Protein AF-A0A978VGV8-F1 (afdb_monomer_lite)

Sequence (1175 aa):
MSSSKTLRKLEVVSPVPADIDIANSVEPFHISEIAKELNLSPNHYGLYGKYKAKVLLSVLDELEGSRDGYYVVVGGITPTPLGEGKSTTTVGLCQALGAFLDKKVVTCLRQPSQGPTFGIKGGAAGGGYSQVIPMDEFNLHLTGDIHAITAANNLLAAAIDTRIFHESTQSDKALLNRLCPPNKEGKRSFSDIMFRRLKKLGISKTRPEDLTPQEVKKFARLDINPVSITWRRVMDVNDRFLRKITIGQGPEEKGMVRETGFDISVASEIMAVLALTTSLADMRERLGKMVVGNSKAGDPVTADDLGVGGALTVLMKDAINPTLMQTLEGTPVLVHAGPFANIAHGNSSIVADKIALKLVGQGGFVVTEAGFGADIGAEKFMNIKCRYSGLTPQCAVIVATIRALKMHGGGPEVVAGKPLDHAYLTENVSLVEAGCVNLARHITNTKAYGVNVVVAVNKFATDSEAELNAVRNAALAAGAYDAVICTHHAHGGKGAVDLGIAVQRACENVTQPLKFLYPLDISIKEKIEAIARSYGASGVEYSEQAEKQIEMYSQQGFSGLPICMAKTQYSFSHNASEKGAPTGFVLPIRDVRGSIGAGFIYPLVGTMSTMPGLPTRPCFYDIDVDTATGKTAMVDSPTTPTQPSSSSSFTKAELKTTSFSFFFFFFTSSKKKTTAFAYGFMFAFLAFTIFLVFYPPWYSSPPFKKIFHSSPSSSYRSHFSSIFSHLLPNSSHQGILRTHDAFNTTFQLSRKNPFPGKIEGIDGSSESLSGADRNGSSNGSLSSFPDVPRFSQGNGNLKGNNTLSASSPSVHVPILSLSQESNQTENWNRSSKSSLKDTHSGKNILGLENNEQDGFRKNSVSLGEKQGKQREPELMNACDIFDGMWVRDDANYPLYPPGSCPHIDQSFNCFLNNRPDNGYEKYRWQPKGCNIPRLNGLDMLELLRGKRLVFVGDSLNRNMWESLVCVLRNSVEDSSRVFEASGRREFRTEDSYSFIFKDYNCSVEFFRSPFLVQEWEIPNMGGSKKETLRLDVTERSLDKYISADILVFNTGHWWTHEKTAKGAGRWNSGGQCDGEIEPIMNKAYLGKYPAKMRILESIIKGMKTPVFYLNITRMTEFRKDAHPSFYRKKNLTEEEKKLQMRHQDCSHWCLPGVPDTWNELLYAQLLVLQQKQQR

pLDDT: mean 76.55, std 26.96, range [20.11, 98.88]

Radius of gyration: 42.41 Å; chains: 1; bounding box: 136×123×109 Å

Organism: NCBI:txid714518

Structure (mmCIF, N/CA/C/O backbone):
data_AF-A0A978VGV8-F1
#
_entry.id   AF-A0A978VGV8-F1
#
loop_
_atom_site.group_PDB
_atom_site.id
_atom_site.type_symbol
_atom_site.label_atom_id
_atom_site.label_alt_id
_atom_site.label_comp_id
_atom_site.label_asym_id
_atom_site.label_entity_id
_atom_site.label_seq_id
_atom_site.pdbx_PDB_ins_code
_atom_site.Cartn_x
_atom_site.Cartn_y
_atom_site.Cartn_z
_atom_site.occupancy
_atom_site.B_iso_or_equiv
_atom_site.auth_seq_id
_atom_site.auth_comp_id
_atom_site.auth_asym_id
_atom_site.auth_atom_id
_atom_site.pdbx_PDB_model_num
ATOM 1 N N . MET A 1 1 ? -3.036 -18.374 -34.331 1.00 31.05 1 MET A N 1
ATOM 2 C CA . MET A 1 1 ? -2.983 -17.466 -33.166 1.00 31.05 1 MET A CA 1
ATOM 3 C C . MET A 1 1 ? -3.440 -16.076 -33.595 1.00 31.05 1 MET A C 1
ATOM 5 O O . MET A 1 1 ? -3.155 -15.707 -34.726 1.00 31.05 1 MET A O 1
ATOM 9 N N . SER A 1 2 ? -4.131 -15.326 -32.733 1.00 32.66 2 SER A N 1
ATOM 10 C CA . SER A 1 2 ? -4.186 -13.856 -32.840 1.00 32.66 2 SER A CA 1
ATOM 11 C C . SER A 1 2 ? -2.987 -13.303 -32.079 1.00 32.66 2 SER A C 1
ATOM 13 O O . SER A 1 2 ? -2.630 -13.891 -31.060 1.00 32.66 2 SER A O 1
ATOM 15 N N . SER A 1 3 ? -2.405 -12.181 -32.504 1.00 46.25 3 SER A N 1
ATOM 16 C CA . SER A 1 3 ? -1.563 -11.421 -31.579 1.00 46.25 3 SER A CA 1
ATOM 17 C C . SER A 1 3 ? -2.418 -10.932 -30.405 1.00 46.25 3 SER A C 1
ATOM 19 O O . SER A 1 3 ? -3.622 -10.680 -30.570 1.00 46.25 3 SER A O 1
ATOM 21 N N . SER A 1 4 ? -1.787 -10.760 -29.243 1.00 62.12 4 SER A N 1
ATOM 22 C CA . SER A 1 4 ? -2.273 -9.837 -28.213 1.00 62.12 4 SER A CA 1
ATOM 23 C C . SER A 1 4 ? -2.554 -8.461 -28.834 1.00 62.12 4 SER A C 1
ATOM 25 O O . SER A 1 4 ? -1.950 -8.086 -29.850 1.00 62.12 4 SER A O 1
ATOM 27 N N . LYS A 1 5 ? -3.502 -7.728 -28.250 1.00 70.88 5 LYS A N 1
ATOM 28 C CA . LYS A 1 5 ? -3.842 -6.355 -28.638 1.00 70.88 5 LYS A CA 1
ATOM 29 C C . LYS A 1 5 ? -3.230 -5.310 -27.711 1.00 70.88 5 LYS A C 1
ATOM 31 O O . LYS A 1 5 ? -3.093 -4.172 -28.150 1.00 70.88 5 LYS A O 1
ATOM 36 N N . THR A 1 6 ? -2.845 -5.677 -26.487 1.00 79.19 6 THR A N 1
ATOM 37 C CA . THR A 1 6 ? -2.194 -4.750 -25.545 1.00 79.19 6 THR A CA 1
ATOM 38 C C . THR A 1 6 ? -0.672 -4.868 -25.494 1.00 79.19 6 THR A C 1
ATOM 40 O O . THR A 1 6 ? -0.039 -4.038 -24.854 1.00 79.19 6 THR A O 1
ATOM 43 N N . LEU A 1 7 ? -0.044 -5.842 -26.162 1.00 86.94 7 LEU A N 1
ATOM 44 C CA . LEU A 1 7 ? 1.421 -5.902 -26.255 1.00 86.94 7 LEU A CA 1
ATOM 45 C C . LEU A 1 7 ? 1.964 -4.936 -27.324 1.00 86.94 7 LEU A C 1
ATOM 47 O O . LEU A 1 7 ? 1.662 -5.052 -28.513 1.00 86.94 7 LEU A O 1
ATOM 51 N N . ARG A 1 8 ? 2.810 -3.994 -26.895 1.00 89.44 8 ARG A N 1
ATOM 52 C CA . ARG A 1 8 ? 3.457 -2.966 -27.731 1.00 89.44 8 ARG A CA 1
ATOM 53 C C . ARG A 1 8 ? 4.918 -3.327 -28.035 1.00 89.44 8 ARG A C 1
ATOM 55 O O . ARG A 1 8 ? 5.599 -3.964 -27.237 1.00 89.44 8 ARG A O 1
ATOM 62 N N . LYS A 1 9 ? 5.428 -2.858 -29.179 1.00 87.69 9 LYS A N 1
ATOM 63 C CA . LYS A 1 9 ? 6.871 -2.727 -29.447 1.00 87.69 9 LYS A CA 1
ATOM 64 C C . LYS A 1 9 ? 7.281 -1.266 -29.315 1.00 87.69 9 LYS A C 1
ATOM 66 O O . LYS A 1 9 ? 6.576 -0.396 -29.813 1.00 87.69 9 LYS A O 1
ATOM 71 N N . LEU A 1 10 ? 8.382 -1.015 -28.611 1.00 90.12 10 LEU A N 1
ATOM 72 C CA . LEU A 1 10 ? 8.903 0.331 -28.380 1.00 90.12 10 LEU A CA 1
ATOM 73 C C . LEU A 1 10 ? 9.858 0.740 -29.500 1.00 90.12 10 LEU A C 1
ATOM 75 O O . LEU A 1 10 ? 10.722 -0.040 -29.905 1.00 90.12 10 LEU A O 1
ATOM 79 N N . GLU A 1 11 ? 9.732 1.986 -29.946 1.00 88.44 11 GLU A N 1
ATOM 80 C CA . GLU A 1 11 ? 10.789 2.672 -30.683 1.00 88.44 11 GLU A CA 1
ATOM 81 C C . GLU A 1 11 ? 11.769 3.248 -29.656 1.00 88.44 11 GLU A C 1
ATOM 83 O O . GLU A 1 11 ? 11.388 4.026 -28.781 1.00 88.44 11 GLU A O 1
ATOM 88 N N . VAL A 1 12 ? 13.025 2.801 -29.716 1.00 92.62 12 VAL A N 1
ATOM 89 C CA . VAL A 1 12 ? 14.064 3.150 -28.739 1.00 92.62 12 VAL A CA 1
ATOM 90 C C . VAL A 1 12 ? 15.097 4.075 -29.371 1.00 92.62 12 VAL A C 1
ATOM 92 O O . VAL A 1 12 ? 15.556 3.820 -30.486 1.00 92.62 12 VAL A O 1
ATOM 95 N N . VAL A 1 13 ? 15.463 5.146 -28.665 1.00 92.62 13 VAL A N 1
ATOM 96 C CA . VAL A 1 13 ? 16.451 6.132 -29.131 1.00 92.62 13 VAL A CA 1
ATOM 97 C C . VAL A 1 13 ? 17.725 6.089 -28.287 1.00 92.62 13 VAL A C 1
ATOM 99 O O . VAL A 1 13 ? 17.728 5.611 -27.153 1.00 92.62 13 VAL A O 1
ATOM 102 N N . SER A 1 14 ? 18.824 6.576 -28.866 1.00 88.62 14 SER A N 1
ATOM 103 C CA . SER A 1 14 ? 20.137 6.649 -28.224 1.00 88.62 14 SER A CA 1
ATOM 104 C C . SER A 1 14 ? 20.734 8.054 -28.415 1.00 88.62 14 SER A C 1
ATOM 106 O O . SER A 1 14 ? 20.769 8.514 -29.558 1.00 88.62 14 SER A O 1
ATOM 108 N N . PRO A 1 15 ? 21.238 8.729 -27.361 1.00 89.06 15 PRO A N 1
ATOM 109 C CA . PRO A 1 15 ? 21.253 8.291 -25.961 1.00 89.06 15 PRO A CA 1
ATOM 110 C C . PRO A 1 15 ? 19.840 8.094 -25.390 1.00 89.06 15 PRO A C 1
ATOM 112 O O . PRO A 1 15 ? 18.875 8.662 -25.894 1.00 89.06 15 PRO A O 1
ATOM 115 N N . VAL A 1 16 ? 19.731 7.254 -24.357 1.00 90.06 16 VAL A N 1
ATOM 116 C CA . VAL A 1 16 ? 18.455 6.975 -23.681 1.00 90.06 16 VAL A CA 1
ATOM 117 C C . VAL A 1 16 ? 17.928 8.282 -23.058 1.00 90.06 16 VAL A C 1
ATOM 119 O O . VAL A 1 16 ? 18.711 8.939 -22.366 1.00 90.06 16 VAL A O 1
ATOM 122 N N . PRO A 1 17 ? 16.662 8.682 -23.298 1.00 90.50 17 PRO A N 1
ATOM 123 C CA . PRO A 1 17 ? 16.093 9.900 -22.716 1.00 90.50 17 PRO A CA 1
ATOM 124 C C . PRO A 1 17 ? 15.904 9.826 -21.193 1.00 90.50 17 PRO A C 1
ATOM 126 O O . PRO A 1 17 ? 16.169 8.799 -20.565 1.00 90.50 17 PRO A O 1
ATOM 129 N N . ALA A 1 18 ? 15.405 10.922 -20.618 1.00 85.69 18 ALA A N 1
ATOM 130 C CA . ALA A 1 18 ? 14.936 10.980 -19.238 1.00 85.69 18 ALA A CA 1
ATOM 131 C C . ALA A 1 18 ? 13.834 9.930 -18.974 1.00 85.69 18 ALA A C 1
ATOM 133 O O . ALA A 1 18 ? 13.043 9.605 -19.866 1.00 85.69 18 ALA A O 1
ATOM 134 N N . ASP A 1 19 ? 13.759 9.414 -17.747 1.00 86.56 19 ASP A N 1
ATOM 135 C CA . ASP A 1 19 ? 12.785 8.392 -17.353 1.00 86.56 19 ASP A CA 1
ATOM 136 C C . ASP A 1 19 ? 11.352 8.913 -17.545 1.00 86.56 19 ASP A C 1
ATOM 138 O O . ASP A 1 19 ? 10.525 8.245 -18.175 1.00 86.56 19 ASP A O 1
ATOM 142 N N . ILE A 1 20 ? 11.080 10.134 -17.075 1.00 82.94 20 ILE A N 1
ATOM 143 C CA . ILE A 1 20 ? 9.782 10.798 -17.235 1.00 82.94 20 ILE A CA 1
ATOM 144 C C . ILE A 1 20 ? 9.438 11.137 -18.700 1.00 82.94 20 ILE A C 1
ATOM 146 O O . ILE A 1 20 ? 8.256 11.131 -19.057 1.00 82.94 20 ILE A O 1
ATOM 150 N N . ASP A 1 21 ? 10.429 11.367 -19.569 1.00 86.50 21 ASP A N 1
ATOM 151 C CA . ASP A 1 21 ? 10.208 11.594 -21.007 1.00 86.50 21 ASP A CA 1
ATOM 152 C C . ASP A 1 21 ? 9.804 10.293 -21.711 1.00 86.50 21 ASP A C 1
ATOM 154 O O . ASP A 1 21 ? 8.857 10.282 -22.503 1.00 86.50 21 ASP A O 1
ATOM 158 N N . ILE A 1 22 ? 10.459 9.173 -21.379 1.00 90.75 22 ILE A N 1
ATOM 159 C CA . ILE A 1 22 ? 10.084 7.845 -21.888 1.00 90.75 22 ILE A CA 1
ATOM 160 C C . ILE A 1 22 ? 8.659 7.499 -21.436 1.00 90.75 22 ILE A C 1
ATOM 162 O O . ILE A 1 22 ? 7.836 7.127 -22.278 1.00 90.75 22 ILE A O 1
ATOM 166 N N . ALA A 1 23 ? 8.331 7.704 -20.156 1.00 88.94 23 ALA A N 1
ATOM 167 C CA . ALA A 1 23 ? 6.979 7.510 -19.628 1.00 88.94 23 ALA A CA 1
ATOM 168 C C . ALA A 1 23 ? 5.925 8.357 -20.369 1.00 88.94 23 ALA A C 1
ATOM 170 O O . ALA A 1 23 ? 4.832 7.872 -20.653 1.00 88.94 23 ALA A O 1
ATOM 171 N N . ASN A 1 24 ? 6.254 9.608 -20.716 1.00 86.56 24 ASN A N 1
ATOM 172 C CA . ASN A 1 24 ? 5.361 10.521 -21.436 1.00 86.56 24 ASN A CA 1
ATOM 173 C C . ASN A 1 24 ? 5.283 10.282 -22.953 1.00 86.56 24 ASN A C 1
ATOM 175 O O . ASN A 1 24 ? 4.344 10.773 -23.584 1.00 86.56 24 ASN A O 1
ATOM 179 N N . SER A 1 25 ? 6.237 9.554 -23.540 1.00 88.81 25 SER A N 1
ATOM 180 C CA . SER A 1 25 ? 6.248 9.219 -24.972 1.00 88.81 25 SER A CA 1
ATOM 181 C C . SER A 1 25 ? 5.222 8.143 -25.363 1.00 88.81 25 SER A C 1
ATOM 183 O O . SER A 1 25 ? 4.964 7.934 -26.549 1.00 88.81 25 SER A O 1
ATOM 185 N N . VAL A 1 26 ? 4.614 7.471 -24.377 1.00 89.94 26 VAL A N 1
ATOM 186 C CA . VAL A 1 26 ? 3.745 6.304 -24.562 1.00 89.94 26 VAL A CA 1
ATOM 187 C C . VAL A 1 26 ? 2.381 6.521 -23.898 1.00 89.94 26 VAL A C 1
ATOM 189 O O . VAL A 1 26 ? 2.272 6.537 -22.676 1.00 89.94 26 VAL A O 1
ATOM 192 N N . GLU A 1 27 ? 1.309 6.596 -24.695 1.00 91.25 27 GLU A N 1
ATOM 193 C CA . GLU A 1 27 ? -0.067 6.553 -24.170 1.00 91.25 27 GLU A CA 1
ATOM 194 C C . GLU A 1 27 ? -0.360 5.151 -23.580 1.00 91.25 27 GLU A C 1
ATOM 196 O O . GLU A 1 27 ? -0.199 4.146 -24.290 1.00 91.25 27 GLU A O 1
ATOM 201 N N . PRO A 1 28 ? -0.797 5.025 -22.312 1.00 94.44 28 PRO A N 1
ATOM 202 C CA . PRO A 1 28 ? -1.152 3.730 -21.737 1.00 94.44 28 PRO A CA 1
ATOM 203 C C . PRO A 1 28 ? -2.467 3.192 -22.331 1.00 94.44 28 PRO A C 1
ATOM 205 O O . PRO A 1 28 ? -3.399 3.948 -22.602 1.00 94.44 28 PRO A O 1
ATOM 208 N N . PHE A 1 29 ? -2.585 1.871 -22.487 1.00 96.31 29 PHE A N 1
ATOM 209 C CA . PHE A 1 29 ? -3.850 1.222 -22.856 1.00 96.31 29 PHE A CA 1
ATOM 210 C C . PHE A 1 29 ? -4.902 1.414 -21.757 1.00 96.31 29 PHE A C 1
ATOM 212 O O . PHE A 1 29 ? -4.553 1.516 -20.574 1.00 96.31 29 PHE A O 1
ATOM 219 N N . HIS A 1 30 ? -6.195 1.410 -22.104 1.00 96.94 30 HIS A N 1
ATOM 220 C CA . HIS A 1 30 ? -7.233 1.459 -21.076 1.00 96.94 30 HIS A CA 1
ATOM 221 C C . HIS A 1 30 ? -7.178 0.177 -20.234 1.00 96.94 30 HIS A C 1
ATOM 223 O O . HIS A 1 30 ? -7.084 -0.930 -20.765 1.00 96.94 30 HIS A O 1
ATOM 229 N N . ILE A 1 31 ? -7.242 0.295 -18.907 1.00 97.75 31 ILE A N 1
ATOM 230 C CA . ILE A 1 31 ? -6.893 -0.814 -18.004 1.00 97.75 31 ILE A CA 1
ATOM 231 C C . ILE A 1 31 ? -7.833 -2.024 -18.125 1.00 97.75 31 ILE A C 1
ATOM 233 O O . ILE A 1 31 ? -7.442 -3.147 -17.820 1.00 97.75 31 ILE A O 1
ATOM 237 N N . SER A 1 32 ? -9.049 -1.824 -18.644 1.00 96.62 32 SER A N 1
ATOM 238 C CA . SER A 1 32 ? -9.979 -2.908 -18.988 1.00 96.62 32 SER A CA 1
ATOM 239 C C . SER A 1 32 ? -9.487 -3.805 -20.128 1.00 96.62 32 SER A C 1
ATOM 241 O O . SER A 1 32 ? -9.922 -4.946 -20.229 1.00 96.62 32 SER A O 1
ATOM 243 N N . GLU A 1 33 ? -8.618 -3.308 -21.009 1.00 96.69 33 GLU A N 1
ATOM 244 C CA . GLU A 1 33 ? -8.015 -4.096 -22.089 1.00 96.69 33 GLU A CA 1
ATOM 245 C C . GLU A 1 33 ? -6.954 -5.040 -21.509 1.00 96.69 33 GLU A C 1
ATOM 247 O O . GLU A 1 33 ? -7.027 -6.248 -21.720 1.00 96.69 33 GLU A O 1
ATOM 252 N N . ILE A 1 34 ? -6.068 -4.502 -20.663 1.00 97.12 34 ILE A N 1
ATOM 253 C CA . ILE A 1 34 ? -5.072 -5.256 -19.882 1.00 97.12 34 ILE A CA 1
ATOM 254 C C . ILE A 1 34 ? -5.761 -6.320 -19.006 1.00 97.12 34 ILE A C 1
ATOM 256 O O . ILE A 1 34 ? -5.376 -7.490 -19.001 1.00 97.12 34 ILE A O 1
ATOM 260 N N . ALA A 1 35 ? -6.828 -5.933 -18.299 1.00 97.00 35 ALA A N 1
ATOM 261 C CA . ALA A 1 35 ? -7.627 -6.839 -17.478 1.00 97.00 35 ALA A CA 1
ATOM 262 C C . ALA A 1 35 ? -8.279 -7.954 -18.318 1.00 97.00 35 ALA A C 1
ATOM 264 O O . ALA A 1 35 ? -8.277 -9.117 -17.914 1.00 97.00 35 ALA A O 1
ATOM 265 N N . LYS A 1 36 ? -8.771 -7.629 -19.520 1.00 95.38 36 LYS A N 1
ATOM 266 C CA . LYS A 1 36 ? -9.362 -8.603 -20.442 1.00 95.38 36 LYS A CA 1
ATOM 267 C C . LYS A 1 36 ? -8.344 -9.617 -20.971 1.00 95.38 36 LYS A C 1
ATOM 269 O O . LYS A 1 36 ? -8.709 -10.781 -21.114 1.00 95.38 36 LYS A O 1
ATOM 274 N N . GLU A 1 37 ? -7.090 -9.235 -21.221 1.00 91.19 37 GLU A N 1
ATOM 275 C CA . GLU A 1 37 ? -6.044 -10.207 -21.600 1.00 91.19 37 GLU A CA 1
ATOM 276 C C . GLU A 1 37 ? -5.680 -11.152 -20.436 1.00 91.19 37 GLU A C 1
ATOM 278 O O . GLU A 1 37 ? -5.417 -12.339 -20.650 1.00 91.19 37 GLU A O 1
ATOM 283 N N . LEU A 1 38 ? -5.804 -10.679 -19.189 1.00 94.00 38 LEU A N 1
ATOM 284 C CA . LEU A 1 38 ? -5.779 -11.523 -17.987 1.00 94.00 38 LEU A CA 1
ATOM 285 C C . LEU A 1 38 ? -7.057 -12.353 -17.768 1.00 94.00 38 LEU A C 1
ATOM 287 O O . LEU A 1 38 ? -7.084 -13.178 -16.860 1.00 94.00 38 LEU A O 1
ATOM 291 N N . ASN A 1 39 ? -8.073 -12.239 -18.630 1.00 93.81 39 ASN A N 1
ATOM 292 C CA . ASN A 1 39 ? -9.383 -12.903 -18.519 1.00 93.81 39 ASN A CA 1
ATOM 293 C C . ASN A 1 39 ? -10.233 -12.412 -17.327 1.00 93.81 39 ASN A C 1
ATOM 295 O O . ASN A 1 39 ? -11.175 -13.084 -16.911 1.00 93.81 39 ASN A O 1
ATOM 299 N N . LEU A 1 40 ? -9.941 -11.220 -16.798 1.00 96.12 40 LEU A N 1
ATOM 300 C CA . LEU A 1 40 ? -10.764 -10.559 -15.786 1.00 96.12 40 LEU A CA 1
ATOM 301 C C . LEU A 1 40 ? -11.995 -9.918 -16.443 1.00 96.12 40 LEU A C 1
ATOM 303 O O . LEU A 1 40 ? -11.871 -9.149 -17.400 1.00 96.12 40 LEU A O 1
ATOM 307 N N . SER A 1 41 ? -13.186 -10.198 -15.910 1.00 94.62 41 SER A N 1
ATOM 308 C CA . SER A 1 41 ? -14.411 -9.500 -16.314 1.00 94.62 41 SER A CA 1
ATOM 309 C C . SER A 1 41 ? -14.557 -8.162 -15.565 1.00 94.62 41 SER A C 1
ATOM 311 O O . SER A 1 41 ? -13.903 -7.968 -14.538 1.00 94.62 41 SER A O 1
ATOM 313 N N . PRO A 1 42 ? -15.444 -7.245 -16.002 1.00 94.25 42 PRO A N 1
ATOM 314 C CA . PRO A 1 42 ? -15.743 -6.015 -15.261 1.00 94.25 42 PRO A CA 1
ATOM 315 C C . PRO A 1 42 ? -16.264 -6.233 -13.832 1.00 94.25 42 PRO A C 1
ATOM 317 O O . PRO A 1 42 ? -16.219 -5.306 -13.033 1.00 94.25 42 PRO A O 1
ATOM 320 N N . ASN A 1 43 ? -16.724 -7.442 -13.486 1.00 93.94 43 ASN A N 1
ATOM 321 C CA . ASN A 1 43 ? -17.121 -7.779 -12.116 1.00 93.94 43 ASN A CA 1
ATOM 322 C C . ASN A 1 43 ? -15.908 -8.051 -11.205 1.00 93.94 43 ASN A C 1
ATOM 324 O O . ASN A 1 43 ? -16.067 -8.126 -9.992 1.00 93.94 43 ASN A O 1
ATOM 328 N N . HIS A 1 44 ? -14.709 -8.242 -11.772 1.00 96.88 44 HIS A N 1
ATOM 329 C CA . HIS A 1 44 ? -13.517 -8.708 -11.052 1.00 96.88 44 HIS A CA 1
ATOM 330 C C . HIS A 1 44 ? -12.587 -7.548 -10.656 1.00 96.88 44 HIS A C 1
ATOM 332 O O . HIS A 1 44 ? -11.565 -7.773 -10.004 1.00 96.88 44 HIS A O 1
ATOM 338 N N . TYR A 1 45 ? -12.893 -6.310 -11.066 1.00 97.75 45 TYR A N 1
ATOM 339 C CA . TYR A 1 45 ? -12.087 -5.136 -10.737 1.00 97.75 45 TYR A CA 1
ATOM 340 C C . TYR A 1 45 ? -12.901 -3.833 -10.654 1.00 97.75 45 TYR A C 1
ATOM 342 O O . TYR A 1 45 ? -13.830 -3.609 -11.424 1.00 97.75 45 TYR A O 1
ATOM 350 N N . GLY A 1 46 ? -12.503 -2.925 -9.760 1.00 94.44 46 GLY A N 1
ATOM 351 C CA . GLY A 1 46 ? -13.012 -1.548 -9.699 1.00 94.44 46 GLY A CA 1
ATOM 352 C C . GLY A 1 46 ? -12.062 -0.563 -10.388 1.00 94.44 46 GLY A C 1
ATOM 353 O O . GLY A 1 46 ? -10.869 -0.560 -10.093 1.00 94.44 46 GLY A O 1
ATOM 354 N N . LEU A 1 47 ? -12.557 0.286 -11.294 1.00 96.69 47 LEU A N 1
ATOM 355 C CA . LEU A 1 47 ? -11.736 1.277 -12.010 1.00 96.69 47 LEU A CA 1
ATOM 356 C C . LEU A 1 47 ? -11.298 2.449 -11.112 1.00 96.69 47 LEU A C 1
ATOM 358 O O . LEU A 1 47 ? -12.109 3.024 -10.389 1.00 96.69 47 LEU A O 1
ATOM 362 N N . TYR A 1 48 ? -10.028 2.852 -11.226 1.00 95.19 48 TYR A N 1
ATOM 363 C CA . TYR A 1 48 ? -9.432 4.024 -10.568 1.00 95.19 48 TYR A CA 1
ATOM 364 C C . TYR A 1 48 ? -8.852 4.966 -11.635 1.00 95.19 48 TYR A C 1
ATOM 366 O O . TYR A 1 48 ? -7.638 5.081 -11.836 1.00 95.19 48 TYR A O 1
ATOM 374 N N . GLY A 1 49 ? -9.757 5.618 -12.366 1.00 93.06 49 GLY A N 1
ATOM 375 C CA . GLY A 1 49 ? -9.440 6.313 -13.613 1.00 93.06 49 GLY A CA 1
ATOM 376 C C . GLY A 1 49 ? -9.309 5.340 -14.791 1.00 93.06 49 GLY A C 1
ATOM 377 O O . GLY A 1 49 ? -9.816 4.221 -14.744 1.00 93.06 49 GLY A O 1
ATOM 378 N N . LYS A 1 50 ? -8.636 5.776 -15.861 1.00 94.88 50 LYS A N 1
ATOM 379 C CA . LYS A 1 50 ? -8.502 5.010 -17.115 1.00 94.88 50 LYS A CA 1
ATOM 380 C C . LYS A 1 50 ? -7.458 3.891 -17.064 1.00 94.88 50 LYS A C 1
ATOM 382 O O . LYS A 1 50 ? -7.615 2.874 -17.732 1.00 94.88 50 LYS A O 1
ATOM 387 N N . TYR A 1 51 ? -6.369 4.108 -16.325 1.00 96.44 51 TYR A N 1
ATOM 388 C CA . TYR A 1 51 ? -5.123 3.340 -16.463 1.00 96.44 51 TYR A CA 1
ATOM 389 C C . TYR A 1 51 ? -4.774 2.499 -15.219 1.00 96.44 51 TYR A C 1
ATOM 391 O O . TYR A 1 51 ? -3.719 1.871 -15.182 1.00 96.44 51 TYR A O 1
ATOM 399 N N . LYS A 1 52 ? -5.662 2.467 -14.209 1.00 97.31 52 LYS A N 1
ATOM 400 C CA . LYS A 1 52 ? -5.498 1.710 -12.955 1.00 97.31 52 LYS A CA 1
ATOM 401 C C . LYS A 1 52 ? -6.812 1.061 -12.523 1.00 97.31 52 LYS A C 1
ATOM 403 O O . LYS A 1 52 ? -7.874 1.661 -12.698 1.00 97.31 52 LYS A O 1
ATOM 408 N N . ALA A 1 53 ? -6.752 -0.117 -11.905 1.00 98.25 53 ALA A N 1
ATOM 409 C CA . ALA A 1 53 ? -7.927 -0.775 -11.325 1.00 98.25 53 ALA A CA 1
ATOM 410 C C . ALA A 1 53 ? -7.586 -1.588 -10.067 1.00 98.25 53 ALA A C 1
ATOM 412 O O . ALA A 1 53 ? -6.512 -2.173 -9.988 1.00 98.25 53 ALA A O 1
ATOM 413 N N . LYS A 1 54 ? -8.502 -1.674 -9.100 1.00 98.62 54 LYS A N 1
ATOM 414 C CA . LYS A 1 54 ? -8.411 -2.585 -7.947 1.00 98.62 54 LYS A CA 1
ATOM 415 C C . LYS A 1 54 ? -8.956 -3.961 -8.323 1.00 98.62 54 LYS A C 1
ATOM 417 O O . LYS A 1 54 ? -10.150 -4.059 -8.579 1.00 98.62 54 LYS A O 1
ATOM 422 N N . VAL A 1 55 ? -8.120 -5.000 -8.342 1.00 98.56 55 VAL A N 1
ATOM 423 C CA . VAL A 1 55 ? -8.529 -6.392 -8.623 1.00 98.56 55 VAL A CA 1
ATOM 424 C C . VAL A 1 55 ? -9.085 -7.030 -7.353 1.00 98.56 55 VAL A C 1
ATOM 426 O O . VAL A 1 55 ? -8.417 -7.030 -6.321 1.00 98.56 55 VAL A O 1
ATOM 429 N N . LEU A 1 56 ? -10.309 -7.549 -7.422 1.00 97.75 56 LEU A N 1
ATOM 430 C CA . LEU A 1 56 ? -11.052 -8.028 -6.258 1.00 97.75 56 LEU A CA 1
ATOM 431 C C . LEU A 1 56 ? -10.595 -9.419 -5.802 1.00 97.75 56 LEU A C 1
ATOM 433 O O . LEU A 1 56 ? -10.215 -10.262 -6.613 1.00 97.75 56 LEU A O 1
ATOM 437 N N . LEU A 1 57 ? -10.700 -9.682 -4.494 1.00 96.50 57 LEU A N 1
ATOM 438 C CA . LEU A 1 57 ? -10.334 -10.979 -3.909 1.00 96.50 57 LEU A CA 1
ATOM 439 C C . LEU A 1 57 ? -11.111 -12.174 -4.487 1.00 96.50 57 LEU A C 1
ATOM 441 O O . LEU A 1 57 ? -10.554 -13.267 -4.515 1.00 96.50 57 LEU A O 1
ATOM 445 N N . SER A 1 58 ? -12.339 -11.975 -4.985 1.00 94.19 58 SER A N 1
ATOM 446 C CA . SER A 1 58 ? -13.194 -13.045 -5.533 1.00 94.19 58 SER A CA 1
ATOM 447 C C . SER A 1 58 ? -12.580 -13.781 -6.728 1.00 94.19 58 SER A C 1
ATOM 449 O O . SER A 1 58 ? -12.945 -14.918 -7.008 1.00 94.19 58 SER A O 1
ATOM 451 N N . VAL A 1 59 ? -11.583 -13.180 -7.387 1.00 95.44 59 VAL A N 1
ATOM 452 C CA . VAL A 1 59 ? -10.760 -13.830 -8.418 1.00 95.44 59 VAL A CA 1
ATOM 453 C C . VAL A 1 59 ? -10.035 -15.072 -7.881 1.00 95.44 59 VAL A C 1
ATOM 455 O O . VAL A 1 59 ? -9.763 -15.993 -8.645 1.00 95.44 59 VAL A O 1
ATOM 458 N N . LEU A 1 60 ? -9.718 -15.128 -6.582 1.00 94.00 60 LEU A N 1
ATOM 459 C CA . LEU A 1 60 ? -9.140 -16.322 -5.954 1.00 94.00 60 LEU A CA 1
ATOM 460 C C . LEU A 1 60 ? -10.173 -17.436 -5.771 1.00 94.00 60 LEU A C 1
ATOM 462 O O . LEU A 1 60 ? -9.825 -18.599 -5.959 1.00 94.00 60 LEU A O 1
ATOM 466 N N . ASP A 1 61 ? -11.412 -17.073 -5.439 1.00 91.69 61 ASP A N 1
ATOM 467 C CA . ASP A 1 61 ? -12.511 -18.013 -5.209 1.00 91.69 61 ASP A CA 1
ATOM 468 C C . ASP A 1 61 ? -12.964 -18.639 -6.545 1.00 91.69 61 ASP A C 1
ATOM 470 O O . ASP A 1 61 ? -13.112 -19.853 -6.658 1.00 91.69 61 ASP A O 1
ATOM 474 N N . GLU A 1 62 ? -13.089 -17.825 -7.601 1.00 92.88 62 GLU A N 1
ATOM 475 C CA . GLU A 1 62 ? -13.418 -18.280 -8.964 1.00 92.88 62 GLU A CA 1
ATOM 476 C C . GLU A 1 62 ? -12.319 -19.142 -9.612 1.00 92.88 62 GLU A C 1
ATOM 478 O O . GLU A 1 62 ? -12.608 -19.960 -10.486 1.00 92.88 62 GLU A O 1
ATOM 483 N N . LEU A 1 63 ? -11.059 -18.963 -9.201 1.00 92.75 63 LEU A N 1
ATOM 484 C CA . LEU A 1 63 ? -9.904 -19.712 -9.709 1.00 92.75 63 LEU A CA 1
ATOM 485 C C . LEU A 1 63 ? -9.411 -20.787 -8.724 1.00 92.75 63 LEU A C 1
ATOM 487 O O . LEU A 1 63 ? -8.299 -21.310 -8.887 1.00 92.75 63 LEU A O 1
ATOM 491 N N . GLU A 1 64 ? -10.216 -21.163 -7.726 1.00 91.56 64 GLU A N 1
ATOM 492 C CA . GLU A 1 64 ? -9.895 -22.277 -6.833 1.00 91.56 64 GLU A CA 1
ATOM 493 C C . GLU A 1 64 ? -9.678 -23.581 -7.634 1.00 91.56 64 GLU A C 1
ATOM 495 O O . GLU A 1 64 ? -10.254 -23.810 -8.697 1.00 91.56 64 GLU A O 1
ATOM 500 N N . GLY A 1 65 ? -8.739 -24.419 -7.184 1.00 87.56 65 GLY A N 1
ATOM 501 C CA . GLY A 1 65 ? -8.323 -25.633 -7.898 1.00 87.56 65 GLY A CA 1
ATOM 502 C C . GLY A 1 65 ? -7.489 -25.407 -9.172 1.00 87.56 65 GLY A C 1
ATOM 503 O O . GLY A 1 65 ? -6.839 -26.348 -9.636 1.00 87.56 65 GLY A O 1
ATOM 504 N N . SER A 1 66 ? -7.421 -24.186 -9.719 1.00 92.25 66 SER A N 1
ATOM 505 C CA . SER A 1 66 ? -6.562 -23.886 -10.875 1.00 92.25 66 SER A CA 1
ATOM 506 C C . SER A 1 66 ? -5.077 -24.010 -10.519 1.00 92.25 66 SER A C 1
ATOM 508 O O . SER A 1 66 ? -4.642 -23.618 -9.431 1.00 92.25 66 SER A O 1
ATOM 510 N N . ARG A 1 67 ? -4.276 -24.543 -11.449 1.00 94.94 67 ARG A N 1
ATOM 511 C CA . ARG A 1 67 ? -2.821 -24.688 -11.283 1.00 94.94 67 ARG A CA 1
ATOM 512 C C . ARG A 1 67 ? -2.118 -23.340 -11.398 1.00 94.94 67 ARG A C 1
ATOM 514 O O . ARG A 1 67 ? -2.342 -22.616 -12.363 1.00 94.94 67 ARG A O 1
ATOM 521 N N . ASP A 1 68 ? -1.234 -23.066 -10.446 1.00 97.06 68 ASP A N 1
ATOM 522 C CA . ASP A 1 68 ? -0.390 -21.872 -10.436 1.00 97.06 68 ASP A CA 1
ATOM 523 C C . ASP A 1 68 ? 0.655 -21.889 -11.564 1.00 97.06 68 ASP A C 1
ATOM 525 O O . ASP A 1 68 ? 1.068 -22.950 -12.046 1.00 97.06 68 ASP A O 1
ATOM 529 N N . GLY A 1 69 ? 1.086 -20.697 -11.978 1.00 97.75 69 GLY A N 1
ATOM 530 C CA . GLY A 1 69 ? 2.266 -20.516 -12.823 1.00 97.75 69 GLY A CA 1
ATOM 531 C C . GLY A 1 69 ? 3.591 -20.627 -12.064 1.00 97.75 69 GLY A C 1
ATOM 532 O O . GLY A 1 69 ? 3.639 -20.922 -10.870 1.00 97.75 69 GLY A O 1
ATOM 533 N N . TYR A 1 70 ? 4.686 -20.353 -12.767 1.00 98.44 70 TYR A N 1
ATOM 534 C CA . TYR A 1 70 ? 6.012 -20.238 -12.169 1.00 98.44 70 TYR A CA 1
ATOM 535 C C . TYR A 1 70 ? 6.147 -18.936 -11.378 1.00 98.44 70 TYR A C 1
ATOM 537 O O . TYR A 1 70 ? 5.781 -17.864 -11.859 1.00 98.44 70 TYR A O 1
ATOM 545 N N . TYR A 1 71 ? 6.726 -19.014 -10.185 1.00 98.44 71 TYR A N 1
ATOM 546 C CA . TYR A 1 71 ? 6.968 -17.887 -9.294 1.00 98.44 71 TYR A CA 1
ATOM 547 C C . TYR A 1 71 ? 8.465 -17.553 -9.267 1.00 98.44 71 TYR A C 1
ATOM 549 O O . TYR A 1 71 ? 9.306 -18.403 -8.950 1.00 98.44 71 TYR A O 1
ATOM 557 N N . VAL A 1 72 ? 8.799 -16.313 -9.631 1.00 98.69 72 VAL A N 1
ATOM 558 C CA . VAL A 1 72 ? 10.172 -15.823 -9.806 1.00 98.69 72 VAL A CA 1
ATOM 559 C C . VAL A 1 72 ? 10.393 -14.598 -8.929 1.00 98.69 72 VAL A C 1
ATOM 561 O O . VAL A 1 72 ? 9.638 -13.629 -9.021 1.00 98.69 72 VAL A O 1
ATOM 564 N N . VAL A 1 73 ? 11.444 -14.616 -8.105 1.00 98.56 73 VAL A N 1
ATOM 565 C CA . VAL A 1 73 ? 11.811 -13.485 -7.236 1.00 98.56 73 VAL A CA 1
ATOM 566 C C . VAL A 1 73 ? 13.084 -12.789 -7.714 1.00 98.56 73 VAL A C 1
ATOM 568 O O . VAL A 1 73 ? 14.134 -13.410 -7.853 1.00 98.56 73 VAL A O 1
ATOM 571 N N . VAL A 1 74 ? 13.006 -11.480 -7.941 1.00 98.69 74 VAL A N 1
ATOM 572 C CA . VAL A 1 74 ? 14.137 -10.622 -8.307 1.00 98.69 74 VAL A CA 1
ATOM 573 C C . VAL A 1 74 ? 14.722 -9.984 -7.047 1.00 98.69 74 VAL A C 1
ATOM 575 O O . VAL A 1 74 ? 14.125 -9.101 -6.428 1.00 98.69 74 VAL A O 1
ATOM 578 N N . GLY A 1 75 ? 15.906 -10.452 -6.665 1.00 97.12 75 GLY A N 1
ATOM 579 C CA . GLY A 1 75 ? 16.789 -9.818 -5.694 1.00 97.12 75 GLY A CA 1
ATOM 580 C C . GLY A 1 75 ? 17.979 -9.150 -6.387 1.00 97.12 75 GLY A C 1
ATOM 581 O O . GLY A 1 75 ? 17.979 -8.884 -7.588 1.00 97.12 75 GLY A O 1
ATOM 582 N N . GLY A 1 76 ? 19.038 -8.883 -5.633 1.00 96.81 76 GLY A N 1
ATOM 583 C CA . GLY A 1 76 ? 20.276 -8.345 -6.188 1.00 96.81 76 GLY A CA 1
ATOM 584 C C . GLY A 1 76 ? 21.425 -8.403 -5.203 1.00 96.81 76 GLY A C 1
ATOM 585 O O . GLY A 1 76 ? 21.252 -8.852 -4.068 1.00 96.81 76 GLY A O 1
ATOM 586 N N . ILE A 1 77 ? 22.585 -7.934 -5.645 1.00 98.31 77 ILE A N 1
ATOM 587 C CA . ILE A 1 77 ? 23.750 -7.752 -4.777 1.00 98.31 77 ILE A CA 1
ATOM 588 C C . ILE A 1 77 ? 23.481 -6.717 -3.673 1.00 98.31 77 ILE A C 1
ATOM 590 O O . ILE A 1 77 ? 22.446 -6.037 -3.660 1.00 98.31 77 ILE A O 1
ATOM 594 N N . THR A 1 78 ? 24.417 -6.604 -2.730 1.00 97.38 78 THR A N 1
ATOM 595 C CA . THR A 1 78 ? 24.356 -5.601 -1.662 1.00 97.38 78 THR A CA 1
ATOM 596 C C . THR A 1 78 ? 24.279 -4.204 -2.301 1.00 97.38 78 THR A C 1
ATOM 598 O O . THR A 1 78 ? 25.125 -3.887 -3.135 1.00 97.38 78 THR A O 1
ATOM 601 N N . PRO A 1 79 ? 23.262 -3.378 -1.988 1.00 93.94 79 PRO A N 1
ATOM 602 C CA . PRO A 1 79 ? 23.051 -2.125 -2.698 1.00 93.94 79 PRO A CA 1
ATOM 603 C C . PRO A 1 79 ? 24.182 -1.107 -2.525 1.00 93.94 79 PRO A C 1
ATOM 605 O O . PRO A 1 79 ? 24.775 -0.978 -1.451 1.00 93.94 79 PRO A O 1
ATOM 608 N N . THR A 1 80 ? 24.411 -0.319 -3.575 1.00 91.44 80 THR A N 1
ATOM 609 C CA . THR A 1 80 ? 25.420 0.754 -3.620 1.00 91.44 80 THR A CA 1
ATOM 610 C C . THR A 1 80 ? 24.787 2.095 -4.024 1.00 91.44 80 THR A C 1
ATOM 612 O O . THR A 1 80 ? 23.714 2.102 -4.629 1.00 91.44 80 THR A O 1
ATOM 615 N N . PRO A 1 81 ? 25.435 3.251 -3.770 1.00 84.81 81 PRO A N 1
ATOM 616 C CA . PRO A 1 81 ? 24.974 4.547 -4.287 1.00 84.81 81 PRO A CA 1
ATOM 617 C C . PRO A 1 81 ? 24.931 4.639 -5.824 1.00 84.81 81 PRO A C 1
ATOM 619 O O . PRO A 1 81 ? 24.314 5.555 -6.355 1.00 84.81 81 PRO A O 1
ATOM 622 N N . LEU A 1 82 ? 25.584 3.709 -6.532 1.00 82.25 82 LEU A N 1
ATOM 623 C CA . LEU A 1 82 ? 25.637 3.635 -7.997 1.00 82.25 82 LEU A CA 1
ATOM 624 C C . LEU A 1 82 ? 24.419 2.923 -8.610 1.00 82.25 82 LEU A C 1
ATOM 626 O O . LEU A 1 82 ? 24.150 3.097 -9.798 1.00 82.25 82 LEU A O 1
ATOM 630 N N . GLY A 1 83 ? 23.688 2.149 -7.801 1.00 80.00 83 GLY A N 1
ATOM 631 C CA . GLY A 1 83 ? 22.482 1.427 -8.192 1.00 80.00 83 GLY A CA 1
ATOM 632 C C . GLY A 1 83 ? 22.722 0.118 -8.956 1.00 80.00 83 GLY A C 1
ATOM 633 O O . GLY A 1 83 ? 23.674 -0.052 -9.720 1.00 80.00 83 GLY A O 1
ATOM 634 N N . GLU A 1 84 ? 21.796 -0.824 -8.760 1.00 87.25 84 GLU A N 1
ATOM 635 C CA . GLU A 1 84 ? 21.819 -2.143 -9.412 1.00 87.25 84 GLU A CA 1
ATOM 636 C C . GLU A 1 84 ? 20.762 -2.275 -10.524 1.00 87.25 84 GLU A C 1
ATOM 638 O O . GLU A 1 84 ? 20.887 -3.130 -11.392 1.00 87.25 84 GLU A O 1
ATOM 643 N N . GLY A 1 85 ? 19.700 -1.459 -10.510 1.00 89.69 85 GLY A N 1
ATOM 644 C CA . GLY A 1 85 ? 18.586 -1.579 -11.463 1.00 89.69 85 GLY A CA 1
ATOM 645 C C . GLY A 1 85 ? 17.668 -2.787 -11.213 1.00 89.69 85 GLY A C 1
ATOM 646 O O . GLY A 1 85 ? 17.177 -3.396 -12.161 1.00 89.69 85 GLY A O 1
ATOM 647 N N . LYS A 1 86 ? 17.435 -3.172 -9.946 1.00 94.19 86 LYS A N 1
ATOM 648 C CA . LYS A 1 86 ? 16.555 -4.308 -9.587 1.00 94.19 86 LYS A CA 1
ATOM 649 C C . LYS A 1 86 ? 15.171 -4.204 -10.228 1.00 94.19 86 LYS A C 1
ATOM 651 O O . LYS A 1 86 ? 14.860 -5.018 -11.085 1.00 94.19 86 LYS A O 1
ATOM 656 N N . SER A 1 87 ? 14.393 -3.178 -9.879 1.00 93.94 87 SER A N 1
ATOM 657 C CA . SER A 1 87 ? 13.022 -2.980 -10.375 1.00 93.94 87 SER A CA 1
ATOM 658 C C . SER A 1 87 ? 12.968 -2.825 -11.896 1.00 93.94 87 SER A C 1
ATOM 660 O O . SER A 1 87 ? 12.096 -3.395 -12.544 1.00 93.94 87 SER A O 1
ATOM 662 N N . THR A 1 88 ? 13.971 -2.162 -12.480 1.00 95.44 88 THR A N 1
ATOM 663 C CA . THR A 1 88 ? 14.222 -2.100 -13.928 1.00 95.44 88 THR A CA 1
ATOM 664 C C . THR A 1 88 ? 14.311 -3.498 -14.553 1.00 95.44 88 THR A C 1
ATOM 666 O O . THR A 1 88 ? 13.762 -3.739 -15.619 1.00 95.44 88 THR A O 1
ATOM 669 N N . THR A 1 89 ? 14.955 -4.448 -13.869 1.00 98.12 89 THR A N 1
ATOM 670 C CA . THR A 1 89 ? 15.077 -5.853 -14.300 1.00 98.12 89 THR A CA 1
ATOM 671 C C . THR A 1 89 ? 13.800 -6.647 -14.056 1.00 98.12 89 THR A C 1
ATOM 673 O O . THR A 1 89 ? 13.415 -7.433 -14.914 1.00 98.12 89 THR A O 1
ATOM 676 N N . THR A 1 90 ? 13.100 -6.415 -12.943 1.00 97.88 90 THR A N 1
ATOM 677 C CA . THR A 1 90 ? 11.778 -7.004 -12.663 1.00 97.88 90 THR A CA 1
ATOM 678 C C . THR A 1 90 ? 10.770 -6.660 -13.765 1.00 97.88 90 THR A C 1
ATOM 680 O O . THR A 1 90 ? 10.020 -7.523 -14.222 1.00 97.88 90 THR A O 1
ATOM 683 N N . VAL A 1 91 ? 10.791 -5.409 -14.234 1.00 97.56 91 VAL A N 1
ATOM 684 C CA . VAL A 1 91 ? 9.950 -4.922 -15.334 1.00 97.56 91 VAL A CA 1
ATOM 685 C C . VAL A 1 91 ? 10.454 -5.426 -16.694 1.00 97.56 91 VAL A C 1
ATOM 687 O O . VAL A 1 91 ? 9.672 -6.027 -17.430 1.00 97.56 91 VAL A O 1
ATOM 690 N N . GLY A 1 92 ? 11.751 -5.289 -16.991 1.00 97.88 92 GLY A N 1
ATOM 691 C CA . GLY A 1 92 ? 12.353 -5.731 -18.257 1.00 97.88 92 GLY A CA 1
ATOM 692 C C . GLY A 1 92 ? 12.221 -7.237 -18.520 1.00 97.88 92 GLY A C 1
ATOM 693 O O . GLY A 1 92 ? 11.945 -7.646 -19.646 1.00 97.88 92 GLY A O 1
ATOM 694 N N . LEU A 1 93 ? 12.326 -8.073 -17.481 1.00 98.56 93 LEU A N 1
ATOM 695 C CA . LEU A 1 93 ? 12.084 -9.519 -17.558 1.00 98.56 93 LEU A CA 1
ATOM 696 C C . LEU A 1 93 ? 10.614 -9.841 -17.869 1.00 98.56 93 LEU A C 1
ATOM 698 O O . LEU A 1 93 ? 10.337 -10.725 -18.677 1.00 98.56 93 LEU A O 1
ATOM 702 N N . CYS A 1 94 ? 9.666 -9.116 -17.271 1.00 97.31 94 CYS A N 1
ATOM 703 C CA . CYS A 1 94 ? 8.247 -9.265 -17.596 1.00 97.31 94 CYS A CA 1
ATOM 704 C C . CYS A 1 94 ? 7.956 -8.846 -19.046 1.00 97.31 94 CYS A C 1
ATOM 706 O O . CYS A 1 94 ? 7.302 -9.582 -19.782 1.00 97.31 94 CYS A O 1
ATOM 708 N N . GLN A 1 95 ? 8.501 -7.711 -19.488 1.00 97.69 95 GLN A N 1
ATOM 709 C CA . GLN A 1 95 ? 8.425 -7.259 -20.879 1.00 97.69 95 GLN A CA 1
ATOM 710 C C . GLN A 1 95 ? 9.011 -8.296 -21.856 1.00 97.69 95 GLN A C 1
ATOM 712 O O . GLN A 1 95 ? 8.369 -8.639 -22.846 1.00 97.69 95 GLN A O 1
ATOM 717 N N . ALA A 1 96 ? 10.174 -8.879 -21.548 1.00 98.25 96 ALA A N 1
ATOM 718 C CA . ALA A 1 96 ? 10.764 -9.960 -22.337 1.00 98.25 96 ALA A CA 1
ATOM 719 C C . ALA A 1 96 ? 9.853 -11.199 -22.422 1.00 98.25 96 ALA A C 1
ATOM 721 O O . ALA A 1 96 ? 9.567 -11.683 -23.519 1.00 98.25 96 ALA A O 1
ATOM 722 N N . LEU A 1 97 ? 9.363 -11.692 -21.279 1.00 97.81 97 LEU A N 1
ATOM 723 C CA . LEU A 1 97 ? 8.492 -12.870 -21.205 1.00 97.81 97 LEU A CA 1
ATOM 724 C C . LEU A 1 97 ? 7.175 -12.662 -21.970 1.00 97.81 97 LEU A C 1
ATOM 726 O O . LEU A 1 97 ? 6.796 -13.511 -22.775 1.00 97.81 97 LEU A O 1
ATOM 730 N N . GLY A 1 98 ? 6.507 -11.528 -21.756 1.00 95.69 98 GLY A N 1
ATOM 731 C CA . GLY A 1 98 ? 5.226 -11.216 -22.386 1.00 95.69 98 GLY A CA 1
ATOM 732 C C . GLY A 1 98 ? 5.373 -10.786 -23.841 1.00 95.69 98 GLY A C 1
ATOM 733 O O . GLY A 1 98 ? 4.931 -11.483 -24.750 1.00 95.69 98 GLY A O 1
ATOM 734 N N . ALA A 1 99 ? 6.020 -9.645 -24.081 1.00 94.56 99 ALA A N 1
ATOM 735 C CA . ALA A 1 99 ? 6.058 -9.035 -25.405 1.00 94.56 99 ALA A CA 1
ATOM 736 C C . ALA A 1 99 ? 6.946 -9.791 -26.406 1.00 94.56 99 ALA A C 1
ATOM 738 O O . ALA A 1 99 ? 6.710 -9.670 -27.610 1.00 94.56 99 ALA A O 1
ATOM 739 N N . PHE A 1 100 ? 7.977 -10.527 -25.972 1.00 95.94 100 PHE A N 1
ATOM 740 C CA . PHE A 1 100 ? 8.957 -11.156 -26.878 1.00 95.94 100 PHE A CA 1
ATOM 741 C C . PHE A 1 100 ? 8.982 -12.692 -26.858 1.00 95.94 100 PHE A C 1
ATOM 743 O O . PHE A 1 100 ? 9.439 -13.271 -27.841 1.00 95.94 100 PHE A O 1
ATOM 750 N N . LEU A 1 101 ? 8.485 -13.349 -25.804 1.00 95.88 101 LEU A N 1
ATOM 751 C CA . LEU A 1 101 ? 8.498 -14.816 -25.663 1.00 95.88 101 LEU A CA 1
ATOM 752 C C . LEU A 1 101 ? 7.095 -15.459 -25.610 1.00 95.88 101 LEU A C 1
ATOM 754 O O . LEU A 1 101 ? 6.995 -16.661 -25.356 1.00 95.88 101 LEU A O 1
ATOM 758 N N . ASP A 1 102 ? 6.036 -14.676 -25.857 1.00 93.56 102 ASP A N 1
ATOM 759 C CA . ASP A 1 102 ? 4.621 -15.100 -25.903 1.00 93.56 102 ASP A CA 1
ATOM 760 C C . ASP A 1 102 ? 4.169 -15.871 -24.642 1.00 93.56 102 ASP A C 1
ATOM 762 O O . ASP A 1 102 ? 3.420 -16.849 -24.696 1.00 93.56 102 ASP A O 1
ATOM 766 N N . LYS A 1 103 ? 4.670 -15.458 -23.468 1.00 95.94 103 LYS A N 1
ATOM 767 C CA . LYS A 1 103 ? 4.301 -16.042 -22.172 1.00 95.94 103 LYS A CA 1
ATOM 768 C C . LYS A 1 103 ? 3.235 -15.198 -21.486 1.00 95.94 103 LYS A C 1
ATOM 770 O O . LYS A 1 103 ? 3.381 -13.985 -21.354 1.00 95.94 103 LYS A O 1
ATOM 775 N N . LYS A 1 104 ? 2.223 -15.854 -20.909 1.00 96.81 104 LYS A N 1
ATOM 776 C CA . LYS A 1 104 ? 1.398 -15.225 -19.869 1.00 96.81 104 LYS A CA 1
ATOM 777 C C . LYS A 1 104 ? 2.302 -14.812 -18.708 1.00 96.81 104 LYS A C 1
ATOM 779 O O . LYS A 1 104 ? 2.958 -15.666 -18.113 1.00 96.81 104 LYS A O 1
ATOM 784 N N . VAL A 1 105 ? 2.329 -13.525 -18.379 1.00 97.88 105 VAL A N 1
ATOM 785 C CA . VAL A 1 105 ? 3.175 -12.986 -17.312 1.00 97.88 105 VAL A CA 1
ATOM 786 C C . VAL A 1 105 ? 2.475 -11.850 -16.572 1.00 97.88 105 VAL A C 1
ATOM 788 O O . VAL A 1 105 ? 1.744 -11.080 -17.189 1.00 97.88 105 VAL A O 1
ATOM 791 N N . VAL A 1 106 ? 2.700 -11.752 -15.261 1.00 98.44 106 VAL A N 1
ATOM 792 C CA . VAL A 1 106 ? 2.285 -10.627 -14.405 1.00 98.44 106 VAL A CA 1
ATOM 793 C C . VAL A 1 106 ? 3.462 -10.226 -13.515 1.00 98.44 106 VAL A C 1
ATOM 795 O O . VAL A 1 106 ? 4.096 -11.084 -12.897 1.00 98.44 106 VAL A O 1
ATOM 798 N N . THR A 1 107 ? 3.745 -8.927 -13.407 1.00 97.75 107 THR A N 1
ATOM 799 C CA . THR A 1 107 ? 4.709 -8.416 -12.416 1.00 97.75 107 THR A CA 1
ATOM 800 C C . THR A 1 107 ? 4.007 -8.114 -11.092 1.00 97.75 107 THR A C 1
ATOM 802 O O . THR A 1 107 ? 2.971 -7.457 -11.105 1.00 97.75 107 THR A O 1
ATOM 805 N N . CYS A 1 108 ? 4.586 -8.492 -9.951 1.00 98.38 108 CYS A N 1
ATOM 806 C CA . CYS A 1 108 ? 4.121 -8.065 -8.624 1.00 98.38 108 CYS A CA 1
ATOM 807 C C . CYS A 1 108 ? 5.120 -7.078 -8.000 1.00 98.38 108 CYS A C 1
ATOM 809 O O . CYS A 1 108 ? 6.211 -7.467 -7.579 1.00 98.38 108 CYS A O 1
ATOM 811 N N . LEU A 1 109 ? 4.748 -5.798 -7.920 1.00 97.12 109 LEU A N 1
ATOM 812 C CA . LEU A 1 109 ? 5.582 -4.727 -7.367 1.00 97.12 109 LEU A CA 1
ATOM 813 C C . LEU A 1 109 ? 5.027 -4.169 -6.054 1.00 97.12 109 LEU A C 1
ATOM 815 O O . LEU A 1 109 ? 3.855 -4.329 -5.708 1.00 97.12 109 LEU A O 1
ATOM 819 N N . ARG A 1 110 ? 5.902 -3.472 -5.331 1.00 95.81 110 ARG A N 1
ATOM 820 C CA . ARG A 1 110 ? 5.548 -2.689 -4.147 1.00 95.81 110 ARG A CA 1
ATOM 821 C C . ARG A 1 110 ? 5.084 -1.292 -4.554 1.00 95.81 110 ARG A C 1
ATOM 823 O O . ARG A 1 110 ? 5.699 -0.682 -5.425 1.00 95.81 110 ARG A O 1
ATOM 830 N N . GLN A 1 111 ? 4.070 -0.762 -3.877 1.00 94.56 111 GLN A N 1
ATOM 831 C CA . GLN A 1 111 ? 3.763 0.665 -3.926 1.00 94.56 111 GLN A CA 1
ATOM 832 C C . GLN A 1 111 ? 4.891 1.456 -3.225 1.00 94.56 111 GLN A C 1
ATOM 834 O O . GLN A 1 111 ? 5.282 1.093 -2.109 1.00 94.56 111 GLN A O 1
ATOM 839 N N . PRO A 1 112 ? 5.420 2.533 -3.830 1.00 91.62 112 PRO A N 1
ATOM 840 C CA . PRO A 1 112 ? 6.342 3.443 -3.161 1.00 91.62 112 PRO A CA 1
ATOM 841 C C . PRO A 1 112 ? 5.615 4.334 -2.140 1.00 91.62 112 PRO A C 1
ATOM 843 O O . PRO A 1 112 ? 4.450 4.682 -2.300 1.00 91.62 112 PRO A O 1
ATOM 846 N N . SER A 1 113 ? 6.333 4.749 -1.097 1.00 91.44 113 SER A N 1
ATOM 847 C CA . SER A 1 113 ? 5.918 5.874 -0.247 1.00 91.44 113 SER A CA 1
ATOM 848 C C . SER A 1 113 ? 6.080 7.185 -1.020 1.00 91.44 113 SER A C 1
ATOM 850 O O . SER A 1 113 ? 7.102 7.366 -1.688 1.00 91.44 113 SER A O 1
ATOM 852 N N . GLN A 1 114 ? 5.127 8.110 -0.889 1.00 89.31 114 GLN A N 1
ATOM 853 C CA . GLN A 1 114 ? 5.192 9.431 -1.530 1.00 89.31 114 GLN A CA 1
ATOM 854 C C . GLN A 1 114 ? 6.225 10.349 -0.838 1.00 89.31 114 GLN A C 1
ATOM 856 O O . GLN A 1 114 ? 6.768 11.265 -1.452 1.00 89.31 114 GLN A O 1
ATOM 861 N N . GLY A 1 115 ? 6.532 10.111 0.445 1.00 87.69 115 GLY A N 1
ATOM 862 C CA . GLY A 1 115 ? 7.462 10.940 1.224 1.00 87.69 115 GLY A CA 1
ATOM 863 C C . GLY A 1 115 ? 8.869 11.028 0.604 1.00 87.69 115 GLY A C 1
ATOM 864 O O . GLY A 1 115 ? 9.386 12.134 0.415 1.00 87.69 115 GLY A O 1
ATOM 865 N N . PRO A 1 116 ? 9.511 9.898 0.245 1.00 87.00 116 PRO A N 1
ATOM 866 C CA . PRO A 1 116 ? 10.765 9.863 -0.506 1.00 87.00 116 PRO A CA 1
ATOM 867 C C . PRO A 1 116 ? 10.740 10.575 -1.865 1.00 87.00 116 PRO A C 1
ATOM 869 O O . PRO A 1 116 ? 11.786 11.127 -2.222 1.00 87.00 116 PRO A O 1
ATOM 872 N N . THR A 1 117 ? 9.592 10.599 -2.558 1.00 85.94 117 THR A N 1
ATOM 873 C CA . THR A 1 117 ? 9.384 11.247 -3.871 1.00 85.94 117 THR A CA 1
ATOM 874 C C . THR A 1 117 ? 9.628 12.755 -3.800 1.00 85.94 117 THR A C 1
ATOM 876 O O . THR A 1 117 ? 10.364 13.319 -4.601 1.00 85.94 117 THR A O 1
ATOM 879 N N . PHE A 1 118 ? 9.118 13.413 -2.756 1.00 87.12 118 PHE A N 1
ATOM 880 C CA . PHE A 1 118 ? 9.399 14.831 -2.486 1.00 87.12 118 PHE A CA 1
ATOM 881 C C . PHE A 1 118 ? 10.792 15.071 -1.867 1.00 87.12 118 PHE A C 1
ATOM 883 O O . PHE A 1 118 ? 11.195 16.216 -1.662 1.00 87.12 118 PHE A O 1
ATOM 890 N N . GLY A 1 119 ? 11.528 14.005 -1.534 1.00 84.19 119 GLY A N 1
ATOM 891 C CA . GLY A 1 119 ? 12.748 14.043 -0.730 1.00 84.19 119 GLY A CA 1
ATOM 892 C C . GLY A 1 119 ? 14.050 13.944 -1.523 1.00 84.19 119 GLY A C 1
ATOM 893 O O . GLY A 1 119 ? 14.766 14.933 -1.633 1.00 84.19 119 GLY A O 1
ATOM 894 N N . ILE A 1 120 ? 14.405 12.728 -1.951 1.00 67.75 120 ILE A N 1
ATOM 895 C CA . ILE A 1 120 ? 15.713 12.384 -2.569 1.00 67.75 120 ILE A CA 1
ATOM 896 C C . ILE A 1 120 ? 15.546 11.447 -3.778 1.00 67.75 120 ILE A C 1
ATOM 898 O O . ILE A 1 120 ? 16.446 11.347 -4.609 1.00 67.75 120 ILE A O 1
ATOM 902 N N . LYS A 1 121 ? 14.430 10.713 -3.865 1.00 63.59 121 LYS A N 1
ATOM 903 C CA . LYS A 1 121 ? 14.217 9.707 -4.906 1.00 63.59 121 LYS A CA 1
ATOM 904 C C . LYS A 1 121 ? 13.294 10.263 -5.977 1.00 63.59 121 LYS A C 1
ATOM 906 O O . LYS A 1 121 ? 12.165 10.612 -5.657 1.00 63.59 121 LYS A O 1
ATOM 911 N N . GLY A 1 122 ? 13.740 10.230 -7.229 1.00 54.72 122 GLY A N 1
ATOM 912 C CA . GLY A 1 122 ? 12.809 10.214 -8.353 1.00 54.72 122 GLY A CA 1
ATOM 913 C C . GLY A 1 122 ? 11.996 8.916 -8.375 1.00 54.72 122 GLY A C 1
ATOM 914 O O . GLY A 1 122 ? 12.252 7.989 -7.595 1.00 54.72 122 GLY A O 1
ATOM 915 N N . GLY A 1 123 ? 11.000 8.854 -9.255 1.00 54.66 123 GLY A N 1
ATOM 916 C CA . GLY A 1 123 ? 9.982 7.803 -9.230 1.00 54.66 123 GLY A CA 1
ATOM 917 C C . GLY A 1 123 ? 10.532 6.371 -9.329 1.00 54.66 123 GLY A C 1
ATOM 918 O O . GLY A 1 123 ? 11.288 6.036 -10.233 1.00 54.66 123 GLY A O 1
ATOM 919 N N . ALA A 1 124 ? 10.115 5.485 -8.423 1.00 58.94 124 ALA A N 1
ATOM 920 C CA . ALA A 1 124 ? 10.643 4.124 -8.287 1.00 58.94 124 ALA A CA 1
ATOM 921 C C . ALA A 1 124 ? 9.872 3.079 -9.127 1.00 58.94 124 ALA A C 1
ATOM 923 O O . ALA A 1 124 ? 9.581 1.984 -8.645 1.00 58.94 124 ALA A O 1
ATOM 924 N N . ALA A 1 125 ? 9.520 3.424 -10.370 1.00 70.50 125 ALA A N 1
ATOM 925 C CA . ALA A 1 125 ? 8.657 2.619 -11.248 1.00 70.50 125 ALA A CA 1
ATOM 926 C C . ALA A 1 125 ? 9.414 1.685 -12.221 1.00 70.50 125 ALA A C 1
ATOM 928 O O . ALA A 1 125 ? 8.782 0.987 -13.014 1.00 70.50 125 ALA A O 1
ATOM 929 N N . GLY A 1 126 ? 10.752 1.675 -12.195 1.00 86.50 126 GLY A N 1
ATOM 930 C CA . GLY A 1 126 ? 11.589 0.932 -13.141 1.00 86.50 126 GLY A CA 1
ATOM 931 C C . GLY A 1 126 ? 12.846 1.713 -13.526 1.00 86.50 126 GLY A C 1
ATOM 932 O O . GLY A 1 126 ? 13.556 2.176 -12.638 1.00 86.50 126 GLY A O 1
ATOM 933 N N . GLY A 1 127 ? 13.136 1.811 -14.825 1.00 89.94 127 GLY A N 1
ATOM 934 C CA . GLY A 1 127 ? 14.147 2.708 -15.405 1.00 89.94 127 GLY A CA 1
ATOM 935 C C . GLY A 1 127 ? 14.341 2.500 -16.916 1.00 89.94 127 GLY A C 1
ATOM 936 O O . GLY A 1 127 ? 14.159 1.394 -17.434 1.00 89.94 127 GLY A O 1
ATOM 937 N N . GLY A 1 128 ? 14.702 3.556 -17.635 1.00 92.12 128 GLY A N 1
ATOM 938 C CA . GLY A 1 128 ? 14.772 3.612 -19.091 1.00 92.12 128 GLY A CA 1
ATOM 939 C C . GLY A 1 128 ? 13.503 3.085 -19.767 1.00 92.12 128 GLY A C 1
ATOM 940 O O . GLY A 1 128 ? 12.385 3.337 -19.334 1.00 92.12 128 GLY A O 1
ATOM 941 N N . TYR A 1 129 ? 13.665 2.251 -20.791 1.00 95.56 129 TYR A N 1
ATOM 942 C CA . TYR A 1 129 ? 12.548 1.583 -21.473 1.00 95.56 129 TYR A CA 1
ATOM 943 C C . TYR A 1 129 ? 11.922 0.406 -20.689 1.00 95.56 129 TYR A C 1
ATOM 945 O O . TYR A 1 129 ? 11.092 -0.333 -21.229 1.00 95.56 129 TYR A O 1
ATOM 953 N N . SER A 1 130 ? 12.286 0.231 -19.412 1.00 95.88 130 SER A N 1
ATOM 954 C CA . SER A 1 130 ? 11.741 -0.786 -18.504 1.00 95.88 130 SER A CA 1
ATOM 955 C C . SER A 1 130 ? 11.059 -0.168 -17.281 1.00 95.88 130 SER A C 1
ATOM 957 O O . SER A 1 130 ? 11.586 -0.218 -16.168 1.00 95.88 130 SER A O 1
ATOM 959 N N . GLN A 1 131 ? 9.875 0.414 -17.489 1.00 93.50 131 GLN A N 1
ATOM 960 C CA . GLN A 1 131 ? 9.073 1.109 -16.471 1.00 93.50 131 GLN A CA 1
ATOM 961 C C . GLN A 1 131 ? 7.600 0.665 -16.443 1.00 93.50 131 GLN A C 1
ATOM 963 O O . GLN A 1 131 ? 7.065 0.149 -17.430 1.00 93.50 131 GLN A O 1
ATOM 968 N N . VAL A 1 132 ? 6.944 0.939 -15.312 1.00 95.44 132 VAL A N 1
ATOM 969 C CA . VAL A 1 132 ? 5.485 0.901 -15.108 1.00 95.44 132 VAL A CA 1
ATOM 970 C C . VAL A 1 132 ? 4.886 2.296 -15.313 1.00 95.44 132 VAL A C 1
ATOM 972 O O . VAL A 1 132 ? 5.438 3.278 -14.820 1.00 95.44 132 VAL A O 1
ATOM 975 N N . ILE A 1 133 ? 3.750 2.380 -16.012 1.00 93.88 133 ILE A N 1
ATOM 976 C CA . ILE A 1 133 ? 3.084 3.640 -16.383 1.00 93.88 133 ILE A CA 1
ATOM 977 C C . ILE A 1 133 ? 1.591 3.656 -15.981 1.00 93.88 133 ILE A C 1
ATOM 979 O O . ILE A 1 133 ? 0.953 2.597 -15.988 1.00 93.88 133 ILE A O 1
ATOM 983 N N . PRO A 1 134 ? 0.999 4.831 -15.668 1.00 91.75 134 PRO A N 1
ATOM 984 C CA . PRO A 1 134 ? 1.633 6.154 -15.548 1.00 91.75 134 PRO A CA 1
ATOM 985 C C . PRO A 1 134 ? 2.572 6.281 -14.337 1.00 91.75 134 PRO A C 1
ATOM 987 O O . PRO A 1 134 ? 2.277 5.789 -13.246 1.00 91.75 134 PRO A O 1
ATOM 990 N N . MET A 1 135 ? 3.718 6.936 -14.537 1.00 85.44 135 MET A N 1
ATOM 991 C CA . MET A 1 135 ? 4.793 7.022 -13.539 1.00 85.44 135 MET A CA 1
ATOM 992 C C . MET A 1 135 ? 4.487 8.026 -12.415 1.00 85.44 135 MET A C 1
ATOM 994 O O . MET A 1 135 ? 4.887 7.809 -11.271 1.00 85.44 135 MET A O 1
ATOM 998 N N . ASP A 1 136 ? 3.759 9.101 -12.703 1.00 81.81 136 ASP A N 1
ATOM 999 C CA . ASP A 1 136 ? 3.309 10.085 -11.716 1.00 81.81 136 ASP A CA 1
ATOM 1000 C C . ASP A 1 136 ? 2.256 9.485 -10.768 1.00 81.81 136 ASP A C 1
ATOM 1002 O O . ASP A 1 136 ? 2.428 9.521 -9.546 1.00 81.81 136 ASP A O 1
ATOM 1006 N N . GLU A 1 137 ? 1.230 8.821 -11.314 1.00 88.38 137 GLU A N 1
ATOM 1007 C CA . GLU A 1 137 ? 0.208 8.124 -10.522 1.00 88.38 137 GLU A CA 1
ATOM 1008 C C . GLU A 1 137 ? 0.804 7.017 -9.632 1.00 88.38 137 GLU A C 1
ATOM 1010 O O . GLU A 1 137 ? 0.344 6.822 -8.503 1.00 88.38 137 GLU A O 1
ATOM 1015 N N . PHE A 1 138 ? 1.842 6.317 -10.113 1.00 88.88 138 PHE A N 1
ATOM 1016 C CA . PHE A 1 138 ? 2.549 5.264 -9.372 1.00 88.88 138 PHE A CA 1
ATOM 1017 C C . PHE A 1 138 ? 3.289 5.792 -8.130 1.00 88.88 138 PHE A C 1
ATOM 1019 O O . PHE A 1 138 ? 3.354 5.095 -7.118 1.00 88.88 138 PHE A O 1
ATOM 1026 N N . ASN A 1 139 ? 3.853 7.006 -8.192 1.00 87.56 139 ASN A N 1
ATOM 1027 C CA . ASN A 1 139 ? 4.762 7.549 -7.167 1.00 87.56 139 ASN A CA 1
ATOM 1028 C C . ASN A 1 139 ? 4.115 8.519 -6.164 1.00 87.56 139 ASN A C 1
ATOM 1030 O O . ASN A 1 139 ? 4.800 9.032 -5.271 1.00 87.56 139 ASN A O 1
ATOM 1034 N N . LEU A 1 140 ? 2.812 8.762 -6.316 1.00 89.06 140 LEU A N 1
ATOM 1035 C CA . LEU A 1 140 ? 2.002 9.619 -5.456 1.00 89.06 140 LEU A CA 1
ATOM 1036 C C . LEU A 1 140 ? 0.924 8.779 -4.745 1.00 89.06 140 LEU A C 1
ATOM 1038 O O . LEU A 1 140 ? 1.235 7.815 -4.047 1.00 89.06 140 LEU A O 1
ATOM 1042 N N . HIS A 1 141 ? -0.354 9.138 -4.875 1.00 91.88 141 HIS A N 1
ATOM 1043 C CA . HIS A 1 141 ? -1.428 8.539 -4.075 1.00 91.88 141 HIS A CA 1
ATOM 1044 C C . HIS A 1 141 ? -1.890 7.150 -4.561 1.00 91.88 141 HIS A C 1
ATOM 1046 O O . HIS A 1 141 ? -2.541 6.438 -3.792 1.00 91.88 141 HIS A O 1
ATOM 1052 N N . LEU A 1 142 ? -1.570 6.767 -5.807 1.00 93.88 142 LEU A N 1
ATOM 1053 C CA . LEU A 1 142 ? -1.989 5.536 -6.494 1.00 93.88 142 LEU A CA 1
ATOM 1054 C C . LEU A 1 142 ? -3.508 5.263 -6.416 1.00 93.88 142 LEU A C 1
ATOM 1056 O O . LEU A 1 142 ? -4.272 5.714 -7.268 1.00 93.88 142 LEU A O 1
ATOM 1060 N N . THR A 1 143 ? -3.936 4.513 -5.400 1.00 95.94 143 THR A N 1
ATOM 1061 C CA . THR A 1 143 ? -5.326 4.101 -5.128 1.00 95.94 143 THR A CA 1
ATOM 1062 C C . THR A 1 143 ? -5.779 4.397 -3.692 1.00 95.94 143 THR A C 1
ATOM 1064 O O . THR A 1 143 ? -6.906 4.072 -3.327 1.00 95.94 143 THR A O 1
ATOM 1067 N N . GLY A 1 144 ? -4.935 5.053 -2.884 1.00 96.62 144 GLY A N 1
ATOM 1068 C CA . GLY A 1 144 ? -5.240 5.457 -1.506 1.00 96.62 144 GLY A CA 1
ATOM 1069 C C . GLY A 1 144 ? -4.815 4.474 -0.407 1.00 96.62 144 GLY A C 1
ATOM 1070 O O . GLY A 1 144 ? -5.028 4.765 0.766 1.00 96.62 144 GLY A O 1
ATOM 1071 N N . ASP A 1 145 ? -4.180 3.350 -0.742 1.00 98.19 145 ASP A N 1
ATOM 1072 C CA . ASP A 1 145 ? -3.835 2.264 0.192 1.00 98.19 145 ASP A CA 1
ATOM 1073 C C . ASP A 1 145 ? -3.010 2.755 1.398 1.00 98.19 145 ASP A C 1
ATOM 1075 O O . ASP A 1 145 ? -3.328 2.468 2.551 1.00 98.19 145 ASP A O 1
ATOM 1079 N N . ILE A 1 146 ? -1.979 3.571 1.147 1.00 97.94 146 ILE A N 1
ATOM 1080 C CA . ILE A 1 146 ? -1.136 4.157 2.201 1.00 97.94 146 ILE A CA 1
ATOM 1081 C C . ILE A 1 146 ? -1.924 5.170 3.053 1.00 97.94 146 ILE A C 1
ATOM 1083 O O . ILE A 1 146 ? -1.674 5.288 4.256 1.00 97.94 146 ILE A O 1
ATOM 1087 N N . HIS A 1 147 ? -2.932 5.847 2.490 1.00 97.81 147 HIS A N 1
ATOM 1088 C CA . HIS A 1 147 ? -3.822 6.736 3.250 1.00 97.81 147 HIS A CA 1
ATOM 1089 C C . HIS A 1 147 ? -4.749 5.933 4.174 1.00 97.81 147 HIS A C 1
ATOM 1091 O O . HIS A 1 147 ? -4.914 6.307 5.336 1.00 97.81 147 HIS A O 1
ATOM 1097 N N . ALA A 1 148 ? -5.266 4.788 3.715 1.00 98.44 148 ALA A N 1
ATOM 1098 C CA . ALA A 1 148 ? -6.036 3.853 4.542 1.00 98.44 148 ALA A CA 1
ATOM 1099 C C . ALA A 1 148 ? -5.197 3.293 5.708 1.00 98.44 148 ALA A C 1
ATOM 1101 O O . ALA A 1 148 ? -5.638 3.333 6.859 1.00 98.44 148 ALA A O 1
ATOM 1102 N N . ILE A 1 149 ? -3.949 2.883 5.441 1.00 98.62 149 ILE A N 1
ATOM 1103 C CA . ILE A 1 149 ? -2.974 2.470 6.469 1.00 98.62 149 ILE A CA 1
ATOM 1104 C C . ILE A 1 149 ? -2.728 3.603 7.474 1.00 98.62 149 ILE A C 1
ATOM 1106 O O . ILE A 1 149 ? -2.727 3.369 8.683 1.00 98.62 149 ILE A O 1
ATOM 1110 N N . THR A 1 150 ? -2.556 4.836 6.989 1.00 98.69 150 THR A N 1
ATOM 1111 C CA . THR A 1 150 ? -2.329 6.022 7.831 1.00 98.69 150 THR A CA 1
ATOM 1112 C C . THR A 1 150 ? -3.513 6.276 8.767 1.00 98.69 150 THR A C 1
ATOM 1114 O O . THR A 1 150 ? -3.324 6.460 9.972 1.00 98.69 150 THR A O 1
ATOM 1117 N N . ALA A 1 151 ? -4.738 6.225 8.237 1.00 98.56 151 ALA A N 1
ATOM 1118 C CA . ALA A 1 151 ? -5.965 6.376 9.013 1.00 98.56 151 ALA A CA 1
ATOM 1119 C C . ALA A 1 151 ? -6.130 5.252 10.052 1.00 98.56 151 ALA A C 1
ATOM 1121 O O . ALA A 1 151 ? -6.362 5.537 11.227 1.00 98.56 151 ALA A O 1
ATOM 1122 N N . ALA A 1 152 ? -5.944 3.989 9.658 1.00 98.69 152 ALA A N 1
ATOM 1123 C CA . ALA A 1 152 ? -6.068 2.838 10.551 1.00 98.69 152 ALA A CA 1
ATOM 1124 C C . ALA A 1 152 ? -5.025 2.867 11.686 1.00 98.69 152 ALA A C 1
ATOM 1126 O O . ALA A 1 152 ? -5.369 2.710 12.859 1.00 98.69 152 ALA A O 1
ATOM 1127 N N . ASN A 1 153 ? -3.758 3.152 11.371 1.00 98.75 153 ASN A N 1
ATOM 1128 C CA . ASN A 1 153 ? -2.687 3.234 12.367 1.00 98.75 153 ASN A CA 1
ATOM 1129 C C . ASN A 1 153 ? -2.961 4.339 13.398 1.00 98.75 153 ASN A C 1
ATOM 1131 O O . ASN A 1 153 ? -2.747 4.148 14.598 1.00 98.75 153 ASN A O 1
ATOM 1135 N N . ASN A 1 154 ? -3.436 5.496 12.932 1.00 98.75 154 ASN A N 1
ATOM 1136 C CA . ASN A 1 154 ? -3.702 6.647 13.789 1.00 98.75 154 ASN A CA 1
ATOM 1137 C C . ASN A 1 154 ? -5.018 6.508 14.574 1.00 98.75 154 ASN A C 1
ATOM 1139 O O . ASN A 1 154 ? -5.085 7.004 15.699 1.00 98.75 154 ASN A O 1
ATOM 1143 N N . LEU A 1 155 ? -6.006 5.758 14.067 1.00 98.75 155 LEU A N 1
ATOM 1144 C CA . LEU A 1 155 ? -7.177 5.330 14.842 1.00 98.75 155 LEU A CA 1
ATOM 1145 C C . LEU A 1 155 ? -6.771 4.408 16.003 1.00 98.75 155 LEU A C 1
ATOM 1147 O O . LEU A 1 155 ? -7.217 4.625 17.129 1.00 98.75 155 LEU A O 1
ATOM 1151 N N . LEU A 1 156 ? -5.888 3.428 15.769 1.00 98.69 156 LEU A N 1
ATOM 1152 C CA . LEU A 1 156 ? -5.363 2.583 16.851 1.00 98.69 156 LEU A CA 1
ATOM 1153 C C . LEU A 1 156 ? -4.558 3.411 17.868 1.00 98.69 156 LEU A C 1
ATOM 1155 O O . LEU A 1 156 ? -4.750 3.253 19.072 1.00 98.69 156 LEU A O 1
ATOM 1159 N N . ALA A 1 157 ? -3.730 4.354 17.403 1.00 98.50 157 ALA A N 1
ATOM 1160 C CA . ALA A 1 157 ? -2.998 5.268 18.280 1.00 98.50 157 ALA A CA 1
ATOM 1161 C C . ALA A 1 157 ? -3.930 6.133 19.154 1.00 98.50 157 ALA A C 1
ATOM 1163 O O . ALA A 1 157 ? -3.667 6.297 20.344 1.00 98.50 157 ALA A O 1
ATOM 1164 N N . ALA A 1 158 ? -5.029 6.646 18.591 1.00 97.94 158 ALA A N 1
ATOM 1165 C CA . ALA A 1 158 ? -6.047 7.377 19.343 1.00 97.94 158 ALA A CA 1
ATOM 1166 C C . ALA A 1 158 ? -6.769 6.476 20.360 1.00 97.94 158 ALA A C 1
ATOM 1168 O O . ALA A 1 158 ? -6.907 6.859 21.518 1.00 97.94 158 ALA A O 1
ATOM 1169 N N . ALA A 1 159 ? -7.155 5.256 19.970 1.00 98.00 159 ALA A N 1
ATOM 1170 C CA . ALA A 1 159 ? -7.847 4.312 20.847 1.00 98.00 159 ALA A CA 1
ATOM 1171 C C . ALA A 1 159 ? -7.027 3.929 22.095 1.00 98.00 159 ALA A C 1
ATOM 1173 O O . ALA A 1 159 ? -7.599 3.801 23.178 1.00 98.00 159 ALA A O 1
ATOM 1174 N N . ILE A 1 160 ? -5.700 3.798 21.967 1.00 97.44 160 ILE A N 1
ATOM 1175 C CA . ILE A 1 160 ? -4.786 3.596 23.107 1.00 97.44 160 ILE A CA 1
ATOM 1176 C C . ILE A 1 160 ? -4.882 4.775 24.085 1.00 97.44 160 ILE A C 1
ATOM 1178 O O . ILE A 1 160 ? -5.118 4.572 25.277 1.00 97.44 160 ILE A O 1
ATOM 1182 N N . ASP A 1 161 ? -4.731 6.002 23.581 1.00 95.38 161 ASP A N 1
ATOM 1183 C CA . ASP A 1 161 ? -4.704 7.215 24.405 1.00 95.38 161 ASP A CA 1
ATOM 1184 C C . ASP A 1 161 ? -6.063 7.459 25.091 1.00 95.38 161 ASP A C 1
ATOM 1186 O O . ASP A 1 161 ? -6.120 7.663 26.306 1.00 95.38 161 ASP A O 1
ATOM 1190 N N . THR A 1 162 ? -7.171 7.321 24.353 1.00 94.25 162 THR A N 1
ATOM 1191 C CA . THR A 1 162 ? -8.540 7.401 24.892 1.00 94.25 162 THR A CA 1
ATOM 1192 C C . THR A 1 162 ? -8.807 6.333 25.955 1.00 94.25 162 THR A C 1
ATOM 1194 O O . THR A 1 162 ? -9.439 6.626 26.974 1.00 94.25 162 THR A O 1
ATOM 1197 N N . ARG A 1 163 ? -8.314 5.097 25.774 1.00 94.88 163 ARG A N 1
ATOM 1198 C CA . ARG A 1 163 ? -8.503 4.028 26.768 1.00 94.88 163 ARG A CA 1
ATOM 1199 C C . ARG A 1 163 ? -7.767 4.331 28.071 1.00 94.88 163 ARG A C 1
ATOM 1201 O O . ARG A 1 163 ? -8.353 4.158 29.138 1.00 94.88 163 ARG A O 1
ATOM 1208 N N . ILE A 1 164 ? -6.533 4.829 27.992 1.00 94.12 164 ILE A N 1
ATOM 1209 C CA . ILE A 1 164 ? -5.738 5.228 29.164 1.00 94.12 164 ILE A CA 1
ATOM 1210 C C . ILE A 1 164 ? -6.417 6.387 29.908 1.00 94.12 164 ILE A C 1
ATOM 1212 O O . ILE A 1 164 ? -6.584 6.309 31.125 1.00 94.12 164 ILE A O 1
ATOM 1216 N N . PHE A 1 165 ? -6.878 7.413 29.183 1.00 92.56 165 PHE A N 1
ATOM 1217 C CA . PHE A 1 165 ? -7.590 8.565 29.750 1.00 92.56 165 PHE A CA 1
ATOM 1218 C C . PHE A 1 165 ? -8.907 8.176 30.447 1.00 92.56 165 PHE A C 1
ATOM 1220 O O . PHE A 1 165 ? -9.238 8.694 31.515 1.00 92.56 165 PHE A O 1
ATOM 1227 N N . HIS A 1 166 ? -9.679 7.243 29.885 1.00 92.56 166 HIS A N 1
ATOM 1228 C CA . HIS A 1 166 ? -10.899 6.767 30.541 1.00 92.56 166 HIS A CA 1
ATOM 1229 C C . HIS A 1 166 ? -10.613 5.845 31.732 1.00 92.56 166 HIS A C 1
ATOM 1231 O O . HIS A 1 166 ? -11.318 5.930 32.737 1.00 92.56 166 HIS A O 1
ATOM 1237 N N . GLU A 1 167 ? -9.576 5.005 31.676 1.00 94.00 167 GLU A N 1
ATOM 1238 C CA . GLU A 1 167 ? -9.213 4.148 32.810 1.00 94.00 167 GLU A CA 1
ATOM 1239 C C . GLU A 1 167 ? -8.654 4.934 34.004 1.00 94.00 167 GLU A C 1
ATOM 1241 O O . GLU A 1 167 ? -8.941 4.562 35.144 1.00 94.00 167 GLU A O 1
ATOM 1246 N N . SER A 1 168 ? -7.920 6.029 33.791 1.00 89.81 168 SER A N 1
ATOM 1247 C CA . SER A 1 168 ? -7.415 6.877 34.884 1.00 89.81 168 SER A CA 1
ATOM 1248 C C . SER A 1 168 ? -8.509 7.697 35.587 1.00 89.81 168 SER A C 1
ATOM 1250 O O . SER A 1 168 ? -8.353 8.040 36.757 1.00 89.81 168 SER A O 1
ATOM 1252 N N . THR A 1 169 ? -9.621 7.995 34.903 1.00 89.06 169 THR A N 1
ATOM 1253 C CA . THR A 1 169 ? -10.673 8.919 35.379 1.00 89.06 169 THR A CA 1
ATOM 1254 C C . THR A 1 169 ? -11.924 8.239 35.940 1.00 89.06 169 THR A C 1
ATOM 1256 O O . THR A 1 169 ? -12.814 8.922 36.449 1.00 89.06 169 THR A O 1
ATOM 1259 N N . GLN A 1 170 ? -12.051 6.912 35.833 1.00 93.25 170 GLN A N 1
ATOM 1260 C CA . GLN A 1 170 ? -13.319 6.210 36.076 1.00 93.25 170 GLN A CA 1
ATOM 1261 C C . GLN A 1 170 ? -13.159 4.959 36.944 1.00 93.25 170 GLN A C 1
ATOM 1263 O O . GLN A 1 170 ? -12.148 4.259 36.893 1.00 93.25 170 GLN A O 1
ATOM 1268 N N . SER A 1 171 ? -14.205 4.642 37.713 1.00 95.75 171 SER A N 1
ATOM 1269 C CA . SER A 1 171 ? -14.306 3.390 38.467 1.00 95.75 171 SER A CA 1
ATOM 1270 C C . SER A 1 171 ? -14.699 2.212 37.571 1.00 95.75 171 SER A C 1
ATOM 1272 O O . SER A 1 171 ? -15.350 2.374 36.541 1.00 95.75 171 SER A O 1
ATOM 1274 N N . ASP A 1 172 ? -14.343 1.001 37.989 1.00 95.88 172 ASP A N 1
ATOM 1275 C CA . ASP A 1 172 ? -14.437 -0.227 37.186 1.00 95.88 172 ASP A CA 1
ATOM 1276 C C . ASP A 1 172 ? -15.884 -0.521 36.738 1.00 95.88 172 ASP A C 1
ATOM 1278 O O . ASP A 1 172 ? -16.140 -0.866 35.583 1.00 95.88 172 ASP A O 1
ATOM 1282 N N . LYS A 1 173 ? -16.858 -0.270 37.625 1.00 92.94 173 LYS A N 1
ATOM 1283 C CA . LYS A 1 173 ? -18.297 -0.354 37.323 1.00 92.94 173 LYS A CA 1
ATOM 1284 C C . LYS A 1 173 ? -18.754 0.730 36.337 1.00 92.94 173 LYS A C 1
ATOM 1286 O O . LYS A 1 173 ? -19.624 0.473 35.510 1.00 92.94 173 LYS A O 1
ATOM 1291 N N . ALA A 1 174 ? -18.181 1.934 36.401 1.00 95.00 174 ALA A N 1
ATOM 1292 C CA . ALA A 1 174 ? -18.494 3.017 35.469 1.00 95.00 174 ALA A CA 1
ATOM 1293 C C . ALA A 1 174 ? -17.889 2.772 34.073 1.00 95.00 174 ALA A C 1
ATOM 1295 O O . ALA A 1 174 ? -18.545 3.073 33.077 1.00 95.00 174 ALA A O 1
ATOM 1296 N N . LEU A 1 175 ? -16.699 2.162 34.001 1.00 95.50 175 LEU A N 1
ATOM 1297 C CA . LEU A 1 175 ? -16.085 1.688 32.757 1.00 95.50 175 LEU A CA 1
ATOM 1298 C C . LEU A 1 175 ? -16.945 0.606 32.095 1.00 95.50 175 LEU A C 1
ATOM 1300 O O . LEU A 1 175 ? -17.349 0.778 30.947 1.00 95.50 175 LEU A O 1
ATOM 1304 N N . LEU A 1 176 ? -17.311 -0.458 32.823 1.00 95.06 176 LEU A N 1
ATOM 1305 C CA . LEU A 1 176 ? -18.211 -1.501 32.306 1.00 95.06 176 LEU A CA 1
ATOM 1306 C C . LEU A 1 176 ? -19.539 -0.909 31.809 1.00 95.06 176 LEU A C 1
ATOM 1308 O O . LEU A 1 176 ? -19.998 -1.242 30.719 1.00 95.06 176 LEU A O 1
ATOM 1312 N N . ASN A 1 177 ? -20.124 0.023 32.569 1.00 93.56 177 ASN A N 1
ATOM 1313 C CA . ASN A 1 177 ? -21.379 0.679 32.204 1.00 93.56 177 ASN A CA 1
ATOM 1314 C C . ASN A 1 177 ? -21.302 1.529 30.920 1.00 93.56 177 ASN A C 1
ATOM 1316 O O . ASN A 1 177 ? -22.358 1.797 30.339 1.00 93.56 177 ASN A O 1
ATOM 1320 N N . ARG A 1 178 ? -20.104 1.965 30.501 1.00 94.50 178 ARG A N 1
ATOM 1321 C CA . ARG A 1 178 ? -19.863 2.699 29.244 1.00 94.50 178 ARG A CA 1
ATOM 1322 C C . ARG A 1 178 ? -19.406 1.792 28.100 1.00 94.50 178 ARG A C 1
ATOM 1324 O O . ARG A 1 178 ? -19.758 2.064 26.960 1.00 94.50 178 ARG A O 1
ATOM 1331 N N . LEU A 1 179 ? -18.677 0.713 28.396 1.00 93.81 179 LEU A N 1
ATOM 1332 C CA . LEU A 1 179 ? -18.313 -0.325 27.423 1.00 93.81 179 LEU A CA 1
ATOM 1333 C C . LEU A 1 179 ? -19.544 -1.118 26.957 1.00 93.81 179 LEU A C 1
ATOM 1335 O O . LEU A 1 179 ? -19.668 -1.431 25.780 1.00 93.81 179 LEU A O 1
ATOM 1339 N N . CYS A 1 180 ? -20.457 -1.433 27.876 1.00 94.50 180 CYS A N 1
ATOM 1340 C CA . CYS A 1 180 ? -21.678 -2.197 27.619 1.00 94.50 180 CYS A CA 1
ATOM 1341 C C . CYS A 1 180 ? -22.913 -1.332 27.944 1.00 94.50 180 CYS A C 1
ATOM 1343 O O . CYS A 1 180 ? -23.562 -1.579 28.968 1.00 94.50 180 CYS A O 1
ATOM 1345 N N . PRO A 1 181 ? -23.213 -0.270 27.166 1.00 93.25 181 PRO A N 1
ATOM 1346 C CA . PRO A 1 181 ? -24.342 0.625 27.431 1.00 93.25 181 PRO A CA 1
ATOM 1347 C C . PRO A 1 181 ? -25.686 -0.129 27.388 1.00 93.25 181 PRO A C 1
ATOM 1349 O O . PRO A 1 181 ? -25.785 -1.173 26.740 1.00 93.25 181 PRO A O 1
ATOM 1352 N N . PRO A 1 182 ? -26.727 0.361 28.086 1.00 91.50 182 PRO A N 1
ATOM 1353 C CA . PRO A 1 182 ? -28.042 -0.261 28.035 1.00 91.50 182 PRO A CA 1
ATOM 1354 C C . PRO A 1 182 ? -28.710 -0.010 26.675 1.00 91.50 182 PRO A C 1
ATOM 1356 O O . PRO A 1 182 ? -28.600 1.079 26.111 1.00 91.50 182 PRO A O 1
ATOM 1359 N N . ASN A 1 183 ? -29.439 -1.003 26.169 1.00 90.19 183 ASN A N 1
ATOM 1360 C CA . ASN A 1 183 ? -30.332 -0.841 25.025 1.00 90.19 183 ASN A CA 1
ATOM 1361 C C . ASN A 1 183 ? -31.627 -0.093 25.430 1.00 90.19 183 ASN A C 1
ATOM 1363 O O . ASN A 1 183 ? -31.804 0.302 26.585 1.00 90.19 183 ASN A O 1
ATOM 1367 N N . LYS A 1 184 ? -32.572 0.067 24.491 1.00 88.31 184 LYS A N 1
ATOM 1368 C CA . LYS A 1 184 ? -33.878 0.716 24.742 1.00 88.31 184 LYS A CA 1
ATOM 1369 C C . LYS A 1 184 ? -34.737 0.027 25.821 1.00 88.31 184 LYS A C 1
ATOM 1371 O O . LYS A 1 184 ? -35.657 0.647 26.336 1.00 88.31 184 LYS A O 1
ATOM 1376 N N . GLU A 1 185 ? -34.432 -1.222 26.173 1.00 87.94 185 GLU A N 1
ATOM 1377 C CA . GLU A 1 185 ? -35.107 -2.018 27.210 1.00 87.94 185 GLU A CA 1
ATOM 1378 C C . GLU A 1 185 ? -34.340 -2.009 28.550 1.00 87.94 185 GLU A C 1
ATOM 1380 O O . GLU A 1 185 ? -34.677 -2.756 29.466 1.00 87.94 185 GLU A O 1
ATOM 1385 N N . GLY A 1 186 ? -33.259 -1.226 28.666 1.00 88.50 186 GLY A N 1
ATOM 1386 C CA . GLY A 1 186 ? -32.386 -1.189 29.846 1.00 88.50 186 GLY A CA 1
ATOM 1387 C C . GLY A 1 186 ? -31.375 -2.342 29.946 1.00 88.50 186 GLY A C 1
ATOM 1388 O O . GLY A 1 186 ? -30.491 -2.301 30.805 1.00 88.50 186 GLY A O 1
ATOM 1389 N N . LYS A 1 187 ? -31.459 -3.351 29.069 1.00 88.81 187 LYS A N 1
ATOM 1390 C CA . LYS A 1 187 ? -30.590 -4.540 29.068 1.00 88.81 187 LYS A CA 1
ATOM 1391 C C . LYS A 1 187 ? -29.201 -4.198 28.532 1.00 88.81 187 LYS A C 1
ATOM 1393 O O . LYS A 1 187 ? -29.073 -3.438 27.573 1.00 88.81 187 LYS A O 1
ATOM 1398 N N . ARG A 1 188 ? -28.158 -4.787 29.117 1.00 92.62 188 ARG A N 1
ATOM 1399 C CA . ARG A 1 188 ? -26.765 -4.643 28.662 1.00 92.62 188 ARG A CA 1
ATOM 1400 C C . ARG A 1 188 ? -26.327 -5.910 27.935 1.00 92.62 188 ARG A C 1
ATOM 1402 O O . ARG A 1 188 ? -26.801 -6.999 28.231 1.00 92.62 188 ARG A O 1
ATOM 1409 N N . SER A 1 189 ? -25.416 -5.765 26.982 1.00 93.62 189 SER A N 1
ATOM 1410 C CA . SER A 1 189 ? -24.821 -6.887 26.253 1.00 93.62 189 SER A CA 1
ATOM 1411 C C . SER A 1 189 ? -23.364 -6.584 25.922 1.00 93.62 189 SER A C 1
ATOM 1413 O O . SER A 1 189 ? -22.974 -5.420 25.807 1.00 93.62 189 SER A O 1
ATOM 1415 N N . PHE A 1 190 ? -22.559 -7.635 25.801 1.00 94.94 190 PHE A N 1
ATOM 1416 C CA . PHE A 1 190 ? -21.245 -7.550 25.176 1.00 94.94 190 PHE A CA 1
ATOM 1417 C C . PHE A 1 190 ? -21.411 -7.503 23.653 1.00 94.94 190 PHE A C 1
ATOM 1419 O O . PHE A 1 190 ? -22.294 -8.164 23.111 1.00 94.94 190 PHE A O 1
ATOM 1426 N N . SER A 1 191 ? -20.543 -6.769 22.958 1.00 93.00 191 SER A N 1
ATOM 1427 C CA . SER A 1 191 ? -20.407 -6.882 21.502 1.00 93.00 191 SER A CA 1
ATOM 1428 C C . SER A 1 191 ? -19.510 -8.068 21.125 1.00 93.00 191 SER A C 1
ATOM 1430 O O . SER A 1 191 ? -18.681 -8.499 21.927 1.00 93.00 191 SER A O 1
ATOM 1432 N N . ASP A 1 192 ? -19.623 -8.577 19.895 1.00 91.69 192 ASP A N 1
ATOM 1433 C CA . ASP A 1 192 ? -18.914 -9.780 19.408 1.00 91.69 192 ASP A CA 1
ATOM 1434 C C . ASP A 1 192 ? -17.403 -9.774 19.702 1.00 91.69 192 ASP A C 1
ATOM 1436 O O . ASP A 1 192 ? -16.802 -10.782 20.081 1.00 91.69 192 ASP A O 1
ATOM 1440 N N . ILE A 1 193 ? -16.783 -8.597 19.589 1.00 94.06 193 ILE A N 1
ATOM 1441 C CA . ILE A 1 193 ? -15.367 -8.371 19.884 1.00 94.06 193 ILE A CA 1
ATOM 1442 C C . ILE A 1 193 ? -15.022 -8.571 21.370 1.00 94.06 193 ILE A C 1
ATOM 1444 O O . ILE A 1 193 ? -13.967 -9.112 21.699 1.00 94.06 193 ILE A O 1
ATOM 1448 N N . MET A 1 194 ? -15.920 -8.221 22.289 1.00 95.31 194 MET A N 1
ATOM 1449 C CA . MET A 1 194 ? -15.696 -8.369 23.729 1.00 95.31 194 MET A CA 1
ATOM 1450 C C . MET A 1 194 ? -15.657 -9.838 24.166 1.00 95.31 194 MET A C 1
ATOM 1452 O O . MET A 1 194 ? -14.914 -10.168 25.092 1.00 95.31 194 MET A O 1
ATOM 1456 N N . PHE A 1 195 ? -16.342 -10.743 23.458 1.00 95.00 195 PHE A N 1
ATOM 1457 C CA . PHE A 1 195 ? -16.235 -12.186 23.708 1.00 95.00 195 PHE A CA 1
ATOM 1458 C C . PHE A 1 195 ? -14.831 -12.740 23.420 1.00 95.00 195 PHE A C 1
ATOM 1460 O O . PHE A 1 195 ? -14.390 -13.658 24.115 1.00 95.00 195 PHE A O 1
ATOM 1467 N N . ARG A 1 196 ? -14.069 -12.144 22.483 1.00 94.31 196 ARG A N 1
ATOM 1468 C CA . ARG A 1 196 ? -12.644 -12.486 22.288 1.00 94.31 196 ARG A CA 1
ATOM 1469 C C . ARG A 1 196 ? -11.826 -12.175 23.547 1.00 94.31 196 ARG A C 1
ATOM 1471 O O . ARG A 1 196 ? -11.031 -13.012 23.978 1.00 94.31 196 ARG A O 1
ATOM 1478 N N . ARG A 1 197 ? -12.074 -11.023 24.188 1.00 94.19 197 ARG A N 1
ATOM 1479 C CA . ARG A 1 197 ? -11.438 -10.655 25.464 1.00 94.19 197 ARG A CA 1
ATOM 1480 C C . ARG A 1 197 ? -11.910 -11.539 26.622 1.00 94.19 197 ARG A C 1
ATOM 1482 O O . ARG A 1 197 ? -11.067 -12.018 27.371 1.00 94.19 197 ARG A O 1
ATOM 1489 N N . LEU A 1 198 ? -13.207 -11.829 26.753 1.00 95.56 198 LEU A N 1
ATOM 1490 C CA . LEU A 1 198 ? -13.717 -12.745 27.791 1.00 95.56 198 LEU A CA 1
ATOM 1491 C C . LEU A 1 198 ? -13.046 -14.127 27.700 1.00 95.56 198 LEU A C 1
ATOM 1493 O O . LEU A 1 198 ? -12.514 -14.611 28.702 1.00 95.56 198 LEU A O 1
ATOM 1497 N N . LYS A 1 199 ? -12.938 -14.689 26.485 1.00 95.31 199 LYS A N 1
ATOM 1498 C CA . LYS A 1 199 ? -12.199 -15.935 26.218 1.00 95.31 199 LYS A CA 1
ATOM 1499 C C . LYS A 1 199 ? -10.721 -15.834 26.619 1.00 95.31 199 LYS A C 1
ATOM 1501 O O . LYS A 1 199 ? -10.237 -16.718 27.321 1.00 95.31 199 LYS A O 1
ATOM 1506 N N . LYS A 1 200 ? -10.017 -14.756 26.240 1.00 93.56 200 LYS A N 1
ATOM 1507 C CA . LYS A 1 200 ? -8.613 -14.498 26.637 1.00 93.56 200 LYS A CA 1
ATOM 1508 C C . LYS A 1 200 ? -8.430 -14.426 28.160 1.00 93.56 200 LYS A C 1
ATOM 1510 O O . LYS A 1 200 ? -7.395 -14.839 28.669 1.00 93.56 200 LYS A O 1
ATOM 1515 N N . LEU A 1 201 ? -9.420 -13.916 28.892 1.00 94.56 201 LEU A N 1
ATOM 1516 C CA . LEU A 1 201 ? -9.359 -13.764 30.350 1.00 94.56 201 LEU A CA 1
ATOM 1517 C C . LEU A 1 201 ? -9.832 -15.002 31.133 1.00 94.56 201 LEU A C 1
ATOM 1519 O O . LEU A 1 201 ? -9.733 -14.982 32.365 1.00 94.56 201 LEU A O 1
ATOM 1523 N N . GLY A 1 202 ? -10.325 -16.046 30.456 1.00 95.94 202 GLY A N 1
ATOM 1524 C CA . GLY A 1 202 ? -10.873 -17.260 31.075 1.00 95.94 202 GLY A CA 1
ATOM 1525 C C . GLY A 1 202 ? -12.299 -17.110 31.623 1.00 95.94 202 GLY A C 1
ATOM 1526 O O . GLY A 1 202 ? -12.688 -17.863 32.510 1.00 95.94 202 GLY A O 1
ATOM 1527 N N . ILE A 1 203 ? -13.069 -16.130 31.139 1.00 96.19 203 ILE A N 1
ATOM 1528 C CA . ILE A 1 203 ? -14.420 -15.818 31.629 1.00 96.19 203 ILE A CA 1
ATOM 1529 C C . ILE A 1 203 ? -15.458 -16.408 30.663 1.00 96.19 203 ILE A C 1
ATOM 1531 O O . ILE A 1 203 ? -15.496 -16.044 29.490 1.00 96.19 203 ILE A O 1
ATOM 1535 N N . SER A 1 204 ? -16.315 -17.303 31.161 1.00 95.31 204 SER A N 1
ATOM 1536 C CA . SER A 1 204 ? -17.365 -17.993 30.385 1.00 95.31 204 SER A CA 1
ATOM 1537 C C . SER A 1 204 ? -18.730 -17.289 30.382 1.00 95.31 204 SER A C 1
ATOM 1539 O O . SER A 1 204 ? -19.628 -17.685 29.641 1.00 95.31 204 SER A O 1
ATOM 1541 N N . LYS A 1 205 ? -18.906 -16.257 31.214 1.00 95.31 205 LYS A N 1
ATOM 1542 C CA . LYS A 1 205 ? -20.163 -15.512 31.377 1.00 95.31 205 LYS A CA 1
ATOM 1543 C C . LYS A 1 205 ? -20.485 -14.664 30.149 1.00 95.31 205 LYS A C 1
ATOM 1545 O O . LYS A 1 205 ? -19.612 -13.993 29.606 1.00 95.31 205 LYS A O 1
ATOM 1550 N N . THR A 1 206 ? -21.755 -14.661 29.754 1.00 93.50 206 THR A N 1
ATOM 1551 C CA . THR A 1 206 ? -22.229 -14.045 28.504 1.00 93.50 206 THR A CA 1
ATOM 1552 C C . THR A 1 206 ? -22.962 -12.716 28.686 1.00 93.50 206 THR A C 1
ATOM 1554 O O . THR A 1 206 ? -23.255 -12.061 27.687 1.00 93.50 206 THR A O 1
ATOM 1557 N N . ARG A 1 207 ? -23.231 -12.283 29.926 1.00 92.75 207 ARG A N 1
ATOM 1558 C CA . ARG A 1 207 ? -23.902 -11.007 30.227 1.00 92.75 207 ARG A CA 1
ATOM 1559 C C . ARG A 1 207 ? -23.052 -10.115 31.144 1.00 92.75 207 ARG A C 1
ATOM 1561 O O . ARG A 1 207 ? -22.436 -10.642 32.073 1.00 92.75 207 ARG A O 1
ATOM 1568 N N . PRO A 1 208 ? -23.024 -8.782 30.942 1.00 94.19 208 PRO A N 1
ATOM 1569 C CA . PRO A 1 208 ? -22.263 -7.863 31.795 1.00 94.19 208 PRO A CA 1
ATOM 1570 C C . PRO A 1 208 ? -22.673 -7.887 33.273 1.00 94.19 208 PRO A C 1
ATOM 1572 O O . PRO A 1 208 ? -21.826 -7.683 34.140 1.00 94.19 208 PRO A O 1
ATOM 1575 N N . GLU A 1 209 ? -23.950 -8.141 33.572 1.00 92.62 209 GLU A N 1
ATOM 1576 C CA . GLU A 1 209 ? -24.481 -8.200 34.940 1.00 92.62 209 GLU A CA 1
ATOM 1577 C C . GLU A 1 209 ? -24.070 -9.448 35.744 1.00 92.62 209 GLU A C 1
ATOM 1579 O O . GLU A 1 209 ? -24.122 -9.403 36.971 1.00 92.62 209 GLU A O 1
ATOM 1584 N N . ASP A 1 210 ? -23.623 -10.528 35.091 1.00 94.56 210 ASP A N 1
ATOM 1585 C CA . ASP A 1 210 ? -23.195 -11.769 35.765 1.00 94.56 210 ASP A CA 1
ATOM 1586 C C . ASP A 1 210 ? -21.739 -11.705 36.280 1.00 94.56 210 ASP A C 1
ATOM 1588 O O . ASP A 1 210 ? -21.263 -12.621 36.966 1.00 94.56 210 ASP A O 1
ATOM 1592 N N . LEU A 1 211 ? -21.000 -10.646 35.925 1.00 95.75 211 LEU A N 1
ATOM 1593 C CA . LEU A 1 211 ? -19.595 -10.488 36.292 1.00 95.75 211 LEU A CA 1
ATOM 1594 C C . LEU A 1 211 ? -19.423 -10.129 37.780 1.00 95.75 211 LEU A C 1
ATOM 1596 O O . LEU A 1 211 ? -20.005 -9.166 38.282 1.00 95.75 211 LEU A O 1
ATOM 1600 N N . THR A 1 212 ? -18.543 -10.849 38.479 1.00 96.19 212 THR A N 1
ATOM 1601 C CA . THR A 1 212 ? -18.105 -10.488 39.838 1.00 96.19 212 THR A CA 1
ATOM 1602 C C . THR A 1 212 ? -17.282 -9.195 39.815 1.00 96.19 212 THR A C 1
ATOM 1604 O O . THR A 1 212 ? -16.675 -8.883 38.790 1.00 96.19 212 THR A O 1
ATOM 1607 N N . PRO A 1 213 ? -17.160 -8.441 40.924 1.00 95.94 213 PRO A N 1
ATOM 1608 C CA . PRO A 1 213 ? -16.328 -7.231 40.963 1.00 95.94 213 PRO A CA 1
ATOM 1609 C C . PRO A 1 213 ? -14.881 -7.446 40.475 1.00 95.94 213 PRO A C 1
ATOM 1611 O O . PRO A 1 213 ? -14.301 -6.568 39.837 1.00 95.94 213 PRO A O 1
ATOM 1614 N N . GLN A 1 214 ? -14.316 -8.631 40.723 1.00 95.19 214 GLN A N 1
ATOM 1615 C CA . GLN A 1 214 ? -12.992 -9.047 40.262 1.00 95.19 214 GLN A CA 1
ATOM 1616 C C . GLN A 1 214 ? -12.954 -9.279 38.741 1.00 95.19 214 GLN A C 1
ATOM 1618 O O . GLN A 1 214 ? -12.029 -8.814 38.072 1.00 95.19 214 GLN A O 1
ATOM 1623 N N . GLU A 1 215 ? -13.961 -9.953 38.177 1.00 96.44 215 GLU A N 1
ATOM 1624 C CA . GLU A 1 215 ? -14.101 -10.141 36.726 1.00 96.44 215 GLU A CA 1
ATOM 1625 C C . GLU A 1 215 ? -14.371 -8.811 36.009 1.00 96.44 215 GLU A C 1
ATOM 1627 O O . GLU A 1 215 ? -13.758 -8.550 34.976 1.00 96.44 215 GLU A O 1
ATOM 1632 N N . VAL A 1 216 ? -15.213 -7.938 36.580 1.00 96.19 216 VAL A N 1
ATOM 1633 C CA . VAL A 1 216 ? -15.463 -6.575 36.082 1.00 96.19 216 VAL A CA 1
ATOM 1634 C C . VAL A 1 216 ? -14.157 -5.793 35.998 1.00 96.19 216 VAL A C 1
ATOM 1636 O O . VAL A 1 216 ? -13.868 -5.228 34.945 1.00 96.19 216 VAL A O 1
ATOM 1639 N N . LYS A 1 217 ? -13.334 -5.808 37.055 1.00 95.12 217 LYS A N 1
ATOM 1640 C CA . LYS A 1 217 ? -12.006 -5.177 37.045 1.00 95.12 217 LYS A CA 1
ATOM 1641 C C . LYS A 1 217 ? -11.111 -5.754 35.944 1.00 95.12 217 LYS A C 1
ATOM 1643 O O . LYS A 1 217 ? -10.570 -4.992 35.145 1.00 95.12 217 LYS A O 1
ATOM 1648 N N . LYS A 1 218 ? -10.990 -7.087 35.875 1.00 93.88 218 LYS A N 1
ATOM 1649 C CA . LYS A 1 218 ? -10.138 -7.800 34.902 1.00 93.88 218 LYS A CA 1
ATOM 1650 C C . LYS A 1 218 ? -10.577 -7.557 33.449 1.00 93.88 218 LYS A C 1
ATOM 1652 O O . LYS A 1 218 ? -9.738 -7.461 32.559 1.00 93.88 218 LYS A O 1
ATOM 1657 N N . PHE A 1 219 ? -11.880 -7.449 33.195 1.00 95.38 219 PHE A N 1
ATOM 1658 C CA . PHE A 1 219 ? -12.435 -7.202 31.865 1.00 95.38 219 PHE A CA 1
ATOM 1659 C C . PHE A 1 219 ? -12.359 -5.722 31.463 1.00 95.38 219 PHE A C 1
ATOM 1661 O O . PHE A 1 219 ? -11.830 -5.408 30.392 1.00 95.38 219 PHE A O 1
ATOM 1668 N N . ALA A 1 220 ? -12.874 -4.823 32.309 1.00 94.75 220 ALA A N 1
ATOM 1669 C CA . ALA A 1 220 ? -13.066 -3.413 31.977 1.00 94.75 220 ALA A CA 1
ATOM 1670 C C . ALA A 1 220 ? -11.758 -2.606 31.966 1.00 94.75 220 ALA A C 1
ATOM 1672 O O . ALA A 1 220 ? -11.672 -1.623 31.227 1.00 94.75 220 ALA A O 1
ATOM 1673 N N . ARG A 1 221 ? -10.732 -3.030 32.716 1.00 95.12 221 ARG A N 1
ATOM 1674 C CA . ARG A 1 221 ? -9.382 -2.453 32.634 1.00 95.12 221 ARG A CA 1
ATOM 1675 C C . ARG A 1 221 ? -8.470 -3.278 31.737 1.00 95.12 221 ARG A C 1
ATOM 1677 O O . ARG A 1 221 ? -8.449 -4.503 31.837 1.00 95.12 221 ARG A O 1
ATOM 1684 N N . LEU A 1 222 ? -7.703 -2.600 30.891 1.00 96.50 222 LEU A N 1
ATOM 1685 C CA . LEU A 1 222 ? -6.503 -3.148 30.254 1.00 96.50 222 LEU A CA 1
ATOM 1686 C C . LEU A 1 222 ? -5.262 -2.886 31.117 1.00 96.50 222 LEU A C 1
ATOM 1688 O O . LEU A 1 222 ? -4.287 -3.623 31.005 1.00 96.50 222 LEU A O 1
ATOM 1692 N N . ASP A 1 223 ? -5.312 -1.844 31.958 1.00 95.25 223 ASP A N 1
ATOM 1693 C CA . ASP A 1 223 ? -4.229 -1.394 32.839 1.00 95.25 223 ASP A CA 1
ATOM 1694 C C . ASP A 1 223 ? -2.876 -1.278 32.112 1.00 95.25 223 ASP A C 1
ATOM 1696 O O . ASP A 1 223 ? -1.844 -1.764 32.578 1.00 95.25 223 ASP A O 1
ATOM 1700 N N . ILE A 1 224 ? -2.909 -0.659 30.923 1.00 96.75 224 ILE A N 1
ATOM 1701 C CA . ILE A 1 224 ? -1.748 -0.473 30.041 1.00 96.75 224 ILE A CA 1
ATOM 1702 C C . ILE A 1 224 ? -0.635 0.241 30.810 1.00 96.75 224 ILE A C 1
ATOM 1704 O O . ILE A 1 224 ? -0.849 1.305 31.396 1.00 96.75 224 ILE A O 1
ATOM 1708 N N . ASN A 1 225 ? 0.572 -0.318 30.767 1.00 95.25 225 ASN A N 1
ATOM 1709 C CA . ASN A 1 225 ? 1.771 0.328 31.277 1.00 95.25 225 ASN A CA 1
ATOM 1710 C C . ASN A 1 225 ? 2.283 1.355 30.240 1.00 95.25 225 ASN A C 1
ATOM 1712 O O . ASN A 1 225 ? 2.764 0.930 29.183 1.00 95.25 225 ASN A O 1
ATOM 1716 N N . PRO A 1 226 ? 2.236 2.682 30.495 1.00 92.69 226 PRO A N 1
ATOM 1717 C CA . PRO A 1 226 ? 2.507 3.685 29.462 1.00 92.69 226 PRO A CA 1
ATOM 1718 C C . PRO A 1 226 ? 3.917 3.628 28.861 1.00 92.69 226 PRO A C 1
ATOM 1720 O O . PRO A 1 226 ? 4.077 3.937 27.683 1.00 92.69 226 PRO A O 1
ATOM 1723 N N . VAL A 1 227 ? 4.928 3.190 29.625 1.00 92.19 227 VAL A N 1
ATOM 1724 C CA . VAL A 1 227 ? 6.311 3.063 29.116 1.00 92.19 227 VAL A CA 1
ATOM 1725 C C . VAL A 1 227 ? 6.527 1.823 28.241 1.00 92.19 227 VAL A C 1
ATOM 1727 O O . VAL A 1 227 ? 7.563 1.706 27.599 1.00 92.19 227 VAL A O 1
ATOM 1730 N N . SER A 1 228 ? 5.553 0.908 28.192 1.00 93.94 228 SER A N 1
ATOM 1731 C CA . SER A 1 228 ? 5.587 -0.284 27.331 1.00 93.94 228 SER A CA 1
ATOM 1732 C C . SER A 1 228 ? 4.902 -0.085 25.974 1.00 93.94 228 SER A C 1
ATOM 1734 O O . SER A 1 228 ? 4.882 -1.010 25.167 1.00 93.94 228 SER A O 1
ATOM 1736 N N . ILE A 1 229 ? 4.319 1.094 25.716 1.00 95.69 229 ILE A N 1
ATOM 1737 C CA . ILE A 1 229 ? 3.588 1.371 24.474 1.00 95.69 229 ILE A CA 1
ATOM 1738 C C . ILE A 1 229 ? 4.579 1.467 23.310 1.00 95.69 229 ILE A C 1
ATOM 1740 O O . ILE A 1 229 ? 5.264 2.476 23.134 1.00 95.69 229 ILE A O 1
ATOM 1744 N N . THR A 1 230 ? 4.619 0.423 22.487 1.00 91.50 230 THR A N 1
ATOM 1745 C CA . THR A 1 230 ? 5.403 0.375 21.246 1.00 91.50 230 THR A CA 1
ATOM 1746 C C . THR A 1 230 ? 4.722 1.142 20.114 1.00 91.50 230 THR A C 1
ATOM 1748 O O . THR A 1 230 ? 5.402 1.632 19.211 1.00 91.50 230 THR A O 1
ATOM 1751 N N . TRP A 1 231 ? 3.389 1.274 20.159 1.00 97.00 231 TRP A N 1
ATOM 1752 C CA . TRP A 1 231 ? 2.613 1.868 19.072 1.00 97.00 231 TRP A CA 1
ATOM 1753 C C . TRP A 1 231 ? 2.848 3.379 18.922 1.00 97.00 231 TRP A C 1
ATOM 1755 O O . TRP A 1 231 ? 2.670 4.174 19.855 1.00 97.00 231 TRP A O 1
ATOM 1765 N N . ARG A 1 232 ? 3.206 3.775 17.699 1.00 96.81 232 ARG A N 1
ATOM 1766 C CA . ARG A 1 232 ? 3.500 5.151 17.275 1.00 96.81 232 ARG A CA 1
ATOM 1767 C C . ARG A 1 232 ? 2.485 5.611 16.227 1.00 96.81 232 ARG A C 1
ATOM 1769 O O . ARG A 1 232 ? 1.755 4.808 15.645 1.00 96.81 232 ARG A O 1
ATOM 1776 N N . ARG A 1 233 ? 2.392 6.925 16.019 1.00 98.44 233 ARG A N 1
ATOM 1777 C CA . ARG A 1 233 ? 1.561 7.506 14.948 1.00 98.44 233 ARG A CA 1
ATOM 1778 C C . ARG A 1 233 ? 2.308 7.415 13.612 1.00 98.44 233 ARG A C 1
ATOM 1780 O O . ARG A 1 233 ? 3.502 7.124 13.604 1.00 98.44 233 ARG A O 1
ATOM 1787 N N . VAL A 1 234 ? 1.635 7.647 12.487 1.00 98.38 234 VAL A N 1
ATOM 1788 C CA . VAL A 1 234 ? 2.297 7.670 11.169 1.00 98.38 234 VAL A CA 1
ATOM 1789 C C . VAL A 1 234 ? 1.791 8.763 10.234 1.00 98.38 234 VAL A C 1
ATOM 1791 O O . VAL A 1 234 ? 0.674 9.262 10.386 1.00 98.38 234 VAL A O 1
ATOM 1794 N N . MET A 1 235 ? 2.643 9.135 9.278 1.00 97.25 235 MET A N 1
ATOM 1795 C CA . MET A 1 235 ? 2.367 10.071 8.185 1.00 97.25 235 MET A CA 1
ATOM 1796 C C . MET A 1 235 ? 3.286 9.740 7.000 1.00 97.25 235 MET A C 1
ATOM 1798 O O . MET A 1 235 ? 4.474 9.510 7.206 1.00 97.25 235 MET A O 1
ATOM 1802 N N . ASP A 1 236 ? 2.790 9.750 5.761 1.00 95.88 236 ASP A N 1
ATOM 1803 C CA . ASP A 1 236 ? 3.609 9.433 4.577 1.00 95.88 236 ASP A CA 1
ATOM 1804 C C . ASP A 1 236 ? 4.324 10.680 4.013 1.00 95.88 236 ASP A C 1
ATOM 1806 O O . ASP A 1 236 ? 4.101 11.098 2.877 1.00 95.88 236 ASP A O 1
ATOM 1810 N N . VAL A 1 237 ? 5.137 11.322 4.862 1.00 93.69 237 VAL A N 1
ATOM 1811 C CA . VAL A 1 237 ? 5.940 12.531 4.584 1.00 93.69 237 VAL A CA 1
ATOM 1812 C C . VAL A 1 237 ? 7.255 12.447 5.375 1.00 93.69 237 VAL A C 1
ATOM 1814 O O . VAL A 1 237 ? 7.268 11.951 6.497 1.00 93.69 237 VAL A O 1
ATOM 1817 N N . ASN A 1 238 ? 8.368 12.946 4.824 1.00 94.25 238 ASN A N 1
ATOM 1818 C CA . ASN A 1 238 ? 9.707 12.863 5.435 1.00 94.25 238 ASN A CA 1
ATOM 1819 C C . ASN A 1 238 ? 9.956 13.914 6.549 1.00 94.25 238 ASN A C 1
ATOM 1821 O O . ASN A 1 238 ? 10.877 14.736 6.433 1.00 94.25 238 ASN A O 1
ATOM 1825 N N . ASP A 1 239 ? 9.156 13.912 7.620 1.00 95.56 239 ASP A N 1
ATOM 1826 C CA . ASP A 1 239 ? 9.289 14.876 8.724 1.00 95.56 239 ASP A CA 1
ATOM 1827 C C . ASP A 1 239 ? 10.159 14.367 9.891 1.00 95.56 239 ASP A C 1
ATOM 1829 O O . ASP A 1 239 ? 9.722 13.655 10.799 1.00 95.56 239 ASP A O 1
ATOM 1833 N N . ARG A 1 240 ? 11.413 14.832 9.924 1.00 95.75 240 ARG A N 1
ATOM 1834 C CA . ARG A 1 240 ? 12.371 14.517 10.995 1.00 95.75 240 ARG A CA 1
ATOM 1835 C C . ARG A 1 240 ? 11.991 15.061 12.381 1.00 95.75 240 ARG A C 1
ATOM 1837 O O . ARG A 1 240 ? 12.529 14.543 13.359 1.00 95.75 240 ARG A O 1
ATOM 1844 N N . PHE A 1 241 ? 11.142 16.083 12.496 1.00 96.31 241 PHE A N 1
ATOM 1845 C CA . PHE A 1 241 ? 10.795 16.689 13.788 1.00 96.31 241 PHE A CA 1
ATOM 1846 C C . PHE A 1 241 ? 9.730 15.883 14.536 1.00 96.31 241 PHE A C 1
ATOM 1848 O O . PHE A 1 241 ? 9.780 15.803 15.761 1.00 96.31 241 PHE A O 1
ATOM 1855 N N . LEU A 1 242 ? 8.852 15.170 13.825 1.00 97.19 242 LEU A N 1
ATOM 1856 C CA . LEU A 1 242 ? 7.845 14.302 14.448 1.00 97.19 242 LEU A CA 1
ATOM 1857 C C . LEU A 1 242 ? 8.414 12.986 15.022 1.00 97.19 242 LEU A C 1
ATOM 1859 O O . LEU A 1 242 ? 7.684 12.231 15.664 1.00 97.19 242 LEU A O 1
ATOM 1863 N N . ARG A 1 243 ? 9.718 12.707 14.854 1.00 95.94 243 ARG A N 1
ATOM 1864 C CA . ARG A 1 243 ? 10.397 11.492 15.363 1.00 95.94 243 ARG A CA 1
ATOM 1865 C C . ARG A 1 243 ? 10.160 11.229 16.855 1.00 95.94 243 ARG A C 1
ATOM 1867 O O . ARG A 1 243 ? 10.029 10.063 17.243 1.00 95.94 243 ARG A O 1
ATOM 1874 N N . LYS A 1 244 ? 10.125 12.292 17.664 1.00 96.44 244 LYS A N 1
ATOM 1875 C CA . LYS A 1 244 ? 9.900 12.277 19.115 1.00 96.44 244 LYS A CA 1
ATOM 1876 C C . LYS A 1 244 ? 9.126 13.537 19.512 1.00 96.44 244 LYS A C 1
ATOM 1878 O O . LYS A 1 244 ? 9.601 14.639 19.265 1.00 96.44 244 LYS A O 1
ATOM 1883 N N . ILE A 1 245 ? 7.956 13.359 20.120 1.00 96.50 245 ILE A N 1
ATOM 1884 C CA . ILE A 1 245 ? 7.035 14.426 20.542 1.00 96.50 245 ILE A CA 1
ATOM 1885 C C . ILE A 1 245 ? 6.421 14.095 21.908 1.00 96.50 245 ILE A C 1
ATOM 1887 O O . ILE A 1 245 ? 6.400 12.932 22.315 1.00 96.50 245 ILE A O 1
ATOM 1891 N N . THR A 1 246 ? 5.829 15.094 22.562 1.00 95.56 246 THR A N 1
ATOM 1892 C CA . THR A 1 246 ? 4.983 14.902 23.749 1.00 95.56 246 THR A CA 1
ATOM 1893 C C . THR A 1 246 ? 3.538 15.256 23.408 1.00 95.56 246 THR A C 1
ATOM 1895 O O . THR A 1 246 ? 3.281 16.321 22.849 1.00 95.56 246 THR A O 1
ATOM 1898 N N . ILE A 1 247 ? 2.593 14.377 23.744 1.00 95.44 247 ILE A N 1
ATOM 1899 C CA . ILE A 1 247 ? 1.146 14.592 23.551 1.00 95.44 247 ILE A CA 1
ATOM 1900 C C . ILE A 1 247 ? 0.440 14.873 24.891 1.00 95.44 247 ILE A C 1
ATOM 1902 O O . ILE A 1 247 ? 1.089 14.903 25.939 1.00 95.44 247 ILE A O 1
ATOM 1906 N N . GLY A 1 248 ? -0.876 15.121 24.862 1.00 92.44 248 GLY A N 1
ATOM 1907 C CA . GLY A 1 248 ? -1.680 15.391 26.066 1.00 92.44 248 GLY A CA 1
ATOM 1908 C C . GLY A 1 248 ? -1.423 16.762 26.708 1.00 92.44 248 GLY A C 1
ATOM 1909 O O . GLY A 1 248 ? -1.618 16.925 27.904 1.00 92.44 248 GLY A O 1
ATOM 1910 N N . GLN A 1 249 ? -0.933 17.738 25.934 1.00 93.19 249 GLN A N 1
ATOM 1911 C CA . GLN A 1 249 ? -0.609 19.092 26.417 1.00 93.19 249 GLN A CA 1
ATOM 1912 C C . GLN A 1 249 ? -1.836 20.021 26.538 1.00 93.19 249 GLN A C 1
ATOM 1914 O O . GLN A 1 249 ? -1.680 21.187 26.899 1.00 93.19 249 GLN A O 1
ATOM 1919 N N . GLY A 1 250 ? -3.039 19.544 26.199 1.00 91.19 250 GLY A N 1
ATOM 1920 C CA . GLY A 1 250 ? -4.268 20.322 26.322 1.00 91.19 250 GLY A CA 1
ATOM 1921 C C . GLY A 1 250 ? -4.689 20.530 27.784 1.00 91.19 250 GLY A C 1
ATOM 1922 O O . GLY A 1 250 ? -4.207 19.841 28.689 1.00 91.19 250 GLY A O 1
ATOM 1923 N N . PRO A 1 251 ? -5.579 21.504 28.053 1.00 90.88 251 PRO A N 1
ATOM 1924 C CA . PRO A 1 251 ? -6.056 21.775 29.407 1.00 90.88 251 PRO A CA 1
ATOM 1925 C C . PRO A 1 251 ? -6.939 20.646 29.962 1.00 90.88 251 PRO A C 1
ATOM 1927 O O . PRO A 1 251 ? -7.004 20.487 31.180 1.00 90.88 251 PRO A O 1
ATOM 1930 N N . GLU A 1 252 ? -7.585 19.862 29.094 1.00 85.25 252 GLU A N 1
ATOM 1931 C CA . GLU A 1 252 ? -8.482 18.756 29.459 1.00 85.25 252 GLU A CA 1
ATOM 1932 C C . GLU A 1 252 ? -7.706 17.451 29.719 1.00 85.25 252 GLU A C 1
ATOM 1934 O O . GLU A 1 252 ? -8.030 16.708 30.646 1.00 85.25 252 GLU A O 1
ATOM 1939 N N . GLU A 1 253 ? -6.606 17.215 28.997 1.00 87.38 253 GLU A N 1
ATOM 1940 C CA . GLU A 1 253 ? -5.677 16.095 29.219 1.00 87.38 253 GLU A CA 1
ATOM 1941 C C . GLU A 1 253 ? -4.608 16.391 30.289 1.00 87.38 253 GLU A C 1
ATOM 1943 O O . GLU A 1 253 ? -3.682 15.598 30.487 1.00 87.38 253 GLU A O 1
ATOM 1948 N N . LYS A 1 254 ? -4.698 17.533 30.983 1.00 74.44 254 LYS A N 1
ATOM 1949 C CA . LYS A 1 254 ? -3.659 18.042 31.888 1.00 74.44 254 LYS A CA 1
ATOM 1950 C C . LYS A 1 254 ? -3.244 17.008 32.943 1.00 74.44 254 LYS A C 1
ATOM 1952 O O . LYS A 1 254 ? -4.002 16.662 33.844 1.00 74.44 254 LYS A O 1
ATOM 1957 N N . GLY A 1 255 ? -1.984 16.577 32.864 1.00 79.25 255 GLY A N 1
ATOM 1958 C CA . GLY A 1 255 ? -1.393 15.556 33.740 1.00 79.25 255 GLY A CA 1
ATOM 1959 C C . GLY A 1 255 ? -1.340 14.150 33.131 1.00 79.25 255 GLY A C 1
ATOM 1960 O O . GLY A 1 255 ? -0.662 13.288 33.679 1.00 79.25 255 GLY A O 1
ATOM 1961 N N . MET A 1 256 ? -1.967 13.924 31.973 1.00 85.25 256 MET A N 1
ATOM 1962 C CA . MET A 1 256 ? -1.931 12.664 31.211 1.00 85.25 256 MET A CA 1
ATOM 1963 C C . MET A 1 256 ? -1.053 12.790 29.959 1.00 85.25 256 MET A C 1
ATOM 1965 O O . MET A 1 256 ? -1.369 12.301 28.875 1.00 85.25 256 MET A O 1
ATOM 1969 N N . VAL A 1 257 ? 0.076 13.476 30.125 1.00 91.50 257 VAL A N 1
ATOM 1970 C CA . VAL A 1 257 ? 1.085 13.672 29.083 1.00 91.50 257 VAL A CA 1
ATOM 1971 C C . VAL A 1 257 ? 1.875 12.383 28.855 1.00 91.50 257 VAL A C 1
ATOM 1973 O O . VAL A 1 257 ? 2.204 11.677 29.809 1.00 91.50 257 VAL A O 1
ATOM 1976 N N . ARG A 1 258 ? 2.245 12.088 27.604 1.00 92.75 258 ARG A N 1
ATOM 1977 C CA . ARG A 1 258 ? 3.235 11.038 27.309 1.00 92.75 258 ARG A CA 1
ATOM 1978 C C . ARG A 1 258 ? 4.133 11.382 26.134 1.00 92.75 258 ARG A C 1
ATOM 1980 O O . ARG A 1 258 ? 3.738 12.112 25.225 1.00 92.75 258 ARG A O 1
ATOM 1987 N N . GLU A 1 259 ? 5.324 10.798 26.147 1.00 95.00 259 GLU A N 1
ATOM 1988 C CA . GLU A 1 259 ? 6.222 10.771 24.998 1.00 95.00 259 GLU A CA 1
ATOM 1989 C C . GLU A 1 259 ? 5.725 9.765 23.945 1.00 95.00 259 GLU A C 1
ATOM 1991 O O . GLU A 1 259 ? 5.206 8.692 24.266 1.00 95.00 259 GLU A O 1
ATOM 1996 N N . THR A 1 260 ? 5.868 10.118 22.670 1.00 96.12 260 THR A N 1
ATOM 1997 C CA . THR A 1 260 ? 5.624 9.237 21.521 1.00 96.12 260 THR A CA 1
ATOM 1998 C C . THR A 1 260 ? 6.358 9.790 20.288 1.00 96.12 260 THR A C 1
ATOM 2000 O O . THR A 1 260 ? 7.282 10.592 20.414 1.00 96.12 260 THR A O 1
ATOM 2003 N N . GLY A 1 261 ? 5.983 9.376 19.083 1.00 97.19 261 GLY A N 1
ATOM 2004 C CA . GLY A 1 261 ? 6.462 9.964 17.836 1.00 97.19 261 GLY A CA 1
ATOM 2005 C C . GLY A 1 261 ? 5.690 9.453 16.631 1.00 97.19 261 GLY A C 1
ATOM 2006 O O . GLY A 1 261 ? 4.754 8.659 16.770 1.00 97.19 261 GLY A O 1
ATOM 2007 N N . PHE A 1 262 ? 6.108 9.919 15.460 1.00 98.19 262 PHE A N 1
ATOM 2008 C CA . PHE A 1 262 ? 5.642 9.451 14.166 1.00 98.19 262 PHE A CA 1
ATOM 2009 C C . PHE A 1 262 ? 6.717 8.637 13.450 1.00 98.19 262 PHE A C 1
ATOM 2011 O O . PHE A 1 262 ? 7.902 8.981 13.495 1.00 98.19 262 PHE A O 1
ATOM 2018 N N . ASP A 1 263 ? 6.271 7.607 12.742 1.00 97.19 263 ASP A N 1
ATOM 2019 C CA . ASP A 1 263 ? 7.033 6.879 11.728 1.00 97.19 263 ASP A CA 1
ATOM 2020 C C . ASP A 1 263 ? 6.427 7.136 10.338 1.00 97.19 263 ASP A C 1
ATOM 2022 O O . ASP A 1 263 ? 5.312 7.653 10.229 1.00 97.19 263 ASP A O 1
ATOM 2026 N N . ILE A 1 264 ? 7.146 6.830 9.257 1.00 96.56 264 ILE A N 1
ATOM 2027 C CA . ILE A 1 264 ? 6.557 6.954 7.916 1.00 96.56 264 ILE A CA 1
ATOM 2028 C C . ILE A 1 264 ? 5.488 5.868 7.713 1.00 96.56 264 ILE A C 1
ATOM 2030 O O . ILE A 1 264 ? 5.638 4.763 8.231 1.00 96.56 264 ILE A O 1
ATOM 2034 N N . SER A 1 265 ? 4.399 6.125 6.984 1.00 97.69 265 SER A N 1
ATOM 2035 C CA . SER A 1 265 ? 3.253 5.191 6.947 1.00 97.69 265 SER A CA 1
ATOM 2036 C C . SER A 1 265 ? 3.594 3.784 6.446 1.00 97.69 265 SER A C 1
ATOM 2038 O O . SER A 1 265 ? 3.051 2.802 6.952 1.00 97.69 265 SER A O 1
ATOM 2040 N N . VAL A 1 266 ? 4.567 3.655 5.540 1.00 95.88 266 VAL A N 1
ATOM 2041 C CA . VAL A 1 266 ? 5.092 2.356 5.072 1.00 95.88 266 VAL A CA 1
ATOM 2042 C C . VAL A 1 266 ? 5.957 1.587 6.096 1.00 95.88 266 VAL A C 1
ATOM 2044 O O . VAL A 1 266 ? 6.338 0.441 5.850 1.00 95.88 266 VAL A O 1
ATOM 2047 N N . ALA A 1 267 ? 6.255 2.194 7.249 1.00 96.56 267 ALA A N 1
ATOM 2048 C CA . ALA A 1 267 ? 6.904 1.571 8.405 1.00 96.56 267 ALA A CA 1
ATOM 2049 C C . ALA A 1 267 ? 5.901 1.052 9.463 1.00 96.56 267 ALA A C 1
ATOM 2051 O O . ALA A 1 267 ? 6.323 0.415 10.427 1.00 96.56 267 ALA A O 1
ATOM 2052 N N . SER A 1 268 ? 4.592 1.293 9.293 1.00 97.81 268 SER A N 1
ATOM 2053 C CA . SER A 1 268 ? 3.541 0.762 10.176 1.00 97.81 268 SER A CA 1
ATOM 2054 C C . SER A 1 268 ? 3.479 -0.771 10.144 1.00 97.81 268 SER A C 1
ATOM 2056 O O . SER A 1 268 ? 3.590 -1.382 9.078 1.00 97.81 268 SER A O 1
ATOM 2058 N N . GLU A 1 269 ? 3.169 -1.405 11.282 1.00 98.50 269 GLU A N 1
ATOM 2059 C CA . GLU A 1 269 ? 2.827 -2.834 11.304 1.00 98.50 269 GLU A CA 1
ATOM 2060 C C . GLU A 1 269 ? 1.615 -3.144 10.407 1.00 98.50 269 GLU A C 1
ATOM 2062 O O . GLU A 1 269 ? 1.585 -4.202 9.783 1.00 98.50 269 GLU A O 1
ATOM 2067 N N . ILE A 1 270 ? 0.666 -2.214 10.235 1.00 98.75 270 ILE A N 1
ATOM 2068 C CA . ILE A 1 270 ? -0.491 -2.408 9.342 1.00 98.75 270 ILE A CA 1
ATOM 2069 C C . ILE A 1 270 ? -0.042 -2.594 7.882 1.00 98.75 270 ILE A C 1
ATOM 2071 O O . ILE A 1 270 ? -0.631 -3.401 7.163 1.00 98.75 270 ILE A O 1
ATOM 2075 N N . MET A 1 271 ? 1.047 -1.944 7.452 1.00 98.69 271 MET A N 1
ATOM 2076 C CA . MET A 1 271 ? 1.637 -2.183 6.128 1.00 98.69 271 MET A CA 1
ATOM 2077 C C . MET A 1 271 ? 2.252 -3.591 6.023 1.00 98.69 271 MET A C 1
ATOM 2079 O O . MET A 1 271 ? 2.135 -4.254 4.991 1.00 98.69 271 MET A O 1
ATOM 2083 N N . ALA A 1 272 ? 2.878 -4.084 7.095 1.00 98.50 272 ALA A N 1
ATOM 2084 C CA . ALA A 1 272 ? 3.404 -5.448 7.142 1.00 98.50 272 ALA A CA 1
ATOM 2085 C C . ALA A 1 272 ? 2.284 -6.508 7.202 1.00 98.50 272 ALA A C 1
ATOM 2087 O O . ALA A 1 272 ? 2.421 -7.558 6.573 1.00 98.50 272 ALA A O 1
ATOM 2088 N N . VAL A 1 273 ? 1.169 -6.221 7.885 1.00 98.81 273 VAL A N 1
ATOM 2089 C CA . VAL A 1 273 ? -0.052 -7.046 7.900 1.00 98.81 273 VAL A CA 1
ATOM 2090 C C . VAL A 1 273 ? -0.693 -7.104 6.514 1.00 98.81 273 VAL A C 1
ATOM 2092 O O . VAL A 1 273 ? -0.975 -8.202 6.042 1.00 98.81 273 VAL A O 1
ATOM 2095 N N . LEU A 1 274 ? -0.859 -5.965 5.831 1.00 98.81 274 LEU A N 1
ATOM 2096 C CA . LEU A 1 274 ? -1.381 -5.925 4.460 1.00 98.81 274 LEU A CA 1
ATOM 2097 C C . LEU A 1 274 ? -0.515 -6.754 3.497 1.00 98.81 274 LEU A C 1
ATOM 2099 O O . LEU A 1 274 ? -1.031 -7.480 2.650 1.00 98.81 274 LEU A O 1
ATOM 2103 N N . ALA A 1 275 ? 0.808 -6.676 3.634 1.00 98.56 275 ALA A N 1
ATOM 2104 C CA . ALA A 1 275 ? 1.715 -7.434 2.784 1.00 98.56 275 ALA A CA 1
ATOM 2105 C C . ALA A 1 275 ? 1.756 -8.946 3.108 1.00 98.56 275 ALA A C 1
ATOM 2107 O O . ALA A 1 275 ? 1.914 -9.752 2.191 1.00 98.56 275 ALA A O 1
ATOM 2108 N N . LEU A 1 276 ? 1.577 -9.353 4.373 1.00 98.81 276 LEU A N 1
ATOM 2109 C CA . LEU A 1 276 ? 1.605 -10.767 4.791 1.00 98.81 276 LEU A CA 1
ATOM 2110 C C . LEU A 1 276 ? 0.231 -11.443 4.896 1.00 98.81 276 LEU A C 1
ATOM 2112 O O . LEU A 1 276 ? 0.168 -12.615 5.274 1.00 98.81 276 LEU A O 1
ATOM 2116 N N . THR A 1 277 ? -0.863 -10.748 4.580 1.00 98.56 277 THR A N 1
ATOM 2117 C CA . THR A 1 277 ? -2.187 -11.366 4.639 1.00 98.56 277 THR A CA 1
ATOM 2118 C C . THR A 1 277 ? -2.516 -12.216 3.411 1.00 98.56 277 THR A C 1
ATOM 2120 O O . THR A 1 277 ? -2.019 -11.993 2.308 1.00 98.56 277 THR A O 1
ATOM 2123 N N . THR A 1 278 ? -3.369 -13.214 3.622 1.00 97.56 278 THR A N 1
ATOM 2124 C CA . THR A 1 278 ? -3.828 -14.191 2.629 1.00 97.56 278 THR A CA 1
ATOM 2125 C C . THR A 1 278 ? -5.296 -14.018 2.231 1.00 97.56 278 THR A C 1
ATOM 2127 O O . THR A 1 278 ? -5.686 -14.527 1.185 1.00 97.56 278 THR A O 1
ATOM 2130 N N . SER A 1 279 ? -6.107 -13.324 3.039 1.00 97.38 279 SER A N 1
ATOM 2131 C CA . SER A 1 279 ? -7.543 -13.094 2.819 1.00 97.38 279 SER A CA 1
ATOM 2132 C C . SER A 1 279 ? -8.064 -11.977 3.734 1.00 97.38 279 SER A C 1
ATOM 2134 O O . SER A 1 279 ? -7.405 -11.606 4.704 1.00 97.38 279 SER A O 1
ATOM 2136 N N . LEU A 1 280 ? -9.280 -11.469 3.497 1.00 98.06 280 LEU A N 1
ATOM 2137 C CA . LEU A 1 280 ? -9.908 -10.473 4.382 1.00 98.06 280 LEU A CA 1
ATOM 2138 C C . LEU A 1 280 ? -10.104 -10.991 5.824 1.00 98.06 280 LEU A C 1
ATOM 2140 O O . LEU A 1 280 ? -9.955 -10.228 6.780 1.00 98.06 280 LEU A O 1
ATOM 2144 N N . ALA A 1 281 ? -10.389 -12.286 5.993 1.00 97.94 281 ALA A N 1
ATOM 2145 C CA . ALA A 1 281 ? -10.542 -12.916 7.305 1.00 97.94 281 ALA A CA 1
ATOM 2146 C C . ALA A 1 281 ? -9.203 -13.023 8.059 1.00 97.94 281 ALA A C 1
ATOM 2148 O O . ALA A 1 281 ? -9.132 -12.709 9.248 1.00 97.94 281 ALA A O 1
ATOM 2149 N N . ASP A 1 282 ? -8.130 -13.397 7.357 1.00 98.62 282 ASP A N 1
ATOM 2150 C CA . ASP A 1 282 ? -6.770 -13.395 7.902 1.00 98.62 282 ASP A CA 1
ATOM 2151 C C . ASP A 1 282 ? -6.307 -11.963 8.230 1.00 98.62 282 ASP A C 1
ATOM 2153 O O . ASP A 1 282 ? -5.770 -11.729 9.310 1.00 98.62 282 ASP A O 1
ATOM 2157 N N . MET A 1 283 ? -6.609 -10.969 7.384 1.00 98.62 283 MET A N 1
ATOM 2158 C CA . MET A 1 283 ? -6.280 -9.568 7.670 1.00 98.62 283 MET A CA 1
ATOM 2159 C C . MET A 1 283 ? -6.992 -9.081 8.935 1.00 98.62 283 MET A C 1
ATOM 2161 O O . MET A 1 283 ? -6.353 -8.478 9.798 1.00 98.62 283 MET A O 1
ATOM 2165 N N . ARG A 1 284 ? -8.286 -9.392 9.096 1.00 98.31 284 ARG A N 1
ATOM 2166 C CA . ARG A 1 284 ? -9.044 -9.086 10.319 1.00 98.31 284 ARG A CA 1
ATOM 2167 C C . ARG A 1 284 ? -8.386 -9.685 11.557 1.00 98.31 284 ARG A C 1
ATOM 2169 O O . ARG A 1 284 ? -8.278 -9.011 12.584 1.00 98.31 284 ARG A O 1
ATOM 2176 N N . GLU A 1 285 ? -7.973 -10.942 11.476 1.00 98.38 285 GLU A N 1
ATOM 2177 C CA . GLU A 1 285 ? -7.376 -11.670 12.593 1.00 98.38 285 GLU A CA 1
ATOM 2178 C C . GLU A 1 285 ? -5.981 -11.131 12.951 1.00 98.38 285 GLU A C 1
ATOM 2180 O O . GLU A 1 285 ? -5.683 -10.908 14.127 1.00 98.38 285 GLU A O 1
ATOM 2185 N N . ARG A 1 286 ? -5.157 -10.833 11.942 1.00 98.69 286 ARG A N 1
ATOM 2186 C CA . ARG A 1 286 ? -3.836 -10.203 12.086 1.00 98.69 286 ARG A CA 1
ATOM 2187 C C . ARG A 1 286 ? -3.924 -8.800 12.679 1.00 98.69 286 ARG A C 1
ATOM 2189 O O . ARG A 1 286 ? -3.224 -8.514 13.648 1.00 98.69 286 ARG A O 1
ATOM 2196 N N . LEU A 1 287 ? -4.827 -7.956 12.170 1.00 98.75 287 LEU A N 1
ATOM 2197 C CA . LEU A 1 287 ? -5.094 -6.622 12.723 1.00 98.75 287 LEU A CA 1
ATOM 2198 C C . LEU A 1 287 ? -5.557 -6.692 14.183 1.00 98.75 287 LEU A C 1
ATOM 2200 O O . LEU A 1 287 ? -5.167 -5.845 14.979 1.00 98.75 287 LEU A O 1
ATOM 2204 N N . GLY A 1 288 ? -6.348 -7.704 14.554 1.00 98.06 288 GLY A N 1
ATOM 2205 C CA . GLY A 1 288 ? -6.765 -7.925 15.941 1.00 98.06 288 GLY A CA 1
ATOM 2206 C C . GLY A 1 288 ? -5.624 -8.342 16.874 1.00 98.06 288 GLY A C 1
ATOM 2207 O O . GLY A 1 288 ? -5.603 -7.927 18.032 1.00 98.06 288 GLY A O 1
ATOM 2208 N N . LYS A 1 289 ? -4.664 -9.124 16.360 1.00 97.81 289 LYS A N 1
ATOM 2209 C CA . LYS A 1 289 ? -3.502 -9.666 17.089 1.00 97.81 289 LYS A CA 1
ATOM 2210 C C . LYS A 1 289 ? -2.344 -8.687 17.307 1.00 97.81 289 LYS A C 1
ATOM 2212 O O . LYS A 1 289 ? -1.464 -9.003 18.103 1.00 97.81 289 LYS A O 1
ATOM 2217 N N . MET A 1 290 ? -2.324 -7.528 16.642 1.00 98.56 290 MET A N 1
ATOM 2218 C CA . MET A 1 290 ? -1.275 -6.516 16.844 1.00 98.56 290 MET A CA 1
ATOM 2219 C C . MET A 1 290 ? -1.195 -6.107 18.323 1.00 98.56 290 MET A C 1
ATOM 2221 O O . MET A 1 290 ? -2.212 -5.747 18.924 1.00 98.56 290 MET A O 1
ATOM 2225 N N . VAL A 1 291 ? 0.008 -6.165 18.903 1.00 98.12 291 VAL A N 1
ATOM 2226 C CA . VAL A 1 291 ? 0.274 -5.827 20.311 1.00 98.12 291 VAL A CA 1
ATOM 2227 C C . VAL A 1 291 ? 0.731 -4.375 20.397 1.00 98.12 291 VAL A C 1
ATOM 2229 O O . VAL A 1 291 ? 1.726 -3.994 19.788 1.00 98.12 291 VAL A O 1
ATOM 2232 N N . VAL A 1 292 ? 0.004 -3.560 21.162 1.00 97.56 292 VAL A N 1
ATOM 2233 C CA . VAL A 1 292 ? 0.259 -2.109 21.278 1.00 97.56 292 VAL A CA 1
ATOM 2234 C C . VAL A 1 292 ? 1.200 -1.737 22.430 1.00 97.56 292 VAL A C 1
ATOM 2236 O O . VAL A 1 292 ? 1.690 -0.609 22.493 1.00 97.56 292 VAL A O 1
ATOM 2239 N N . GLY A 1 293 ? 1.403 -2.677 23.351 1.00 96.75 293 GLY A N 1
ATOM 2240 C CA . GLY A 1 293 ? 2.136 -2.560 24.609 1.00 96.75 293 GLY A CA 1
ATOM 2241 C C . GLY A 1 293 ? 1.664 -3.632 25.597 1.00 96.75 293 GLY A C 1
ATOM 2242 O O . GLY A 1 293 ? 0.864 -4.498 25.235 1.00 96.75 293 GLY A O 1
ATOM 2243 N N . ASN A 1 294 ? 2.122 -3.566 26.845 1.00 96.81 294 ASN A N 1
ATOM 2244 C CA . ASN A 1 294 ? 1.794 -4.535 27.894 1.00 96.81 294 ASN A CA 1
ATOM 2245 C C . ASN A 1 294 ? 0.904 -3.921 28.996 1.00 96.81 294 ASN A C 1
ATOM 2247 O O . ASN A 1 294 ? 0.862 -2.700 29.184 1.00 96.81 294 ASN A O 1
ATOM 2251 N N . SER A 1 295 ? 0.219 -4.768 29.766 1.00 96.19 295 SER A N 1
ATOM 2252 C CA . SER A 1 295 ? -0.382 -4.396 31.052 1.00 96.19 295 SER A CA 1
ATOM 2253 C C . SER A 1 295 ? 0.716 -4.123 32.095 1.00 96.19 295 SER A C 1
ATOM 2255 O O . SER A 1 295 ? 1.879 -4.500 31.912 1.00 96.19 295 SER A O 1
ATOM 2257 N N . LYS A 1 296 ? 0.370 -3.525 33.240 1.00 94.88 296 LYS A N 1
ATOM 2258 C CA . LYS A 1 296 ? 1.283 -3.444 34.402 1.00 94.88 296 LYS A CA 1
ATOM 2259 C C . LYS A 1 296 ? 1.652 -4.810 35.000 1.00 94.88 296 LYS A C 1
ATOM 2261 O O . LYS A 1 296 ? 2.617 -4.877 35.752 1.00 94.88 296 LYS A O 1
ATOM 2266 N N . ALA A 1 297 ? 0.928 -5.878 34.657 1.00 92.50 297 ALA A N 1
ATOM 2267 C CA . ALA A 1 297 ? 1.263 -7.257 35.021 1.00 92.50 297 ALA A CA 1
ATOM 2268 C C . ALA A 1 297 ? 2.148 -7.970 33.973 1.00 92.50 297 ALA A C 1
ATOM 2270 O O . ALA A 1 297 ? 2.577 -9.093 34.213 1.00 92.50 297 ALA A O 1
ATOM 2271 N N . GLY A 1 298 ? 2.445 -7.328 32.834 1.00 92.44 298 GLY A N 1
ATOM 2272 C CA . GLY A 1 298 ? 3.275 -7.885 31.759 1.00 92.44 298 GLY A CA 1
ATOM 2273 C C . GLY A 1 298 ? 2.505 -8.589 30.633 1.00 92.44 298 GLY A C 1
ATOM 2274 O O . GLY A 1 298 ? 3.122 -8.995 29.648 1.00 92.44 298 GLY A O 1
ATOM 2275 N N . ASP A 1 299 ? 1.174 -8.695 30.720 1.00 94.19 299 ASP A N 1
ATOM 2276 C CA . ASP A 1 299 ? 0.352 -9.303 29.664 1.00 94.19 299 ASP A CA 1
ATOM 2277 C C . ASP A 1 299 ? 0.384 -8.462 28.376 1.00 94.19 299 ASP A C 1
ATOM 2279 O O . ASP A 1 299 ? 0.193 -7.245 28.455 1.00 94.19 299 ASP A O 1
ATOM 2283 N N . PRO A 1 300 ? 0.502 -9.063 27.179 1.00 96.56 300 PRO A N 1
ATOM 2284 C CA . PRO A 1 300 ? 0.416 -8.316 25.929 1.00 96.56 300 PRO A CA 1
ATOM 2285 C C . PRO A 1 300 ? -1.015 -7.808 25.689 1.00 96.56 300 PRO A C 1
ATOM 2287 O O . PRO A 1 300 ? -1.980 -8.584 25.682 1.00 96.56 300 PRO A O 1
ATOM 2290 N N . VAL A 1 301 ? -1.164 -6.502 25.456 1.00 97.75 301 VAL A N 1
ATOM 2291 C CA . VAL A 1 301 ? -2.443 -5.837 25.156 1.00 97.75 301 VAL A CA 1
ATOM 2292 C C . VAL A 1 301 ? -2.589 -5.670 23.646 1.00 97.75 301 VAL A C 1
ATOM 2294 O O . VAL A 1 301 ? -1.697 -5.147 22.979 1.00 97.75 301 VAL A O 1
ATOM 2297 N N . THR A 1 302 ? -3.720 -6.118 23.100 1.00 98.06 302 THR A N 1
ATOM 2298 C CA . THR A 1 302 ? -3.949 -6.194 21.647 1.00 98.06 302 THR A CA 1
ATOM 2299 C C . THR A 1 302 ? -4.939 -5.150 21.124 1.00 98.06 302 THR A C 1
ATOM 2301 O O . THR A 1 302 ? -5.737 -4.586 21.877 1.00 98.06 302 THR A O 1
ATOM 2304 N N . ALA A 1 303 ? -4.950 -4.926 19.808 1.00 98.25 303 ALA A N 1
ATOM 2305 C CA . ALA A 1 303 ? -5.970 -4.107 19.147 1.00 98.25 303 ALA A CA 1
ATOM 2306 C C . ALA A 1 303 ? -7.404 -4.667 19.312 1.00 98.25 303 ALA A C 1
ATOM 2308 O O . ALA A 1 303 ? -8.369 -3.896 19.308 1.00 98.25 303 ALA A O 1
ATOM 2309 N N . ASP A 1 304 ? -7.561 -5.981 19.509 1.00 97.50 304 ASP A N 1
ATOM 2310 C CA . ASP A 1 304 ? -8.847 -6.594 19.867 1.00 97.50 304 ASP A CA 1
ATOM 2311 C C . ASP A 1 304 ? -9.226 -6.391 21.350 1.00 97.50 304 ASP A C 1
ATOM 2313 O O . ASP A 1 304 ? -10.409 -6.225 21.642 1.00 97.50 304 ASP A O 1
ATOM 2317 N N . ASP A 1 305 ? -8.267 -6.292 22.283 1.00 97.25 305 ASP A N 1
ATOM 2318 C CA . ASP A 1 305 ? -8.543 -5.892 23.681 1.00 97.25 305 ASP A CA 1
ATOM 2319 C C . ASP A 1 305 ? -9.046 -4.437 23.785 1.00 97.25 305 ASP A C 1
ATOM 2321 O O . ASP A 1 305 ? -9.857 -4.099 24.655 1.00 97.25 305 ASP A O 1
ATOM 2325 N N . LEU A 1 306 ? -8.584 -3.577 22.871 1.00 96.62 306 LEU A N 1
ATOM 2326 C CA . LEU A 1 306 ? -9.093 -2.217 22.666 1.00 96.62 306 LEU A CA 1
ATOM 2327 C C . LEU A 1 306 ? -10.440 -2.177 21.924 1.00 96.62 306 LEU A C 1
ATOM 2329 O O . LEU A 1 306 ? -11.081 -1.130 21.896 1.00 96.62 306 LEU A O 1
ATOM 2333 N N . GLY A 1 307 ? -10.883 -3.294 21.340 1.00 95.94 307 GLY A N 1
ATOM 2334 C CA . GLY A 1 307 ? -12.140 -3.403 20.599 1.00 95.94 307 GLY A CA 1
ATOM 2335 C C . GLY A 1 307 ? -12.091 -2.930 19.140 1.00 95.94 307 GLY A C 1
ATOM 2336 O O . GLY A 1 307 ? -13.114 -2.975 18.459 1.00 95.94 307 GLY A O 1
ATOM 2337 N N . VAL A 1 308 ? -10.935 -2.483 18.633 1.00 97.00 308 VAL A N 1
ATOM 2338 C CA . VAL A 1 308 ? -10.858 -1.712 17.376 1.00 97.00 308 VAL A CA 1
ATOM 2339 C C . VAL A 1 308 ? -10.468 -2.512 16.134 1.00 97.00 308 VAL A C 1
ATOM 2341 O O . VAL A 1 308 ? -10.667 -2.010 15.031 1.00 97.00 308 VAL A O 1
ATOM 2344 N N . GLY A 1 309 ? -9.984 -3.755 16.255 1.00 96.88 309 GLY A N 1
ATOM 2345 C CA . GLY A 1 309 ? -9.540 -4.560 15.101 1.00 96.88 309 GLY A CA 1
ATOM 2346 C C . GLY A 1 309 ? -10.585 -4.709 13.977 1.00 96.88 309 GLY A C 1
ATOM 2347 O O . GLY A 1 309 ? -10.229 -4.778 12.800 1.00 96.88 309 GLY A O 1
ATOM 2348 N N . GLY A 1 310 ? -11.881 -4.666 14.312 1.00 97.12 310 GLY A N 1
ATOM 2349 C CA . GLY A 1 310 ? -12.970 -4.588 13.330 1.00 97.12 310 GLY A CA 1
ATOM 2350 C C . GLY A 1 310 ? -12.982 -3.272 12.542 1.00 97.12 310 GLY A C 1
ATOM 2351 O O . GLY A 1 310 ? -13.002 -3.297 11.315 1.00 97.12 310 GLY A O 1
ATOM 2352 N N . ALA A 1 311 ? -12.883 -2.125 13.221 1.00 97.94 311 ALA A N 1
ATOM 2353 C CA . ALA A 1 311 ? -12.830 -0.807 12.583 1.00 97.94 311 ALA A CA 1
ATOM 2354 C C . ALA A 1 311 ? -11.565 -0.624 11.722 1.00 97.94 311 ALA A C 1
ATOM 2356 O O . ALA A 1 311 ? -11.645 -0.075 10.624 1.00 97.94 311 ALA A O 1
ATOM 2357 N N . LEU A 1 312 ? -10.419 -1.159 12.167 1.00 98.56 312 LEU A N 1
ATOM 2358 C CA . LEU A 1 312 ? -9.196 -1.207 11.354 1.00 98.56 312 LEU A CA 1
ATOM 2359 C C . LEU A 1 312 ? -9.416 -1.999 10.056 1.00 98.56 312 LEU A C 1
ATOM 2361 O O . LEU A 1 312 ? -8.963 -1.584 8.995 1.00 98.56 312 LEU A O 1
ATOM 2365 N N . THR A 1 313 ? -10.158 -3.107 10.126 1.00 98.62 313 THR A N 1
ATOM 2366 C CA . THR A 1 313 ? -10.487 -3.927 8.949 1.00 98.62 313 THR A CA 1
ATOM 2367 C C . THR A 1 313 ? -11.428 -3.197 7.992 1.00 98.62 313 THR A C 1
ATOM 2369 O O . THR A 1 313 ? -11.239 -3.293 6.786 1.00 98.62 313 THR A O 1
ATOM 2372 N N . VAL A 1 314 ? -12.398 -2.428 8.502 1.00 98.25 314 VAL A N 1
ATOM 2373 C CA . VAL A 1 314 ? -13.290 -1.599 7.668 1.00 98.25 314 VAL A CA 1
ATOM 2374 C C . VAL A 1 314 ? -12.498 -0.528 6.912 1.00 98.25 314 VAL A C 1
ATOM 2376 O O . VAL A 1 314 ? -12.686 -0.389 5.707 1.00 98.25 314 VAL A O 1
ATOM 2379 N N . LEU A 1 315 ? -11.565 0.167 7.574 1.00 98.25 315 LEU A N 1
ATOM 2380 C CA . LEU A 1 315 ? -10.682 1.144 6.915 1.00 98.25 315 LEU A CA 1
ATOM 2381 C C . LEU A 1 315 ? -9.772 0.502 5.855 1.00 98.25 315 LEU A C 1
ATOM 2383 O O . LEU A 1 315 ? -9.497 1.115 4.829 1.00 98.25 315 LEU A O 1
ATOM 2387 N N . MET A 1 316 ? -9.329 -0.736 6.085 1.00 98.50 316 MET A N 1
ATOM 2388 C CA . MET A 1 316 ? -8.460 -1.486 5.170 1.00 98.50 316 MET A CA 1
ATOM 2389 C C . MET A 1 316 ? -9.220 -2.300 4.104 1.00 98.50 316 MET A C 1
ATOM 2391 O O . MET A 1 316 ? -8.580 -2.911 3.250 1.00 98.50 316 MET A O 1
ATOM 2395 N N . LYS A 1 317 ? -10.563 -2.320 4.126 1.00 97.75 317 LYS A N 1
ATOM 2396 C CA . LYS A 1 317 ? -11.412 -3.224 3.325 1.00 97.75 317 LYS A CA 1
ATOM 2397 C C . LYS A 1 317 ? -11.113 -3.165 1.828 1.00 97.75 317 LYS A C 1
ATOM 2399 O O . LYS A 1 317 ? -10.985 -4.206 1.195 1.00 97.75 317 LYS A O 1
ATOM 2404 N N . ASP A 1 318 ? -11.010 -1.967 1.261 1.00 96.94 318 ASP A N 1
ATOM 2405 C CA . ASP A 1 318 ? -10.774 -1.806 -0.178 1.00 96.94 318 ASP A CA 1
ATOM 2406 C C . ASP A 1 318 ? -9.266 -1.817 -0.507 1.00 96.94 318 ASP A C 1
ATOM 2408 O O . ASP A 1 318 ? -8.866 -2.200 -1.608 1.00 96.94 318 ASP A O 1
ATOM 2412 N N . ALA A 1 319 ? -8.430 -1.496 0.488 1.00 98.31 319 ALA A N 1
ATOM 2413 C CA . ALA A 1 319 ? -6.970 -1.478 0.424 1.00 98.31 319 ALA A CA 1
ATOM 2414 C C . ALA A 1 319 ? -6.308 -2.868 0.534 1.00 98.31 319 ALA A C 1
ATOM 2416 O O . ALA A 1 319 ? -5.087 -2.928 0.542 1.00 98.31 319 ALA A O 1
ATOM 2417 N N . ILE A 1 320 ? -7.076 -3.966 0.617 1.00 98.44 320 ILE A N 1
ATOM 2418 C CA . ILE A 1 320 ? -6.575 -5.353 0.487 1.00 98.44 320 ILE A CA 1
ATOM 2419 C C . ILE A 1 320 ? -6.507 -5.838 -0.974 1.00 98.44 320 ILE A C 1
ATOM 2421 O O . ILE A 1 320 ? -5.892 -6.862 -1.272 1.00 98.44 320 ILE A O 1
ATOM 2425 N N . ASN A 1 321 ? -7.162 -5.126 -1.890 1.00 98.62 321 ASN A N 1
ATOM 2426 C CA . ASN A 1 321 ? -7.246 -5.488 -3.301 1.00 98.62 321 ASN A CA 1
ATOM 2427 C C . ASN A 1 321 ? -5.994 -4.979 -4.046 1.00 98.62 321 ASN A C 1
ATOM 2429 O O . ASN A 1 321 ? -5.682 -3.794 -3.924 1.00 98.62 321 ASN A O 1
ATOM 2433 N N . PRO A 1 322 ? -5.273 -5.790 -4.841 1.00 98.50 322 PRO A N 1
ATOM 2434 C CA . PRO A 1 322 ? -4.119 -5.313 -5.610 1.00 98.50 322 PRO A CA 1
ATOM 2435 C C . PRO A 1 322 ? -4.476 -4.287 -6.693 1.00 98.50 322 PRO A C 1
ATOM 2437 O O . PRO A 1 322 ? -5.542 -4.372 -7.303 1.00 98.50 322 PRO A O 1
ATOM 2440 N N . THR A 1 323 ? -3.575 -3.341 -6.981 1.00 98.62 323 THR A N 1
ATOM 2441 C CA . THR A 1 323 ? -3.780 -2.342 -8.044 1.00 98.62 323 THR A CA 1
ATOM 2442 C C . THR A 1 323 ? -3.149 -2.801 -9.358 1.00 98.62 323 THR A C 1
ATOM 2444 O O . THR A 1 323 ? -1.928 -2.825 -9.486 1.00 98.62 323 THR A O 1
ATOM 2447 N N . LEU A 1 324 ? -3.972 -3.136 -10.351 1.00 98.75 324 LEU A N 1
ATOM 2448 C CA . LEU A 1 324 ? -3.553 -3.425 -11.721 1.00 98.75 324 LEU A CA 1
ATOM 2449 C C . LEU A 1 324 ? -3.143 -2.138 -12.454 1.00 98.75 324 LEU A C 1
ATOM 2451 O O . LEU A 1 324 ? -3.898 -1.165 -12.482 1.00 98.75 324 LEU A O 1
ATOM 2455 N N . MET A 1 325 ? -1.958 -2.184 -13.060 1.00 97.81 325 MET A N 1
ATOM 2456 C CA . MET A 1 325 ? -1.318 -1.200 -13.942 1.00 97.81 325 MET A CA 1
ATOM 2457 C C . MET A 1 325 ? -0.635 -1.940 -15.113 1.00 97.81 325 MET A C 1
ATOM 2459 O O . MET A 1 325 ? -0.831 -3.147 -15.291 1.00 97.81 325 MET A O 1
ATOM 2463 N N . GLN A 1 326 ? 0.177 -1.242 -15.912 1.00 97.38 326 GLN A N 1
ATOM 2464 C CA . GLN A 1 326 ? 0.868 -1.802 -17.079 1.00 97.38 326 GLN A CA 1
ATOM 2465 C C . GLN A 1 326 ? 2.306 -1.282 -17.224 1.00 97.38 326 GLN A C 1
ATOM 2467 O O . GLN A 1 326 ? 2.649 -0.221 -16.701 1.00 97.38 326 GLN A O 1
ATOM 2472 N N . THR A 1 327 ? 3.142 -2.006 -17.966 1.00 97.00 327 THR A N 1
ATOM 2473 C CA . THR A 1 327 ? 4.463 -1.529 -18.411 1.00 97.00 327 THR A CA 1
ATOM 2474 C C . THR A 1 327 ? 4.365 -0.680 -19.683 1.00 97.00 327 THR A C 1
ATOM 2476 O O . THR A 1 327 ? 3.324 -0.650 -20.340 1.00 97.00 327 THR A O 1
ATOM 2479 N N . LEU A 1 328 ? 5.468 -0.039 -20.088 1.00 95.69 328 LEU A N 1
ATOM 2480 C CA . LEU A 1 328 ? 5.591 0.641 -21.392 1.00 95.69 328 LEU A CA 1
ATOM 2481 C C . LEU A 1 328 ? 5.190 -0.254 -22.588 1.00 95.69 328 LEU A C 1
ATOM 2483 O O . LEU A 1 328 ? 4.589 0.222 -23.554 1.00 95.69 328 LEU A O 1
ATOM 2487 N N . GLU A 1 329 ? 5.472 -1.560 -22.515 1.00 95.94 329 GLU A N 1
ATOM 2488 C CA . GLU A 1 329 ? 5.095 -2.548 -23.543 1.00 95.94 329 GLU A CA 1
ATOM 2489 C C . GLU A 1 329 ? 3.706 -3.174 -23.317 1.00 95.94 329 GLU A C 1
ATOM 2491 O O . GLU A 1 329 ? 3.313 -4.068 -24.061 1.00 95.94 329 GLU A O 1
ATOM 2496 N N . GLY A 1 330 ? 2.951 -2.706 -22.319 1.00 95.81 330 GLY A N 1
ATOM 2497 C CA . GLY A 1 330 ? 1.591 -3.163 -22.029 1.00 95.81 330 GLY A CA 1
ATOM 2498 C C . GLY A 1 330 ? 1.494 -4.539 -21.360 1.00 95.81 330 GLY A C 1
ATOM 2499 O O . GLY A 1 330 ? 0.413 -5.124 -21.324 1.00 95.81 330 GLY A O 1
ATOM 2500 N N . THR A 1 331 ? 2.590 -5.061 -20.793 1.00 96.50 331 THR A N 1
ATOM 2501 C CA . THR A 1 331 ? 2.507 -6.228 -19.897 1.00 96.50 331 THR A CA 1
ATOM 2502 C C . THR A 1 331 ? 1.896 -5.827 -18.543 1.00 96.50 331 THR A C 1
ATOM 2504 O O . THR A 1 331 ? 2.150 -4.716 -18.065 1.00 96.50 331 THR A O 1
ATOM 2507 N N . PRO A 1 332 ? 1.074 -6.684 -17.909 1.00 97.75 332 PRO A N 1
ATOM 2508 C CA . PRO A 1 332 ? 0.327 -6.327 -16.704 1.00 97.75 332 PRO A CA 1
ATOM 2509 C C . PRO A 1 332 ? 1.182 -6.331 -15.430 1.00 97.75 332 PRO A C 1
ATOM 2511 O O . PRO A 1 332 ? 2.064 -7.172 -15.233 1.00 97.75 332 PRO A O 1
ATOM 2514 N N . VAL A 1 333 ? 0.856 -5.415 -14.517 1.00 98.25 333 VAL A N 1
ATOM 2515 C CA . VAL A 1 333 ? 1.547 -5.227 -13.234 1.00 98.25 333 VAL A CA 1
ATOM 2516 C C . VAL A 1 333 ? 0.526 -5.121 -12.106 1.00 98.25 333 VAL A C 1
ATOM 2518 O O . VAL A 1 333 ? -0.352 -4.269 -12.166 1.00 98.25 333 VAL A O 1
ATOM 2521 N N . LEU A 1 334 ? 0.661 -5.921 -11.049 1.00 98.56 334 LEU A N 1
ATOM 2522 C CA . LEU A 1 334 ? -0.024 -5.706 -9.775 1.00 98.56 334 LEU A CA 1
ATOM 2523 C C . LEU A 1 334 ? 0.904 -4.950 -8.817 1.00 98.56 334 LEU A C 1
ATOM 2525 O O . LEU A 1 334 ? 1.942 -5.460 -8.398 1.00 98.56 334 LEU A O 1
ATOM 2529 N N . VAL A 1 335 ? 0.517 -3.730 -8.459 1.00 98.19 335 VAL A N 1
ATOM 2530 C CA . VAL A 1 335 ? 1.191 -2.878 -7.474 1.00 98.19 335 VAL A CA 1
ATOM 2531 C C . VAL A 1 335 ? 0.421 -2.991 -6.163 1.00 98.19 335 VAL A C 1
ATOM 2533 O O . VAL A 1 335 ? -0.752 -2.614 -6.111 1.00 98.19 335 VAL A O 1
ATOM 2536 N N . HIS A 1 336 ? 1.026 -3.554 -5.111 1.00 98.38 336 HIS A N 1
ATOM 2537 C CA . HIS A 1 336 ? 0.307 -3.726 -3.845 1.00 98.38 336 HIS A CA 1
ATOM 2538 C C . HIS A 1 336 ? 1.197 -3.909 -2.609 1.00 98.38 336 HIS A C 1
ATOM 2540 O O . HIS A 1 336 ? 2.094 -4.759 -2.584 1.00 98.38 336 HIS A O 1
ATOM 2546 N N . ALA A 1 337 ? 0.870 -3.141 -1.560 1.00 97.12 337 ALA A N 1
ATOM 2547 C CA . ALA A 1 337 ? 1.652 -2.950 -0.336 1.00 97.12 337 ALA A CA 1
ATOM 2548 C C . ALA A 1 337 ? 3.091 -2.445 -0.585 1.00 97.12 337 ALA A C 1
ATOM 2550 O O . ALA A 1 337 ? 3.594 -2.445 -1.703 1.00 97.12 337 ALA A O 1
ATOM 2551 N N . GLY A 1 338 ? 3.778 -1.984 0.457 1.00 93.88 338 GLY A N 1
ATOM 2552 C CA . GLY A 1 338 ? 5.124 -1.414 0.340 1.00 93.88 338 GLY A CA 1
ATOM 2553 C C . GLY A 1 338 ? 5.930 -1.372 1.640 1.00 93.88 338 GLY A C 1
ATOM 2554 O O . GLY A 1 338 ? 6.538 -0.340 1.913 1.00 93.88 338 GLY A O 1
ATOM 2555 N N . PRO A 1 339 ? 5.947 -2.438 2.467 1.00 95.75 339 PRO A N 1
ATOM 2556 C CA . PRO A 1 339 ? 6.657 -2.438 3.742 1.00 95.75 339 PRO A CA 1
ATOM 2557 C C . PRO A 1 339 ? 8.152 -2.137 3.587 1.00 95.75 339 PRO A C 1
ATOM 2559 O O . PRO A 1 339 ? 8.809 -2.542 2.620 1.00 95.75 339 PRO A O 1
ATOM 2562 N N . PHE A 1 340 ? 8.713 -1.487 4.608 1.00 91.50 340 PHE A N 1
ATOM 2563 C CA . PHE A 1 340 ? 10.161 -1.379 4.794 1.00 91.50 340 PHE A CA 1
ATOM 2564 C C . PHE A 1 340 ? 10.849 -2.758 4.756 1.00 91.50 340 PHE A C 1
ATOM 2566 O O . PHE A 1 340 ? 10.297 -3.762 5.200 1.00 91.50 340 PHE A O 1
ATOM 2573 N N . ALA A 1 341 ? 12.084 -2.800 4.246 1.00 90.19 341 ALA A N 1
ATOM 2574 C CA . ALA A 1 341 ? 12.871 -4.031 4.116 1.00 90.19 341 ALA A CA 1
ATOM 2575 C C . ALA A 1 341 ? 13.857 -4.276 5.276 1.00 90.19 341 ALA A C 1
ATOM 2577 O O . ALA A 1 341 ? 14.419 -5.361 5.383 1.00 90.19 341 ALA A O 1
ATOM 2578 N N . ASN A 1 342 ? 14.066 -3.304 6.171 1.00 88.12 342 ASN A N 1
ATOM 2579 C CA . ASN A 1 342 ? 14.871 -3.471 7.389 1.00 88.12 342 ASN A CA 1
ATOM 2580 C C . ASN A 1 342 ? 14.011 -3.963 8.568 1.00 88.12 342 ASN A C 1
ATOM 2582 O O . ASN A 1 342 ? 14.174 -5.100 8.999 1.00 88.12 342 ASN A O 1
ATOM 2586 N N . ILE A 1 343 ? 13.078 -3.142 9.057 1.00 91.44 343 ILE A N 1
ATOM 2587 C CA . ILE A 1 343 ? 12.208 -3.455 10.210 1.00 91.44 343 ILE A CA 1
ATOM 2588 C C . ILE A 1 343 ? 11.060 -4.419 9.872 1.00 91.44 343 ILE A C 1
ATOM 2590 O O . ILE A 1 343 ? 10.449 -4.983 10.768 1.00 91.44 343 ILE A O 1
ATOM 2594 N N . ALA A 1 344 ? 10.772 -4.600 8.583 1.00 95.94 344 ALA A N 1
ATOM 2595 C CA . ALA A 1 344 ? 9.793 -5.544 8.070 1.00 95.94 344 ALA A CA 1
ATOM 2596 C C . ALA A 1 344 ? 10.384 -6.306 6.867 1.00 95.94 344 ALA A C 1
ATOM 2598 O O . ALA A 1 344 ? 11.568 -6.179 6.534 1.00 95.94 344 ALA A O 1
ATOM 2599 N N . HIS A 1 345 ? 9.566 -7.151 6.243 1.00 96.94 345 HIS A N 1
ATOM 2600 C CA . HIS A 1 345 ? 10.016 -8.146 5.273 1.00 96.94 345 HIS A CA 1
ATOM 2601 C C . HIS A 1 345 ? 10.221 -7.624 3.839 1.00 96.94 345 HIS A C 1
ATOM 2603 O O . HIS A 1 345 ? 10.696 -8.384 3.005 1.00 96.94 345 HIS A O 1
ATOM 2609 N N . GLY A 1 346 ? 9.904 -6.361 3.525 1.00 95.88 346 GLY A N 1
ATOM 2610 C CA . GLY A 1 346 ? 10.390 -5.703 2.302 1.00 95.88 346 GLY A CA 1
ATOM 2611 C C . GLY A 1 346 ? 9.868 -6.186 0.944 1.00 95.88 346 GLY A C 1
ATOM 2612 O O . GLY A 1 346 ? 10.544 -5.936 -0.055 1.00 95.88 346 GLY A O 1
ATOM 2613 N N . ASN A 1 347 ? 8.719 -6.864 0.879 1.00 97.56 347 ASN A N 1
ATOM 2614 C CA . ASN A 1 347 ? 8.157 -7.435 -0.354 1.00 97.56 347 ASN A CA 1
ATOM 2615 C C . ASN A 1 347 ? 6.744 -6.891 -0.668 1.00 97.56 347 ASN A C 1
ATOM 2617 O O . ASN A 1 347 ? 6.116 -6.251 0.173 1.00 97.56 347 ASN A O 1
ATOM 2621 N N . SER A 1 348 ? 6.267 -7.135 -1.892 1.00 97.69 348 SER A N 1
ATOM 2622 C CA . SER A 1 348 ? 4.867 -6.957 -2.329 1.00 97.69 348 SER A CA 1
ATOM 2623 C C . SER A 1 348 ? 3.910 -7.886 -1.563 1.00 97.69 348 SER A C 1
ATOM 2625 O O . SER A 1 348 ? 4.360 -8.846 -0.929 1.00 97.69 348 SER A O 1
ATOM 2627 N N . SER A 1 349 ? 2.596 -7.649 -1.627 1.00 98.56 349 SER A N 1
ATOM 2628 C CA . SER A 1 349 ? 1.628 -8.453 -0.865 1.00 98.56 349 SER A CA 1
ATOM 2629 C C . SER A 1 349 ? 1.450 -9.896 -1.361 1.00 98.56 349 SER A C 1
ATOM 2631 O O . SER A 1 349 ? 1.348 -10.132 -2.563 1.00 98.56 349 SER A O 1
ATOM 2633 N N . ILE A 1 350 ? 1.236 -10.830 -0.426 1.00 98.81 350 ILE A N 1
ATOM 2634 C CA . ILE A 1 350 ? 0.885 -12.237 -0.711 1.00 98.81 350 ILE A CA 1
ATOM 2635 C C . ILE A 1 350 ? -0.395 -12.362 -1.557 1.00 98.81 350 ILE A C 1
ATOM 2637 O O . ILE A 1 350 ? -0.454 -13.184 -2.470 1.00 98.81 350 ILE A O 1
ATOM 2641 N N . VAL A 1 351 ? -1.415 -11.533 -1.292 1.00 98.50 351 VAL A N 1
ATOM 2642 C CA . VAL A 1 351 ? -2.652 -11.488 -2.101 1.00 98.50 351 VAL A CA 1
ATOM 2643 C C . VAL A 1 351 ? -2.362 -11.248 -3.590 1.00 98.50 351 VAL A C 1
ATOM 2645 O O . VAL A 1 351 ? -2.944 -11.923 -4.437 1.00 98.50 351 VAL A O 1
ATOM 2648 N N . ALA A 1 352 ? -1.445 -10.329 -3.920 1.00 98.62 352 ALA A N 1
ATOM 2649 C CA . ALA A 1 352 ? -1.113 -10.004 -5.302 1.00 98.62 352 ALA A CA 1
ATOM 2650 C C . ALA A 1 352 ? -0.429 -11.178 -6.006 1.00 98.62 352 ALA A C 1
ATOM 2652 O O . ALA A 1 352 ? -0.820 -11.507 -7.123 1.00 98.62 352 ALA A O 1
ATOM 2653 N N . ASP A 1 353 ? 0.520 -11.864 -5.356 1.00 98.62 353 ASP A N 1
ATOM 2654 C CA . ASP A 1 353 ? 1.157 -13.037 -5.969 1.00 98.62 353 ASP A CA 1
ATOM 2655 C C . ASP A 1 353 ? 0.161 -14.181 -6.173 1.00 98.62 353 ASP A C 1
ATOM 2657 O O . ASP A 1 353 ? 0.179 -14.808 -7.227 1.00 98.62 353 ASP A O 1
ATOM 2661 N N . LYS A 1 354 ? -0.729 -14.443 -5.202 1.00 98.44 354 LYS A N 1
ATOM 2662 C CA . LYS A 1 354 ? -1.748 -15.499 -5.336 1.00 98.44 354 LYS A CA 1
ATOM 2663 C C . LYS A 1 354 ? -2.697 -15.219 -6.503 1.00 98.44 354 LYS A C 1
ATOM 2665 O O . LYS A 1 354 ? -2.940 -16.117 -7.304 1.00 98.44 354 LYS A O 1
ATOM 2670 N N . ILE A 1 355 ? -3.180 -13.981 -6.641 1.00 98.25 355 ILE A N 1
ATOM 2671 C CA . ILE A 1 355 ? -4.030 -13.578 -7.772 1.00 98.25 355 ILE A CA 1
ATOM 2672 C C . ILE A 1 355 ? -3.252 -13.699 -9.091 1.00 98.25 355 ILE A C 1
ATOM 2674 O O . ILE A 1 355 ? -3.738 -14.309 -10.041 1.00 98.25 355 ILE A O 1
ATOM 2678 N N . ALA A 1 356 ? -2.020 -13.187 -9.144 1.00 98.50 356 ALA A N 1
ATOM 2679 C CA . ALA A 1 356 ? -1.175 -13.263 -10.331 1.00 98.50 356 ALA A CA 1
ATOM 2680 C C . ALA A 1 356 ? -0.907 -14.715 -10.772 1.00 98.50 356 ALA A C 1
ATOM 2682 O O . ALA A 1 356 ? -1.045 -15.025 -11.955 1.00 98.50 356 ALA A O 1
ATOM 2683 N N . LEU A 1 357 ? -0.579 -15.612 -9.833 1.00 98.56 357 LEU A N 1
ATOM 2684 C CA . LEU A 1 357 ? -0.233 -17.011 -10.112 1.00 98.56 357 LEU A CA 1
ATOM 2685 C C . LEU A 1 357 ? -1.414 -17.793 -10.694 1.00 98.56 357 LEU A C 1
ATOM 2687 O O . LEU A 1 357 ? -1.213 -18.578 -11.625 1.00 98.56 357 LEU A O 1
ATOM 2691 N N . LYS A 1 358 ? -2.634 -17.521 -10.213 1.00 97.56 358 LYS A N 1
ATOM 2692 C CA . LYS A 1 358 ? -3.873 -18.077 -10.772 1.00 97.56 358 LYS A CA 1
ATOM 2693 C C . LYS A 1 358 ? -4.197 -17.518 -12.161 1.00 97.56 358 LYS A C 1
ATOM 2695 O O . LYS A 1 358 ? -4.571 -18.287 -13.042 1.00 97.56 358 LYS A O 1
ATOM 2700 N N . LEU A 1 359 ? -4.020 -16.212 -12.387 1.00 97.25 359 LEU A N 1
ATOM 2701 C CA . LEU A 1 359 ? -4.343 -15.563 -13.669 1.00 97.25 359 LEU A CA 1
ATOM 2702 C C . LEU A 1 359 ? -3.396 -15.960 -14.814 1.00 97.25 359 LEU A C 1
ATOM 2704 O O . LEU A 1 359 ? -3.839 -16.140 -15.957 1.00 97.25 359 LEU A O 1
ATOM 2708 N N . VAL A 1 360 ? -2.097 -16.116 -14.531 1.00 97.44 360 VAL A N 1
ATOM 2709 C CA . VAL A 1 360 ? -1.143 -16.603 -15.543 1.00 97.44 360 VAL A CA 1
ATOM 2710 C C . VAL A 1 360 ? -1.290 -18.108 -15.778 1.00 97.44 360 VAL A C 1
ATOM 2712 O O . VAL A 1 360 ? -1.207 -18.548 -16.925 1.00 97.44 360 VAL A O 1
ATOM 2715 N N . GLY A 1 361 ? -1.587 -18.875 -14.723 1.00 96.00 361 GLY A N 1
ATOM 2716 C CA . GLY A 1 361 ? -1.808 -20.319 -14.770 1.00 96.00 361 GLY A CA 1
ATOM 2717 C C . GLY A 1 361 ? -0.562 -21.137 -15.135 1.00 96.00 361 GLY A C 1
ATOM 2718 O O . GLY A 1 361 ? 0.528 -20.597 -15.339 1.00 96.00 361 GLY A O 1
ATOM 2719 N N . GLN A 1 362 ? -0.724 -22.461 -15.242 1.00 95.00 362 GLN A N 1
ATOM 2720 C CA . GLN A 1 362 ? 0.369 -23.384 -15.576 1.00 95.00 362 GLN A CA 1
ATOM 2721 C C . GLN A 1 362 ? 1.128 -22.954 -16.849 1.00 95.00 362 GLN A C 1
ATOM 2723 O O . GLN A 1 362 ? 0.542 -22.822 -17.921 1.00 95.00 362 GLN A O 1
ATOM 2728 N N . GLY A 1 363 ? 2.452 -22.799 -16.734 1.00 93.44 363 GLY A N 1
ATOM 2729 C CA . GLY A 1 363 ? 3.337 -22.376 -17.829 1.00 93.44 363 GLY A CA 1
ATOM 2730 C C . GLY A 1 363 ? 3.432 -20.857 -18.033 1.00 93.44 363 GLY A C 1
ATOM 2731 O O . GLY A 1 363 ? 4.284 -20.404 -18.798 1.00 93.44 363 GLY A O 1
ATOM 2732 N N . GLY A 1 364 ? 2.603 -20.074 -17.338 1.00 97.62 364 GLY A N 1
ATOM 2733 C CA . GLY A 1 364 ? 2.787 -18.637 -17.165 1.00 97.62 364 GLY A CA 1
ATOM 2734 C C . GLY A 1 364 ? 3.754 -18.298 -16.022 1.00 97.62 364 GLY A C 1
ATOM 2735 O O . GLY A 1 364 ? 4.210 -19.184 -15.299 1.00 97.62 364 GLY A O 1
ATOM 2736 N N . PHE A 1 365 ? 4.066 -17.011 -15.856 1.00 98.69 365 PHE A N 1
ATOM 2737 C CA . PHE A 1 365 ? 5.094 -16.513 -14.932 1.00 98.69 365 PHE A CA 1
ATOM 2738 C C . PHE A 1 365 ? 4.594 -15.361 -14.052 1.00 98.69 365 PHE A C 1
ATOM 2740 O O . PHE A 1 365 ? 3.962 -14.424 -14.533 1.00 98.69 365 PHE A O 1
ATOM 2747 N N . VAL A 1 366 ? 4.958 -15.367 -12.773 1.00 98.75 366 VAL A N 1
ATOM 2748 C CA . VAL A 1 366 ? 4.821 -14.215 -11.876 1.00 98.75 366 VAL A CA 1
ATOM 2749 C C . VAL A 1 366 ? 6.201 -13.743 -11.465 1.00 98.75 366 VAL A C 1
ATOM 2751 O O . VAL A 1 366 ? 6.953 -14.487 -10.835 1.00 98.75 366 VAL A O 1
ATOM 2754 N N . VAL A 1 367 ? 6.521 -12.499 -11.818 1.00 98.62 367 VAL A N 1
ATOM 2755 C CA . VAL A 1 367 ? 7.812 -11.871 -11.520 1.00 98.62 367 VAL A CA 1
ATOM 2756 C C . VAL A 1 367 ? 7.611 -10.864 -10.389 1.00 98.62 367 VAL A C 1
ATOM 2758 O O . VAL A 1 367 ? 7.061 -9.785 -10.595 1.00 98.62 367 VAL A O 1
ATOM 2761 N N . THR A 1 368 ? 8.034 -11.214 -9.178 1.00 98.31 368 THR A N 1
ATOM 2762 C CA . THR A 1 368 ? 8.037 -10.309 -8.016 1.00 98.31 368 THR A CA 1
ATOM 2763 C C . THR A 1 368 ? 9.455 -9.844 -7.706 1.00 98.31 368 THR A C 1
ATOM 2765 O O . THR A 1 368 ? 10.424 -10.476 -8.113 1.00 98.31 368 THR A O 1
ATOM 2768 N N . GLU A 1 369 ? 9.606 -8.767 -6.940 1.00 96.38 369 GLU A N 1
ATOM 2769 C CA . GLU A 1 369 ? 10.901 -8.329 -6.403 1.00 96.38 369 GLU A CA 1
ATOM 2770 C C . GLU A 1 369 ? 10.949 -8.333 -4.872 1.00 96.38 369 GLU A C 1
ATOM 2772 O O . GLU A 1 369 ? 9.909 -8.302 -4.209 1.00 96.38 369 GLU A O 1
ATOM 2777 N N . ALA A 1 370 ? 12.170 -8.301 -4.332 1.00 94.31 370 ALA A N 1
ATOM 2778 C CA . ALA A 1 370 ? 12.444 -8.146 -2.909 1.00 94.31 370 ALA A CA 1
ATOM 2779 C C . ALA A 1 370 ? 13.374 -6.947 -2.628 1.00 94.31 370 ALA A C 1
ATOM 2781 O O . ALA A 1 370 ? 14.336 -6.693 -3.356 1.00 94.31 370 ALA A O 1
ATOM 2782 N N . GLY A 1 371 ? 13.095 -6.187 -1.563 1.00 90.88 371 GLY A N 1
ATOM 2783 C CA . GLY A 1 371 ? 13.832 -4.961 -1.233 1.00 90.88 371 GLY A CA 1
ATOM 2784 C C . GLY A 1 371 ? 15.268 -5.179 -0.724 1.00 90.88 371 GLY A C 1
ATOM 2785 O O . GLY A 1 371 ? 15.536 -6.115 0.017 1.00 90.88 371 GLY A O 1
ATOM 2786 N N . PHE A 1 372 ? 16.171 -4.242 -1.046 1.00 93.00 372 PHE A N 1
ATOM 2787 C CA . PHE A 1 372 ? 17.620 -4.291 -0.753 1.00 93.00 372 PHE A CA 1
ATOM 2788 C C . PHE A 1 372 ? 18.367 -5.434 -1.478 1.00 93.00 372 PHE A C 1
ATOM 2790 O O . PHE A 1 372 ? 18.097 -5.669 -2.654 1.00 93.00 372 PHE A O 1
ATOM 2797 N N . GLY A 1 373 ? 19.396 -6.033 -0.871 1.00 93.00 373 GLY A N 1
ATOM 2798 C CA . GLY A 1 373 ? 20.120 -7.181 -1.428 1.00 93.00 373 GLY A CA 1
ATOM 2799 C C . GLY A 1 373 ? 19.422 -8.504 -1.103 1.00 93.00 373 GLY A C 1
ATOM 2800 O O . GLY A 1 373 ? 18.486 -8.540 -0.299 1.00 93.00 373 GLY A O 1
ATOM 2801 N N . ALA A 1 374 ? 19.862 -9.606 -1.714 1.00 97.06 374 ALA A N 1
ATOM 2802 C CA . ALA A 1 374 ? 19.307 -10.937 -1.445 1.00 97.06 374 ALA A CA 1
ATOM 2803 C C . ALA A 1 374 ? 19.500 -11.366 0.028 1.00 97.06 374 ALA A C 1
ATOM 2805 O O . ALA A 1 374 ? 18.647 -12.052 0.589 1.00 97.06 374 ALA A O 1
ATOM 2806 N N . ASP A 1 375 ? 20.549 -10.861 0.680 1.00 95.88 375 ASP A N 1
ATOM 2807 C CA . ASP A 1 375 ? 20.827 -10.994 2.114 1.00 95.88 375 ASP A CA 1
ATOM 2808 C C . ASP A 1 375 ? 19.743 -10.426 3.044 1.00 95.88 375 ASP A C 1
ATOM 2810 O O . ASP A 1 375 ? 19.700 -10.800 4.209 1.00 95.88 375 ASP A O 1
ATOM 2814 N N . ILE A 1 376 ? 18.867 -9.538 2.566 1.00 96.69 376 ILE A N 1
ATOM 2815 C CA . ILE A 1 376 ? 17.756 -8.998 3.366 1.00 96.69 376 ILE A CA 1
ATOM 2816 C C . ILE A 1 376 ? 16.413 -9.274 2.688 1.00 96.69 376 ILE A C 1
ATOM 2818 O O . ILE A 1 376 ? 15.496 -9.802 3.313 1.00 96.69 376 ILE A O 1
ATOM 2822 N N . GLY A 1 377 ? 16.275 -8.911 1.414 1.00 96.25 377 GLY A N 1
ATOM 2823 C CA . GLY A 1 377 ? 15.022 -9.042 0.679 1.00 96.25 377 GLY A CA 1
ATOM 2824 C C . GLY A 1 377 ? 14.661 -10.494 0.409 1.00 96.25 377 GLY A C 1
ATOM 2825 O O . GLY A 1 377 ? 13.561 -10.925 0.756 1.00 96.25 377 GLY A O 1
ATOM 2826 N N . ALA A 1 378 ? 15.582 -11.247 -0.202 1.00 96.88 378 ALA A N 1
ATOM 2827 C CA . ALA A 1 378 ? 15.334 -12.640 -0.563 1.00 96.88 378 ALA A CA 1
ATOM 2828 C C . ALA A 1 378 ? 15.315 -13.550 0.679 1.00 96.88 378 ALA A C 1
ATOM 2830 O O . ALA A 1 378 ? 14.434 -14.396 0.779 1.00 96.88 378 ALA A O 1
ATOM 2831 N N . GLU A 1 379 ? 16.188 -13.318 1.668 1.00 98.06 379 GLU A N 1
ATOM 2832 C CA . GLU A 1 379 ? 16.146 -13.976 2.989 1.00 98.06 379 GLU A CA 1
ATOM 2833 C C . GLU A 1 379 ? 14.731 -13.936 3.592 1.00 98.06 379 GLU A C 1
ATOM 2835 O O . GLU A 1 379 ? 14.118 -14.980 3.832 1.00 98.06 379 GLU A O 1
ATOM 2840 N N . LYS A 1 380 ? 14.157 -12.735 3.728 1.00 98.56 380 LYS A N 1
ATOM 2841 C CA . LYS A 1 380 ? 12.817 -12.541 4.302 1.00 98.56 380 LYS A CA 1
ATOM 2842 C C . LYS A 1 380 ? 11.694 -12.969 3.359 1.00 98.56 380 LYS A C 1
ATOM 2844 O O . LYS A 1 380 ? 10.645 -13.421 3.825 1.00 98.56 380 LYS A O 1
ATOM 2849 N N . PHE A 1 381 ? 11.897 -12.874 2.045 1.00 98.56 381 PHE A N 1
ATOM 2850 C CA . PHE A 1 381 ? 10.980 -13.446 1.062 1.00 98.56 381 PHE A CA 1
ATOM 2851 C C . PHE A 1 381 ? 10.829 -14.956 1.282 1.00 98.56 381 PHE A C 1
ATOM 2853 O O . PHE A 1 381 ? 9.704 -15.441 1.363 1.00 98.56 381 PHE A O 1
ATOM 2860 N N . MET A 1 382 ? 11.929 -15.687 1.476 1.00 98.00 382 MET A N 1
ATOM 2861 C CA . MET A 1 382 ? 11.888 -17.122 1.761 1.00 98.00 382 MET A CA 1
ATOM 2862 C C . MET A 1 382 ? 11.367 -17.397 3.183 1.00 98.00 382 MET A C 1
ATOM 2864 O O . MET A 1 382 ? 10.314 -18.012 3.353 1.00 98.00 382 MET A O 1
ATOM 2868 N N . ASN A 1 383 ? 12.057 -16.919 4.224 1.00 98.19 383 ASN A N 1
ATOM 2869 C CA . ASN A 1 383 ? 11.782 -17.323 5.609 1.00 98.19 383 ASN A CA 1
ATOM 2870 C C . ASN A 1 383 ? 10.475 -16.759 6.194 1.00 98.19 383 ASN A C 1
ATOM 2872 O O . ASN A 1 383 ? 9.984 -17.321 7.178 1.00 98.19 383 ASN A O 1
ATOM 2876 N N . ILE A 1 384 ? 9.909 -15.693 5.608 1.00 98.69 384 ILE A N 1
ATOM 2877 C CA . ILE A 1 384 ? 8.670 -15.042 6.070 1.00 98.69 384 ILE A CA 1
ATOM 2878 C C . ILE A 1 384 ? 7.566 -15.120 5.003 1.00 98.69 384 ILE A C 1
ATOM 2880 O O . ILE A 1 384 ? 6.518 -15.712 5.263 1.00 98.69 384 ILE A O 1
ATOM 2884 N N . LYS A 1 385 ? 7.767 -14.556 3.799 1.00 98.69 385 LYS A N 1
ATOM 2885 C CA . LYS A 1 385 ? 6.682 -14.426 2.798 1.00 98.69 385 LYS A CA 1
ATOM 2886 C C . LYS A 1 385 ? 6.263 -15.773 2.189 1.00 98.69 385 LYS A C 1
ATOM 2888 O O . LYS A 1 385 ? 5.070 -16.073 2.153 1.00 98.69 385 LYS A O 1
ATOM 2893 N N . CYS A 1 386 ? 7.206 -16.618 1.773 1.00 98.56 386 CYS A N 1
ATOM 2894 C CA . CYS A 1 386 ? 6.918 -17.974 1.286 1.00 98.56 386 CYS A CA 1
ATOM 2895 C C . CYS A 1 386 ? 6.301 -18.826 2.406 1.00 98.56 386 CYS A C 1
ATOM 2897 O O . CYS A 1 386 ? 5.270 -19.466 2.205 1.00 98.56 386 CYS A O 1
ATOM 2899 N N . ARG A 1 387 ? 6.854 -18.736 3.626 1.00 97.44 387 ARG A N 1
ATOM 2900 C CA . ARG A 1 387 ? 6.351 -19.461 4.805 1.00 97.44 387 ARG A CA 1
ATOM 2901 C C . ARG A 1 387 ? 4.891 -19.127 5.157 1.00 97.44 387 ARG A C 1
ATOM 2903 O O . ARG A 1 387 ? 4.145 -20.042 5.487 1.00 97.44 387 ARG A O 1
ATOM 2910 N N . TYR A 1 388 ? 4.469 -17.860 5.068 1.00 98.38 388 TYR A N 1
ATOM 2911 C CA . TYR A 1 388 ? 3.072 -17.468 5.333 1.00 98.38 388 TYR A CA 1
ATOM 2912 C C . TYR A 1 388 ? 2.124 -17.633 4.143 1.00 98.38 388 TYR A C 1
ATOM 2914 O O . TYR A 1 388 ? 0.923 -17.805 4.341 1.00 98.38 388 TYR A O 1
ATOM 2922 N N . SER A 1 389 ? 2.625 -17.567 2.910 1.00 97.81 389 SER A N 1
ATOM 2923 C CA . SER A 1 389 ? 1.782 -17.717 1.716 1.00 97.81 389 SER A CA 1
ATOM 2924 C C . SER A 1 389 ? 1.513 -19.176 1.348 1.00 97.81 389 SER A C 1
ATOM 2926 O O . SER A 1 389 ? 0.462 -19.457 0.766 1.00 97.81 389 SER A O 1
ATOM 2928 N N . GLY A 1 390 ? 2.448 -20.076 1.672 1.00 97.12 390 GLY A N 1
ATOM 2929 C CA . GLY A 1 390 ? 2.517 -21.440 1.142 1.00 97.12 390 GLY A CA 1
ATOM 2930 C C . GLY A 1 390 ? 3.128 -21.523 -0.265 1.00 97.12 390 GLY A C 1
ATOM 2931 O O . GLY A 1 390 ? 3.192 -22.611 -0.828 1.00 97.12 390 GLY A O 1
ATOM 2932 N N . LEU A 1 391 ? 3.559 -20.397 -0.846 1.00 97.44 391 LEU A N 1
ATOM 2933 C CA . LEU A 1 391 ? 4.102 -20.338 -2.203 1.00 97.44 391 LEU A CA 1
ATOM 2934 C C . LEU A 1 391 ? 5.585 -20.725 -2.229 1.00 97.44 391 LEU A C 1
ATOM 2936 O O . LEU A 1 391 ? 6.352 -20.352 -1.342 1.00 97.44 391 LEU A O 1
ATOM 2940 N N . THR A 1 392 ? 6.000 -21.416 -3.289 1.00 97.00 392 THR A N 1
ATOM 2941 C CA . THR A 1 392 ? 7.396 -21.804 -3.533 1.00 97.00 392 THR A CA 1
ATOM 2942 C C . THR A 1 392 ? 7.908 -21.158 -4.824 1.00 97.00 392 THR A C 1
ATOM 2944 O O . THR A 1 392 ? 7.305 -21.401 -5.871 1.00 97.00 392 THR A O 1
ATOM 2947 N N . PRO A 1 393 ? 8.999 -20.372 -4.802 1.00 97.25 393 PRO A N 1
ATOM 2948 C CA . PRO A 1 393 ? 9.630 -19.865 -6.016 1.00 97.25 393 PRO A CA 1
ATOM 2949 C C . PRO A 1 393 ? 10.443 -20.966 -6.706 1.00 97.25 393 PRO A C 1
ATOM 2951 O O . PRO A 1 393 ? 11.141 -21.734 -6.044 1.00 97.25 393 PRO A O 1
ATOM 2954 N N . GLN A 1 394 ? 10.391 -21.023 -8.035 1.00 97.06 394 GLN A N 1
ATOM 2955 C CA . GLN A 1 394 ? 11.196 -21.964 -8.827 1.00 97.06 394 GLN A CA 1
ATOM 2956 C C . GLN A 1 394 ? 12.534 -21.350 -9.268 1.00 97.06 394 GLN A C 1
ATOM 2958 O O . GLN A 1 394 ? 13.524 -22.067 -9.408 1.00 97.06 394 GLN A O 1
ATOM 2963 N N . CYS A 1 395 ? 12.587 -20.024 -9.431 1.00 97.88 395 CYS A N 1
ATOM 2964 C CA . CYS A 1 395 ? 13.802 -19.291 -9.779 1.00 97.88 395 CYS A CA 1
ATOM 2965 C C . CYS A 1 395 ? 13.949 -18.012 -8.938 1.00 97.88 395 CYS A C 1
ATOM 2967 O O . CYS A 1 395 ? 12.970 -17.325 -8.634 1.00 97.88 395 CYS A O 1
ATOM 2969 N N . ALA A 1 396 ? 15.191 -17.660 -8.616 1.00 98.44 396 ALA A N 1
ATOM 2970 C CA . ALA A 1 396 ? 15.574 -16.367 -8.071 1.00 98.44 396 ALA A CA 1
ATOM 2971 C C . ALA A 1 396 ? 16.548 -15.673 -9.034 1.00 98.44 396 ALA A C 1
ATOM 2973 O O . ALA A 1 396 ? 17.540 -16.265 -9.458 1.00 98.44 396 ALA A O 1
ATOM 2974 N N . VAL A 1 397 ? 16.274 -14.417 -9.383 1.00 98.81 397 VAL A N 1
ATOM 2975 C CA . VAL A 1 397 ? 17.173 -13.588 -10.195 1.00 98.81 397 VAL A CA 1
ATOM 2976 C C . VAL A 1 397 ? 18.001 -12.706 -9.269 1.00 98.81 397 VAL A C 1
ATOM 2978 O O . VAL A 1 397 ? 17.441 -12.026 -8.410 1.00 98.81 397 VAL A O 1
ATOM 2981 N N . ILE A 1 398 ? 19.323 -12.688 -9.437 1.00 98.69 398 ILE A N 1
ATOM 2982 C CA . ILE A 1 398 ? 20.224 -11.800 -8.689 1.00 98.69 398 ILE A CA 1
ATOM 2983 C C . ILE A 1 398 ? 20.797 -10.762 -9.650 1.00 98.69 398 ILE A C 1
ATOM 2985 O O . ILE A 1 398 ? 21.602 -11.074 -10.526 1.00 98.69 398 ILE A O 1
ATOM 2989 N N . VAL A 1 399 ? 20.366 -9.515 -9.474 1.00 98.56 399 VAL A N 1
ATOM 2990 C CA . VAL A 1 399 ? 20.808 -8.369 -10.272 1.00 98.56 399 VAL A CA 1
ATOM 2991 C C . VAL A 1 399 ? 22.140 -7.798 -9.766 1.00 98.56 399 VAL A C 1
ATOM 2993 O O . VAL A 1 399 ? 22.302 -7.566 -8.563 1.00 98.56 399 VAL A O 1
ATOM 2996 N N . ALA A 1 400 ? 23.066 -7.527 -10.688 1.00 98.19 400 ALA A N 1
ATOM 2997 C CA . ALA A 1 400 ? 24.364 -6.891 -10.449 1.00 98.19 400 ALA A CA 1
ATOM 2998 C C . ALA A 1 400 ? 24.710 -5.867 -11.550 1.00 98.19 400 ALA A C 1
ATOM 3000 O O . ALA A 1 400 ? 24.170 -5.923 -12.654 1.00 98.19 400 ALA A O 1
ATOM 3001 N N . THR A 1 401 ? 25.640 -4.948 -11.268 1.00 97.88 401 THR A N 1
ATOM 3002 C CA . THR A 1 401 ? 26.210 -3.996 -12.244 1.00 97.88 401 THR A CA 1
ATOM 3003 C C . THR A 1 401 ? 27.728 -3.933 -12.081 1.00 97.88 401 THR A C 1
ATOM 3005 O O . THR A 1 401 ? 28.236 -4.088 -10.966 1.00 97.88 401 THR A O 1
ATOM 3008 N N . ILE A 1 402 ? 28.463 -3.667 -13.167 1.00 97.88 402 ILE A N 1
ATOM 3009 C CA . ILE A 1 402 ? 29.932 -3.536 -13.134 1.00 97.88 402 ILE A CA 1
ATOM 3010 C C . ILE A 1 402 ? 30.365 -2.473 -12.122 1.00 97.88 402 ILE A C 1
ATOM 3012 O O . ILE A 1 402 ? 31.218 -2.719 -11.272 1.00 97.88 402 ILE A O 1
ATOM 3016 N N . ARG A 1 403 ? 29.729 -1.298 -12.164 1.00 95.44 403 ARG A N 1
ATOM 3017 C CA . ARG A 1 403 ? 30.082 -0.156 -11.310 1.00 95.44 403 ARG A CA 1
ATOM 3018 C C . ARG A 1 403 ? 29.827 -0.435 -9.820 1.00 95.44 403 ARG A C 1
ATOM 3020 O O . ARG A 1 403 ? 30.671 -0.088 -8.997 1.00 95.44 403 ARG A O 1
ATOM 3027 N N . ALA A 1 404 ? 28.742 -1.129 -9.463 1.00 96.00 404 ALA A N 1
ATOM 3028 C CA . ALA A 1 404 ? 28.514 -1.563 -8.082 1.00 96.00 404 ALA A CA 1
ATOM 3029 C C . ALA A 1 404 ? 29.534 -2.625 -7.629 1.00 96.00 404 ALA A C 1
ATOM 3031 O O . ALA A 1 404 ? 30.028 -2.557 -6.503 1.00 96.00 404 ALA A O 1
ATOM 3032 N N . LEU A 1 405 ? 29.906 -3.568 -8.503 1.00 98.06 405 LEU A N 1
ATOM 3033 C CA . LEU A 1 405 ? 30.931 -4.568 -8.188 1.00 98.06 405 LEU A CA 1
ATOM 3034 C C . LEU A 1 405 ? 32.314 -3.929 -8.001 1.00 98.06 405 LEU A C 1
ATOM 3036 O O . LEU A 1 405 ? 32.969 -4.241 -7.013 1.00 98.06 405 LEU A O 1
ATOM 3040 N N . LYS A 1 406 ? 32.706 -2.940 -8.817 1.00 97.56 406 LYS A N 1
ATOM 3041 C CA . LYS A 1 406 ? 33.929 -2.143 -8.585 1.00 97.56 406 LYS A CA 1
ATOM 3042 C C . LYS A 1 406 ? 33.961 -1.500 -7.196 1.00 97.56 406 LYS A C 1
ATOM 3044 O O . LYS A 1 406 ? 34.994 -1.529 -6.533 1.00 97.56 406 LYS A O 1
ATOM 3049 N N . MET A 1 407 ? 32.828 -0.974 -6.716 1.00 96.12 407 MET A N 1
ATOM 3050 C CA . MET A 1 407 ? 32.730 -0.441 -5.349 1.00 96.12 407 MET A CA 1
ATOM 3051 C C . MET A 1 407 ? 32.862 -1.558 -4.303 1.00 96.12 407 MET A C 1
ATOM 3053 O O . MET A 1 407 ? 33.502 -1.369 -3.269 1.00 96.12 407 MET A O 1
ATOM 3057 N N . HIS A 1 408 ? 32.309 -2.744 -4.575 1.00 97.56 408 HIS A N 1
ATOM 3058 C CA . HIS A 1 408 ? 32.505 -3.909 -3.714 1.00 97.56 408 HIS A CA 1
ATOM 3059 C C . HIS A 1 408 ? 33.950 -4.433 -3.700 1.00 97.56 408 HIS A C 1
ATOM 3061 O O . HIS A 1 408 ? 34.357 -4.971 -2.673 1.00 97.56 408 HIS A O 1
ATOM 3067 N N . GLY A 1 409 ? 34.724 -4.233 -4.768 1.00 97.00 409 GLY A N 1
ATOM 3068 C CA . GLY A 1 409 ? 36.144 -4.586 -4.861 1.00 97.00 409 GLY A CA 1
ATOM 3069 C C . GLY A 1 409 ? 37.124 -3.552 -4.298 1.00 97.00 409 GLY A C 1
ATOM 3070 O O . GLY A 1 409 ? 38.328 -3.747 -4.423 1.00 97.00 409 GLY A O 1
ATOM 3071 N N . GLY A 1 410 ? 36.638 -2.466 -3.682 1.00 95.44 410 GLY A N 1
ATOM 3072 C CA . GLY A 1 410 ? 37.483 -1.425 -3.078 1.00 95.44 410 GLY A CA 1
ATOM 3073 C C . GLY A 1 410 ? 37.619 -0.132 -3.889 1.00 95.44 410 GLY A C 1
ATOM 3074 O O . GLY A 1 410 ? 38.521 0.658 -3.617 1.00 95.44 410 GLY A O 1
ATOM 3075 N N . GLY A 1 411 ? 36.743 0.108 -4.871 1.00 93.69 411 GLY A N 1
ATOM 3076 C CA . GLY A 1 411 ? 36.684 1.382 -5.594 1.00 93.69 411 GLY A CA 1
ATOM 3077 C C . GLY A 1 411 ? 36.389 2.599 -4.686 1.00 93.69 411 GLY A C 1
ATOM 3078 O O . GLY A 1 411 ? 35.814 2.433 -3.606 1.00 93.69 411 GLY A O 1
ATOM 3079 N N . PRO A 1 412 ? 36.739 3.834 -5.110 1.00 92.25 412 PRO A N 1
ATOM 3080 C CA . PRO A 1 412 ? 36.622 5.047 -4.284 1.00 92.25 412 PRO A CA 1
ATOM 3081 C C . PRO A 1 412 ? 35.204 5.349 -3.770 1.00 92.25 412 PRO A C 1
ATOM 3083 O O . PRO A 1 412 ? 34.209 4.969 -4.390 1.00 92.25 412 PRO A O 1
ATOM 3086 N N . GLU A 1 413 ? 35.083 6.070 -2.649 1.00 88.31 413 GLU A N 1
ATOM 3087 C CA . GLU A 1 413 ? 33.773 6.389 -2.063 1.00 88.31 413 GLU A CA 1
ATOM 3088 C C . GLU A 1 413 ? 32.928 7.302 -2.971 1.00 88.31 413 GLU A C 1
ATOM 3090 O O . GLU A 1 413 ? 33.347 8.384 -3.384 1.00 88.31 413 GLU A O 1
ATOM 3095 N N . VAL A 1 414 ? 31.689 6.878 -3.239 1.00 85.94 414 VAL A N 1
ATOM 3096 C CA . VAL A 1 414 ? 30.731 7.609 -4.077 1.00 85.94 414 VAL A CA 1
ATOM 3097 C C . VAL A 1 414 ? 29.854 8.508 -3.209 1.00 85.94 414 VAL A C 1
ATOM 3099 O O . VAL A 1 414 ? 28.967 8.035 -2.498 1.00 85.94 414 VAL A O 1
ATOM 3102 N N . VAL A 1 415 ? 30.078 9.820 -3.302 1.00 79.44 415 VAL A N 1
ATOM 3103 C CA . VAL A 1 415 ? 29.317 10.847 -2.574 1.00 79.44 415 VAL A CA 1
ATOM 3104 C C . VAL A 1 415 ? 28.300 11.505 -3.506 1.00 79.44 415 VAL A C 1
ATOM 3106 O O . VAL A 1 415 ? 28.666 12.045 -4.548 1.00 79.44 415 VAL A O 1
ATOM 3109 N N . ALA A 1 416 ? 27.023 11.501 -3.116 1.00 69.75 416 ALA A N 1
ATOM 3110 C CA . ALA A 1 416 ? 25.947 12.113 -3.896 1.00 69.75 416 ALA A CA 1
ATOM 3111 C C . ALA A 1 416 ? 26.228 13.599 -4.200 1.00 69.75 416 ALA A C 1
ATOM 3113 O O . ALA A 1 416 ? 26.631 14.360 -3.319 1.00 69.75 416 ALA A O 1
ATOM 3114 N N . GLY A 1 417 ? 26.015 14.006 -5.454 1.00 67.94 417 GLY A N 1
ATOM 3115 C CA . GLY A 1 417 ? 26.285 15.367 -5.933 1.00 67.94 417 GLY A CA 1
ATOM 3116 C C . GLY A 1 417 ? 27.741 15.652 -6.328 1.00 67.94 417 GLY A C 1
ATOM 3117 O O . GLY A 1 417 ? 28.008 16.732 -6.850 1.00 67.94 417 GLY A O 1
ATOM 3118 N N . LYS A 1 418 ? 28.680 14.712 -6.137 1.00 79.75 418 LYS A N 1
ATOM 3119 C CA . LYS A 1 418 ? 30.016 14.778 -6.757 1.00 79.75 418 LYS A CA 1
ATOM 3120 C C . LYS A 1 418 ? 30.039 14.007 -8.089 1.00 79.75 418 LYS A C 1
ATOM 3122 O O . LYS A 1 418 ? 29.285 13.044 -8.233 1.00 79.75 418 LYS A O 1
ATOM 3127 N N . PRO A 1 419 ? 30.912 14.378 -9.047 1.00 85.81 419 PRO A N 1
ATOM 3128 C CA . PRO A 1 419 ? 31.231 13.524 -10.190 1.00 85.81 419 PRO A CA 1
ATOM 3129 C C . PRO A 1 419 ? 31.724 12.143 -9.738 1.00 85.81 419 PRO A C 1
ATOM 3131 O O . PRO A 1 419 ? 32.340 12.020 -8.678 1.00 85.81 419 PRO A O 1
ATOM 3134 N N . LEU A 1 420 ? 31.470 11.113 -10.548 1.00 87.62 420 LEU A N 1
ATOM 3135 C CA . LEU A 1 420 ? 32.011 9.777 -10.298 1.00 87.62 420 LEU A CA 1
ATOM 3136 C C . LEU A 1 420 ? 33.519 9.746 -10.564 1.00 87.62 420 LEU A C 1
ATOM 3138 O O . LEU A 1 420 ? 34.003 10.379 -11.500 1.00 87.62 420 LEU A O 1
ATOM 3142 N N . ASP A 1 421 ? 34.240 8.969 -9.758 1.00 92.44 421 ASP A N 1
ATOM 3143 C CA . ASP A 1 421 ? 35.659 8.709 -9.978 1.00 92.44 421 ASP A CA 1
ATOM 3144 C C . ASP A 1 421 ? 35.890 7.954 -11.302 1.00 92.44 421 ASP A C 1
ATOM 3146 O O . ASP A 1 421 ? 35.089 7.103 -11.703 1.00 92.44 421 ASP A O 1
ATOM 3150 N N . HIS A 1 422 ? 37.008 8.247 -11.969 1.00 91.56 422 HIS A N 1
ATOM 3151 C CA . HIS A 1 422 ? 37.412 7.646 -13.241 1.00 91.56 422 HIS A CA 1
ATOM 3152 C C . HIS A 1 422 ? 37.497 6.108 -13.181 1.00 91.56 422 HIS A C 1
ATOM 3154 O O . HIS A 1 422 ? 37.211 5.439 -14.180 1.00 91.56 422 HIS A O 1
ATOM 3160 N N . ALA A 1 423 ? 37.800 5.534 -12.010 1.00 91.75 423 ALA A N 1
ATOM 3161 C CA . ALA A 1 423 ? 37.783 4.089 -11.770 1.00 91.75 423 ALA A CA 1
ATOM 3162 C C . ALA A 1 423 ? 36.412 3.437 -12.047 1.00 91.75 423 ALA A C 1
ATOM 3164 O O . ALA A 1 423 ? 36.353 2.257 -12.386 1.00 91.75 423 ALA A O 1
ATOM 3165 N N . TYR A 1 424 ? 35.309 4.190 -11.952 1.00 92.56 424 TYR A N 1
ATOM 3166 C CA . TYR A 1 424 ? 33.957 3.717 -12.282 1.00 92.56 424 TYR A CA 1
ATOM 3167 C C . TYR A 1 424 ? 33.550 3.934 -13.743 1.00 92.56 424 TYR A C 1
ATOM 3169 O O . TYR A 1 424 ? 32.526 3.394 -14.160 1.00 92.56 424 TYR A O 1
ATOM 3177 N N . LEU A 1 425 ? 34.310 4.732 -14.498 1.00 91.44 425 LEU A N 1
ATOM 3178 C CA . LEU A 1 425 ? 33.976 5.163 -15.862 1.00 91.44 425 LEU A CA 1
ATOM 3179 C C . LEU A 1 425 ? 34.853 4.507 -16.939 1.00 91.44 425 LEU A C 1
ATOM 3181 O O . LEU A 1 425 ? 34.507 4.562 -18.115 1.00 91.44 425 LEU A O 1
ATOM 3185 N N . THR A 1 426 ? 35.965 3.887 -16.542 1.00 92.94 426 THR A N 1
ATOM 3186 C CA . THR A 1 426 ? 36.877 3.141 -17.423 1.00 92.94 426 THR A CA 1
ATOM 3187 C C . THR A 1 426 ? 37.055 1.702 -16.956 1.00 92.94 426 THR A C 1
ATOM 3189 O O . THR A 1 426 ? 36.684 1.358 -15.830 1.00 92.94 426 THR A O 1
ATOM 3192 N N . GLU A 1 427 ? 37.591 0.857 -17.838 1.00 97.31 427 GLU A N 1
ATOM 3193 C CA . GLU A 1 427 ? 37.838 -0.557 -17.562 1.00 97.31 427 GLU A CA 1
ATOM 3194 C C . GLU A 1 427 ? 38.758 -0.752 -16.345 1.00 97.31 427 GLU A C 1
ATOM 3196 O O . GLU A 1 427 ? 39.837 -0.167 -16.252 1.00 97.31 427 GLU A O 1
ATOM 3201 N N . ASN A 1 428 ? 38.328 -1.601 -15.414 1.00 97.12 428 ASN A N 1
ATOM 3202 C CA . ASN A 1 428 ? 39.132 -2.116 -14.315 1.00 97.12 428 ASN A CA 1
ATOM 3203 C C . ASN A 1 428 ? 38.589 -3.493 -13.898 1.00 97.12 428 ASN A C 1
ATOM 3205 O O . ASN A 1 428 ? 37.834 -3.621 -12.929 1.00 97.12 428 ASN A O 1
ATOM 3209 N N . VAL A 1 429 ? 38.973 -4.522 -14.660 1.00 97.94 429 VAL A N 1
ATOM 3210 C CA . VAL A 1 429 ? 38.550 -5.916 -14.442 1.00 97.94 429 VAL A CA 1
ATOM 3211 C C . VAL A 1 429 ? 38.911 -6.398 -13.032 1.00 97.94 429 VAL A C 1
ATOM 3213 O O . VAL A 1 429 ? 38.078 -7.008 -12.371 1.00 97.94 429 VAL A O 1
ATOM 3216 N N . SER A 1 430 ? 40.087 -6.044 -12.506 1.00 97.62 430 SER A N 1
ATOM 3217 C CA . SER A 1 430 ? 40.530 -6.498 -11.180 1.00 97.62 430 SER A CA 1
ATOM 3218 C C . SER A 1 430 ? 39.669 -5.968 -10.025 1.00 97.62 430 SER A C 1
ATOM 3220 O O . SER A 1 430 ? 39.422 -6.703 -9.069 1.00 97.62 430 SER A O 1
ATOM 3222 N N . LEU A 1 431 ? 39.144 -4.735 -10.107 1.00 97.25 431 LEU A N 1
ATOM 3223 C CA . LEU A 1 431 ? 38.144 -4.244 -9.143 1.00 97.25 431 LEU A CA 1
ATOM 3224 C C . LEU A 1 431 ? 36.801 -4.982 -9.273 1.00 97.25 431 LEU A C 1
ATOM 3226 O O . LEU A 1 431 ? 36.112 -5.180 -8.272 1.00 97.25 431 LEU A O 1
ATOM 3230 N N . VAL A 1 432 ? 36.417 -5.397 -10.482 1.00 98.12 432 VAL A N 1
ATOM 3231 C CA . VAL A 1 432 ? 35.197 -6.190 -10.709 1.00 98.12 432 VAL A CA 1
ATOM 3232 C C . VAL A 1 432 ? 35.350 -7.585 -10.101 1.00 98.12 432 VAL A C 1
ATOM 3234 O O . VAL A 1 432 ? 34.491 -8.006 -9.328 1.00 98.12 432 VAL A O 1
ATOM 3237 N N . GLU A 1 433 ? 36.465 -8.266 -10.371 1.00 98.38 433 GLU A N 1
ATOM 3238 C CA . GLU A 1 433 ? 36.794 -9.590 -9.825 1.00 98.38 433 GLU A CA 1
ATOM 3239 C C . GLU A 1 433 ? 36.877 -9.575 -8.293 1.00 98.38 433 GLU A C 1
ATOM 3241 O O . GLU A 1 433 ? 36.240 -10.402 -7.635 1.00 98.38 433 GLU A O 1
ATOM 3246 N N . ALA A 1 434 ? 37.569 -8.589 -7.709 1.00 98.19 434 ALA A N 1
ATOM 3247 C CA . ALA A 1 434 ? 37.612 -8.394 -6.259 1.00 98.19 434 ALA A CA 1
ATOM 3248 C C . ALA A 1 434 ? 36.213 -8.147 -5.660 1.00 98.19 434 ALA A C 1
ATOM 3250 O O . ALA A 1 434 ? 35.919 -8.593 -4.550 1.00 98.19 434 ALA A O 1
ATOM 3251 N N . GLY A 1 435 ? 35.322 -7.478 -6.398 1.00 98.00 435 GLY A N 1
ATOM 3252 C CA . GLY A 1 435 ? 33.935 -7.242 -5.998 1.00 98.00 435 GLY A CA 1
ATOM 3253 C C . GLY A 1 435 ? 33.010 -8.453 -6.121 1.00 98.00 435 GLY A C 1
ATOM 3254 O O . GLY A 1 435 ? 32.048 -8.571 -5.352 1.00 98.00 435 GLY A O 1
ATOM 3255 N N . CYS A 1 436 ? 33.303 -9.381 -7.035 1.00 98.62 436 CYS A N 1
ATOM 3256 C CA . CYS A 1 436 ? 32.479 -10.564 -7.302 1.00 98.62 436 CYS A CA 1
ATOM 3257 C C . CYS A 1 436 ? 32.307 -11.491 -6.087 1.00 98.62 436 CYS A C 1
ATOM 3259 O O . CYS A 1 436 ? 31.341 -12.253 -6.052 1.00 98.62 436 CYS A O 1
ATOM 3261 N N . VAL A 1 437 ? 33.141 -11.382 -5.045 1.00 98.50 437 VAL A N 1
ATOM 3262 C CA . VAL A 1 437 ? 32.929 -12.089 -3.765 1.00 98.50 437 VAL A CA 1
ATOM 3263 C C . VAL A 1 437 ? 31.583 -11.741 -3.108 1.00 98.50 437 VAL A C 1
ATOM 3265 O O . VAL A 1 437 ? 30.987 -12.592 -2.445 1.00 98.50 437 VAL A O 1
ATOM 3268 N N . ASN A 1 438 ? 31.059 -10.522 -3.322 1.00 98.69 438 ASN A N 1
ATOM 3269 C CA . ASN A 1 438 ? 29.726 -10.131 -2.853 1.00 98.69 438 ASN A CA 1
ATOM 3270 C C . ASN A 1 438 ? 28.641 -10.941 -3.579 1.00 98.69 438 ASN A C 1
ATOM 3272 O O . ASN A 1 438 ? 27.830 -11.614 -2.941 1.00 98.69 438 ASN A O 1
ATOM 3276 N N . LEU A 1 439 ? 28.685 -10.934 -4.915 1.00 98.69 439 LEU A N 1
ATOM 3277 C CA . LEU A 1 439 ? 27.778 -11.683 -5.786 1.00 98.69 439 LEU A CA 1
ATOM 3278 C C . LEU A 1 439 ? 27.828 -13.191 -5.499 1.00 98.69 439 LEU A C 1
ATOM 3280 O O . LEU A 1 439 ? 26.779 -13.814 -5.342 1.00 98.69 439 LEU A O 1
ATOM 3284 N N . ALA A 1 440 ? 29.025 -13.761 -5.344 1.00 98.69 440 ALA A N 1
ATOM 3285 C CA . ALA A 1 440 ? 29.217 -15.175 -5.035 1.00 98.69 440 ALA A CA 1
ATOM 3286 C C . ALA A 1 440 ? 28.529 -15.591 -3.720 1.00 98.69 440 ALA A C 1
ATOM 3288 O O . ALA A 1 440 ? 27.887 -16.647 -3.671 1.00 98.69 440 ALA A O 1
ATOM 3289 N N . ARG A 1 441 ? 28.576 -14.752 -2.670 1.00 98.62 441 ARG A N 1
ATOM 3290 C CA . ARG A 1 441 ? 27.838 -15.024 -1.423 1.00 98.62 441 ARG A CA 1
ATOM 3291 C C . ARG A 1 441 ? 26.325 -14.919 -1.612 1.00 98.62 441 ARG A C 1
ATOM 3293 O O . ARG A 1 441 ? 25.616 -15.790 -1.119 1.00 98.62 441 ARG A O 1
ATOM 3300 N N . HIS A 1 442 ? 25.817 -13.927 -2.347 1.00 98.62 442 HIS A N 1
ATOM 3301 C CA . HIS A 1 442 ? 24.373 -13.839 -2.632 1.00 98.62 442 HIS A CA 1
ATOM 3302 C C . HIS A 1 442 ? 23.861 -15.059 -3.410 1.00 98.62 442 HIS A C 1
ATOM 3304 O O . HIS A 1 442 ? 22.807 -15.593 -3.061 1.00 98.62 442 HIS A O 1
ATOM 3310 N N . ILE A 1 443 ? 24.619 -15.550 -4.398 1.00 98.69 443 ILE A N 1
ATOM 3311 C CA . ILE A 1 443 ? 24.309 -16.791 -5.130 1.00 98.69 443 ILE A CA 1
ATOM 3312 C C . ILE A 1 443 ? 24.289 -17.983 -4.166 1.00 98.69 443 ILE A C 1
ATOM 3314 O O . ILE A 1 443 ? 23.288 -18.694 -4.095 1.00 98.69 443 ILE A O 1
ATOM 3318 N N . THR A 1 444 ? 25.354 -18.165 -3.379 1.00 98.00 444 THR A N 1
ATOM 3319 C CA . THR A 1 444 ? 25.495 -19.279 -2.423 1.00 98.00 444 THR A CA 1
ATOM 3320 C C . THR A 1 444 ? 24.352 -19.300 -1.405 1.00 98.00 444 THR A C 1
ATOM 3322 O O . THR A 1 444 ? 23.685 -20.321 -1.234 1.00 98.00 444 THR A O 1
ATOM 3325 N N . ASN A 1 445 ? 24.067 -18.152 -0.787 1.00 97.94 445 ASN A N 1
ATOM 3326 C CA . ASN A 1 445 ? 22.999 -18.000 0.198 1.00 97.94 445 ASN A CA 1
ATOM 3327 C C . ASN A 1 445 ? 21.620 -18.267 -0.409 1.00 97.94 445 ASN A C 1
ATOM 3329 O O . ASN A 1 445 ? 20.795 -18.917 0.224 1.00 97.94 445 ASN A O 1
ATOM 3333 N N . THR A 1 446 ? 21.362 -17.799 -1.633 1.00 97.81 446 THR A N 1
ATOM 3334 C CA . THR A 1 446 ? 20.060 -17.999 -2.291 1.00 97.81 446 THR A CA 1
ATOM 3335 C C . THR A 1 44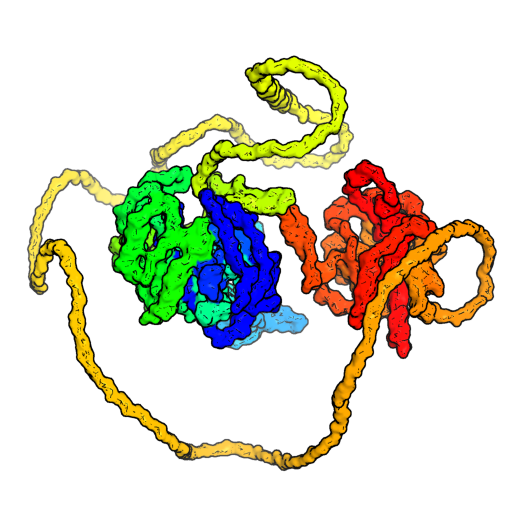6 ? 19.868 -19.460 -2.712 1.00 97.81 446 THR A C 1
ATOM 3337 O O . THR A 1 446 ? 18.787 -20.017 -2.520 1.00 97.81 446 THR A O 1
ATOM 3340 N N . LYS A 1 447 ? 20.931 -20.133 -3.178 1.00 96.50 447 LYS A N 1
ATOM 3341 C CA . LYS A 1 447 ? 20.914 -21.574 -3.486 1.00 96.50 447 LYS A CA 1
ATOM 3342 C C . LYS A 1 447 ? 20.696 -22.462 -2.258 1.00 96.50 447 LYS A C 1
ATOM 3344 O O . LYS A 1 447 ? 20.153 -23.555 -2.408 1.00 96.50 447 LYS A O 1
ATOM 3349 N N . ALA A 1 448 ? 21.067 -22.017 -1.054 1.00 96.38 448 ALA A N 1
ATOM 3350 C CA . ALA A 1 448 ? 20.833 -22.778 0.180 1.00 96.38 448 ALA A CA 1
ATOM 3351 C C . ALA A 1 448 ? 19.335 -23.055 0.441 1.00 96.38 448 ALA A C 1
ATOM 3353 O O . ALA A 1 448 ? 18.994 -24.071 1.046 1.00 96.38 448 ALA A O 1
ATOM 3354 N N . TYR A 1 449 ? 18.442 -22.214 -0.095 1.00 97.06 449 TYR A N 1
ATOM 3355 C CA . TYR A 1 449 ? 16.989 -22.410 -0.053 1.00 97.06 449 TYR A CA 1
ATOM 3356 C C . TYR A 1 449 ? 16.475 -23.475 -1.043 1.00 97.06 449 TYR A C 1
ATOM 3358 O O . TYR A 1 449 ? 15.281 -23.756 -1.056 1.00 97.06 449 TYR A O 1
ATOM 3366 N N . GLY A 1 450 ? 17.337 -24.078 -1.873 1.00 95.31 450 GLY A N 1
ATOM 3367 C CA . GLY A 1 450 ? 16.959 -25.073 -2.890 1.00 95.31 450 GLY A CA 1
ATOM 3368 C C . GLY A 1 450 ? 16.483 -24.488 -4.228 1.00 95.31 450 GLY A C 1
ATOM 3369 O O . GLY A 1 450 ? 16.081 -25.241 -5.109 1.00 95.31 450 GLY A O 1
ATOM 3370 N N . VAL A 1 451 ? 16.537 -23.163 -4.392 1.00 95.44 451 VAL A N 1
ATOM 3371 C CA . VAL A 1 451 ? 16.006 -22.432 -5.557 1.00 95.44 451 VAL A CA 1
ATOM 3372 C C . VAL A 1 451 ? 17.094 -22.229 -6.621 1.00 95.44 451 VAL A C 1
ATOM 3374 O O . VAL A 1 451 ? 18.239 -21.911 -6.288 1.00 95.44 451 VAL A O 1
ATOM 3377 N N . ASN A 1 452 ? 16.743 -22.369 -7.905 1.00 97.56 452 ASN A N 1
ATOM 3378 C CA . ASN A 1 452 ? 17.662 -22.089 -9.014 1.00 97.56 452 ASN A CA 1
ATOM 3379 C C . ASN A 1 452 ? 17.962 -20.583 -9.105 1.00 97.56 452 ASN A C 1
ATOM 3381 O O . ASN A 1 452 ? 17.050 -19.759 -9.057 1.00 97.56 452 ASN A O 1
ATOM 3385 N N . VAL A 1 453 ? 19.238 -20.216 -9.248 1.00 98.56 453 VAL A N 1
ATOM 3386 C CA . VAL A 1 453 ? 19.690 -18.814 -9.272 1.00 98.56 453 VAL A CA 1
ATOM 3387 C C . VAL A 1 453 ? 20.170 -18.423 -10.663 1.00 98.56 453 VAL A C 1
ATOM 3389 O O . VAL A 1 453 ? 21.128 -19.012 -11.153 1.00 98.56 453 VAL A O 1
ATOM 3392 N N . VAL A 1 454 ? 19.573 -17.396 -11.264 1.00 98.88 454 VAL A N 1
ATOM 3393 C CA . VAL A 1 454 ? 20.050 -16.777 -12.515 1.00 98.88 454 VAL A CA 1
ATOM 3394 C C . VAL A 1 454 ? 20.609 -15.388 -12.203 1.00 98.88 454 VAL A C 1
ATOM 3396 O O . VAL A 1 454 ? 19.998 -14.625 -11.456 1.00 98.88 454 VAL A O 1
ATOM 3399 N N . VAL A 1 455 ? 21.767 -15.036 -12.758 1.00 98.88 455 VAL A N 1
ATOM 3400 C CA . VAL A 1 455 ? 22.357 -13.698 -12.583 1.00 98.88 455 VAL A CA 1
ATOM 3401 C C . VAL A 1 455 ? 22.003 -12.799 -13.763 1.00 98.88 455 VAL A C 1
ATOM 3403 O O . VAL A 1 455 ? 22.161 -13.191 -14.918 1.00 98.88 455 VAL A O 1
ATOM 3406 N N . ALA A 1 456 ? 21.561 -11.578 -13.462 1.00 98.75 456 ALA A N 1
ATOM 3407 C CA . ALA A 1 456 ? 21.310 -10.524 -14.440 1.00 98.75 456 ALA A CA 1
ATOM 3408 C C . ALA A 1 456 ? 22.352 -9.409 -14.269 1.00 98.75 456 ALA A C 1
ATOM 3410 O O . ALA A 1 456 ? 22.370 -8.715 -13.249 1.00 98.75 456 ALA A O 1
ATOM 3411 N N . VAL A 1 457 ? 23.234 -9.248 -15.255 1.00 98.44 457 VAL A N 1
ATOM 3412 C CA . VAL A 1 457 ? 24.276 -8.213 -15.270 1.00 98.44 457 VAL A CA 1
ATOM 3413 C C . VAL A 1 457 ? 23.779 -7.033 -16.098 1.00 98.44 457 VAL A C 1
ATOM 3415 O O . VAL A 1 457 ? 23.776 -7.086 -17.327 1.00 98.44 457 VAL A O 1
ATOM 3418 N N . ASN A 1 458 ? 23.333 -5.974 -15.429 1.00 97.69 458 ASN A N 1
ATOM 3419 C CA . ASN A 1 458 ? 22.810 -4.776 -16.081 1.00 97.69 458 ASN A CA 1
ATOM 3420 C C . ASN A 1 458 ? 23.962 -3.930 -16.635 1.00 97.69 458 ASN A C 1
ATOM 3422 O O . ASN A 1 458 ? 24.753 -3.379 -15.866 1.00 97.69 458 ASN A O 1
ATOM 3426 N N . LYS A 1 459 ? 24.048 -3.844 -17.968 1.00 95.19 459 LYS A N 1
ATOM 3427 C CA . LYS A 1 459 ? 25.132 -3.163 -18.687 1.00 95.19 459 LYS A CA 1
ATOM 3428 C C . LYS A 1 459 ? 24.887 -1.655 -18.801 1.00 95.19 459 LYS A C 1
ATOM 3430 O O . LYS A 1 459 ? 23.855 -1.232 -19.323 1.00 95.19 459 LYS A O 1
ATOM 3435 N N . PHE A 1 460 ? 25.875 -0.854 -18.407 1.00 91.56 460 PHE A N 1
ATOM 3436 C CA . PHE A 1 460 ? 25.972 0.569 -18.749 1.00 91.56 460 PHE A CA 1
ATOM 3437 C C . PHE A 1 460 ? 26.876 0.810 -19.968 1.00 91.56 460 PHE A C 1
ATOM 3439 O O . PHE A 1 460 ? 27.653 -0.049 -20.374 1.00 91.56 460 PHE A O 1
ATOM 3446 N N . ALA A 1 461 ? 26.803 2.012 -20.548 1.00 88.12 461 ALA A N 1
ATOM 3447 C CA . ALA A 1 461 ? 27.595 2.400 -21.722 1.00 88.12 461 ALA A CA 1
ATOM 3448 C C . ALA A 1 461 ? 29.123 2.432 -21.481 1.00 88.12 461 ALA A C 1
ATOM 3450 O O . ALA A 1 461 ? 29.888 2.408 -22.438 1.00 88.12 461 ALA A O 1
ATOM 3451 N N . THR A 1 462 ? 29.557 2.485 -20.219 1.00 90.81 462 THR A N 1
ATOM 3452 C CA . THR A 1 462 ? 30.965 2.452 -19.779 1.00 90.81 462 THR A CA 1
ATOM 3453 C C . THR A 1 462 ? 31.520 1.045 -19.558 1.00 90.81 462 THR A C 1
ATOM 3455 O O . THR A 1 462 ? 32.715 0.900 -19.325 1.00 90.81 462 THR A O 1
ATOM 3458 N N . ASP A 1 463 ? 30.662 0.024 -19.552 1.00 95.50 463 ASP A N 1
ATOM 3459 C CA . ASP A 1 463 ? 31.006 -1.312 -19.066 1.00 95.50 463 ASP A CA 1
ATOM 3460 C C . ASP A 1 463 ? 31.613 -2.157 -20.197 1.00 95.50 463 ASP A C 1
ATOM 3462 O O . ASP A 1 463 ? 30.982 -2.353 -21.245 1.00 95.50 463 ASP A O 1
ATOM 3466 N N . SER A 1 464 ? 32.831 -2.667 -19.989 1.00 97.25 464 SER A N 1
ATOM 3467 C CA . SER A 1 464 ? 33.574 -3.392 -21.028 1.00 97.25 464 SER A CA 1
ATOM 3468 C C . SER A 1 464 ? 33.168 -4.867 -21.143 1.00 97.25 464 SER A C 1
ATOM 3470 O O . SER A 1 464 ? 32.698 -5.489 -20.189 1.00 97.25 464 SER A O 1
ATOM 3472 N N . GLU A 1 465 ? 33.400 -5.476 -22.311 1.00 97.19 465 GLU A N 1
ATOM 3473 C CA . GLU A 1 465 ? 33.174 -6.916 -22.499 1.00 97.19 465 GLU A CA 1
ATOM 3474 C C . GLU A 1 465 ? 34.100 -7.784 -21.630 1.00 97.19 465 GLU A C 1
ATOM 3476 O O . GLU A 1 465 ? 33.707 -8.885 -21.244 1.00 97.19 465 GLU A O 1
ATOM 3481 N N . ALA A 1 466 ? 35.297 -7.312 -21.263 1.00 98.00 466 ALA A N 1
ATOM 3482 C CA . ALA A 1 466 ? 36.170 -8.038 -20.339 1.00 98.00 466 ALA A CA 1
ATOM 3483 C C . ALA A 1 466 ? 35.561 -8.071 -18.926 1.00 98.00 466 ALA A C 1
ATOM 3485 O O . ALA A 1 466 ? 35.485 -9.126 -18.296 1.00 98.00 466 ALA A O 1
ATOM 3486 N N . GLU A 1 467 ? 35.033 -6.936 -18.464 1.00 98.50 467 GLU A N 1
ATOM 3487 C CA . GLU A 1 467 ? 34.376 -6.803 -17.160 1.00 98.50 467 GLU A CA 1
ATOM 3488 C C . GLU A 1 467 ? 33.088 -7.626 -17.079 1.00 98.50 467 GLU A C 1
ATOM 3490 O O . GLU A 1 467 ? 32.865 -8.357 -16.113 1.00 98.50 467 GLU A O 1
ATOM 3495 N N . LEU A 1 468 ? 32.253 -7.555 -18.118 1.00 98.19 468 LEU A N 1
ATOM 3496 C CA . LEU A 1 468 ? 31.000 -8.307 -18.205 1.00 98.19 468 LEU A CA 1
ATOM 3497 C C . LEU A 1 468 ? 31.243 -9.824 -18.211 1.00 98.19 468 LEU A C 1
ATOM 3499 O O . LEU A 1 468 ? 30.510 -10.569 -17.551 1.00 98.19 468 LEU A O 1
ATOM 3503 N N . ASN A 1 469 ? 32.296 -10.289 -18.890 1.00 97.62 469 ASN A N 1
ATOM 3504 C CA . ASN A 1 469 ? 32.675 -11.701 -18.868 1.00 97.62 469 ASN A CA 1
ATOM 3505 C C . ASN A 1 469 ? 33.308 -12.130 -17.534 1.00 97.62 469 ASN A C 1
ATOM 3507 O O . ASN A 1 469 ? 33.030 -13.241 -17.085 1.00 97.62 469 ASN A O 1
ATOM 3511 N N . ALA A 1 470 ? 34.057 -11.265 -16.841 1.00 98.38 470 ALA A N 1
ATOM 3512 C CA . ALA A 1 470 ? 34.543 -11.557 -15.488 1.00 98.38 470 ALA A CA 1
ATOM 3513 C C . ALA A 1 470 ? 33.383 -11.803 -14.499 1.00 98.38 470 ALA A C 1
ATOM 3515 O O . ALA A 1 470 ? 33.403 -12.786 -13.753 1.00 98.38 470 ALA A O 1
ATOM 3516 N N . VAL A 1 471 ? 32.320 -10.986 -14.547 1.00 98.62 471 VAL A N 1
ATOM 3517 C CA . VAL A 1 471 ? 31.112 -11.201 -13.721 1.00 98.62 471 VAL A CA 1
ATOM 3518 C C . VAL A 1 471 ? 30.387 -12.493 -14.094 1.00 98.62 471 VAL A C 1
ATOM 3520 O O . VAL A 1 471 ? 30.009 -13.254 -13.201 1.00 98.62 471 VAL A O 1
ATOM 3523 N N . ARG A 1 472 ? 30.217 -12.777 -15.393 1.00 98.44 472 ARG A N 1
ATOM 3524 C CA . ARG A 1 472 ? 29.618 -14.034 -15.879 1.00 98.44 472 ARG A CA 1
ATOM 3525 C C . ARG A 1 472 ? 30.384 -15.255 -15.363 1.00 98.44 472 ARG A C 1
ATOM 3527 O O . ARG A 1 472 ? 29.774 -16.167 -14.808 1.00 98.44 472 ARG A O 1
ATOM 3534 N N . ASN A 1 473 ? 31.708 -15.251 -15.499 1.00 98.12 473 ASN A N 1
ATOM 3535 C CA . ASN A 1 473 ? 32.566 -16.352 -15.069 1.00 98.12 473 ASN A CA 1
ATOM 3536 C C . ASN A 1 473 ? 32.497 -16.552 -13.548 1.00 98.12 473 ASN A C 1
ATOM 3538 O O . ASN A 1 473 ? 32.304 -17.676 -13.088 1.00 98.12 473 ASN A O 1
ATOM 3542 N N . ALA A 1 474 ? 32.565 -15.472 -12.763 1.00 98.56 474 ALA A N 1
ATOM 3543 C CA . ALA A 1 474 ? 32.451 -15.544 -11.306 1.00 98.56 474 ALA A CA 1
ATOM 3544 C C . ALA A 1 474 ? 31.061 -16.017 -10.833 1.00 98.56 474 ALA A C 1
ATOM 3546 O O . ALA A 1 474 ? 30.964 -16.776 -9.867 1.00 98.56 474 ALA A O 1
ATOM 3547 N N . ALA A 1 475 ? 29.986 -15.621 -11.522 1.00 98.69 475 ALA A N 1
ATOM 3548 C CA . ALA A 1 475 ? 28.629 -16.081 -11.231 1.00 98.69 475 ALA A CA 1
ATOM 3549 C C . ALA A 1 475 ? 28.459 -17.591 -11.469 1.00 98.69 475 ALA A C 1
ATOM 3551 O O . ALA A 1 475 ? 27.911 -18.295 -10.617 1.00 98.69 475 ALA A O 1
ATOM 3552 N N . LEU A 1 476 ? 28.961 -18.099 -12.598 1.00 98.56 476 LEU A N 1
ATOM 3553 C CA . LEU A 1 476 ? 28.921 -19.527 -12.927 1.00 98.56 476 LEU A CA 1
ATOM 3554 C C . LEU A 1 476 ? 29.849 -20.345 -12.010 1.00 98.56 476 LEU A C 1
ATOM 3556 O O . LEU A 1 476 ? 29.463 -21.425 -11.571 1.00 98.56 476 LEU A O 1
ATOM 3560 N N . ALA A 1 477 ? 31.012 -19.809 -11.622 1.00 98.38 477 ALA A N 1
ATOM 3561 C CA . ALA A 1 477 ? 31.910 -20.432 -10.641 1.00 98.38 477 ALA A CA 1
ATOM 3562 C C . ALA A 1 477 ? 31.300 -20.502 -9.224 1.00 98.38 477 ALA A C 1
ATOM 3564 O O . ALA A 1 477 ? 31.476 -21.497 -8.525 1.00 98.38 477 ALA A O 1
ATOM 3565 N N . ALA A 1 478 ? 30.506 -19.502 -8.821 1.00 98.25 478 ALA A N 1
ATOM 3566 C CA . ALA A 1 478 ? 29.654 -19.566 -7.624 1.00 98.25 478 ALA A CA 1
ATOM 3567 C C . ALA A 1 478 ? 28.431 -20.502 -7.793 1.00 98.25 478 ALA A C 1
ATOM 3569 O O . ALA A 1 478 ? 27.627 -20.683 -6.873 1.00 98.25 478 ALA A O 1
ATOM 3570 N N . GLY A 1 479 ? 28.277 -21.114 -8.969 1.00 97.62 479 GLY A N 1
ATOM 3571 C CA . GLY A 1 479 ? 27.254 -22.100 -9.280 1.00 97.62 479 GLY A CA 1
ATOM 3572 C C . GLY A 1 479 ? 25.881 -21.516 -9.601 1.00 97.62 479 GLY A C 1
ATOM 3573 O O . GLY A 1 479 ? 24.887 -22.196 -9.336 1.00 97.62 479 GLY A O 1
ATOM 3574 N N . ALA A 1 480 ? 25.787 -20.292 -10.129 1.00 98.31 480 ALA A N 1
ATOM 3575 C CA . ALA A 1 480 ? 24.552 -19.837 -10.768 1.00 98.31 480 ALA A CA 1
ATOM 3576 C C . ALA A 1 480 ? 24.141 -20.798 -11.904 1.00 98.31 480 ALA A C 1
ATOM 3578 O O . ALA A 1 480 ? 24.990 -21.403 -12.555 1.00 98.31 480 ALA A O 1
ATOM 3579 N N . TYR A 1 481 ? 22.836 -20.933 -12.132 1.00 98.19 481 TYR A N 1
ATOM 3580 C CA . TYR A 1 481 ? 22.252 -21.722 -13.219 1.00 98.19 481 TYR A CA 1
ATOM 3581 C C . TYR A 1 481 ? 22.556 -21.100 -14.592 1.00 98.19 481 TYR A C 1
ATOM 3583 O O . TYR A 1 481 ? 22.813 -21.814 -15.556 1.00 98.19 481 TYR A O 1
ATOM 3591 N N . ASP A 1 482 ? 22.542 -19.765 -14.673 1.00 98.44 482 ASP A N 1
ATOM 3592 C CA . ASP A 1 482 ? 22.949 -18.992 -15.850 1.00 98.44 482 ASP A CA 1
ATOM 3593 C C . ASP A 1 482 ? 23.369 -17.564 -15.432 1.00 98.44 482 ASP A C 1
ATOM 3595 O O . ASP A 1 482 ? 23.049 -17.118 -14.321 1.00 98.44 482 ASP A O 1
ATOM 3599 N N . ALA A 1 483 ? 24.069 -16.837 -16.307 1.00 98.50 483 ALA A N 1
ATOM 3600 C CA . ALA A 1 483 ? 24.545 -15.472 -16.068 1.00 98.50 483 ALA A CA 1
ATOM 3601 C C . ALA A 1 483 ? 24.491 -14.615 -17.351 1.00 98.50 483 ALA A C 1
ATOM 3603 O O . ALA A 1 483 ? 25.347 -14.697 -18.244 1.00 98.50 483 ALA A O 1
ATOM 3604 N N . VAL A 1 484 ? 23.465 -13.763 -17.423 1.00 98.56 484 VAL A N 1
ATOM 3605 C CA . VAL A 1 484 ? 23.036 -13.054 -18.636 1.00 98.56 484 VAL A CA 1
ATOM 3606 C C . VAL A 1 484 ? 23.371 -11.562 -18.559 1.00 98.56 484 VAL A C 1
ATOM 3608 O O . VAL A 1 484 ? 23.084 -10.898 -17.563 1.00 98.56 484 VAL A O 1
ATOM 3611 N N . ILE A 1 485 ? 23.942 -11.017 -19.636 1.00 98.38 485 ILE A N 1
ATOM 3612 C CA . ILE A 1 485 ? 24.156 -9.573 -19.805 1.00 98.38 485 ILE A CA 1
ATOM 3613 C C . ILE A 1 485 ? 22.851 -8.958 -20.312 1.00 98.38 485 ILE A C 1
ATOM 3615 O O . ILE A 1 485 ? 22.315 -9.396 -21.326 1.00 98.38 485 ILE A O 1
ATOM 3619 N N . CYS A 1 486 ? 22.344 -7.951 -19.609 1.00 98.19 486 CYS A N 1
ATOM 3620 C CA . CYS A 1 486 ? 21.009 -7.403 -19.817 1.00 98.19 486 CYS A CA 1
ATOM 3621 C C . CYS A 1 486 ? 21.083 -5.911 -20.190 1.00 98.19 486 CYS A C 1
ATOM 3623 O O . CYS A 1 486 ? 21.871 -5.152 -19.621 1.00 98.19 486 CYS A O 1
ATOM 3625 N N . THR A 1 487 ? 20.268 -5.488 -21.162 1.00 97.38 487 THR A N 1
ATOM 3626 C CA . THR A 1 487 ? 20.284 -4.129 -21.753 1.00 97.38 487 THR A CA 1
ATOM 3627 C C . THR A 1 487 ? 18.894 -3.479 -21.828 1.00 97.38 487 THR A C 1
ATOM 3629 O O . THR A 1 487 ? 18.698 -2.476 -22.512 1.00 97.38 487 THR A O 1
ATOM 3632 N N . HIS A 1 488 ? 17.907 -4.025 -21.117 1.00 96.75 488 HIS A N 1
ATOM 3633 C CA . HIS A 1 488 ? 16.493 -3.613 -21.145 1.00 96.75 488 HIS A CA 1
ATOM 3634 C C . HIS A 1 488 ? 16.226 -2.165 -20.702 1.00 96.75 488 HIS A C 1
ATOM 3636 O O . HIS A 1 488 ? 15.251 -1.563 -21.145 1.00 96.75 488 HIS A O 1
ATOM 3642 N N . HIS A 1 489 ? 17.132 -1.549 -19.937 1.00 95.06 489 HIS A N 1
ATOM 3643 C CA . HIS A 1 489 ? 17.112 -0.098 -19.704 1.00 95.06 489 HIS A CA 1
ATOM 3644 C C . HIS A 1 489 ? 17.187 0.697 -21.025 1.00 95.06 489 HIS A C 1
ATOM 3646 O O . HIS A 1 489 ? 16.499 1.700 -21.186 1.00 95.06 489 HIS A O 1
ATOM 3652 N N . ALA A 1 490 ? 18.003 0.261 -21.987 1.00 95.12 490 ALA A N 1
ATOM 3653 C CA . ALA A 1 490 ? 18.153 0.919 -23.288 1.00 95.12 490 ALA A CA 1
ATOM 3654 C C . ALA A 1 490 ? 17.229 0.341 -24.376 1.00 95.12 490 ALA A C 1
ATOM 3656 O O . ALA A 1 490 ? 16.953 1.019 -25.359 1.00 95.12 490 ALA A O 1
ATOM 3657 N N . HIS A 1 491 ? 16.754 -0.901 -24.219 1.00 96.00 491 HIS A N 1
ATOM 3658 C CA . HIS A 1 491 ? 16.095 -1.652 -25.298 1.00 96.00 491 HIS A CA 1
ATOM 3659 C C . HIS A 1 491 ? 14.723 -2.264 -24.941 1.00 96.00 491 HIS A C 1
ATOM 3661 O O . HIS A 1 491 ? 14.211 -3.078 -25.710 1.00 96.00 491 HIS A O 1
ATOM 3667 N N . GLY A 1 492 ? 14.133 -1.929 -23.789 1.00 95.69 492 GLY A N 1
ATOM 3668 C CA . GLY A 1 492 ? 12.857 -2.501 -23.334 1.00 95.69 492 GLY A CA 1
ATOM 3669 C C . GLY A 1 492 ? 12.922 -4.021 -23.162 1.00 95.69 492 GLY A C 1
ATOM 3670 O O . GLY A 1 492 ? 13.993 -4.575 -22.892 1.00 95.69 492 GLY A O 1
ATOM 3671 N N . GLY A 1 493 ? 11.810 -4.724 -23.392 1.00 96.81 493 GLY A N 1
ATOM 3672 C CA . GLY A 1 493 ? 11.755 -6.188 -23.280 1.00 96.81 493 GLY A CA 1
ATOM 3673 C C . GLY A 1 493 ? 12.753 -6.908 -24.192 1.00 96.81 493 GLY A C 1
ATOM 3674 O O . GLY A 1 493 ? 13.282 -7.960 -23.830 1.00 96.81 493 GLY A O 1
ATOM 3675 N N . LYS A 1 494 ? 13.109 -6.300 -25.335 1.00 97.50 494 LYS A N 1
ATOM 3676 C CA . LYS A 1 494 ? 14.124 -6.829 -26.262 1.00 97.50 494 LYS A CA 1
ATOM 3677 C C . LYS A 1 494 ? 15.487 -7.004 -25.585 1.00 97.50 494 LYS A C 1
ATOM 3679 O O . LYS A 1 494 ? 16.218 -7.932 -25.916 1.00 97.50 494 LYS A O 1
ATOM 3684 N N . GLY A 1 495 ? 15.824 -6.135 -24.630 1.00 97.56 495 GLY A N 1
ATOM 3685 C CA . GLY A 1 495 ? 17.101 -6.157 -23.916 1.00 97.56 495 GLY A CA 1
ATOM 3686 C C . GLY A 1 495 ? 17.214 -7.204 -22.801 1.00 97.56 495 GLY A C 1
ATOM 3687 O O . GLY A 1 495 ? 18.272 -7.272 -22.176 1.00 97.56 495 GLY A O 1
ATOM 3688 N N . ALA A 1 496 ? 16.161 -7.991 -22.545 1.00 98.31 496 ALA A N 1
ATOM 3689 C CA . ALA A 1 496 ? 16.121 -9.042 -21.520 1.00 98.31 496 ALA A CA 1
ATOM 3690 C C . ALA A 1 496 ? 15.588 -10.398 -22.040 1.00 98.31 496 ALA A C 1
ATOM 3692 O O . ALA A 1 496 ? 15.271 -11.279 -21.241 1.00 98.31 496 ALA A O 1
ATOM 3693 N N . VAL A 1 497 ? 15.506 -10.603 -23.363 1.00 98.62 497 VAL A N 1
ATOM 3694 C CA . VAL A 1 497 ? 15.013 -11.859 -23.973 1.00 98.62 497 VAL A CA 1
ATOM 3695 C C . VAL A 1 497 ? 15.805 -13.077 -23.491 1.00 98.62 497 VAL A C 1
ATOM 3697 O O . VAL A 1 497 ? 15.209 -14.047 -23.022 1.00 98.62 497 VAL A O 1
ATOM 3700 N N . ASP A 1 498 ? 17.136 -12.998 -23.501 1.00 98.62 498 ASP A N 1
ATOM 3701 C CA . ASP A 1 498 ? 18.009 -14.088 -23.044 1.00 98.62 498 ASP A CA 1
ATOM 3702 C C . ASP A 1 498 ? 17.834 -14.385 -21.545 1.00 98.62 498 ASP A C 1
ATOM 3704 O O . ASP A 1 498 ? 17.910 -15.540 -21.123 1.00 98.62 498 ASP A O 1
ATOM 3708 N N . LEU A 1 499 ? 17.517 -13.362 -20.737 1.00 98.81 499 LEU A N 1
ATOM 3709 C CA . LEU A 1 499 ? 17.199 -13.524 -19.317 1.00 98.81 499 LEU A CA 1
ATOM 3710 C C . LEU A 1 499 ? 15.854 -14.243 -19.147 1.00 98.81 499 LEU A C 1
ATOM 3712 O O . LEU A 1 499 ? 15.754 -15.142 -18.317 1.00 98.81 499 LEU A O 1
ATOM 3716 N N . GLY A 1 500 ? 14.852 -13.919 -19.970 1.00 98.69 500 GLY A N 1
ATOM 3717 C CA . GLY A 1 500 ? 13.587 -14.656 -20.034 1.00 98.69 500 GLY A CA 1
ATOM 3718 C C . GLY A 1 500 ? 13.777 -16.133 -20.397 1.00 98.69 500 GLY A C 1
ATOM 3719 O O . GLY A 1 500 ? 13.192 -17.002 -19.752 1.00 98.69 500 GLY A O 1
ATOM 3720 N N . ILE A 1 501 ? 14.656 -16.435 -21.358 1.00 98.75 501 ILE A N 1
ATOM 3721 C CA . ILE A 1 501 ? 14.996 -17.811 -21.767 1.00 98.75 501 ILE A CA 1
ATOM 3722 C C . ILE A 1 501 ? 15.774 -18.556 -20.665 1.00 98.75 501 ILE A C 1
ATOM 3724 O O . ILE A 1 501 ? 15.544 -19.747 -20.439 1.00 98.75 501 ILE A O 1
ATOM 3728 N N . ALA A 1 502 ? 16.690 -17.885 -19.961 1.00 98.75 502 ALA A N 1
ATOM 3729 C CA . ALA A 1 502 ? 17.401 -18.457 -18.816 1.00 98.75 502 ALA A CA 1
ATOM 3730 C C . ALA A 1 502 ? 16.466 -18.734 -17.628 1.00 98.75 502 ALA A C 1
ATOM 3732 O O . ALA A 1 502 ? 16.505 -19.826 -17.061 1.00 98.75 502 ALA A O 1
ATOM 3733 N N . VAL A 1 503 ? 15.580 -17.789 -17.297 1.00 98.75 503 VAL A N 1
ATOM 3734 C CA . VAL A 1 503 ? 14.575 -17.931 -16.233 1.00 98.75 503 VAL A CA 1
ATOM 3735 C C . VAL A 1 503 ? 13.556 -19.021 -16.570 1.00 98.75 503 VAL A C 1
ATOM 3737 O O . VAL A 1 503 ? 13.265 -19.837 -15.700 1.00 98.75 503 VAL A O 1
ATOM 3740 N N . GLN A 1 504 ? 13.074 -19.117 -17.817 1.00 98.38 504 GLN A N 1
ATOM 3741 C CA . GLN A 1 504 ? 12.203 -20.224 -18.239 1.00 98.38 504 GLN A CA 1
ATOM 3742 C C . GLN A 1 504 ? 12.886 -21.579 -17.992 1.00 98.38 504 GLN A C 1
ATOM 3744 O O . GLN A 1 504 ? 12.324 -22.420 -17.292 1.00 98.38 504 GLN A O 1
ATOM 3749 N N . ARG A 1 505 ? 14.120 -21.767 -18.486 1.00 98.38 505 ARG A N 1
ATOM 3750 C CA . ARG A 1 505 ? 14.876 -23.015 -18.276 1.00 98.38 505 ARG A CA 1
ATOM 3751 C C . ARG A 1 505 ? 15.102 -23.308 -16.788 1.00 98.38 505 ARG A C 1
ATOM 3753 O O . ARG A 1 505 ? 14.966 -24.458 -16.380 1.00 98.38 505 ARG A O 1
ATOM 3760 N N . ALA A 1 506 ? 15.412 -22.297 -15.976 1.00 98.12 506 ALA A N 1
ATOM 3761 C CA . ALA A 1 506 ? 15.594 -22.447 -14.531 1.00 98.12 506 ALA A CA 1
ATOM 3762 C C . ALA A 1 506 ? 14.292 -22.842 -13.804 1.00 98.12 506 ALA A C 1
ATOM 3764 O O . ALA A 1 506 ? 14.336 -23.639 -12.868 1.00 98.12 506 ALA A O 1
ATOM 3765 N N . CYS A 1 507 ? 13.141 -22.326 -14.243 1.00 97.75 507 CYS A N 1
ATOM 3766 C CA . CYS A 1 507 ? 11.822 -22.680 -13.715 1.00 97.75 507 CYS A CA 1
ATOM 3767 C C . CYS A 1 507 ? 11.349 -24.080 -14.138 1.00 97.75 507 CYS A C 1
ATOM 3769 O O . CYS A 1 507 ? 10.670 -24.750 -13.364 1.00 97.75 507 CYS A O 1
ATOM 3771 N N . GLU A 1 508 ? 11.718 -24.531 -15.338 1.00 96.69 508 GLU A N 1
ATOM 3772 C CA . GLU A 1 508 ? 11.392 -25.870 -15.850 1.00 96.69 508 GLU A CA 1
ATOM 3773 C C . GLU A 1 508 ? 12.257 -26.974 -15.208 1.00 96.69 508 GLU A C 1
ATOM 3775 O O . GLU A 1 508 ? 11.795 -28.103 -15.060 1.00 96.69 508 GLU A O 1
ATOM 3780 N N . ASN A 1 509 ? 13.486 -26.658 -14.776 1.00 95.56 509 ASN A N 1
ATOM 3781 C CA . ASN A 1 509 ? 14.470 -27.624 -14.261 1.00 95.56 509 ASN A CA 1
ATOM 3782 C C . ASN A 1 509 ? 14.701 -27.504 -12.739 1.00 95.56 509 ASN A C 1
ATOM 3784 O O . ASN A 1 509 ? 15.835 -27.387 -12.268 1.00 95.56 509 ASN A O 1
ATOM 3788 N N . VAL A 1 510 ? 13.628 -27.517 -11.943 1.00 92.81 510 VAL A N 1
ATOM 3789 C CA . VAL A 1 510 ? 13.719 -27.474 -10.469 1.00 92.81 510 VAL A CA 1
ATOM 3790 C C . VAL A 1 510 ? 14.179 -28.822 -9.912 1.00 92.81 510 VAL A C 1
ATOM 3792 O O . VAL A 1 510 ? 13.469 -29.820 -10.005 1.00 92.81 510 VAL A O 1
ATOM 3795 N N . THR A 1 511 ? 15.355 -28.846 -9.280 1.00 85.81 511 THR A N 1
ATOM 3796 C CA . THR A 1 511 ? 15.965 -30.079 -8.744 1.00 85.81 511 THR A CA 1
ATOM 3797 C C . THR A 1 511 ? 15.763 -30.301 -7.243 1.00 85.81 511 THR A C 1
ATOM 3799 O O . THR A 1 511 ? 16.086 -31.376 -6.742 1.00 85.81 511 THR A O 1
ATOM 3802 N N . GLN A 1 512 ? 15.301 -29.297 -6.489 1.00 90.69 512 GLN A N 1
ATOM 3803 C CA . GLN A 1 512 ? 15.129 -29.380 -5.031 1.00 90.69 512 GLN A CA 1
ATOM 3804 C C . GLN A 1 512 ? 13.866 -28.628 -4.572 1.00 90.69 512 GLN A C 1
ATOM 3806 O O . GLN A 1 512 ? 13.495 -27.634 -5.193 1.00 90.69 512 GLN A O 1
ATOM 3811 N N . PRO A 1 513 ? 13.204 -29.067 -3.483 1.00 93.69 513 PRO A N 1
ATOM 3812 C CA . PRO A 1 513 ? 12.128 -28.305 -2.855 1.00 93.69 513 PRO A CA 1
ATOM 3813 C C . PRO A 1 513 ? 12.679 -27.097 -2.083 1.00 93.69 513 PRO A C 1
ATOM 3815 O O . PRO A 1 513 ? 13.838 -27.102 -1.657 1.00 93.69 513 PRO A O 1
ATOM 3818 N N . LEU A 1 514 ? 11.817 -26.104 -1.835 1.00 96.31 514 LEU A N 1
ATOM 3819 C CA . LEU A 1 514 ? 12.125 -24.962 -0.970 1.00 96.31 514 LEU A CA 1
ATOM 3820 C C . LEU A 1 514 ? 12.488 -25.436 0.449 1.00 96.31 514 LEU A C 1
ATOM 3822 O O . LEU A 1 514 ? 11.721 -26.157 1.090 1.00 96.31 514 LEU A O 1
ATOM 3826 N N . LYS A 1 515 ? 13.633 -24.979 0.956 1.00 96.31 515 LYS A N 1
ATOM 3827 C CA . LYS A 1 515 ? 14.118 -25.210 2.325 1.00 96.31 515 LYS A CA 1
ATOM 3828 C C . LYS A 1 515 ? 14.235 -23.874 3.043 1.00 96.31 515 LYS A C 1
ATOM 3830 O O . LYS A 1 515 ? 14.771 -22.931 2.477 1.00 96.31 515 LYS A O 1
ATOM 3835 N N . PHE A 1 516 ? 13.773 -23.783 4.287 1.00 97.75 516 PHE A N 1
ATOM 3836 C CA . PHE A 1 516 ? 13.980 -22.590 5.113 1.00 97.75 516 PHE A CA 1
ATOM 3837 C C . PHE A 1 516 ? 15.332 -22.648 5.833 1.00 97.75 516 PHE A C 1
ATOM 3839 O O . PHE A 1 516 ? 15.816 -23.731 6.155 1.00 97.75 516 PHE A O 1
ATOM 3846 N N . LEU A 1 517 ? 15.908 -21.484 6.145 1.00 96.81 517 LEU A N 1
ATOM 3847 C CA . LEU A 1 517 ? 17.199 -21.382 6.844 1.00 96.81 517 LEU A CA 1
ATOM 3848 C C . LEU A 1 517 ? 17.126 -21.861 8.308 1.00 96.81 517 LEU A C 1
ATOM 3850 O O . LEU A 1 517 ? 18.147 -22.166 8.919 1.00 96.81 517 LEU A O 1
ATOM 3854 N N . TYR A 1 518 ? 15.915 -21.915 8.870 1.00 97.81 518 TYR A N 1
ATOM 3855 C CA . TYR A 1 518 ? 15.631 -22.370 10.227 1.00 97.81 518 TYR A CA 1
ATOM 3856 C C . TYR A 1 518 ? 14.186 -22.904 10.370 1.00 97.81 518 TYR A C 1
ATOM 3858 O O . TYR A 1 518 ? 13.268 -22.391 9.704 1.00 97.81 518 TYR A O 1
ATOM 3866 N N . PRO A 1 519 ? 13.947 -23.901 11.247 1.00 97.75 519 PRO A N 1
ATOM 3867 C CA . PRO A 1 519 ? 12.609 -24.263 11.713 1.00 97.75 519 PRO A CA 1
ATOM 3868 C C . PRO A 1 519 ? 12.102 -23.232 12.746 1.00 97.75 519 PRO A C 1
ATOM 3870 O O . PRO A 1 519 ? 12.840 -22.332 13.141 1.00 97.75 519 PRO A O 1
ATOM 3873 N N . LEU A 1 520 ? 10.820 -23.279 13.124 1.00 97.81 520 LEU A N 1
ATOM 3874 C CA . LEU A 1 520 ? 10.196 -22.228 13.953 1.00 97.81 520 LEU A CA 1
ATOM 3875 C C . LEU A 1 520 ? 10.232 -22.486 15.465 1.00 97.81 520 LEU A C 1
ATOM 3877 O O . LEU A 1 520 ? 10.131 -21.529 16.231 1.00 97.81 520 LEU A O 1
ATOM 3881 N N . ASP A 1 521 ? 10.354 -23.747 15.856 1.00 96.94 521 ASP A N 1
ATOM 3882 C CA . ASP A 1 521 ? 10.296 -24.300 17.213 1.00 96.94 521 ASP A CA 1
ATOM 3883 C C . ASP A 1 521 ? 11.561 -24.056 18.050 1.00 96.94 521 ASP A C 1
ATOM 3885 O O . ASP A 1 521 ? 11.463 -23.902 19.267 1.00 96.94 521 ASP A O 1
ATOM 3889 N N . ILE A 1 522 ? 12.726 -23.953 17.406 1.00 97.94 522 ILE A N 1
ATOM 3890 C CA . ILE A 1 522 ? 13.975 -23.511 18.047 1.00 97.94 522 ILE A CA 1
ATOM 3891 C C . ILE A 1 522 ? 13.892 -22.056 18.551 1.00 97.94 522 ILE A C 1
ATOM 3893 O O . ILE A 1 522 ? 13.041 -21.262 18.123 1.00 97.94 522 ILE A O 1
ATOM 3897 N N . SER A 1 523 ? 14.797 -21.680 19.457 1.00 98.31 523 SER A N 1
ATOM 3898 C CA . SER A 1 523 ? 14.742 -20.395 20.158 1.00 98.31 523 SER A CA 1
ATOM 3899 C C . SER A 1 523 ? 14.932 -19.179 19.241 1.00 98.31 523 SER A C 1
ATOM 3901 O O . SER A 1 523 ? 15.442 -19.250 18.119 1.00 98.31 523 SER A O 1
ATOM 3903 N N . ILE A 1 524 ? 14.547 -18.006 19.754 1.00 98.56 524 ILE A N 1
ATOM 3904 C CA . ILE A 1 524 ? 14.737 -16.719 19.071 1.00 98.56 524 ILE A CA 1
ATOM 3905 C C . ILE A 1 524 ? 16.225 -16.497 18.730 1.00 98.56 524 ILE A C 1
ATOM 3907 O O . ILE A 1 524 ? 16.527 -16.045 17.626 1.00 98.56 524 ILE A O 1
ATOM 3911 N N . LYS A 1 525 ? 17.148 -16.873 19.630 1.00 98.56 525 LYS A N 1
ATOM 3912 C CA . LYS A 1 525 ? 18.600 -16.723 19.442 1.00 98.56 525 LYS A CA 1
ATOM 3913 C C . LYS A 1 525 ? 19.148 -17.612 18.328 1.00 98.56 525 LYS A C 1
ATOM 3915 O O . LYS A 1 525 ? 19.770 -17.111 17.396 1.00 98.56 525 LYS A O 1
ATOM 3920 N N . GLU A 1 526 ? 18.822 -18.902 18.339 1.00 98.44 526 GLU A N 1
ATOM 3921 C CA . GLU A 1 526 ? 19.316 -19.849 17.328 1.00 98.44 526 GLU A CA 1
ATOM 3922 C C . GLU A 1 526 ? 18.876 -19.463 15.902 1.00 98.44 526 GLU A C 1
ATOM 3924 O O . GLU A 1 526 ? 19.625 -19.661 14.941 1.00 98.44 526 GLU A O 1
ATOM 3929 N N . LYS A 1 527 ? 17.692 -18.844 15.756 1.00 98.62 527 LYS A N 1
ATOM 3930 C CA . LYS A 1 527 ? 17.194 -18.294 14.479 1.00 98.62 527 LYS A CA 1
ATOM 3931 C C . LYS A 1 527 ? 17.919 -17.014 14.056 1.00 98.62 527 LYS A C 1
ATOM 3933 O O . LYS A 1 527 ? 18.249 -16.861 12.879 1.00 98.62 527 LYS A O 1
ATOM 3938 N N . ILE A 1 528 ? 18.209 -16.115 15.001 1.00 98.69 528 ILE A N 1
ATOM 3939 C CA . ILE A 1 528 ? 19.057 -14.928 14.779 1.00 98.69 528 ILE A CA 1
ATOM 3940 C C . ILE A 1 528 ? 20.453 -15.362 14.308 1.00 98.69 528 ILE A C 1
ATOM 3942 O O . ILE A 1 528 ? 20.976 -14.818 13.336 1.00 98.69 528 ILE A O 1
ATOM 3946 N N . GLU A 1 529 ? 21.022 -16.386 14.939 1.00 98.31 529 GLU A N 1
ATOM 3947 C CA . GLU A 1 529 ? 22.339 -16.940 14.620 1.00 98.31 529 GLU A CA 1
ATOM 3948 C C . GLU A 1 529 ? 22.359 -17.714 13.296 1.00 98.31 529 GLU A C 1
ATOM 3950 O O . GLU A 1 529 ? 23.338 -17.622 12.558 1.00 98.31 529 GLU A O 1
ATOM 3955 N N . ALA A 1 530 ? 21.282 -18.422 12.937 1.00 98.19 530 ALA A N 1
ATOM 3956 C CA . ALA A 1 530 ? 21.142 -19.044 11.618 1.00 98.19 530 ALA A CA 1
ATOM 3957 C C . ALA A 1 530 ? 21.207 -18.000 10.490 1.00 98.19 530 ALA A C 1
ATOM 3959 O O . ALA A 1 530 ? 21.946 -18.183 9.519 1.00 98.19 530 ALA A O 1
ATOM 3960 N N . ILE A 1 531 ? 20.514 -16.868 10.659 1.00 98.19 531 ILE A N 1
ATOM 3961 C CA . ILE A 1 531 ? 20.608 -15.722 9.745 1.00 98.19 531 ILE A CA 1
ATOM 3962 C C . ILE A 1 531 ? 22.022 -15.115 9.778 1.00 98.19 531 ILE A C 1
ATOM 3964 O O . ILE A 1 531 ? 22.615 -14.905 8.719 1.00 98.19 531 ILE A O 1
ATOM 3968 N N . ALA A 1 532 ? 22.602 -14.884 10.960 1.00 98.25 532 ALA A N 1
ATOM 3969 C CA . ALA A 1 532 ? 23.933 -14.283 11.102 1.00 98.25 532 ALA A CA 1
ATOM 3970 C C . ALA A 1 532 ? 25.045 -15.112 10.428 1.00 98.25 532 ALA A C 1
ATOM 3972 O O . ALA A 1 532 ? 25.907 -14.545 9.751 1.00 98.25 532 ALA A O 1
ATOM 3973 N N . ARG A 1 533 ? 24.984 -16.449 10.524 1.00 97.62 533 ARG A N 1
ATOM 3974 C CA . ARG A 1 533 ? 25.891 -17.364 9.809 1.00 97.62 533 ARG A CA 1
ATOM 3975 C C . ARG A 1 533 ? 25.827 -17.161 8.292 1.00 97.62 533 ARG A C 1
ATOM 3977 O O . ARG A 1 533 ? 26.874 -17.114 7.653 1.00 97.62 533 ARG A O 1
ATOM 3984 N N . SER A 1 534 ? 24.639 -16.937 7.716 1.00 96.25 534 SER A N 1
ATOM 3985 C CA . SER A 1 534 ? 24.503 -16.643 6.276 1.00 96.25 534 SER A CA 1
ATOM 3986 C C . SER A 1 534 ? 25.178 -15.326 5.857 1.00 96.25 534 SER A C 1
ATOM 3988 O O . SER A 1 534 ? 25.636 -15.189 4.724 1.00 96.25 534 SER A O 1
ATOM 3990 N N . TYR A 1 535 ? 25.322 -14.360 6.769 1.00 97.81 535 TYR A N 1
ATOM 3991 C CA . TYR A 1 535 ? 26.068 -13.129 6.496 1.00 97.81 535 TYR A CA 1
ATOM 3992 C C . TYR A 1 535 ? 27.591 -13.319 6.532 1.00 97.81 535 TYR A C 1
ATOM 3994 O O . TYR A 1 535 ? 28.314 -12.454 6.038 1.00 97.81 535 TYR A O 1
ATOM 4002 N N . GLY A 1 536 ? 28.085 -14.435 7.077 1.00 97.50 536 GLY A N 1
ATOM 4003 C CA . GLY A 1 536 ? 29.503 -14.665 7.365 1.00 97.50 536 GLY A CA 1
ATOM 4004 C C . GLY A 1 536 ? 29.938 -14.223 8.768 1.00 97.50 536 GLY A C 1
ATOM 4005 O O . GLY A 1 536 ? 31.139 -14.075 9.002 1.00 97.50 536 GLY A O 1
ATOM 4006 N N . ALA A 1 537 ? 28.996 -13.998 9.692 1.00 98.19 537 ALA A N 1
ATOM 4007 C CA . ALA A 1 537 ? 29.318 -13.690 11.084 1.00 98.19 537 ALA A CA 1
ATOM 4008 C C . ALA A 1 537 ? 29.921 -14.912 11.804 1.00 98.19 537 ALA A C 1
ATOM 4010 O O . ALA A 1 537 ? 29.500 -16.045 11.565 1.00 98.19 537 ALA A O 1
ATOM 4011 N N . SER A 1 538 ? 30.866 -14.681 12.719 1.00 97.50 538 SER A N 1
ATOM 4012 C CA . SER A 1 538 ? 31.418 -15.714 13.615 1.00 97.50 538 SER A CA 1
ATOM 4013 C C . SER A 1 538 ? 30.495 -16.033 14.794 1.00 97.50 538 SER A C 1
ATOM 4015 O O . SER A 1 538 ? 30.513 -17.146 15.311 1.00 97.50 538 SER A O 1
ATOM 4017 N N . GLY A 1 539 ? 29.673 -15.067 15.206 1.00 97.38 539 GLY A N 1
ATOM 4018 C CA . GLY A 1 539 ? 28.755 -15.180 16.333 1.00 97.38 539 GLY A CA 1
ATOM 4019 C C . GLY A 1 539 ? 27.852 -13.954 16.463 1.00 97.38 539 GLY A C 1
ATOM 4020 O O . GLY A 1 539 ? 27.866 -13.057 15.614 1.00 97.38 539 GLY A O 1
ATOM 4021 N N . VAL A 1 540 ? 27.067 -13.918 17.539 1.00 98.62 540 VAL A N 1
ATOM 4022 C CA . VAL A 1 540 ? 26.092 -12.860 17.831 1.00 98.62 540 VAL A CA 1
ATOM 4023 C C . VAL A 1 540 ? 26.299 -12.359 19.263 1.00 98.62 540 VAL A C 1
ATOM 4025 O O . VAL A 1 540 ? 26.448 -13.159 20.181 1.00 98.62 540 VAL A O 1
ATOM 4028 N N . GLU A 1 541 ? 26.320 -11.039 19.449 1.00 98.19 541 GLU A N 1
ATOM 4029 C CA . GLU A 1 541 ? 26.373 -10.370 20.759 1.00 98.19 541 GLU A CA 1
ATOM 4030 C C . GLU A 1 541 ? 24.983 -9.796 21.066 1.00 98.19 541 GLU A C 1
ATOM 4032 O O . GLU A 1 541 ? 24.423 -9.086 20.234 1.00 98.19 541 GLU A O 1
ATOM 4037 N N . TYR A 1 542 ? 24.433 -10.047 22.254 1.00 98.44 542 TYR A N 1
ATOM 4038 C CA . TYR A 1 542 ? 23.135 -9.510 22.674 1.00 98.44 542 TYR A CA 1
ATOM 4039 C C . TYR A 1 542 ? 23.323 -8.459 23.777 1.00 98.44 542 TYR A C 1
ATOM 4041 O O . TYR A 1 542 ? 24.063 -8.677 24.733 1.00 98.44 542 TYR A O 1
ATOM 4049 N N . SER A 1 543 ? 22.654 -7.308 23.661 1.00 98.06 543 SER A N 1
ATOM 4050 C CA . SER A 1 543 ? 22.593 -6.327 24.753 1.00 98.06 543 SER A CA 1
ATOM 4051 C C . SER A 1 543 ? 21.684 -6.812 25.891 1.00 98.06 543 SER A C 1
ATOM 4053 O O . SER A 1 543 ? 20.751 -7.577 25.665 1.00 98.06 543 SER A O 1
ATOM 4055 N N . GLU A 1 544 ? 21.867 -6.283 27.103 1.00 97.81 544 GLU A N 1
ATOM 4056 C CA . GLU A 1 544 ? 20.969 -6.542 28.245 1.00 97.81 544 GLU A CA 1
ATOM 4057 C C . GLU A 1 544 ? 19.489 -6.217 27.925 1.00 97.81 544 GLU A C 1
ATOM 4059 O O . GLU A 1 544 ? 18.569 -6.888 28.390 1.00 97.81 544 GLU A O 1
ATOM 4064 N N . GLN A 1 545 ? 19.251 -5.205 27.082 1.00 95.62 545 GLN A N 1
ATOM 4065 C CA . GLN A 1 545 ? 17.923 -4.855 26.570 1.00 95.62 545 GLN A CA 1
ATOM 4066 C C . GLN A 1 545 ? 17.393 -5.916 25.590 1.00 95.62 545 GLN A C 1
ATOM 4068 O O . GLN A 1 545 ? 16.229 -6.301 25.680 1.00 95.62 545 GLN A O 1
ATOM 4073 N N . ALA A 1 546 ? 18.231 -6.408 24.673 1.00 97.31 546 ALA A N 1
ATOM 4074 C CA . ALA A 1 546 ? 17.865 -7.474 23.744 1.00 97.31 546 ALA A CA 1
ATOM 4075 C C . ALA A 1 546 ? 17.545 -8.783 24.485 1.00 97.31 546 ALA A C 1
ATOM 4077 O O . ALA A 1 546 ? 16.543 -9.417 24.165 1.00 97.31 546 ALA A O 1
ATOM 4078 N N . GLU A 1 547 ? 18.329 -9.142 25.505 1.00 98.31 547 GLU A N 1
ATOM 4079 C CA . GLU A 1 547 ? 18.082 -10.303 26.373 1.00 98.31 547 GLU A CA 1
ATOM 4080 C C . GLU A 1 547 ? 16.709 -10.220 27.056 1.00 98.31 547 GLU A C 1
ATOM 4082 O O . GLU A 1 547 ? 15.876 -11.110 26.877 1.00 98.31 547 GLU A O 1
ATOM 4087 N N . LYS A 1 548 ? 16.413 -9.107 27.744 1.00 96.69 548 LYS A N 1
ATOM 4088 C CA . LYS A 1 548 ? 15.114 -8.887 28.410 1.00 96.69 548 LYS A CA 1
ATOM 4089 C C . LYS A 1 548 ? 13.932 -8.932 27.440 1.00 96.69 548 LYS A C 1
ATOM 4091 O O . LYS A 1 548 ? 12.864 -9.431 27.786 1.00 96.69 548 LYS A O 1
ATOM 4096 N N . GLN A 1 549 ? 14.103 -8.420 26.220 1.00 96.50 549 GLN A N 1
ATOM 4097 C CA . GLN A 1 549 ? 13.077 -8.513 25.180 1.00 96.50 549 GLN A CA 1
ATOM 4098 C C . GLN A 1 549 ? 12.897 -9.955 24.677 1.00 96.50 549 GLN A C 1
ATOM 4100 O O . GLN A 1 549 ? 11.763 -10.409 24.551 1.00 96.50 549 GLN A O 1
ATOM 4105 N N . ILE A 1 550 ? 13.983 -10.697 24.432 1.00 98.25 550 ILE A N 1
ATOM 4106 C CA . ILE A 1 550 ? 13.938 -12.113 24.025 1.00 98.25 550 ILE A CA 1
ATOM 4107 C C . ILE A 1 550 ? 13.245 -12.969 25.093 1.00 98.25 550 ILE A C 1
ATOM 4109 O O . ILE A 1 550 ? 12.395 -13.796 24.751 1.00 98.25 550 ILE A O 1
ATOM 4113 N N . GLU A 1 551 ? 13.560 -12.749 26.370 1.00 97.56 551 GLU A N 1
ATOM 4114 C CA . GLU A 1 551 ? 12.900 -13.420 27.490 1.00 97.56 551 GLU A CA 1
ATOM 4115 C C . GLU A 1 551 ? 11.400 -13.087 27.528 1.00 97.56 551 GLU A C 1
ATOM 4117 O O . GLU A 1 551 ? 10.575 -14.000 27.514 1.00 97.56 551 GLU A O 1
ATOM 4122 N N . MET A 1 552 ? 11.033 -11.800 27.469 1.00 95.81 552 MET A N 1
ATOM 4123 C CA . MET A 1 552 ? 9.636 -11.349 27.456 1.00 95.81 552 MET A CA 1
ATOM 4124 C C . MET A 1 552 ? 8.833 -11.970 26.302 1.00 95.81 552 MET A C 1
ATOM 4126 O O . MET A 1 552 ? 7.770 -12.542 26.541 1.00 95.81 552 MET A O 1
ATOM 4130 N N . TYR A 1 553 ? 9.329 -11.915 25.058 1.00 97.38 553 TYR A N 1
ATOM 4131 C CA . TYR A 1 553 ? 8.638 -12.538 23.920 1.00 97.38 553 TYR A CA 1
ATOM 4132 C C . TYR A 1 553 ? 8.542 -14.062 24.067 1.00 97.38 553 TYR A C 1
ATOM 4134 O O . TYR A 1 553 ? 7.584 -14.654 23.572 1.00 97.38 553 TYR A O 1
ATOM 4142 N N . SER A 1 554 ? 9.483 -14.699 24.770 1.00 96.88 554 SER A N 1
ATOM 4143 C CA . SER A 1 554 ? 9.428 -16.138 25.039 1.00 96.88 554 SER A CA 1
ATOM 4144 C C . SER A 1 554 ? 8.383 -16.493 26.096 1.00 96.88 554 SER A C 1
ATOM 4146 O O . SER A 1 554 ? 7.546 -17.361 25.854 1.00 96.88 554 SER A O 1
ATOM 4148 N N . GLN A 1 555 ? 8.349 -15.767 27.217 1.00 96.00 555 GLN A N 1
ATOM 4149 C CA . GLN A 1 555 ? 7.327 -15.918 28.261 1.00 96.00 555 GLN A CA 1
ATOM 4150 C C . GLN A 1 555 ? 5.910 -15.623 27.733 1.00 96.00 555 GLN A C 1
ATOM 4152 O O . GLN A 1 555 ? 4.956 -16.304 28.102 1.00 96.00 555 GLN A O 1
ATOM 4157 N N . GLN A 1 556 ? 5.767 -14.656 26.818 1.00 95.38 556 GLN A N 1
ATOM 4158 C CA . GLN A 1 556 ? 4.500 -14.335 26.147 1.00 95.38 556 GLN A CA 1
ATOM 4159 C C . GLN A 1 556 ? 4.109 -15.332 25.028 1.00 95.38 556 GLN A C 1
ATOM 4161 O O . GLN A 1 556 ? 3.073 -15.152 24.386 1.00 95.38 556 GLN A O 1
ATOM 4166 N N . GLY A 1 557 ? 4.900 -16.386 24.782 1.00 96.44 557 GLY A N 1
ATOM 4167 C CA . GLY A 1 557 ? 4.592 -17.445 23.809 1.00 96.44 557 GLY A CA 1
ATOM 4168 C C . GLY A 1 557 ? 4.899 -17.104 22.344 1.00 96.44 557 GLY A C 1
ATOM 4169 O O . GLY A 1 557 ? 4.527 -17.856 21.443 1.00 96.44 557 GLY A O 1
ATOM 4170 N N . PHE A 1 558 ? 5.598 -15.999 22.076 1.00 97.62 558 PHE A N 1
ATOM 4171 C CA . PHE A 1 558 ? 5.941 -15.548 20.724 1.00 97.62 558 PHE A CA 1
ATOM 4172 C C . PHE A 1 558 ? 7.241 -16.159 20.170 1.00 97.62 558 PHE A C 1
ATOM 4174 O O . PHE A 1 558 ? 7.605 -15.868 19.028 1.00 97.62 558 PHE A O 1
ATOM 4181 N N . SER A 1 559 ? 7.915 -17.054 20.910 1.00 97.38 559 SER A N 1
ATOM 4182 C CA . SER A 1 559 ? 9.121 -17.758 20.435 1.00 97.38 559 SER A CA 1
ATOM 4183 C C . SER A 1 559 ? 8.933 -18.454 19.090 1.00 97.38 559 SER A C 1
ATOM 4185 O O . SER A 1 559 ? 9.893 -18.518 18.335 1.00 97.38 559 SER A O 1
ATOM 4187 N N . GLY A 1 560 ? 7.726 -18.924 18.752 1.00 97.62 560 GLY A N 1
ATOM 4188 C CA . GLY A 1 560 ? 7.435 -19.601 17.480 1.00 97.62 560 GLY A CA 1
ATOM 4189 C C . GLY A 1 560 ? 7.472 -18.711 16.226 1.00 97.62 560 GLY A C 1
ATOM 4190 O O . GLY A 1 560 ? 7.308 -19.219 15.119 1.00 97.62 560 GLY A O 1
ATOM 4191 N N . LEU A 1 561 ? 7.666 -17.394 16.353 1.00 98.44 561 LEU A N 1
ATOM 4192 C CA . LEU A 1 561 ? 7.649 -16.486 15.202 1.00 98.44 561 LEU A CA 1
ATOM 4193 C C . LEU A 1 561 ? 8.950 -16.544 14.356 1.00 98.44 561 LEU A C 1
ATOM 4195 O O . LEU A 1 561 ? 10.033 -16.831 14.884 1.00 98.44 561 LEU A O 1
ATOM 4199 N N . PRO A 1 562 ? 8.866 -16.252 13.039 1.00 98.56 562 PRO A N 1
ATOM 4200 C CA . PRO A 1 562 ? 10.010 -15.924 12.186 1.00 98.56 562 PRO A CA 1
ATOM 4201 C C . PRO A 1 562 ? 10.802 -14.697 12.659 1.00 98.56 562 PRO A C 1
ATOM 4203 O O . PRO A 1 562 ? 10.270 -13.817 13.341 1.00 98.56 562 PRO A O 1
ATOM 4206 N N . ILE A 1 563 ? 12.058 -14.607 12.213 1.00 98.56 563 ILE A N 1
ATOM 4207 C CA . ILE A 1 563 ? 12.967 -13.488 12.489 1.00 98.56 563 ILE A CA 1
ATOM 4208 C C . ILE A 1 563 ? 13.093 -12.583 11.258 1.00 98.56 563 ILE A C 1
ATOM 4210 O O . ILE A 1 563 ? 13.314 -13.058 10.148 1.00 98.56 563 ILE A O 1
ATOM 4214 N N . CYS A 1 564 ? 12.998 -11.269 11.466 1.00 98.06 564 CYS A N 1
ATOM 4215 C CA . CYS A 1 564 ? 13.140 -10.227 10.450 1.00 98.06 564 CYS A CA 1
ATOM 4216 C C . CYS A 1 564 ? 14.322 -9.304 10.800 1.00 98.06 564 CYS A C 1
ATOM 4218 O O . CYS A 1 564 ? 14.159 -8.307 11.499 1.00 98.06 564 CYS A O 1
ATOM 4220 N N . MET A 1 565 ? 15.529 -9.612 10.320 1.00 97.44 565 MET A N 1
ATOM 4221 C CA . MET A 1 565 ? 16.737 -8.879 10.728 1.00 97.44 565 MET A CA 1
ATOM 4222 C C . MET A 1 565 ? 16.739 -7.403 10.281 1.00 97.44 565 MET A C 1
ATOM 4224 O O . MET A 1 565 ? 16.742 -7.115 9.079 1.00 97.44 565 MET A O 1
ATOM 4228 N N . ALA A 1 566 ? 16.814 -6.459 11.221 1.00 96.12 566 ALA A N 1
ATOM 4229 C CA . ALA A 1 566 ? 16.909 -5.028 10.931 1.00 96.12 566 ALA A CA 1
ATOM 4230 C C . ALA A 1 566 ? 18.370 -4.546 11.013 1.00 96.12 566 ALA A C 1
ATOM 4232 O O . ALA A 1 566 ? 18.802 -3.952 12.006 1.00 96.12 566 ALA A O 1
ATOM 4233 N N . LYS A 1 567 ? 19.133 -4.815 9.943 1.00 95.06 567 LYS A N 1
ATOM 4234 C CA . LYS A 1 567 ? 20.531 -4.379 9.750 1.00 95.06 567 LYS A CA 1
ATOM 4235 C C . LYS A 1 567 ? 20.687 -3.355 8.620 1.00 95.06 567 LYS A C 1
ATOM 4237 O O . LYS A 1 567 ? 19.727 -3.046 7.918 1.00 95.06 567 LYS A O 1
ATOM 4242 N N . THR A 1 568 ? 21.906 -2.835 8.446 1.00 94.56 568 THR A N 1
ATOM 4243 C CA . THR A 1 568 ? 22.260 -2.006 7.283 1.00 94.56 568 THR A CA 1
ATOM 4244 C C . THR A 1 568 ? 22.130 -2.799 5.983 1.00 94.56 568 THR A C 1
ATOM 4246 O O . THR A 1 568 ? 22.501 -3.972 5.909 1.00 94.56 568 THR A O 1
ATOM 4249 N N . GLN A 1 569 ? 21.619 -2.148 4.940 1.00 93.69 569 GLN A N 1
ATOM 4250 C CA . GLN A 1 569 ? 21.580 -2.701 3.590 1.00 93.69 569 GLN A CA 1
ATOM 4251 C C . GLN A 1 569 ? 22.919 -2.599 2.845 1.00 93.69 569 GLN A C 1
ATOM 4253 O O . GLN A 1 569 ? 23.061 -3.221 1.805 1.00 93.69 569 GLN A O 1
ATOM 4258 N N . TYR A 1 570 ? 23.890 -1.821 3.335 1.00 95.25 570 TYR A N 1
ATOM 4259 C CA . TYR A 1 570 ? 25.108 -1.480 2.578 1.00 95.25 570 TYR A CA 1
ATOM 4260 C C . TYR A 1 570 ? 26.305 -2.425 2.800 1.00 95.25 570 TYR A C 1
ATOM 4262 O O . TYR A 1 570 ? 27.383 -2.170 2.258 1.00 95.25 570 TYR A O 1
ATOM 4270 N N . SER A 1 571 ? 26.121 -3.485 3.593 1.00 96.75 571 SER A N 1
ATOM 4271 C CA . SER A 1 571 ? 27.086 -4.559 3.874 1.00 96.75 571 SER A CA 1
ATOM 4272 C C . SER A 1 571 ? 26.339 -5.825 4.307 1.00 96.75 571 SER A C 1
ATOM 4274 O O . SER A 1 571 ? 25.202 -5.738 4.774 1.00 96.75 571 SER A O 1
ATOM 4276 N N . PHE A 1 572 ? 26.980 -6.994 4.222 1.00 98.06 572 PHE A N 1
ATOM 4277 C CA . PHE A 1 572 ? 26.521 -8.198 4.928 1.00 98.06 572 PHE A CA 1
ATOM 4278 C C . PHE A 1 572 ? 26.588 -8.028 6.457 1.00 98.06 572 PHE A C 1
ATOM 4280 O O . PHE A 1 572 ? 25.722 -8.542 7.164 1.00 98.06 572 PHE A O 1
ATOM 4287 N N . SER A 1 573 ? 27.585 -7.295 6.963 1.00 96.75 573 SER A N 1
ATOM 4288 C CA . SER A 1 573 ? 27.793 -7.070 8.396 1.00 96.75 573 SER A CA 1
ATOM 4289 C C . SER A 1 573 ? 26.898 -5.956 8.958 1.00 96.75 573 SER A C 1
ATOM 4291 O O . SER A 1 573 ? 25.997 -5.435 8.295 1.00 96.75 573 SER A O 1
ATOM 4293 N N . HIS A 1 574 ? 27.133 -5.585 10.218 1.00 95.25 574 HIS A N 1
ATOM 4294 C CA . HIS A 1 574 ? 26.481 -4.440 10.851 1.00 95.25 574 HIS A CA 1
ATOM 4295 C C . HIS A 1 574 ? 27.061 -3.085 10.398 1.00 95.25 574 HIS A C 1
ATOM 4297 O O . HIS A 1 574 ? 26.416 -2.053 10.589 1.00 95.25 574 HIS A O 1
ATOM 4303 N N . ASN A 1 575 ? 28.252 -3.075 9.790 1.00 95.56 575 ASN A N 1
ATOM 4304 C CA . ASN A 1 575 ? 28.985 -1.870 9.419 1.00 95.56 575 ASN A CA 1
ATOM 4305 C C . ASN A 1 575 ? 28.787 -1.526 7.932 1.00 95.56 575 ASN A C 1
ATOM 4307 O O . ASN A 1 575 ? 29.122 -2.305 7.045 1.00 95.56 575 ASN A O 1
ATOM 4311 N N . ALA A 1 576 ? 28.273 -0.328 7.644 1.00 93.38 576 ALA A N 1
ATOM 4312 C CA . ALA A 1 576 ? 27.951 0.103 6.285 1.00 93.38 576 ALA A CA 1
ATOM 4313 C C . ALA A 1 576 ? 29.175 0.349 5.376 1.00 93.38 576 ALA A C 1
ATOM 4315 O O . ALA A 1 576 ? 29.004 0.364 4.153 1.00 93.38 576 ALA A O 1
ATOM 4316 N N . SER A 1 577 ? 30.379 0.553 5.929 1.00 93.56 577 SER A N 1
ATOM 4317 C CA . SER A 1 577 ? 31.598 0.773 5.132 1.00 93.56 577 SER A CA 1
ATOM 4318 C C . SER A 1 577 ? 32.277 -0.520 4.671 1.00 93.56 577 SER A C 1
ATOM 4320 O O . SER A 1 577 ? 33.017 -0.487 3.693 1.00 93.56 577 SER A O 1
ATOM 4322 N N . GLU A 1 578 ? 31.997 -1.664 5.301 1.00 95.50 578 GLU A N 1
ATOM 4323 C CA . GLU A 1 578 ? 32.573 -2.954 4.907 1.00 95.50 578 GLU A CA 1
ATOM 4324 C C . GLU A 1 578 ? 32.009 -3.423 3.560 1.00 95.50 578 GLU A C 1
ATOM 4326 O O . GLU A 1 578 ? 30.826 -3.741 3.426 1.00 95.50 578 GLU A O 1
ATOM 4331 N N . LYS A 1 579 ? 32.873 -3.435 2.542 1.00 96.00 579 LYS A N 1
ATOM 4332 C CA . LYS A 1 579 ? 32.555 -3.859 1.173 1.00 96.00 579 LYS A CA 1
ATOM 4333 C C . LYS A 1 579 ? 32.995 -5.303 0.914 1.00 96.00 579 LYS A C 1
ATOM 4335 O O . LYS A 1 579 ? 33.313 -6.039 1.845 1.00 96.00 579 LYS A O 1
ATOM 4340 N N . GLY A 1 580 ? 32.900 -5.757 -0.335 1.00 97.31 580 GLY A N 1
ATOM 4341 C CA . GLY A 1 580 ? 33.069 -7.168 -0.682 1.00 97.31 580 GLY A CA 1
ATOM 4342 C C . GLY A 1 580 ? 32.066 -8.046 0.070 1.00 97.31 580 GLY A C 1
ATOM 4343 O O . GLY A 1 580 ? 30.859 -7.793 0.021 1.00 97.31 580 GLY A O 1
ATOM 4344 N N . ALA A 1 581 ? 32.566 -9.066 0.765 1.00 97.75 581 ALA A N 1
ATOM 4345 C CA . ALA A 1 581 ? 31.775 -10.014 1.544 1.00 97.75 581 ALA A CA 1
ATOM 4346 C C . ALA A 1 581 ? 32.474 -10.317 2.893 1.00 97.75 581 ALA A C 1
ATOM 4348 O O . ALA A 1 581 ? 33.127 -11.357 3.016 1.00 97.75 581 ALA A O 1
ATOM 4349 N N . PRO A 1 582 ? 32.377 -9.426 3.902 1.00 97.81 582 PRO A N 1
ATOM 4350 C CA . PRO A 1 582 ? 33.139 -9.527 5.155 1.00 97.81 582 PRO A CA 1
ATOM 4351 C C . PRO A 1 582 ? 32.843 -10.823 5.923 1.00 97.81 582 PRO A C 1
ATOM 4353 O O . PRO A 1 582 ? 31.742 -11.364 5.829 1.00 97.81 582 PRO A O 1
ATOM 4356 N N . THR A 1 583 ? 33.809 -11.333 6.685 1.00 97.69 583 THR A N 1
ATOM 4357 C CA . THR A 1 583 ? 33.699 -12.601 7.433 1.00 97.69 583 THR A CA 1
ATOM 4358 C C . THR A 1 583 ? 34.295 -12.491 8.826 1.00 97.69 583 THR A C 1
ATOM 4360 O O . THR A 1 583 ? 35.213 -11.707 9.043 1.00 97.69 583 THR A O 1
ATOM 4363 N N . GLY A 1 584 ? 33.820 -13.315 9.760 1.00 95.69 584 GLY A N 1
ATOM 4364 C CA . GLY A 1 584 ? 34.413 -13.449 11.096 1.00 95.69 584 GLY A CA 1
ATOM 4365 C C . GLY A 1 584 ? 34.024 -12.348 12.088 1.00 95.69 584 GLY A C 1
ATOM 4366 O O . GLY A 1 584 ? 34.379 -12.437 13.261 1.00 95.69 584 GLY A O 1
ATOM 4367 N N . PHE A 1 585 ? 33.256 -11.346 11.653 1.00 97.81 585 PHE A N 1
ATOM 4368 C CA . PHE A 1 585 ? 32.695 -10.313 12.521 1.00 97.81 585 PHE A CA 1
ATOM 4369 C C . PHE A 1 585 ? 31.637 -10.893 13.473 1.00 97.81 585 PHE A C 1
ATOM 4371 O O . PHE A 1 585 ? 30.913 -11.824 13.120 1.00 97.81 585 PHE A O 1
ATOM 4378 N N . VAL A 1 586 ? 31.495 -10.299 14.658 1.00 98.00 586 VAL A N 1
ATOM 4379 C CA . VAL A 1 586 ? 30.361 -10.564 15.557 1.00 98.00 586 VAL A CA 1
ATOM 4380 C C . VAL A 1 586 ? 29.199 -9.644 15.169 1.00 98.00 586 VAL A C 1
ATOM 4382 O O . VAL A 1 586 ? 29.406 -8.468 14.850 1.00 98.00 586 VAL A O 1
ATOM 4385 N N . LEU A 1 587 ? 27.972 -10.167 15.148 1.00 98.00 587 LEU A N 1
ATOM 4386 C CA . LEU A 1 587 ? 26.765 -9.388 14.861 1.00 98.00 587 LEU A CA 1
ATOM 4387 C C . LEU A 1 587 ? 26.146 -8.872 16.178 1.00 98.00 587 LEU A C 1
ATOM 4389 O O . LEU A 1 587 ? 25.632 -9.685 16.942 1.00 98.00 587 LEU A O 1
ATOM 4393 N N . PRO A 1 588 ? 26.156 -7.559 16.466 1.00 98.00 588 PRO A N 1
ATOM 4394 C CA . PRO A 1 588 ? 25.519 -7.024 17.662 1.00 98.00 588 PRO A CA 1
ATOM 4395 C C . PRO A 1 588 ? 23.999 -6.924 17.490 1.00 98.00 588 PRO A C 1
ATOM 4397 O O . PRO A 1 588 ? 23.517 -6.439 16.468 1.00 98.00 588 PRO A O 1
ATOM 4400 N N . ILE A 1 589 ? 23.246 -7.303 18.519 1.00 98.12 589 ILE A N 1
ATOM 4401 C CA . ILE A 1 589 ? 21.799 -7.118 18.651 1.00 98.12 589 ILE A CA 1
ATOM 4402 C C . ILE A 1 589 ? 21.567 -6.127 19.791 1.00 98.12 589 ILE A C 1
ATOM 4404 O O . ILE A 1 589 ? 21.826 -6.418 20.960 1.00 98.12 589 ILE A O 1
ATOM 4408 N N . ARG A 1 590 ? 21.121 -4.915 19.451 1.00 96.56 590 ARG A N 1
ATOM 4409 C CA . ARG A 1 590 ? 21.020 -3.794 20.399 1.00 96.56 590 ARG A CA 1
ATOM 4410 C C . ARG A 1 590 ? 19.668 -3.721 21.108 1.00 96.56 590 ARG A C 1
ATOM 4412 O O . ARG A 1 590 ? 19.623 -3.257 22.244 1.00 96.56 590 ARG A O 1
ATOM 4419 N N . ASP A 1 591 ? 18.607 -4.182 20.455 1.00 94.94 591 ASP A N 1
ATOM 4420 C CA . ASP A 1 591 ? 17.221 -4.225 20.939 1.00 94.94 591 ASP A CA 1
ATOM 4421 C C . ASP A 1 591 ? 16.442 -5.266 20.106 1.00 94.94 591 ASP A C 1
ATOM 4423 O O . ASP A 1 591 ? 16.873 -5.616 19.001 1.00 94.94 591 ASP A O 1
ATOM 4427 N N . VAL A 1 592 ? 15.312 -5.776 20.600 1.00 96.00 592 VAL A N 1
ATOM 4428 C CA . VAL A 1 592 ? 14.481 -6.774 19.893 1.00 96.00 592 VAL A CA 1
ATOM 4429 C C . VAL A 1 592 ? 13.013 -6.388 20.019 1.00 96.00 592 VAL A C 1
ATOM 4431 O O . VAL A 1 592 ? 12.563 -6.021 21.100 1.00 96.00 592 VAL A O 1
ATOM 4434 N N . ARG A 1 593 ? 12.255 -6.446 18.918 1.00 94.94 593 ARG A N 1
ATOM 4435 C CA . ARG A 1 593 ? 10.856 -5.987 18.869 1.00 94.94 593 ARG A CA 1
ATOM 4436 C C . ARG A 1 593 ? 9.948 -6.982 18.161 1.00 94.94 593 ARG A C 1
ATOM 4438 O O . ARG A 1 593 ? 10.407 -7.730 17.305 1.00 94.94 593 ARG A O 1
ATOM 4445 N N . GLY A 1 594 ? 8.661 -6.981 18.493 1.00 94.75 594 GLY A N 1
ATOM 4446 C CA . GLY A 1 594 ? 7.645 -7.793 17.822 1.00 94.75 594 GLY A CA 1
ATOM 4447 C C . GLY A 1 594 ? 6.752 -6.973 16.891 1.00 94.75 594 GLY A C 1
ATOM 4448 O O . GLY A 1 594 ? 6.288 -5.900 17.267 1.00 94.75 594 GLY A O 1
ATOM 4449 N N . SER A 1 595 ? 6.456 -7.514 15.710 1.00 97.56 595 SER A N 1
ATOM 4450 C CA . SER A 1 595 ? 5.264 -7.175 14.924 1.00 97.56 595 SER A CA 1
ATOM 4451 C C . SER A 1 595 ? 4.364 -8.409 14.935 1.00 97.56 595 SER A C 1
ATOM 4453 O O . SER A 1 595 ? 4.481 -9.302 14.093 1.00 97.56 595 SER A O 1
ATOM 4455 N N . ILE A 1 596 ? 3.547 -8.517 15.983 1.00 97.94 596 ILE A N 1
ATOM 4456 C CA . ILE A 1 596 ? 2.856 -9.753 16.378 1.00 97.94 596 ILE A CA 1
ATOM 4457 C C . ILE A 1 596 ? 1.659 -10.085 15.470 1.00 97.94 596 ILE A C 1
ATOM 4459 O O . ILE A 1 596 ? 1.409 -11.258 15.196 1.00 97.94 596 ILE A O 1
ATOM 4463 N N . GLY A 1 597 ? 0.952 -9.079 14.950 1.00 97.81 597 GLY A N 1
ATOM 4464 C CA . GLY A 1 597 ? -0.106 -9.262 13.952 1.00 97.81 597 GLY A CA 1
ATOM 4465 C C . GLY A 1 597 ? 0.452 -9.547 12.555 1.00 97.81 597 GLY A C 1
ATOM 4466 O O . GLY A 1 597 ? -0.082 -10.385 11.822 1.00 97.81 597 GLY A O 1
ATOM 4467 N N . ALA A 1 598 ? 1.572 -8.918 12.189 1.00 98.12 598 ALA A N 1
ATOM 4468 C CA . ALA A 1 598 ? 2.304 -9.284 10.972 1.00 98.12 598 ALA A CA 1
ATOM 4469 C C . ALA A 1 598 ? 2.946 -10.684 11.088 1.00 98.12 598 ALA A C 1
ATOM 4471 O O . ALA A 1 598 ? 3.048 -11.412 10.098 1.00 98.12 598 ALA A O 1
ATOM 4472 N N . GLY A 1 599 ? 3.304 -11.093 12.307 1.00 98.12 599 GLY A N 1
ATOM 4473 C CA . GLY A 1 599 ? 3.828 -12.412 12.636 1.00 98.12 599 GLY A CA 1
ATOM 4474 C C . GLY A 1 599 ? 5.344 -12.526 12.477 1.00 98.12 599 GLY A C 1
ATOM 4475 O O . GLY A 1 599 ? 5.814 -13.480 11.862 1.00 98.12 599 GLY A O 1
ATOM 4476 N N . PHE A 1 600 ? 6.129 -11.584 13.000 1.00 98.62 600 PHE A N 1
ATOM 4477 C CA . PHE A 1 600 ? 7.586 -11.748 13.110 1.00 98.62 600 PHE A CA 1
ATOM 4478 C C . PHE A 1 600 ? 8.184 -10.959 14.280 1.00 98.62 600 PHE A C 1
ATOM 4480 O O . PHE A 1 600 ? 7.629 -9.958 14.738 1.00 98.62 600 PHE A O 1
ATOM 4487 N N . ILE A 1 601 ? 9.357 -11.398 14.734 1.00 98.06 601 ILE A N 1
ATOM 4488 C CA . ILE A 1 601 ? 10.219 -10.665 15.667 1.00 98.06 601 ILE A CA 1
ATOM 4489 C C . ILE A 1 601 ? 11.354 -10.028 14.855 1.00 98.06 601 ILE A C 1
ATOM 4491 O O . ILE A 1 601 ? 11.972 -10.694 14.027 1.00 98.06 601 ILE A O 1
ATOM 4495 N N . TYR A 1 602 ? 11.633 -8.742 15.061 1.00 96.56 602 TYR A N 1
ATOM 4496 C CA . TYR A 1 602 ? 12.678 -7.995 14.362 1.00 96.56 602 TYR A CA 1
ATOM 4497 C C . TYR A 1 602 ? 13.791 -7.525 15.326 1.00 96.56 602 TYR A C 1
ATOM 4499 O O . TYR A 1 602 ? 13.595 -6.592 16.110 1.00 96.56 602 TYR A O 1
ATOM 4507 N N . PRO A 1 603 ? 14.975 -8.170 15.296 1.00 97.31 603 PRO A N 1
ATOM 4508 C CA . PRO A 1 603 ? 16.162 -7.723 16.019 1.00 97.31 603 PRO A CA 1
ATOM 4509 C C . PRO A 1 603 ? 16.767 -6.479 15.364 1.00 97.31 603 PRO A C 1
ATOM 4511 O O . PRO A 1 603 ? 16.972 -6.447 14.147 1.00 97.31 603 PRO A O 1
ATOM 4514 N N . LEU A 1 604 ? 17.099 -5.474 16.173 1.00 96.44 604 LEU A N 1
ATOM 4515 C CA . LEU A 1 604 ? 17.751 -4.239 15.742 1.00 96.44 604 LEU A CA 1
ATOM 4516 C C . LEU A 1 604 ? 19.270 -4.376 15.881 1.00 96.44 604 LEU A C 1
ATOM 4518 O O . LEU A 1 604 ? 19.819 -4.316 16.982 1.00 96.44 604 LEU A O 1
ATOM 4522 N N . VAL A 1 605 ? 19.951 -4.530 14.745 1.00 95.25 605 VAL A N 1
ATOM 4523 C CA . VAL A 1 605 ? 21.420 -4.645 14.675 1.00 95.25 605 VAL A CA 1
ATOM 4524 C C . VAL A 1 605 ? 22.102 -3.277 14.830 1.00 95.25 605 VAL A C 1
ATOM 4526 O O . VAL A 1 605 ? 23.216 -3.163 15.335 1.00 95.25 605 VAL A O 1
ATOM 4529 N N . GLY A 1 606 ? 21.413 -2.209 14.426 1.00 86.44 606 GLY A N 1
ATOM 4530 C CA . GLY A 1 606 ? 21.878 -0.831 14.556 1.00 86.44 606 GLY A CA 1
ATOM 4531 C C . GLY A 1 606 ? 20.730 0.172 14.451 1.00 86.44 606 GLY A C 1
ATOM 4532 O O . GLY A 1 606 ? 19.574 -0.202 14.248 1.00 86.44 606 GLY A O 1
ATOM 4533 N N . THR A 1 607 ? 21.045 1.458 14.589 1.00 79.44 607 THR A N 1
ATOM 4534 C CA . THR A 1 607 ? 20.053 2.542 14.617 1.00 79.44 607 THR A CA 1
ATOM 4535 C C . THR A 1 607 ? 19.344 2.699 13.268 1.00 79.44 607 THR A C 1
ATOM 4537 O O . THR A 1 607 ? 19.907 3.240 12.318 1.00 79.44 607 THR A O 1
ATOM 4540 N N . MET A 1 608 ? 18.082 2.273 13.193 1.00 81.56 608 MET A N 1
ATOM 4541 C CA . MET A 1 608 ? 17.226 2.450 12.016 1.00 81.56 608 MET A CA 1
ATOM 4542 C C . MET A 1 608 ? 16.351 3.695 12.163 1.00 81.56 608 MET A C 1
ATOM 4544 O O . MET A 1 608 ? 15.650 3.854 13.160 1.00 81.56 608 MET A O 1
ATOM 4548 N N . SER A 1 609 ? 16.351 4.572 11.155 1.00 81.88 609 SER A N 1
ATOM 4549 C CA . SER A 1 609 ? 15.434 5.714 11.118 1.00 81.88 609 SER A CA 1
ATOM 4550 C C . SER A 1 609 ? 14.112 5.307 10.467 1.00 81.88 609 SER A C 1
ATOM 4552 O O . SER A 1 609 ? 14.035 5.121 9.255 1.00 81.88 609 SER A O 1
ATOM 4554 N N . THR A 1 610 ? 13.077 5.164 11.291 1.00 90.19 610 THR A N 1
ATOM 4555 C CA . THR A 1 610 ? 11.692 4.843 10.904 1.00 90.19 610 THR A CA 1
ATOM 4556 C C . THR A 1 610 ? 10.928 6.036 10.324 1.00 90.19 610 THR A C 1
ATOM 4558 O O . THR A 1 610 ? 9.906 5.858 9.671 1.00 90.19 610 THR A O 1
ATOM 4561 N N . MET A 1 611 ? 11.443 7.252 10.524 1.00 94.31 611 MET A N 1
ATOM 4562 C CA . MET A 1 611 ? 10.949 8.487 9.922 1.00 94.31 611 MET A CA 1
ATOM 4563 C C . MET A 1 611 ? 12.120 9.218 9.243 1.00 94.31 611 MET A C 1
ATOM 4565 O O . MET A 1 611 ? 12.971 9.783 9.946 1.00 94.31 611 MET A O 1
ATOM 4569 N N . PRO A 1 612 ? 12.236 9.186 7.902 1.00 90.88 612 PRO A N 1
ATOM 4570 C CA . PRO A 1 612 ? 13.27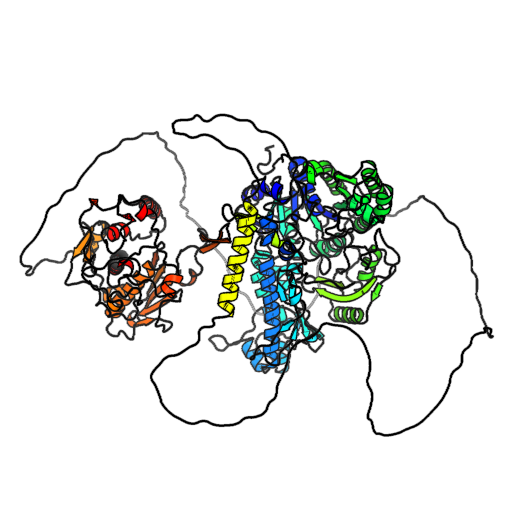0 9.914 7.170 1.00 90.88 612 PRO A CA 1
ATOM 4571 C C . PRO A 1 612 ? 13.103 11.434 7.318 1.00 90.88 612 PRO A C 1
ATOM 4573 O O . PRO A 1 612 ? 12.097 11.929 7.812 1.00 90.88 612 PRO A O 1
ATOM 4576 N N . GLY A 1 613 ? 14.121 12.186 6.903 1.00 91.38 613 GLY A N 1
ATOM 4577 C CA . GLY A 1 613 ? 14.089 13.647 6.885 1.00 91.38 613 GLY A CA 1
ATOM 4578 C C . GLY A 1 613 ? 14.452 14.178 5.507 1.00 91.38 613 GLY A C 1
ATOM 4579 O O . GLY A 1 613 ? 15.313 13.602 4.843 1.00 91.38 613 GLY A O 1
ATOM 4580 N N . LEU A 1 614 ? 13.844 15.292 5.106 1.00 90.44 614 LEU A N 1
ATOM 4581 C CA . LEU A 1 614 ? 14.225 16.027 3.895 1.00 90.44 614 LEU A CA 1
ATOM 4582 C C . LEU A 1 614 ? 15.720 16.438 3.917 1.00 90.44 614 LEU A C 1
ATOM 4584 O O . LEU A 1 614 ? 16.233 16.767 4.997 1.00 90.44 614 LEU A O 1
ATOM 4588 N N . PRO A 1 615 ? 16.430 16.417 2.771 1.00 88.25 615 PRO A N 1
ATOM 4589 C CA . PRO A 1 615 ? 17.773 16.990 2.610 1.00 88.25 615 PRO A CA 1
ATOM 4590 C C . PRO A 1 615 ? 17.724 18.528 2.504 1.00 88.25 615 PRO A C 1
ATOM 4592 O O . PRO A 1 615 ? 16.650 19.120 2.468 1.00 88.25 615 PRO A O 1
ATOM 4595 N N . THR A 1 616 ? 18.888 19.180 2.393 1.00 88.50 616 THR A N 1
ATOM 4596 C CA . THR A 1 616 ? 18.995 20.641 2.182 1.00 88.50 616 THR A CA 1
ATOM 4597 C C . THR A 1 616 ? 18.441 21.097 0.827 1.00 88.50 616 THR A C 1
ATOM 4599 O O . THR A 1 616 ? 17.896 22.190 0.728 1.00 88.50 616 THR A O 1
ATOM 4602 N N . ARG A 1 617 ? 18.562 20.260 -0.213 1.00 84.38 617 ARG A N 1
ATOM 4603 C CA . ARG A 1 617 ? 17.976 20.486 -1.541 1.00 84.38 617 ARG A CA 1
ATOM 4604 C C . ARG A 1 617 ? 17.070 19.299 -1.900 1.00 84.38 617 ARG A C 1
ATOM 4606 O O . ARG A 1 617 ? 17.553 18.341 -2.497 1.00 84.38 617 ARG A O 1
ATOM 4613 N N . PRO A 1 618 ? 15.803 19.306 -1.453 1.00 87.19 618 PRO A N 1
ATOM 4614 C CA . PRO A 1 618 ? 14.854 18.234 -1.732 1.00 87.19 618 PRO A CA 1
ATOM 4615 C C . PRO A 1 618 ? 14.335 18.275 -3.172 1.00 87.19 618 PRO A C 1
ATOM 4617 O O . PRO A 1 618 ? 14.372 19.323 -3.821 1.00 87.19 618 PRO A O 1
ATOM 4620 N N . CYS A 1 619 ? 13.825 17.135 -3.645 1.00 84.44 619 CYS A N 1
ATOM 4621 C CA . CYS A 1 619 ? 13.257 16.982 -4.988 1.00 84.44 619 CYS A CA 1
ATOM 4622 C C . CYS A 1 619 ? 12.053 17.902 -5.243 1.00 84.44 619 CYS A C 1
ATOM 4624 O O . CYS A 1 619 ? 11.872 18.343 -6.368 1.00 84.44 619 CYS A O 1
ATOM 4626 N N . PHE A 1 620 ? 11.270 18.275 -4.219 1.00 87.06 620 PHE A N 1
ATOM 4627 C CA . PHE A 1 620 ? 10.097 19.146 -4.410 1.00 87.06 620 PHE A CA 1
ATOM 4628 C C . PHE A 1 620 ? 10.394 20.549 -4.976 1.00 87.06 620 PHE A C 1
ATOM 4630 O O . PHE A 1 620 ? 9.463 21.255 -5.332 1.00 87.06 620 PHE A O 1
ATOM 4637 N N . TYR A 1 621 ? 11.660 20.972 -5.052 1.00 85.69 621 TYR A N 1
ATOM 4638 C CA . TYR A 1 621 ? 12.054 22.209 -5.745 1.00 85.69 621 TYR A CA 1
ATOM 4639 C C . TYR A 1 621 ? 11.926 22.113 -7.275 1.00 85.69 621 TYR A C 1
ATOM 4641 O O . TYR A 1 621 ? 11.868 23.150 -7.927 1.00 85.69 621 TYR A O 1
ATOM 4649 N N . ASP A 1 622 ? 11.920 20.896 -7.828 1.00 82.31 622 ASP A N 1
ATOM 4650 C CA . ASP A 1 622 ? 11.814 20.615 -9.267 1.00 82.31 622 ASP A CA 1
ATOM 4651 C C . ASP A 1 622 ? 10.533 19.819 -9.600 1.00 82.31 622 ASP A C 1
ATOM 4653 O O . ASP A 1 622 ? 10.413 19.272 -10.694 1.00 82.31 622 ASP A O 1
ATOM 4657 N N . ILE A 1 623 ? 9.590 19.724 -8.648 1.00 84.50 623 ILE A N 1
ATOM 4658 C CA . ILE A 1 623 ? 8.259 19.138 -8.857 1.00 84.50 623 ILE A CA 1
ATOM 4659 C C . ILE A 1 623 ? 7.251 20.277 -8.974 1.00 84.50 623 ILE A C 1
ATOM 4661 O O . ILE A 1 623 ? 7.090 21.054 -8.035 1.00 84.50 623 ILE A O 1
ATOM 4665 N N . ASP A 1 624 ? 6.556 20.344 -10.105 1.00 86.56 624 ASP A N 1
ATOM 4666 C CA . ASP A 1 624 ? 5.518 21.342 -10.383 1.00 86.56 624 ASP A CA 1
ATOM 4667 C C . ASP A 1 624 ? 4.447 20.751 -11.321 1.00 86.56 624 ASP A C 1
ATOM 4669 O O . ASP A 1 624 ? 4.562 19.607 -11.776 1.00 86.56 624 ASP A O 1
ATOM 4673 N N . VAL A 1 625 ? 3.392 21.507 -11.618 1.00 84.06 625 VAL A N 1
ATOM 4674 C CA . VAL A 1 625 ? 2.306 21.088 -12.511 1.00 84.06 625 VAL A CA 1
ATOM 4675 C C . VAL A 1 625 ? 2.077 22.147 -13.594 1.00 84.06 625 VAL A C 1
ATOM 4677 O O . VAL A 1 625 ? 1.867 23.326 -13.304 1.00 84.06 625 VAL A O 1
ATOM 4680 N N . ASP A 1 626 ? 2.104 21.748 -14.867 1.00 83.19 626 ASP A N 1
ATOM 4681 C CA . ASP A 1 626 ? 1.817 22.673 -15.971 1.00 83.19 626 ASP A CA 1
ATOM 4682 C C . ASP A 1 626 ? 0.349 23.113 -15.910 1.00 83.19 626 ASP A C 1
ATOM 4684 O O . ASP A 1 626 ? -0.529 22.389 -16.350 1.00 83.19 626 ASP A O 1
ATOM 4688 N N . THR A 1 627 ? 0.033 24.305 -15.410 1.00 85.62 627 THR A N 1
ATOM 4689 C CA . THR A 1 627 ? -1.379 24.715 -15.249 1.00 85.62 627 THR A CA 1
ATOM 4690 C C . THR A 1 627 ? -2.230 24.730 -16.536 1.00 85.62 627 THR A C 1
ATOM 4692 O O . THR A 1 627 ? -3.457 24.806 -16.423 1.00 85.62 627 THR A O 1
ATOM 4695 N N . ALA A 1 628 ? -1.635 24.623 -17.736 1.00 82.31 628 ALA A N 1
ATOM 4696 C CA . ALA A 1 628 ? -2.354 24.526 -19.008 1.00 82.31 628 ALA A CA 1
ATOM 4697 C C . ALA A 1 628 ? -2.697 23.079 -19.427 1.00 82.31 628 ALA A C 1
ATOM 4699 O O . ALA A 1 628 ? -3.847 22.824 -19.793 1.00 82.31 628 ALA A O 1
ATOM 4700 N N . THR A 1 629 ? -1.744 22.133 -19.391 1.00 80.75 629 THR A N 1
ATOM 4701 C CA . THR A 1 629 ? -2.023 20.704 -19.687 1.00 80.75 629 THR A CA 1
ATOM 4702 C C . THR A 1 629 ? -2.236 19.862 -18.433 1.00 80.75 629 THR A C 1
ATOM 4704 O O . THR A 1 629 ? -3.104 18.994 -18.423 1.00 80.75 629 THR A O 1
ATOM 4707 N N . GLY A 1 630 ? -1.460 20.157 -17.393 1.00 78.44 630 GLY A N 1
ATOM 4708 C CA . GLY A 1 630 ? -1.394 19.563 -16.060 1.00 78.44 630 GLY A CA 1
ATOM 4709 C C . GLY A 1 630 ? -0.597 18.288 -15.930 1.00 78.44 630 GLY A C 1
ATOM 4710 O O . GLY A 1 630 ? -0.685 17.610 -14.908 1.00 78.44 630 GLY A O 1
ATOM 4711 N N . LYS A 1 631 ? 0.220 17.971 -16.931 1.00 77.00 631 LYS A N 1
ATOM 4712 C CA . LYS A 1 631 ? 1.269 16.976 -16.739 1.00 77.00 631 LYS A CA 1
ATOM 4713 C C . LYS A 1 631 ? 2.128 17.387 -15.540 1.00 77.00 631 LYS A C 1
ATOM 4715 O O . LYS A 1 631 ? 2.621 18.516 -15.484 1.00 77.00 631 LYS A O 1
ATOM 4720 N N . THR A 1 632 ? 2.291 16.471 -14.590 1.00 76.62 632 THR A N 1
ATOM 4721 C CA . THR A 1 632 ? 3.175 16.677 -13.443 1.00 76.62 632 THR A CA 1
ATOM 4722 C C . THR A 1 632 ? 4.619 16.638 -13.928 1.00 76.62 632 THR A C 1
ATOM 4724 O O . THR A 1 632 ? 5.069 15.615 -14.448 1.00 76.62 632 THR A O 1
ATOM 4727 N N . ALA A 1 633 ? 5.357 17.731 -13.742 1.00 70.25 633 ALA A N 1
ATOM 4728 C CA . ALA A 1 633 ? 6.806 17.704 -13.844 1.00 70.25 633 ALA A CA 1
ATOM 4729 C C . ALA A 1 633 ? 7.327 16.940 -12.621 1.00 70.25 633 ALA A C 1
ATOM 4731 O O . ALA A 1 633 ? 7.218 17.412 -11.492 1.00 70.25 633 ALA A O 1
ATOM 4732 N N . MET A 1 634 ? 7.828 15.726 -12.839 1.00 64.44 634 MET A N 1
ATOM 4733 C CA . MET A 1 634 ? 8.408 14.879 -11.798 1.00 64.44 634 MET A CA 1
ATOM 4734 C C . MET A 1 634 ? 9.914 14.804 -12.010 1.00 64.44 634 MET A C 1
ATOM 4736 O O . MET A 1 634 ? 10.371 14.640 -13.139 1.00 64.44 634 MET A O 1
ATOM 4740 N N . VAL A 1 635 ? 10.687 14.898 -10.927 1.00 55.94 635 VAL A N 1
ATOM 4741 C CA . VAL A 1 635 ? 12.145 14.757 -11.009 1.00 55.94 635 VAL A CA 1
ATOM 4742 C C . VAL A 1 635 ? 12.514 13.292 -11.183 1.00 55.94 635 VAL A C 1
ATOM 4744 O O . VAL A 1 635 ? 12.138 12.445 -10.367 1.00 55.94 635 VAL A O 1
ATOM 4747 N N . ASP A 1 636 ? 13.327 13.009 -12.191 1.00 49.19 636 ASP A N 1
ATOM 4748 C CA . ASP A 1 636 ? 14.081 11.765 -12.245 1.00 49.19 636 ASP A CA 1
ATOM 4749 C C . ASP A 1 636 ? 15.119 11.717 -11.113 1.00 49.19 636 ASP A C 1
ATOM 4751 O O . ASP A 1 636 ? 15.539 12.738 -10.558 1.00 49.19 636 ASP A O 1
ATOM 4755 N N . SER A 1 637 ? 15.561 10.510 -10.750 1.00 38.50 637 SER A N 1
ATOM 4756 C CA . SER A 1 637 ? 16.672 10.381 -9.800 1.00 38.50 637 SER A CA 1
ATOM 4757 C C . SER A 1 637 ? 17.945 10.973 -10.425 1.00 38.50 637 SER A C 1
ATOM 4759 O O . SER A 1 637 ? 18.186 10.729 -11.605 1.00 38.50 637 SER A O 1
ATOM 4761 N N . PRO A 1 638 ? 18.777 11.727 -9.680 1.00 29.92 638 PRO A N 1
ATOM 4762 C CA . PRO A 1 638 ? 19.780 12.617 -10.270 1.00 29.92 638 PRO A CA 1
ATOM 4763 C C . PRO A 1 638 ? 20.951 11.881 -10.943 1.00 29.92 638 PRO A C 1
ATOM 4765 O O . PRO A 1 638 ? 22.028 11.709 -10.363 1.00 29.92 638 PRO A O 1
ATOM 4768 N N . THR A 1 639 ? 20.763 11.500 -12.205 1.00 27.02 639 THR A N 1
ATOM 4769 C CA . THR A 1 639 ? 21.846 11.250 -13.158 1.00 27.02 639 THR A CA 1
ATOM 4770 C C . THR A 1 639 ? 22.417 12.570 -13.681 1.00 27.02 639 THR A C 1
ATOM 4772 O O . THR A 1 639 ? 21.735 13.590 -13.731 1.00 27.02 639 THR A O 1
ATOM 4775 N N . THR A 1 640 ? 23.704 12.562 -14.029 1.00 24.19 640 THR A N 1
ATOM 4776 C CA . THR A 1 640 ? 24.514 13.751 -14.351 1.00 24.19 640 THR A CA 1
ATOM 4777 C C . THR A 1 640 ? 23.883 14.695 -15.385 1.00 24.19 640 THR A C 1
ATOM 4779 O O . THR A 1 640 ? 23.426 14.211 -16.421 1.00 24.19 640 THR A O 1
ATOM 4782 N N . PRO A 1 641 ? 23.941 16.029 -15.183 1.00 23.80 641 PRO A N 1
ATOM 4783 C CA . PRO A 1 641 ? 23.339 16.994 -16.099 1.00 23.80 641 PRO A CA 1
ATOM 4784 C C . PRO A 1 641 ? 24.049 17.003 -17.459 1.00 23.80 641 PRO A C 1
ATOM 4786 O O . PRO A 1 641 ? 25.233 17.335 -17.562 1.00 23.80 641 PRO A O 1
ATOM 4789 N N . THR A 1 642 ? 23.308 16.683 -18.516 1.00 23.52 642 THR A N 1
ATOM 4790 C CA . THR A 1 642 ? 23.758 16.829 -19.903 1.00 23.52 642 THR A CA 1
ATOM 4791 C C . THR A 1 642 ? 23.848 18.306 -20.284 1.00 23.52 642 THR A C 1
ATOM 4793 O O . THR A 1 642 ? 22.865 19.041 -20.192 1.00 23.52 642 THR A O 1
ATOM 4796 N N . GLN A 1 643 ? 25.023 18.743 -20.743 1.00 20.16 643 GLN A N 1
ATOM 4797 C CA . GLN A 1 643 ? 25.212 20.075 -21.329 1.00 20.16 643 GLN A CA 1
ATOM 4798 C C . GLN A 1 643 ? 24.339 20.239 -22.590 1.00 20.16 643 GLN A C 1
ATOM 4800 O O . GLN A 1 643 ? 24.250 19.294 -23.377 1.00 20.16 643 GLN A O 1
ATOM 4805 N N . PRO A 1 644 ? 23.737 21.418 -22.835 1.00 22.70 644 PRO A N 1
ATOM 4806 C CA . PRO A 1 644 ? 22.949 21.654 -24.041 1.00 22.70 644 PRO A CA 1
ATOM 4807 C C . PRO A 1 644 ? 23.856 21.729 -25.280 1.00 22.70 644 PRO A C 1
ATOM 4809 O O . PRO A 1 644 ? 24.533 22.730 -25.520 1.00 22.70 644 PRO A O 1
ATOM 4812 N N . SER A 1 645 ? 23.860 20.665 -26.084 1.00 23.34 645 SER A N 1
ATOM 4813 C CA . SER A 1 645 ? 24.573 20.612 -27.363 1.00 23.34 645 SER A CA 1
ATOM 4814 C C . SER A 1 645 ? 23.969 21.593 -28.370 1.00 23.34 645 SER A C 1
ATOM 4816 O O . SER A 1 645 ? 22.774 21.540 -28.663 1.00 23.34 645 SER A O 1
ATOM 4818 N N . SER A 1 646 ? 24.795 22.472 -28.932 1.00 26.09 646 SER A N 1
ATOM 4819 C CA . SER A 1 646 ? 24.370 23.426 -29.953 1.00 26.09 646 SER A CA 1
ATOM 4820 C C . SER A 1 646 ? 24.367 22.818 -31.364 1.00 26.09 646 SER A C 1
ATOM 4822 O O . SER A 1 646 ? 25.062 21.849 -31.655 1.00 26.09 646 SER A O 1
ATOM 4824 N N . SER A 1 647 ? 23.616 23.467 -32.259 1.00 25.34 647 SER A N 1
ATOM 4825 C CA . SER A 1 647 ? 23.506 23.209 -33.705 1.00 25.34 647 SER A CA 1
ATOM 4826 C C . SER A 1 647 ? 22.811 21.914 -34.165 1.00 25.34 647 SER A C 1
ATOM 4828 O O . SER A 1 647 ? 23.340 20.813 -34.106 1.00 25.34 647 SER A O 1
ATOM 4830 N N . SER A 1 648 ? 21.659 22.094 -34.809 1.00 23.09 648 SER A N 1
ATOM 4831 C CA . SER A 1 648 ? 21.457 21.654 -36.198 1.00 23.09 648 SER A CA 1
ATOM 4832 C C . SER A 1 648 ? 20.369 22.523 -36.847 1.00 23.09 648 SER A C 1
ATOM 4834 O O . SER A 1 648 ? 19.601 23.195 -36.157 1.00 23.09 648 SER A O 1
ATOM 4836 N N . SER A 1 649 ? 20.382 22.622 -38.175 1.00 27.19 649 SER A N 1
ATOM 4837 C CA . SER A 1 649 ? 19.532 23.530 -38.950 1.00 27.19 649 SER A CA 1
ATOM 4838 C C . SER A 1 649 ? 18.273 22.839 -39.470 1.00 27.19 649 SER A C 1
ATOM 4840 O O . SER A 1 649 ? 18.335 21.704 -39.931 1.00 27.19 649 SER A O 1
ATOM 4842 N N . PHE A 1 650 ? 17.154 23.568 -39.514 1.00 24.59 650 PHE A N 1
ATOM 4843 C CA . PHE A 1 650 ? 16.024 23.228 -40.382 1.00 24.59 650 PHE A CA 1
ATOM 4844 C C . PHE A 1 650 ? 15.577 24.423 -41.232 1.00 24.59 650 PHE A C 1
ATOM 4846 O O . PHE A 1 650 ? 15.896 25.581 -40.954 1.00 24.59 650 PHE A O 1
ATOM 4853 N N . THR A 1 651 ? 14.946 24.104 -42.359 1.00 24.31 651 THR A N 1
ATOM 4854 C CA . THR A 1 651 ? 14.899 24.938 -43.567 1.00 24.31 651 THR A CA 1
ATOM 4855 C C . THR A 1 651 ? 13.667 25.837 -43.678 1.00 24.31 651 THR A C 1
ATOM 4857 O O . THR A 1 651 ? 12.612 25.563 -43.114 1.00 24.31 651 THR A O 1
ATOM 4860 N N . LYS A 1 652 ? 13.785 26.905 -44.478 1.00 24.58 652 LYS A N 1
ATOM 4861 C CA . LYS A 1 652 ? 12.656 27.765 -44.863 1.00 24.58 652 LYS A CA 1
ATOM 4862 C C . LYS A 1 652 ? 11.730 27.057 -45.856 1.00 24.58 652 LYS A C 1
ATOM 4864 O O . LYS A 1 652 ? 12.201 26.608 -46.896 1.00 24.58 652 LYS A O 1
ATOM 4869 N N . ALA A 1 653 ? 10.424 27.132 -45.609 1.00 24.25 653 ALA A N 1
ATOM 4870 C CA . ALA A 1 653 ? 9.399 27.101 -46.647 1.00 24.25 653 ALA A CA 1
ATOM 4871 C C . ALA A 1 653 ? 8.313 28.147 -46.328 1.00 24.25 653 ALA A C 1
ATOM 4873 O O . ALA A 1 653 ? 7.586 28.046 -45.348 1.00 24.25 653 ALA A O 1
ATOM 4874 N N . GLU A 1 654 ? 8.335 29.193 -47.150 1.00 24.02 654 GLU A N 1
ATOM 4875 C CA . GLU A 1 654 ? 7.263 30.089 -47.598 1.00 24.02 654 GLU A CA 1
ATOM 4876 C C . GLU A 1 654 ? 5.891 30.140 -46.894 1.00 24.02 654 GLU A C 1
ATOM 4878 O O . GLU A 1 654 ? 5.124 29.182 -46.877 1.00 24.02 654 GLU A O 1
ATOM 4883 N N . LEU A 1 655 ? 5.478 31.373 -46.576 1.00 23.95 655 LEU A N 1
AT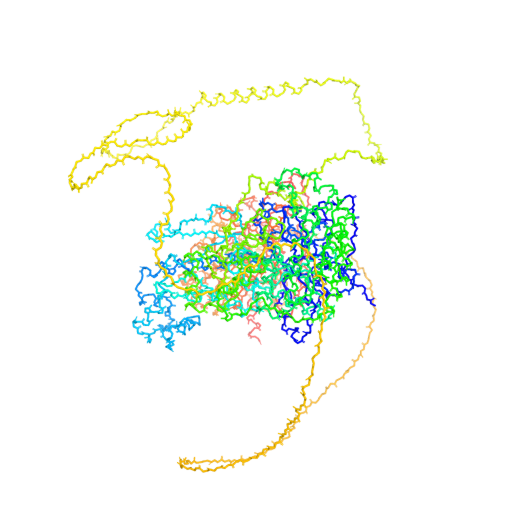OM 4884 C CA . LEU A 1 655 ? 4.089 31.820 -46.723 1.00 23.95 655 LEU A CA 1
ATOM 4885 C C . LEU A 1 655 ? 4.094 33.279 -47.223 1.00 23.95 655 LEU A C 1
ATOM 4887 O O . LEU A 1 655 ? 4.959 34.066 -46.836 1.00 23.95 655 LEU A O 1
ATOM 4891 N N . LYS A 1 656 ? 3.218 33.606 -48.183 1.00 23.69 656 LYS A N 1
ATOM 4892 C CA . LYS A 1 656 ? 3.365 34.792 -49.054 1.00 23.69 656 LYS A CA 1
ATOM 4893 C C . LYS A 1 656 ? 2.770 36.077 -48.467 1.00 23.69 656 LYS A C 1
ATOM 4895 O O . LYS A 1 656 ? 1.831 36.053 -47.678 1.00 23.69 656 LYS A O 1
ATOM 4900 N N . THR A 1 657 ? 3.336 37.206 -48.888 1.00 24.12 657 THR A N 1
ATOM 4901 C CA . THR A 1 657 ? 3.046 38.568 -48.420 1.00 24.12 657 THR A CA 1
ATOM 4902 C C . THR A 1 657 ? 1.976 39.300 -49.234 1.00 24.12 657 THR A C 1
ATOM 4904 O O . THR A 1 657 ? 2.054 39.347 -50.457 1.00 24.12 657 THR A O 1
ATOM 4907 N N . THR A 1 658 ? 1.087 40.010 -48.533 1.00 23.41 658 THR A N 1
ATOM 4908 C CA . THR A 1 658 ? 0.342 41.211 -48.978 1.00 23.41 658 THR A CA 1
ATOM 4909 C C . THR A 1 658 ? -0.116 41.974 -47.722 1.00 23.41 658 THR A C 1
ATOM 4911 O O . THR A 1 658 ? -0.619 41.329 -46.810 1.00 23.41 658 THR A O 1
ATOM 4914 N N . SER A 1 659 ? -0.012 43.302 -47.587 1.00 24.41 659 SER A N 1
ATOM 4915 C CA . SER A 1 659 ? 0.605 44.312 -48.463 1.00 24.41 659 SER A CA 1
ATOM 4916 C C . SER A 1 659 ? 0.966 45.590 -47.668 1.00 24.41 659 SER A C 1
ATOM 4918 O O . SER A 1 659 ? 0.265 45.902 -46.717 1.00 24.41 659 SER A O 1
ATOM 4920 N N . PHE A 1 660 ? 2.042 46.279 -48.085 1.00 24.98 660 PHE A N 1
ATOM 4921 C CA . PHE A 1 660 ? 2.343 47.735 -48.084 1.00 24.98 660 PHE A CA 1
ATOM 4922 C C . PHE A 1 660 ? 1.774 48.701 -47.003 1.00 24.98 660 PHE A C 1
ATOM 4924 O O . PHE A 1 660 ? 0.606 48.638 -46.656 1.00 24.98 660 PHE A O 1
ATOM 4931 N N . SER A 1 661 ? 2.457 49.781 -46.578 1.00 23.92 661 SER A N 1
ATOM 4932 C CA . SER A 1 661 ? 3.873 50.236 -46.653 1.00 23.92 661 SER A CA 1
ATOM 4933 C C . SER A 1 661 ? 3.998 51.634 -46.007 1.00 23.92 661 SER A C 1
ATOM 4935 O O . SER A 1 661 ? 3.052 52.401 -46.140 1.00 23.92 661 SER A O 1
ATOM 4937 N N . PHE A 1 662 ? 5.161 52.000 -45.427 1.00 23.30 662 PHE A N 1
ATOM 4938 C CA . PHE A 1 662 ? 5.978 53.205 -45.763 1.00 23.30 662 PHE A CA 1
ATOM 4939 C C . PHE A 1 662 ? 7.110 53.488 -44.733 1.00 23.30 662 PHE A C 1
ATOM 4941 O O . PHE A 1 662 ? 6.798 53.860 -43.613 1.00 23.30 662 PHE A O 1
ATOM 4948 N N . PHE A 1 663 ? 8.387 53.409 -45.174 1.00 25.53 663 PHE A N 1
ATOM 4949 C CA . PHE A 1 663 ? 9.612 54.127 -44.705 1.00 25.53 663 PHE A CA 1
ATOM 4950 C C . PHE A 1 663 ? 9.989 54.141 -43.183 1.00 25.53 663 PHE A C 1
ATOM 4952 O O . PHE A 1 663 ? 9.187 53.828 -42.320 1.00 25.53 663 PHE A O 1
ATOM 4959 N N . PHE A 1 664 ? 11.222 54.437 -42.727 1.00 23.86 664 PHE A N 1
ATOM 4960 C CA . PHE A 1 664 ? 12.443 55.004 -43.344 1.00 23.86 664 PHE A CA 1
ATOM 4961 C C . PHE A 1 664 ? 13.732 54.229 -42.910 1.00 23.86 664 PHE A C 1
ATOM 4963 O O . PHE A 1 664 ? 13.668 53.239 -42.187 1.00 23.86 664 PHE A O 1
ATOM 4970 N N . PHE A 1 665 ? 14.904 54.660 -43.392 1.00 25.22 665 PHE A N 1
ATOM 4971 C CA . PHE A 1 665 ? 16.240 54.026 -43.295 1.00 25.22 665 PHE A CA 1
ATOM 4972 C C . PHE A 1 665 ? 16.965 54.045 -41.917 1.00 25.22 665 PHE A C 1
ATOM 4974 O O . PHE A 1 665 ? 16.804 54.986 -41.155 1.00 25.22 665 PHE A O 1
ATOM 4981 N N . PHE A 1 666 ? 17.855 53.045 -41.720 1.00 26.61 666 PHE A N 1
ATOM 4982 C CA . PHE A 1 666 ? 19.176 53.016 -41.023 1.00 26.61 666 PHE A CA 1
ATOM 4983 C C . PHE A 1 666 ? 19.375 53.839 -39.718 1.00 26.61 666 PHE A C 1
ATOM 4985 O O . PHE A 1 666 ? 19.187 55.046 -39.682 1.00 26.61 666 PHE A O 1
ATOM 4992 N N . PHE A 1 667 ? 19.920 53.269 -38.631 1.00 26.31 667 PHE A N 1
ATOM 4993 C CA . PHE A 1 667 ? 21.348 52.890 -38.547 1.00 26.31 667 PHE A CA 1
ATOM 4994 C C . PHE A 1 667 ? 21.671 51.832 -37.462 1.00 26.31 667 PHE A C 1
ATOM 4996 O O . PHE A 1 667 ? 20.888 51.571 -36.553 1.00 26.31 667 PHE A O 1
ATOM 5003 N N . THR A 1 668 ? 22.875 51.254 -37.530 1.00 31.56 668 THR A N 1
ATOM 5004 C CA . THR A 1 668 ? 23.421 50.252 -36.588 1.00 31.56 668 THR A CA 1
ATOM 5005 C C . THR A 1 668 ? 24.173 50.841 -35.379 1.00 31.56 668 THR A C 1
ATOM 5007 O O . THR A 1 668 ? 24.786 51.897 -35.511 1.00 31.56 668 THR A O 1
ATOM 5010 N N . SER A 1 669 ? 24.317 50.032 -34.307 1.00 28.80 669 SER A N 1
ATOM 5011 C CA . SER A 1 669 ? 25.459 49.971 -33.348 1.00 28.80 669 SER A CA 1
ATOM 5012 C C . SER A 1 669 ? 25.223 50.384 -31.871 1.00 28.80 669 SER A C 1
ATOM 5014 O O . SER A 1 669 ? 24.237 51.013 -31.504 1.00 28.80 669 SER A O 1
ATOM 5016 N N . SER A 1 670 ? 26.217 50.033 -31.038 1.00 31.77 670 SER A N 1
ATOM 5017 C CA . SER A 1 670 ? 26.500 50.450 -29.649 1.00 31.77 670 SER A CA 1
ATOM 5018 C C . SER A 1 670 ? 25.758 49.775 -28.475 1.00 31.77 670 SER A C 1
ATOM 5020 O O . SER A 1 670 ? 24.709 50.210 -27.997 1.00 31.77 670 SER A O 1
ATOM 5022 N N . LYS A 1 671 ? 26.427 48.774 -27.878 1.00 45.31 671 LYS A N 1
ATOM 5023 C CA . LYS A 1 671 ? 26.170 48.278 -26.512 1.00 45.31 671 LYS A CA 1
ATOM 5024 C C . LYS A 1 671 ? 26.536 49.357 -25.471 1.00 45.31 671 LYS A C 1
ATOM 5026 O O . LYS A 1 671 ? 27.686 49.395 -25.036 1.00 45.31 671 LYS A O 1
ATOM 5031 N N . LYS A 1 672 ? 25.605 50.229 -25.046 1.00 39.09 672 LYS A N 1
ATOM 5032 C CA . LYS A 1 672 ? 25.890 51.180 -23.936 1.00 39.09 672 LYS A CA 1
ATOM 5033 C C . LYS A 1 672 ? 24.717 51.720 -23.095 1.00 39.09 672 LYS A C 1
ATOM 5035 O O . LYS A 1 672 ? 24.952 52.584 -22.258 1.00 39.09 672 LYS A O 1
ATOM 5040 N N . LYS A 1 673 ? 23.473 51.244 -23.270 1.00 40.72 673 LYS A N 1
ATOM 5041 C CA . LYS A 1 673 ? 22.288 51.806 -22.569 1.00 40.72 673 LYS A CA 1
ATOM 5042 C C . LYS A 1 673 ? 21.771 51.023 -21.349 1.00 40.72 673 LYS A C 1
ATOM 5044 O O . LYS A 1 673 ? 21.028 51.595 -20.560 1.00 40.72 673 LYS A O 1
ATOM 5049 N N . THR A 1 674 ? 22.169 49.767 -21.141 1.00 45.81 674 THR A N 1
ATOM 5050 C CA . THR A 1 674 ? 21.603 48.919 -20.069 1.00 45.81 674 THR A CA 1
ATOM 5051 C C . THR A 1 674 ? 22.024 49.341 -18.655 1.00 45.81 674 THR A C 1
ATOM 5053 O O . THR A 1 674 ? 21.249 49.198 -17.714 1.00 45.81 674 THR A O 1
ATOM 5056 N N . THR A 1 675 ? 23.229 49.895 -18.485 1.00 45.38 675 THR A N 1
ATOM 5057 C CA . THR A 1 675 ? 23.795 50.212 -17.161 1.00 45.38 675 THR A CA 1
ATOM 5058 C C . THR A 1 675 ? 23.105 51.391 -16.471 1.00 45.38 675 THR A C 1
ATOM 5060 O O . THR A 1 675 ? 22.928 51.372 -15.258 1.00 45.38 675 THR A O 1
ATOM 5063 N N . ALA A 1 676 ? 22.676 52.407 -17.229 1.00 45.28 676 ALA A N 1
ATOM 5064 C CA . ALA A 1 676 ? 22.032 53.600 -16.670 1.00 45.28 676 ALA A CA 1
ATOM 5065 C C . ALA A 1 676 ? 20.677 53.285 -16.007 1.00 45.28 676 ALA A C 1
ATOM 5067 O O . ALA A 1 676 ? 20.329 53.877 -14.988 1.00 45.28 676 ALA A O 1
ATOM 5068 N N . PHE A 1 677 ? 19.937 52.315 -16.555 1.00 48.12 677 PHE A N 1
ATOM 5069 C CA . PHE A 1 677 ? 18.619 51.924 -16.049 1.00 48.12 677 PHE A CA 1
ATOM 5070 C C . PHE A 1 677 ? 18.708 51.233 -14.676 1.00 48.12 677 PHE A C 1
ATOM 5072 O O . PHE A 1 677 ? 17.899 51.503 -13.791 1.00 48.12 677 PHE A O 1
ATOM 5079 N N . ALA A 1 678 ? 19.740 50.405 -14.466 1.00 52.75 678 ALA A N 1
ATOM 5080 C CA . ALA A 1 678 ? 19.977 49.715 -13.197 1.00 52.75 678 ALA A CA 1
ATOM 5081 C C . ALA A 1 678 ? 20.291 50.689 -12.044 1.00 52.75 678 ALA A C 1
ATOM 5083 O O . ALA A 1 678 ? 19.721 50.566 -10.959 1.00 52.75 678 ALA A O 1
ATOM 5084 N N . TYR A 1 679 ? 21.144 51.693 -12.282 1.00 55.59 679 TYR A N 1
ATOM 5085 C CA . TYR A 1 679 ? 21.454 52.707 -11.267 1.00 55.59 679 TYR A CA 1
ATOM 5086 C C . TYR A 1 679 ? 20.260 53.621 -10.961 1.00 55.59 679 TYR A C 1
ATOM 5088 O O . TYR A 1 679 ? 20.032 53.932 -9.793 1.00 55.59 679 TYR A O 1
ATOM 5096 N N . GLY A 1 680 ? 19.458 53.994 -11.967 1.00 59.94 680 GLY A N 1
ATOM 5097 C CA . GLY A 1 680 ? 18.232 54.771 -11.751 1.00 59.94 680 GLY A CA 1
ATOM 5098 C C . GLY A 1 680 ? 17.217 54.050 -10.856 1.00 59.94 680 GLY A C 1
ATOM 5099 O O . GLY A 1 680 ? 16.684 54.649 -9.922 1.00 59.94 680 GLY A O 1
ATOM 5100 N N . PHE A 1 681 ? 17.006 52.749 -11.084 1.00 66.31 681 PHE A N 1
ATOM 5101 C CA . PHE A 1 681 ? 16.089 51.938 -10.275 1.00 66.31 681 PHE A CA 1
ATOM 5102 C C . PHE A 1 681 ? 16.576 51.779 -8.823 1.00 66.31 681 PHE A C 1
ATOM 5104 O O . PHE A 1 681 ? 15.802 51.980 -7.887 1.00 66.31 681 PHE A O 1
ATOM 5111 N N . MET A 1 682 ? 17.874 51.510 -8.626 1.00 61.81 682 MET A N 1
ATOM 5112 C CA . MET A 1 682 ? 18.496 51.456 -7.294 1.00 61.81 682 MET A CA 1
ATOM 5113 C C . MET A 1 682 ? 18.342 52.774 -6.521 1.00 61.81 682 MET A C 1
ATOM 5115 O O . MET A 1 682 ? 18.008 52.753 -5.337 1.00 61.81 682 MET A O 1
ATOM 5119 N N . PHE A 1 683 ? 18.550 53.921 -7.176 1.00 62.41 683 PHE A N 1
ATOM 5120 C CA . PHE A 1 683 ? 18.474 55.229 -6.518 1.00 62.41 683 PHE A CA 1
ATOM 5121 C C . PHE A 1 683 ? 17.039 55.584 -6.096 1.00 62.41 683 PHE A C 1
ATOM 5123 O O . PHE A 1 683 ? 16.824 56.068 -4.984 1.00 62.41 683 PHE A O 1
ATOM 5130 N N . ALA A 1 684 ? 16.047 55.278 -6.941 1.00 64.31 684 ALA A N 1
ATOM 5131 C CA . ALA A 1 684 ? 14.632 55.461 -6.616 1.00 64.31 684 ALA A CA 1
ATOM 5132 C C . ALA A 1 684 ? 14.187 54.581 -5.432 1.00 64.31 684 ALA A C 1
ATOM 5134 O O . ALA A 1 684 ? 13.498 55.060 -4.529 1.00 64.31 684 ALA A O 1
ATOM 5135 N N . PHE A 1 685 ? 14.624 53.317 -5.397 1.00 71.25 685 PHE A N 1
ATOM 5136 C CA . PHE A 1 685 ? 14.297 52.389 -4.310 1.00 71.25 685 PHE A CA 1
ATOM 5137 C C . PHE A 1 685 ? 14.909 52.829 -2.969 1.00 71.25 685 PHE A C 1
ATOM 5139 O O . PHE A 1 685 ? 14.235 52.803 -1.935 1.00 71.25 685 PHE A O 1
ATOM 5146 N N . LEU A 1 686 ? 16.161 53.307 -2.980 1.00 67.12 686 LEU A N 1
ATOM 5147 C CA . LEU A 1 686 ? 16.822 53.831 -1.781 1.00 67.12 686 LEU A CA 1
ATOM 5148 C C . LEU A 1 686 ? 16.114 55.087 -1.246 1.00 67.12 686 LEU A C 1
ATOM 5150 O O . LEU A 1 686 ? 15.838 55.171 -0.050 1.00 67.12 686 LEU A O 1
ATOM 5154 N N . ALA A 1 687 ? 15.759 56.028 -2.128 1.00 64.94 687 ALA A N 1
ATOM 5155 C CA . ALA A 1 687 ? 15.054 57.255 -1.755 1.00 64.94 687 ALA A CA 1
ATOM 5156 C C . ALA A 1 687 ? 13.672 56.974 -1.134 1.00 64.94 687 ALA A C 1
ATOM 5158 O O . ALA A 1 687 ? 13.334 57.554 -0.102 1.00 64.94 687 ALA A O 1
ATOM 5159 N N . PHE A 1 688 ? 12.900 56.044 -1.708 1.00 62.84 688 PHE A N 1
ATOM 5160 C CA . PHE A 1 688 ? 11.594 55.645 -1.170 1.00 62.84 688 PHE A CA 1
ATOM 5161 C C . PHE A 1 688 ? 11.709 54.952 0.199 1.00 62.84 688 PHE A C 1
ATOM 5163 O O . PHE A 1 688 ? 10.916 55.214 1.103 1.00 62.84 688 PHE A O 1
ATOM 5170 N N . THR A 1 689 ? 12.742 54.123 0.385 1.00 65.69 689 THR A N 1
ATOM 5171 C CA . THR A 1 689 ? 13.014 53.456 1.669 1.00 65.69 689 THR A CA 1
ATOM 5172 C C . THR A 1 689 ? 13.402 54.467 2.755 1.00 65.69 689 THR A C 1
ATOM 5174 O O . THR A 1 689 ? 12.909 54.382 3.877 1.00 65.69 689 THR A O 1
ATOM 5177 N N . ILE A 1 690 ? 14.226 55.468 2.423 1.00 66.75 690 ILE A N 1
ATOM 5178 C CA . ILE A 1 690 ? 14.592 56.563 3.338 1.00 66.75 690 ILE A CA 1
ATOM 5179 C C . ILE A 1 690 ? 13.357 57.404 3.703 1.00 66.75 690 ILE A C 1
ATOM 5181 O O . ILE A 1 690 ? 13.150 57.704 4.877 1.00 66.75 690 ILE A O 1
ATOM 5185 N N . PHE A 1 691 ? 12.499 57.734 2.733 1.00 56.12 691 PHE A N 1
ATOM 5186 C CA . PHE A 1 691 ? 11.283 58.524 2.966 1.00 56.12 691 PHE A CA 1
ATOM 5187 C C . PHE A 1 691 ? 10.353 57.889 4.018 1.00 56.12 691 PHE A C 1
ATOM 5189 O O . PHE A 1 691 ? 9.879 58.583 4.918 1.00 56.12 691 PHE A O 1
ATOM 5196 N N . LEU A 1 692 ? 10.163 56.565 3.966 1.00 52.03 692 LEU A N 1
ATOM 5197 C CA . LEU A 1 692 ? 9.351 55.818 4.937 1.00 52.03 692 LEU A CA 1
ATOM 5198 C C . LEU A 1 692 ? 9.987 55.699 6.335 1.00 52.03 692 LEU A C 1
ATOM 5200 O O . LEU A 1 692 ? 9.264 55.503 7.310 1.00 52.03 692 LEU A O 1
ATOM 5204 N N . VAL A 1 693 ? 11.312 55.824 6.456 1.00 56.66 693 VAL A N 1
ATOM 5205 C CA . VAL A 1 693 ? 12.026 55.743 7.746 1.00 56.66 693 VAL A CA 1
ATOM 5206 C C . VAL A 1 693 ? 12.003 57.074 8.509 1.00 56.66 693 VAL A C 1
ATOM 5208 O O . VAL A 1 693 ? 12.011 57.064 9.738 1.00 56.66 693 VAL A O 1
ATOM 5211 N N . PHE A 1 694 ? 11.933 58.213 7.811 1.00 51.75 694 PHE A N 1
ATOM 5212 C CA . PHE A 1 694 ? 11.998 59.544 8.436 1.00 51.75 694 PHE A CA 1
ATOM 5213 C C . PHE A 1 694 ? 10.643 60.259 8.624 1.00 51.75 694 PHE A C 1
ATOM 5215 O O . PHE A 1 694 ? 10.614 61.297 9.283 1.00 51.75 694 PHE A O 1
ATOM 5222 N N . TYR A 1 695 ? 9.522 59.712 8.128 1.00 41.09 695 TYR A N 1
ATOM 5223 C CA . TYR A 1 695 ? 8.179 60.310 8.283 1.00 41.09 695 TYR A CA 1
ATOM 5224 C C . TYR A 1 695 ? 7.105 59.322 8.805 1.00 41.09 695 TYR A C 1
ATOM 5226 O O . TYR A 1 695 ? 6.312 58.795 8.023 1.00 41.09 695 TYR A O 1
ATOM 5234 N N . PRO A 1 696 ? 7.021 59.087 10.132 1.00 38.59 696 PRO A N 1
ATOM 5235 C CA . PRO A 1 696 ? 5.969 58.273 10.751 1.00 38.59 696 PRO A CA 1
ATOM 5236 C C . PRO A 1 696 ? 4.671 59.077 11.031 1.00 38.59 696 PRO A C 1
ATOM 5238 O O . PRO A 1 696 ? 4.737 60.099 11.716 1.00 38.59 696 PRO A O 1
ATOM 5241 N N . PRO A 1 697 ? 3.471 58.625 10.601 1.00 33.72 697 PRO A N 1
ATOM 5242 C CA . PRO A 1 697 ? 2.209 59.317 10.902 1.00 33.72 697 PRO A CA 1
ATOM 5243 C C . PRO A 1 697 ? 1.561 58.879 12.233 1.00 33.72 697 PRO A C 1
ATOM 5245 O O . PRO A 1 697 ? 1.102 57.747 12.371 1.00 33.72 697 PRO A O 1
ATOM 5248 N N . TRP A 1 698 ? 1.454 59.811 13.184 1.00 35.88 698 TRP A N 1
ATOM 5249 C CA . TRP A 1 698 ? 0.644 59.786 14.422 1.00 35.88 698 TRP A CA 1
ATOM 5250 C C . TRP A 1 698 ? 0.159 61.240 14.657 1.00 35.88 698 TRP A C 1
ATOM 5252 O O . TRP A 1 698 ? 0.928 62.153 14.374 1.00 35.88 698 TRP A O 1
ATOM 5262 N N . TYR A 1 699 ? -1.025 61.596 15.181 1.00 29.89 699 TYR A N 1
ATOM 5263 C CA . TYR A 1 699 ? -2.285 60.897 15.524 1.00 29.89 699 TYR A CA 1
ATOM 5264 C C . TYR A 1 699 ? -3.380 61.980 15.813 1.00 29.89 699 TYR A C 1
ATOM 5266 O O . TYR A 1 699 ? -3.047 63.162 15.803 1.00 29.89 699 TYR A O 1
ATOM 5274 N N . SER A 1 700 ? -4.609 61.595 16.222 1.00 27.03 700 SER A N 1
ATOM 5275 C CA . SER A 1 700 ? -5.693 62.448 16.828 1.00 27.03 700 SER A CA 1
ATOM 5276 C C . SER A 1 700 ? -6.633 63.198 15.848 1.00 27.03 700 SER A C 1
ATOM 5278 O O . SER A 1 700 ? -6.132 63.726 14.867 1.00 27.03 700 SER A O 1
ATOM 5280 N N . SER A 1 701 ? -7.986 63.267 15.938 1.00 31.72 701 SER A N 1
ATOM 5281 C CA . SER A 1 701 ? -9.076 63.221 16.980 1.00 31.72 701 SER A CA 1
ATOM 5282 C C . SER A 1 701 ? -9.672 64.630 17.278 1.00 31.72 701 SER A C 1
ATOM 5284 O O . SER A 1 701 ? -9.069 65.584 16.787 1.00 31.72 701 SER A O 1
ATOM 5286 N N . PRO A 1 702 ? -10.796 64.858 18.028 1.00 49.59 702 PRO A N 1
ATOM 5287 C CA . PRO A 1 702 ? -11.765 63.988 18.752 1.00 49.59 702 PRO A CA 1
ATOM 5288 C C . PRO A 1 702 ? -13.249 64.384 18.389 1.00 49.59 702 PRO A C 1
ATOM 5290 O O . PRO A 1 702 ? -13.442 64.734 17.227 1.00 49.59 702 PRO A O 1
ATOM 5293 N N . PRO A 1 703 ? -14.309 64.445 19.258 1.00 48.16 703 PRO A N 1
ATOM 5294 C CA . PRO A 1 703 ? -14.616 63.820 20.571 1.00 48.16 703 PRO A CA 1
ATOM 5295 C C . PRO A 1 703 ? -16.041 63.200 20.735 1.00 48.16 703 PRO A C 1
ATOM 5297 O O . PRO A 1 703 ? -17.008 63.722 20.197 1.00 48.16 703 PRO A O 1
ATOM 5300 N N . PHE A 1 704 ? -16.205 62.185 21.608 1.00 23.48 704 PHE A N 1
ATOM 5301 C CA . PHE A 1 704 ? -17.050 62.219 22.840 1.00 23.48 704 PHE A CA 1
ATOM 5302 C C . PHE A 1 704 ? -17.315 60.822 23.449 1.00 23.48 704 PHE A C 1
ATOM 5304 O O . PHE A 1 704 ? -18.069 60.029 22.891 1.00 23.48 704 PHE A O 1
ATOM 5311 N N . LYS A 1 705 ? -16.831 60.591 24.681 1.00 25.78 705 LYS A N 1
ATOM 5312 C CA . LYS A 1 705 ? -17.668 60.228 25.851 1.00 25.78 705 LYS A CA 1
ATOM 5313 C C . LYS A 1 705 ? -16.823 60.115 27.126 1.00 25.78 705 LYS A C 1
ATOM 5315 O O . LYS A 1 705 ? -15.904 59.310 27.198 1.00 25.78 705 LYS A O 1
ATOM 5320 N N . LYS A 1 706 ? -17.195 60.879 28.158 1.00 26.12 706 LYS A N 1
ATOM 5321 C CA . LYS A 1 706 ? -16.897 60.546 29.558 1.00 26.12 706 LYS A CA 1
ATOM 5322 C C . LYS A 1 706 ? -18.077 59.751 30.112 1.00 26.12 706 LYS A C 1
ATOM 5324 O O . LYS A 1 706 ? -19.191 60.264 30.087 1.00 26.12 706 LYS A O 1
ATOM 5329 N N . ILE A 1 707 ? -17.813 58.582 30.685 1.00 29.05 707 ILE A N 1
ATOM 5330 C CA . ILE A 1 707 ? -18.514 58.080 31.875 1.00 29.05 707 ILE A CA 1
ATOM 5331 C C . ILE A 1 707 ? -17.412 57.616 32.846 1.00 29.05 707 ILE A C 1
ATOM 5333 O O . ILE A 1 707 ? -16.323 57.239 32.418 1.00 29.05 707 ILE A O 1
ATOM 5337 N N . PHE A 1 708 ? -17.656 57.773 34.144 1.00 28.05 708 PHE A N 1
ATOM 5338 C CA . PHE A 1 708 ? -16.711 57.528 35.239 1.00 28.05 708 PHE A CA 1
ATOM 5339 C C . PHE A 1 708 ? -16.608 56.005 35.576 1.00 28.05 708 PHE A C 1
ATOM 5341 O O . PHE A 1 708 ? -17.356 55.227 34.994 1.00 28.05 708 PHE A O 1
ATOM 5348 N N . HIS A 1 709 ? -15.750 55.479 36.471 1.00 29.42 709 HIS A N 1
ATOM 5349 C CA . HIS A 1 709 ? -14.945 56.082 37.555 1.00 29.42 709 HIS A CA 1
ATOM 5350 C C . HIS A 1 709 ? -13.704 55.216 37.937 1.00 29.42 709 HIS A C 1
ATOM 5352 O O . HIS A 1 709 ? -13.676 54.023 37.667 1.00 29.42 709 HIS A O 1
ATOM 5358 N N . SER A 1 710 ? -12.737 55.832 38.643 1.00 24.62 710 SER A N 1
ATOM 5359 C CA . SER A 1 710 ? -11.773 55.255 39.629 1.00 24.62 710 SER A CA 1
ATOM 5360 C C . SER A 1 710 ? -10.818 54.082 39.285 1.00 24.62 710 SER A C 1
ATOM 5362 O O . SER A 1 710 ? -11.211 52.920 39.263 1.00 24.62 710 SER A O 1
ATOM 5364 N N . SER A 1 711 ? -9.515 54.402 39.252 1.00 23.12 711 SER A N 1
ATOM 5365 C CA . SER A 1 711 ? -8.357 53.565 39.677 1.00 23.12 711 SER A CA 1
ATOM 5366 C C . SER A 1 711 ? -8.086 53.762 41.200 1.00 23.12 711 SER A C 1
ATOM 5368 O O . SER A 1 711 ? -8.917 54.433 41.821 1.00 23.12 711 SER A O 1
ATOM 5370 N N . PRO A 1 712 ? -6.951 53.342 41.838 1.00 43.84 712 PRO A N 1
ATOM 5371 C CA . PRO A 1 712 ? -5.775 52.523 41.442 1.00 43.84 712 PRO A CA 1
ATOM 5372 C C . PRO A 1 712 ? -5.709 51.212 42.292 1.00 43.84 712 PRO A C 1
ATOM 5374 O O . PRO A 1 712 ? -6.778 50.735 42.646 1.00 43.84 712 PRO A O 1
ATOM 5377 N N . SER A 1 713 ? -4.614 50.518 42.673 1.00 28.55 713 SER A N 1
ATOM 5378 C CA . SER A 1 713 ? -3.124 50.521 42.517 1.00 28.55 713 SER A CA 1
ATOM 5379 C C . SER A 1 713 ? -2.629 49.048 42.711 1.00 28.55 713 SER A C 1
ATOM 5381 O O . SER A 1 713 ? -3.478 48.165 42.772 1.00 28.55 713 SER A O 1
ATOM 5383 N N . SER A 1 714 ? -1.356 48.617 42.817 1.00 24.53 714 SER A N 1
ATOM 5384 C CA . SER A 1 714 ? 0.020 49.159 42.668 1.00 24.53 714 SER A CA 1
ATOM 5385 C C . SER A 1 714 ? 0.889 48.003 42.074 1.00 24.53 714 SER A C 1
ATOM 5387 O O . SER A 1 714 ? 0.532 46.844 42.255 1.00 24.53 714 SER A O 1
ATOM 5389 N N . SER A 1 715 ? 1.949 48.149 41.258 1.00 27.36 715 SER A N 1
ATOM 5390 C CA . SER A 1 715 ? 3.172 48.989 41.334 1.00 27.36 715 SER A CA 1
ATOM 5391 C C . SER A 1 715 ? 4.106 48.596 42.497 1.00 27.36 715 SER A C 1
ATOM 5393 O O . SER A 1 715 ? 3.594 48.309 43.572 1.00 27.36 715 SER A O 1
ATOM 5395 N N . TYR A 1 716 ? 5.451 48.604 42.420 1.00 27.70 716 TYR A N 1
ATOM 5396 C CA . TYR A 1 716 ? 6.469 48.895 41.369 1.00 27.70 716 TYR A CA 1
ATOM 5397 C C . TYR A 1 716 ? 7.808 48.215 41.808 1.00 27.70 716 TYR A C 1
ATOM 5399 O O . TYR A 1 716 ? 7.988 48.016 43.005 1.00 27.70 716 TYR A O 1
ATOM 5407 N N . ARG A 1 717 ? 8.757 47.792 40.950 1.00 23.14 717 ARG A N 1
ATOM 5408 C CA . ARG A 1 717 ? 9.924 48.527 40.359 1.00 23.14 717 ARG A CA 1
ATOM 5409 C C . ARG A 1 717 ? 10.740 47.497 39.528 1.00 23.14 717 ARG A C 1
ATOM 5411 O O . ARG A 1 717 ? 10.797 46.351 39.953 1.00 23.14 717 ARG A O 1
ATOM 5418 N N . SER A 1 718 ? 11.191 47.716 38.281 1.00 28.19 718 SER A N 1
ATOM 5419 C CA . SER A 1 718 ? 12.262 48.604 37.740 1.00 28.19 718 SER A CA 1
ATOM 5420 C C . SER A 1 718 ? 13.698 48.181 38.154 1.00 28.19 718 SER A C 1
ATOM 5422 O O . SER A 1 718 ? 13.889 47.786 39.296 1.00 28.19 718 SER A O 1
ATOM 5424 N N . HIS A 1 719 ? 14.744 48.174 37.300 1.00 26.28 719 HIS A N 1
ATOM 5425 C CA . HIS A 1 719 ? 15.047 48.968 36.083 1.00 26.28 719 HIS A CA 1
ATOM 5426 C C . HIS A 1 719 ? 15.805 48.210 34.943 1.00 26.28 719 HIS A C 1
ATOM 5428 O O . HIS A 1 719 ? 16.444 47.201 35.200 1.00 26.28 719 HIS A O 1
ATOM 5434 N N . PHE A 1 720 ? 15.717 48.752 33.707 1.00 23.86 720 PHE A N 1
ATOM 5435 C CA . PHE A 1 720 ? 16.747 49.027 32.657 1.00 23.86 720 PHE A CA 1
ATOM 5436 C C . PHE A 1 720 ? 18.134 48.310 32.675 1.00 23.86 720 PHE A C 1
ATOM 5438 O O . PHE A 1 720 ? 18.698 48.124 33.742 1.00 23.86 720 PHE A O 1
ATOM 5445 N N . SER A 1 721 ? 18.841 48.047 31.551 1.00 25.23 721 SER A N 1
ATOM 5446 C CA . SER A 1 721 ? 18.560 48.136 30.086 1.00 25.23 721 SER A CA 1
ATOM 5447 C C . SER A 1 721 ? 19.775 47.670 29.230 1.00 25.23 721 SER A C 1
ATOM 5449 O O . SER A 1 721 ? 20.866 47.553 29.772 1.00 25.23 721 SER A O 1
ATOM 5451 N N . SER A 1 722 ? 19.615 47.577 27.893 1.00 26.94 722 SER A N 1
ATOM 5452 C CA . SER A 1 722 ? 20.638 47.283 26.845 1.00 26.94 722 SER A CA 1
ATOM 5453 C C . SER A 1 722 ? 21.050 45.797 26.741 1.00 26.94 722 SER A C 1
ATOM 5455 O O . SER A 1 722 ? 21.433 45.217 27.745 1.00 26.94 722 SER A O 1
ATOM 5457 N N . ILE A 1 723 ? 20.886 45.035 25.643 1.00 25.12 723 ILE A N 1
ATOM 5458 C CA . ILE A 1 723 ? 21.094 45.198 24.173 1.00 25.12 723 ILE A CA 1
ATOM 5459 C C . ILE A 1 723 ? 22.529 44.827 23.728 1.00 25.12 723 ILE A C 1
ATOM 5461 O O . ILE A 1 723 ? 23.462 45.562 24.018 1.00 25.12 723 ILE A O 1
ATOM 5465 N N . PHE A 1 724 ? 22.623 43.684 23.015 1.00 24.70 724 PHE A N 1
ATOM 5466 C CA . PHE A 1 724 ? 23.635 43.181 22.049 1.00 24.70 724 PHE A CA 1
ATOM 5467 C C . PHE A 1 724 ? 25.106 43.625 22.237 1.00 24.70 724 PHE A C 1
ATOM 5469 O O . PHE A 1 724 ? 25.441 44.793 22.091 1.00 24.70 724 PHE A O 1
ATOM 5476 N N . SER A 1 725 ? 26.082 42.729 22.421 1.00 25.19 725 SER A N 1
ATOM 5477 C CA . SER A 1 725 ? 26.493 41.604 21.540 1.00 25.19 725 SER A CA 1
ATOM 5478 C C . SER A 1 725 ? 27.543 40.723 22.291 1.00 25.19 725 SER A C 1
ATOM 5480 O O . SER A 1 725 ? 27.818 41.019 23.448 1.00 25.19 725 SER A O 1
ATOM 5482 N N . HIS A 1 726 ? 28.155 39.622 21.819 1.00 26.16 726 HIS A N 1
ATOM 5483 C CA . HIS A 1 726 ? 28.451 39.093 20.471 1.00 26.16 726 HIS A CA 1
ATOM 5484 C C . HIS A 1 726 ? 28.474 37.531 20.459 1.00 26.16 726 HIS A C 1
ATOM 5486 O O . HIS A 1 726 ? 27.948 36.889 21.362 1.00 26.16 726 HIS A O 1
ATOM 5492 N N . LEU A 1 727 ? 29.037 36.920 19.405 1.00 23.83 727 LEU A N 1
ATOM 5493 C CA . LEU A 1 727 ? 29.076 35.469 19.129 1.00 23.83 727 LEU A CA 1
ATOM 5494 C C . LEU A 1 727 ? 29.981 34.627 20.074 1.00 23.83 727 LEU A C 1
ATOM 5496 O O . LEU A 1 727 ? 30.837 35.154 20.773 1.00 23.83 727 LEU A O 1
ATOM 5500 N N . LEU A 1 728 ? 29.771 33.299 20.008 1.00 24.17 728 LEU A N 1
ATOM 5501 C CA . LEU A 1 728 ? 30.554 32.145 20.525 1.00 24.17 728 LEU A CA 1
ATOM 5502 C C . LEU A 1 728 ? 32.102 32.318 20.495 1.00 24.17 728 LEU A C 1
ATOM 5504 O O . LEU A 1 728 ? 32.560 33.035 19.603 1.00 24.17 728 LEU A O 1
ATOM 5508 N N . PRO A 1 729 ? 32.926 31.592 21.314 1.00 34.91 729 PRO A N 1
ATOM 5509 C CA . PRO A 1 729 ? 32.679 30.205 21.778 1.00 34.91 729 PRO A CA 1
ATOM 5510 C C . PRO A 1 729 ? 33.229 29.748 23.173 1.00 34.91 729 PRO A C 1
ATOM 5512 O O . PRO A 1 729 ? 33.966 30.450 23.848 1.00 34.91 729 PRO A O 1
ATOM 5515 N N . ASN A 1 730 ? 32.954 28.468 23.486 1.00 23.73 730 ASN A N 1
ATOM 5516 C CA . ASN A 1 730 ? 33.783 27.472 24.207 1.00 23.73 730 ASN A CA 1
ATOM 5517 C C . ASN A 1 730 ? 34.109 27.511 25.732 1.00 23.73 730 ASN A C 1
ATOM 5519 O O . ASN A 1 730 ? 34.607 28.471 26.299 1.00 23.73 730 ASN A O 1
ATOM 5523 N N . SER A 1 731 ? 33.988 26.294 26.296 1.00 23.69 731 SER A N 1
ATOM 5524 C CA . SER A 1 731 ? 34.854 25.601 27.281 1.00 23.69 731 SER A CA 1
ATOM 5525 C C . SER A 1 731 ? 35.028 26.074 28.744 1.00 23.69 731 SER A C 1
ATOM 5527 O O . SER A 1 731 ? 35.767 27.002 29.043 1.00 23.69 731 SER A O 1
ATOM 5529 N N . SER A 1 732 ? 34.542 25.194 29.638 1.00 25.38 732 SER A N 1
ATOM 5530 C CA . SER A 1 732 ? 35.208 24.631 30.840 1.00 25.38 732 SER A CA 1
ATOM 5531 C C . SER A 1 732 ? 35.490 25.458 32.115 1.00 25.38 732 SER A C 1
ATOM 5533 O O . SER A 1 732 ? 36.328 26.345 32.135 1.00 25.38 732 SER A O 1
ATOM 5535 N N . HIS A 1 733 ? 34.933 24.938 33.222 1.00 26.67 733 HIS A N 1
ATOM 5536 C CA . HIS A 1 733 ? 35.499 24.838 34.584 1.00 26.67 733 HIS A CA 1
ATOM 5537 C C . HIS A 1 733 ? 36.043 26.084 35.316 1.00 26.67 733 HIS A C 1
ATOM 5539 O O . HIS A 1 733 ? 37.236 26.361 35.271 1.00 26.67 733 HIS A O 1
ATOM 5545 N N . GLN A 1 734 ? 35.207 26.650 36.198 1.00 23.64 734 GLN A N 1
ATOM 5546 C CA . GLN A 1 734 ? 35.378 26.744 37.673 1.00 23.64 734 GLN A CA 1
ATOM 5547 C C . GLN A 1 734 ? 34.132 27.468 38.249 1.00 23.64 734 GLN A C 1
ATOM 5549 O O . GLN A 1 734 ? 33.636 28.393 37.620 1.00 23.64 734 GLN A O 1
ATOM 5554 N N . GLY A 1 735 ? 33.497 27.109 39.372 1.00 23.22 735 GLY A N 1
ATOM 5555 C CA . GLY A 1 735 ? 33.726 26.023 40.334 1.00 23.22 735 GLY A CA 1
ATOM 5556 C C . GLY A 1 735 ? 34.343 26.511 41.651 1.00 23.22 735 GLY A C 1
ATOM 5557 O O . GLY A 1 735 ? 35.371 27.169 41.588 1.00 23.22 735 GLY A O 1
ATOM 5558 N N . ILE A 1 736 ? 33.782 26.074 42.801 1.00 26.45 736 ILE A N 1
ATOM 5559 C CA . ILE A 1 736 ? 34.381 26.143 44.166 1.00 26.45 736 ILE A CA 1
ATOM 5560 C C . ILE A 1 736 ? 34.433 27.585 44.759 1.00 26.45 736 ILE A C 1
ATOM 5562 O O . ILE A 1 736 ? 34.746 28.532 44.056 1.00 26.45 736 ILE A O 1
ATOM 5566 N N . LEU A 1 737 ? 34.113 27.884 46.033 1.00 25.08 737 LEU A N 1
ATOM 5567 C CA . LEU A 1 737 ? 33.633 27.102 47.192 1.00 25.08 737 LEU A CA 1
ATOM 5568 C C . LEU A 1 737 ? 32.893 28.026 48.195 1.00 25.08 737 LEU A C 1
ATOM 5570 O O . LEU A 1 737 ? 33.267 29.190 48.331 1.00 25.08 737 LEU A O 1
ATOM 5574 N N . ARG A 1 738 ? 31.993 27.473 49.023 1.00 23.72 738 ARG A N 1
ATOM 5575 C CA . ARG A 1 738 ? 32.070 27.603 50.499 1.00 23.72 738 ARG A CA 1
ATOM 5576 C C . ARG A 1 738 ? 31.229 26.522 51.191 1.00 23.72 738 ARG A C 1
ATOM 5578 O O . ARG A 1 738 ? 30.074 26.314 50.840 1.00 23.72 738 ARG A O 1
ATOM 5585 N N . THR A 1 739 ? 31.832 25.841 52.160 1.00 26.52 739 THR A N 1
ATOM 5586 C CA . THR A 1 739 ? 31.297 24.690 52.909 1.00 26.52 739 THR A CA 1
ATOM 5587 C C . THR A 1 739 ? 31.660 24.821 54.381 1.00 26.52 739 THR A C 1
ATOM 5589 O O . THR A 1 739 ? 32.737 25.328 54.671 1.00 26.52 739 THR A O 1
ATOM 5592 N N . HIS A 1 740 ? 30.809 24.294 55.260 1.00 25.88 740 HIS A N 1
ATOM 5593 C CA . HIS A 1 740 ? 31.107 23.820 56.620 1.00 25.88 740 HIS A CA 1
ATOM 5594 C C . HIS A 1 740 ? 29.900 22.965 57.074 1.00 25.88 740 HIS A C 1
ATOM 5596 O O . HIS A 1 740 ? 28.773 23.309 56.726 1.00 25.88 740 HIS A O 1
ATOM 5602 N N . ASP A 1 741 ? 30.024 21.889 57.853 1.00 26.81 741 ASP A N 1
ATOM 5603 C CA . ASP A 1 741 ? 31.165 20.979 58.061 1.00 26.81 741 ASP A CA 1
ATOM 5604 C C . ASP A 1 741 ? 30.685 19.725 58.824 1.00 26.81 741 ASP A C 1
ATOM 5606 O O . ASP A 1 741 ? 29.736 19.847 59.597 1.00 26.81 741 ASP A O 1
ATOM 5610 N N . ALA A 1 742 ? 31.351 18.568 58.660 1.00 24.00 742 ALA A N 1
ATOM 5611 C CA . ALA A 1 742 ? 31.489 17.508 59.686 1.00 24.00 742 ALA A CA 1
ATOM 5612 C C . ALA A 1 742 ? 32.245 16.255 59.173 1.00 24.00 742 ALA A C 1
ATOM 5614 O O . ALA A 1 742 ? 31.770 15.556 58.286 1.00 24.00 742 ALA A O 1
ATOM 5615 N N . PHE A 1 743 ? 33.398 15.990 59.800 1.00 25.00 743 PHE A N 1
ATOM 5616 C CA . PHE A 1 743 ? 34.076 14.719 60.145 1.00 25.00 743 PHE A CA 1
ATOM 5617 C C . PHE A 1 743 ? 33.515 13.349 59.649 1.00 25.00 743 PHE A C 1
ATOM 5619 O O . PHE A 1 743 ? 32.313 13.131 59.602 1.00 25.00 743 PHE A O 1
ATOM 5626 N N . ASN A 1 744 ? 34.340 12.317 59.389 1.00 21.62 744 ASN A N 1
ATOM 5627 C CA . ASN A 1 744 ? 35.646 12.025 60.011 1.00 21.62 744 ASN A CA 1
ATOM 5628 C C . ASN A 1 744 ? 36.650 11.246 59.110 1.00 21.62 744 ASN A C 1
ATOM 5630 O O . ASN A 1 744 ? 36.256 10.563 58.173 1.00 21.62 744 ASN A O 1
ATOM 5634 N N . THR A 1 745 ? 37.935 11.389 59.462 1.00 24.17 745 THR A N 1
ATOM 5635 C CA . THR A 1 745 ? 39.176 10.588 59.228 1.00 24.17 745 THR A CA 1
ATOM 5636 C C . THR A 1 745 ? 39.143 9.200 58.517 1.00 24.17 745 THR A C 1
ATOM 5638 O O . THR A 1 745 ? 38.161 8.479 58.589 1.00 24.17 745 THR A O 1
ATOM 5641 N N . THR A 1 746 ? 40.212 8.693 57.859 1.00 23.58 746 THR A N 1
ATOM 5642 C CA . THR A 1 746 ? 41.654 9.083 57.811 1.00 23.58 746 THR A CA 1
ATOM 5643 C C . THR A 1 746 ? 42.378 8.574 56.531 1.00 23.58 746 THR A C 1
ATOM 5645 O O . THR A 1 746 ? 42.170 7.435 56.145 1.00 23.58 746 THR A O 1
ATOM 5648 N N . PHE A 1 747 ? 43.251 9.412 55.938 1.00 23.44 747 PHE A N 1
ATOM 5649 C CA . PHE A 1 747 ? 44.710 9.236 55.645 1.00 23.44 747 PHE A CA 1
ATOM 5650 C C . PHE A 1 747 ? 45.283 7.877 55.104 1.00 23.44 747 PHE A C 1
ATOM 5652 O O . PHE A 1 747 ? 44.849 6.819 55.524 1.00 23.44 747 PHE A O 1
ATOM 5659 N N . GLN A 1 748 ? 46.346 7.808 54.267 1.00 23.30 748 GLN A N 1
ATOM 5660 C CA . GLN A 1 748 ? 47.220 8.853 53.681 1.00 23.30 748 GLN A CA 1
ATOM 5661 C C . GLN A 1 748 ? 48.112 8.388 52.484 1.00 23.30 748 GLN A C 1
ATOM 5663 O O . GLN A 1 748 ? 48.439 7.218 52.354 1.00 23.30 748 GLN A O 1
ATOM 5668 N N . LEU A 1 749 ? 48.600 9.375 51.708 1.00 23.20 749 LEU A N 1
ATOM 5669 C CA . LEU A 1 749 ? 49.939 9.508 51.072 1.00 23.20 749 LEU A CA 1
ATOM 5670 C C . LEU A 1 749 ? 50.583 8.387 50.198 1.00 23.20 749 LEU A C 1
ATOM 5672 O O . LEU A 1 749 ? 51.267 7.502 50.695 1.00 23.20 749 LEU A O 1
ATOM 5676 N N . SER A 1 750 ? 50.701 8.681 48.890 1.00 22.36 750 SER A N 1
ATOM 5677 C CA . SER A 1 750 ? 51.958 9.149 48.234 1.00 22.36 750 SER A CA 1
ATOM 5678 C C . SER A 1 750 ? 52.388 8.446 46.928 1.00 22.36 750 SER A C 1
ATOM 5680 O O . SER A 1 750 ? 51.996 7.335 46.598 1.00 22.36 750 SER A O 1
ATOM 5682 N N . ARG A 1 751 ? 53.222 9.167 46.166 1.00 26.25 751 ARG A N 1
ATOM 5683 C CA . ARG A 1 751 ? 53.742 8.861 44.821 1.00 26.25 751 ARG A CA 1
ATOM 5684 C C . ARG A 1 751 ? 54.881 7.831 44.843 1.00 26.25 751 ARG A C 1
ATOM 5686 O O . ARG A 1 751 ? 55.773 7.972 45.679 1.00 26.25 751 ARG A O 1
ATOM 5693 N N . LYS A 1 752 ? 54.990 7.011 43.784 1.00 24.88 752 LYS A N 1
ATOM 5694 C CA . LYS A 1 752 ? 56.230 6.837 42.982 1.00 24.88 752 LYS A CA 1
ATOM 5695 C C . LYS A 1 752 ? 56.027 5.967 41.726 1.00 24.88 752 LYS A C 1
ATOM 5697 O O . LYS A 1 752 ? 55.378 4.935 41.787 1.00 24.88 752 LYS A O 1
ATOM 5702 N N . ASN A 1 753 ? 56.667 6.371 40.625 1.00 26.75 753 ASN A N 1
ATOM 5703 C CA . ASN A 1 753 ? 57.200 5.466 39.589 1.00 26.75 753 ASN A CA 1
ATOM 5704 C C . ASN A 1 753 ? 58.575 4.935 40.082 1.00 26.75 753 ASN A C 1
ATOM 5706 O O . ASN A 1 753 ? 59.153 5.612 40.943 1.00 26.75 753 ASN A O 1
ATOM 5710 N N . PRO A 1 754 ? 59.149 3.820 39.560 1.00 37.94 754 PRO A N 1
ATOM 5711 C CA . PRO A 1 754 ? 58.943 3.257 38.212 1.00 37.94 754 PRO A CA 1
ATOM 5712 C C . PRO A 1 754 ? 58.786 1.711 38.119 1.00 37.94 754 PRO A C 1
ATOM 5714 O O . PRO A 1 754 ? 58.708 1.008 39.118 1.00 37.94 754 PRO A O 1
ATOM 5717 N N . PHE A 1 755 ? 58.766 1.203 36.876 1.00 25.77 755 PHE A N 1
ATOM 5718 C CA . PHE A 1 755 ? 59.077 -0.183 36.454 1.00 25.77 755 PHE A CA 1
ATOM 5719 C C . PHE A 1 755 ? 60.494 -0.649 36.898 1.00 25.77 755 PHE A C 1
ATOM 5721 O O . PHE A 1 755 ? 61.284 0.228 37.261 1.00 25.77 755 PHE A O 1
ATOM 5728 N N . PRO A 1 756 ? 60.906 -1.944 36.759 1.00 44.53 756 PRO A N 1
ATOM 5729 C CA . PRO A 1 756 ? 60.224 -3.127 36.176 1.00 44.53 756 PRO A CA 1
ATOM 5730 C C . PRO A 1 756 ? 60.266 -4.409 37.071 1.00 44.53 756 PRO A C 1
ATOM 5732 O O . PRO A 1 756 ? 60.795 -4.369 38.172 1.00 44.53 756 PRO A O 1
ATOM 5735 N N . GLY A 1 757 ? 59.840 -5.579 36.547 1.00 23.12 757 GLY A N 1
ATOM 5736 C CA . GLY A 1 757 ? 60.563 -6.848 36.828 1.00 23.12 757 GLY A CA 1
ATOM 5737 C C . GLY A 1 757 ? 59.823 -8.072 37.416 1.00 23.12 757 GLY A C 1
ATOM 5738 O O . GLY A 1 757 ? 59.950 -8.342 38.597 1.00 23.12 757 GLY A O 1
ATOM 5739 N N . LYS A 1 758 ? 59.129 -8.835 36.554 1.00 21.80 758 LYS A N 1
ATOM 5740 C CA . LYS A 1 758 ? 59.230 -10.304 36.293 1.00 21.80 758 LYS A CA 1
ATOM 5741 C C . LYS A 1 758 ? 59.658 -11.338 37.392 1.00 21.80 758 LYS A C 1
ATOM 5743 O O . LYS A 1 758 ? 60.641 -11.121 38.080 1.00 21.80 758 LYS A O 1
ATOM 5748 N N . ILE A 1 759 ? 59.080 -12.556 37.261 1.00 24.58 759 ILE A N 1
ATOM 5749 C CA . ILE A 1 759 ? 59.564 -13.931 37.623 1.00 24.58 759 ILE A CA 1
ATOM 5750 C C . ILE A 1 759 ? 58.989 -14.628 38.892 1.00 24.58 759 ILE A C 1
ATOM 5752 O O . ILE A 1 759 ? 59.181 -14.168 40.007 1.00 24.58 759 ILE A O 1
ATOM 5756 N N . GLU A 1 760 ? 58.291 -15.749 38.609 1.00 26.55 760 GLU A N 1
ATOM 5757 C CA . GLU A 1 760 ? 58.123 -17.085 39.258 1.00 26.55 760 GLU A CA 1
ATOM 5758 C C . GLU A 1 760 ? 58.292 -17.315 40.788 1.00 26.55 760 GLU A C 1
ATOM 5760 O O . GLU A 1 760 ? 59.100 -16.676 41.447 1.00 26.55 760 GLU A O 1
ATOM 5765 N N . GLY A 1 761 ? 57.613 -18.303 41.406 1.00 27.31 761 GLY A N 1
ATOM 5766 C CA . GLY A 1 761 ? 56.642 -19.298 40.888 1.00 27.31 761 GLY A CA 1
ATOM 5767 C C . GLY A 1 761 ? 56.464 -20.517 41.832 1.00 27.31 761 GLY A C 1
ATOM 5768 O O . GLY A 1 761 ? 56.898 -20.430 42.976 1.00 27.31 761 GLY A O 1
ATOM 5769 N N . ILE A 1 762 ? 55.929 -21.646 41.308 1.00 31.62 762 ILE A N 1
ATOM 5770 C CA . ILE A 1 762 ? 55.963 -23.030 41.885 1.00 31.62 762 ILE A CA 1
ATOM 5771 C C . ILE A 1 762 ? 55.013 -23.240 43.107 1.00 31.62 762 ILE A C 1
ATOM 5773 O O . ILE A 1 762 ? 54.901 -22.351 43.941 1.00 31.62 762 ILE A O 1
ATOM 5777 N N . ASP A 1 763 ? 54.229 -24.320 43.309 1.00 28.20 763 ASP A N 1
ATOM 5778 C CA . ASP A 1 763 ? 53.993 -25.648 42.667 1.00 28.20 763 ASP A CA 1
ATOM 5779 C C . ASP A 1 763 ? 52.471 -26.010 42.754 1.00 28.20 763 ASP A C 1
ATOM 5781 O O . ASP A 1 763 ? 51.738 -25.326 43.468 1.00 28.20 763 ASP A O 1
ATOM 5785 N N . GLY A 1 764 ? 51.887 -27.054 42.134 1.00 27.70 764 GLY A N 1
ATOM 5786 C CA . GLY A 1 764 ? 52.414 -28.095 41.231 1.00 27.70 764 GLY A CA 1
ATOM 5787 C C . GLY A 1 764 ? 51.411 -29.255 40.969 1.00 27.70 764 GLY A C 1
ATOM 5788 O O . GLY A 1 764 ? 50.490 -29.461 41.756 1.00 27.70 764 GLY A O 1
ATOM 5789 N N . SER A 1 765 ? 51.643 -30.056 39.910 1.00 28.44 765 SER A N 1
ATOM 5790 C CA . SER A 1 765 ? 50.960 -31.331 39.519 1.00 28.44 765 SER A CA 1
ATOM 5791 C C . SER A 1 765 ? 49.469 -31.283 39.071 1.00 28.44 765 SER A C 1
ATOM 5793 O O . SER A 1 765 ? 48.678 -30.524 39.612 1.00 28.44 765 SER A O 1
ATOM 5795 N N . SER A 1 766 ? 48.986 -32.075 38.092 1.00 27.50 766 SER A N 1
ATOM 5796 C CA . SER A 1 766 ? 49.673 -32.958 37.116 1.00 27.50 766 SER A CA 1
ATOM 5797 C C . SER A 1 766 ? 48.847 -33.185 35.825 1.00 27.50 766 SER A C 1
ATOM 5799 O O . SER A 1 766 ? 47.636 -33.337 35.902 1.00 27.50 766 SER A O 1
ATOM 5801 N N . GLU A 1 767 ? 49.550 -33.189 34.679 1.00 30.61 767 GLU A N 1
ATOM 5802 C CA . GLU A 1 767 ? 49.474 -34.114 33.513 1.00 30.61 767 GLU A CA 1
ATOM 5803 C C . GLU A 1 767 ? 48.111 -34.486 32.861 1.00 30.61 767 GLU A C 1
ATOM 5805 O O . GLU A 1 767 ? 47.154 -34.840 33.532 1.00 30.61 767 GLU A O 1
ATOM 5810 N N . SER A 1 768 ? 47.942 -34.534 31.525 1.00 26.36 768 SER A N 1
ATOM 5811 C CA . SER A 1 768 ? 48.856 -34.422 30.354 1.00 26.36 768 SER A CA 1
ATOM 5812 C C . SER A 1 768 ? 48.027 -34.194 29.044 1.00 26.36 768 SER A C 1
ATOM 5814 O O . SER A 1 768 ? 46.805 -34.127 29.137 1.00 26.36 768 SER A O 1
ATOM 5816 N N . LEU A 1 769 ? 48.520 -34.046 27.793 1.00 25.03 769 LEU A N 1
ATOM 5817 C CA . LEU A 1 769 ? 49.874 -34.070 27.186 1.00 25.03 769 LEU A CA 1
ATOM 5818 C C . LEU A 1 769 ? 49.942 -33.136 25.922 1.00 25.03 769 LEU A C 1
ATOM 5820 O O . LEU A 1 769 ? 49.537 -31.980 25.986 1.00 25.03 769 LEU A O 1
ATOM 5824 N N . SER A 1 770 ? 50.486 -33.611 24.792 1.00 25.84 770 SER A N 1
ATOM 5825 C CA . SER A 1 770 ? 50.842 -32.935 23.518 1.00 25.84 770 SER A CA 1
ATOM 5826 C C . SER A 1 770 ? 49.814 -33.065 22.367 1.00 25.84 770 SER A C 1
ATOM 5828 O O . SER A 1 770 ? 49.029 -34.007 22.375 1.00 25.84 770 SER A O 1
ATOM 5830 N N . GLY A 1 771 ? 49.850 -32.276 21.275 1.00 25.47 771 GLY A N 1
ATOM 5831 C CA . GLY A 1 771 ? 50.684 -31.095 20.950 1.00 25.47 771 GLY A CA 1
ATOM 5832 C C . GLY A 1 771 ? 51.044 -30.936 19.445 1.00 25.47 771 GLY A C 1
ATOM 5833 O O . GLY A 1 771 ? 51.059 -31.928 18.729 1.00 25.47 771 GLY A O 1
ATOM 5834 N N . ALA A 1 772 ? 51.409 -29.703 19.030 1.00 26.91 772 ALA A N 1
ATOM 5835 C CA . ALA A 1 772 ? 52.060 -29.284 17.754 1.00 26.91 772 ALA A CA 1
ATOM 5836 C C . ALA A 1 772 ? 51.294 -29.526 16.409 1.00 26.91 772 ALA A C 1
ATOM 5838 O O . ALA A 1 772 ? 50.351 -30.305 16.368 1.00 26.91 772 ALA A O 1
ATOM 5839 N N . ASP A 1 773 ? 51.578 -28.867 15.266 1.00 26.75 773 ASP A N 1
ATOM 5840 C CA . ASP A 1 773 ? 52.603 -27.851 14.913 1.00 26.75 773 ASP A CA 1
ATOM 5841 C C . ASP A 1 773 ? 52.099 -26.828 13.833 1.00 26.75 773 ASP A C 1
ATOM 5843 O O . ASP A 1 773 ? 50.895 -26.663 13.637 1.00 26.75 773 ASP A O 1
ATOM 5847 N N . ARG A 1 774 ? 53.007 -26.086 13.173 1.00 26.62 774 ARG A N 1
ATOM 5848 C CA . ARG A 1 774 ? 52.784 -24.875 12.346 1.00 26.62 774 ARG A CA 1
ATOM 5849 C C . ARG A 1 774 ? 52.759 -25.072 10.810 1.00 26.62 774 ARG A C 1
ATOM 5851 O O . ARG A 1 774 ? 53.293 -26.037 10.282 1.00 26.62 774 ARG A O 1
ATOM 5858 N N . ASN A 1 775 ? 52.360 -23.979 10.132 1.00 24.73 775 ASN A N 1
ATOM 5859 C CA . ASN A 1 775 ? 52.641 -23.578 8.733 1.00 24.73 775 ASN A CA 1
ATOM 5860 C C . ASN A 1 775 ? 51.900 -24.306 7.591 1.00 24.73 775 ASN A C 1
ATOM 5862 O O . ASN A 1 775 ? 51.581 -25.481 7.678 1.00 24.73 775 ASN A O 1
ATOM 5866 N N . GLY A 1 776 ? 51.758 -23.609 6.450 1.00 22.64 776 GLY A N 1
ATOM 5867 C CA . GLY A 1 776 ? 51.685 -24.259 5.130 1.00 22.64 776 GLY A CA 1
ATOM 5868 C C . GLY A 1 776 ? 50.450 -23.948 4.279 1.00 22.64 776 GLY A C 1
ATOM 5869 O O . GLY A 1 776 ? 49.402 -24.557 4.421 1.00 22.64 776 GLY A O 1
ATOM 5870 N N . SER A 1 777 ? 50.608 -23.031 3.331 1.00 24.30 777 SER A N 1
ATOM 5871 C CA . SER A 1 777 ? 49.672 -22.685 2.252 1.00 24.30 777 SER A CA 1
ATOM 5872 C C . SER A 1 777 ? 49.240 -23.827 1.305 1.00 24.30 777 SER A C 1
ATOM 5874 O O . SER A 1 777 ? 50.042 -24.703 0.994 1.00 24.30 777 SER A O 1
ATOM 5876 N N . SER A 1 778 ? 48.095 -23.598 0.636 1.00 24.38 778 SER A N 1
ATOM 5877 C CA . SER A 1 778 ? 47.745 -23.965 -0.762 1.00 24.38 778 SER A CA 1
ATOM 5878 C C . SER A 1 778 ? 46.817 -25.163 -1.062 1.00 24.38 778 SER A C 1
ATOM 5880 O O . SER A 1 778 ? 46.842 -26.194 -0.406 1.00 24.38 778 SER A O 1
ATOM 5882 N N . ASN A 1 779 ? 45.993 -24.933 -2.097 1.00 25.36 779 ASN A N 1
ATOM 5883 C CA . ASN A 1 779 ? 45.346 -25.816 -3.084 1.00 25.36 779 ASN A CA 1
ATOM 5884 C C . ASN A 1 779 ? 45.109 -27.311 -2.774 1.00 25.36 779 ASN A C 1
ATOM 5886 O O . ASN A 1 779 ? 46.045 -28.081 -2.600 1.00 25.36 779 ASN A O 1
ATOM 5890 N N . GLY A 1 780 ? 43.859 -27.762 -2.954 1.00 22.31 780 GLY A N 1
ATOM 5891 C CA . GLY A 1 780 ? 43.533 -29.191 -3.039 1.00 22.31 780 GLY A CA 1
ATOM 5892 C C . GLY A 1 780 ? 42.061 -29.484 -3.348 1.00 22.31 780 GLY A C 1
ATOM 5893 O O . GLY A 1 780 ? 41.231 -29.542 -2.447 1.00 22.31 780 GLY A O 1
ATOM 5894 N N . SER A 1 781 ? 41.731 -29.700 -4.623 1.00 23.78 781 SER A N 1
ATOM 5895 C CA . SER A 1 781 ? 40.457 -30.290 -5.063 1.00 23.78 781 SER A CA 1
ATOM 5896 C C . SER A 1 781 ? 40.597 -31.805 -5.234 1.00 23.78 781 SER A C 1
ATOM 5898 O O . SER A 1 781 ? 41.568 -32.219 -5.863 1.00 23.78 781 SER A O 1
ATOM 5900 N N . LEU A 1 782 ? 39.614 -32.611 -4.813 1.00 21.72 782 LEU A N 1
ATOM 5901 C CA . LEU A 1 782 ? 38.691 -33.360 -5.699 1.00 21.72 782 LEU A CA 1
ATOM 5902 C C . LEU A 1 782 ? 37.841 -34.366 -4.883 1.00 21.72 782 LEU A C 1
ATOM 5904 O O . LEU A 1 782 ? 38.163 -34.720 -3.755 1.00 21.72 782 LEU A O 1
ATOM 5908 N N . SER A 1 783 ? 36.729 -34.808 -5.464 1.00 25.42 783 SER A N 1
ATOM 5909 C CA . SER A 1 783 ? 35.809 -35.841 -4.963 1.00 25.42 783 SER A CA 1
ATOM 5910 C C . SER A 1 783 ? 36.243 -37.278 -5.289 1.00 25.42 783 SER A C 1
ATOM 5912 O O . SER A 1 783 ? 36.795 -37.460 -6.371 1.00 25.42 783 SER A O 1
ATOM 5914 N N . SER A 1 784 ? 35.770 -38.282 -4.523 1.00 22.45 784 SER A N 1
ATOM 5915 C CA . SER A 1 784 ? 35.005 -39.434 -5.083 1.00 22.45 784 SER A CA 1
ATOM 5916 C C . SER A 1 784 ? 34.576 -40.512 -4.055 1.00 22.45 784 SER A C 1
ATOM 5918 O O . SER A 1 784 ? 35.458 -41.184 -3.541 1.00 22.45 784 SER A O 1
ATOM 5920 N N . PHE A 1 785 ? 33.250 -40.730 -3.899 1.00 26.92 785 PHE A N 1
ATOM 5921 C CA . PHE A 1 785 ? 32.510 -42.032 -3.865 1.00 26.92 785 PHE A CA 1
ATOM 5922 C C . PHE A 1 785 ? 32.965 -43.201 -2.922 1.00 26.92 785 PHE A C 1
ATOM 5924 O O . PHE A 1 785 ? 33.973 -43.049 -2.241 1.00 26.92 785 PHE A O 1
ATOM 5931 N N . PRO A 1 786 ? 32.274 -44.377 -2.827 1.00 43.81 786 PRO A N 1
ATOM 5932 C CA . PRO A 1 786 ? 30.968 -44.821 -3.383 1.00 43.81 786 PRO A CA 1
ATOM 5933 C C . PRO A 1 786 ? 29.948 -45.471 -2.375 1.00 43.81 786 PRO A C 1
ATOM 5935 O O . PRO A 1 786 ? 30.304 -45.806 -1.253 1.00 43.81 786 PRO A O 1
ATOM 5938 N N . ASP A 1 787 ? 28.688 -45.657 -2.822 1.00 24.47 787 ASP A N 1
ATOM 5939 C CA . ASP A 1 787 ? 27.782 -46.850 -2.719 1.00 24.47 787 ASP A CA 1
ATOM 5940 C C . ASP A 1 787 ? 27.515 -47.603 -1.367 1.00 24.47 787 ASP A C 1
ATOM 5942 O O . ASP A 1 787 ? 28.447 -47.997 -0.681 1.00 24.47 787 ASP A O 1
ATOM 5946 N N . VAL A 1 788 ? 26.256 -47.772 -0.869 1.00 24.77 788 VAL A N 1
ATOM 5947 C CA . VAL A 1 788 ? 25.176 -48.780 -1.222 1.00 24.77 788 VAL A CA 1
ATOM 5948 C C . VAL A 1 788 ? 25.462 -50.192 -0.604 1.00 24.77 788 VAL A C 1
ATOM 5950 O O . VAL A 1 788 ? 26.641 -50.438 -0.382 1.00 24.77 788 VAL A O 1
ATOM 5953 N N . PRO A 1 789 ? 24.516 -51.142 -0.270 1.00 45.12 789 PRO A N 1
ATOM 5954 C CA . PRO A 1 789 ? 23.109 -51.361 -0.717 1.00 45.12 789 PRO A CA 1
ATOM 5955 C C . PRO A 1 789 ? 22.005 -51.787 0.319 1.00 45.12 789 PRO A C 1
ATOM 5957 O O . PRO A 1 789 ? 22.310 -52.258 1.401 1.00 45.12 789 PRO A O 1
ATOM 5960 N N . ARG A 1 790 ? 20.727 -51.793 -0.151 1.00 24.45 790 ARG A N 1
ATOM 5961 C CA . ARG A 1 790 ? 19.585 -52.751 0.100 1.00 24.45 790 ARG A CA 1
ATOM 5962 C C . ARG A 1 790 ? 19.121 -53.042 1.559 1.00 24.45 790 ARG A C 1
ATOM 5964 O O . ARG A 1 790 ? 19.912 -53.144 2.475 1.00 24.45 790 ARG A O 1
ATOM 5971 N N . PHE A 1 791 ? 17.828 -53.252 1.850 1.00 24.77 791 PHE A N 1
ATOM 5972 C CA . PHE A 1 791 ? 16.922 -54.255 1.244 1.00 24.77 791 PHE A CA 1
ATOM 5973 C C . PHE A 1 791 ? 15.425 -53.864 1.254 1.00 24.77 791 PHE A C 1
ATOM 5975 O O . PHE A 1 791 ? 15.044 -52.830 1.792 1.00 24.77 791 PHE A O 1
ATOM 5982 N N . SER A 1 792 ? 14.576 -54.702 0.644 1.00 24.30 792 SER A N 1
ATOM 5983 C CA . SER A 1 792 ? 13.140 -54.467 0.422 1.00 24.30 792 SER A CA 1
ATOM 5984 C C . SER A 1 792 ? 12.236 -55.630 0.865 1.00 24.30 792 SER A C 1
ATOM 5986 O O . SER A 1 792 ? 12.497 -56.780 0.525 1.00 24.30 792 SER A O 1
ATOM 5988 N N . GLN A 1 793 ? 11.134 -55.304 1.555 1.00 26.30 793 GLN A N 1
ATOM 5989 C CA . GLN A 1 793 ? 9.845 -56.027 1.628 1.00 26.30 793 GLN A CA 1
ATOM 5990 C C . GLN A 1 793 ? 8.867 -55.189 2.493 1.00 26.30 793 GLN A C 1
ATOM 5992 O O . GLN A 1 793 ? 9.312 -54.440 3.353 1.00 26.30 793 GLN A O 1
ATOM 5997 N N . GLY A 1 794 ? 7.540 -55.224 2.331 1.00 23.45 794 GLY A N 1
ATOM 5998 C CA . GLY A 1 794 ? 6.763 -55.885 1.280 1.00 23.45 794 GLY A CA 1
ATOM 5999 C C . GLY A 1 794 ? 5.662 -56.817 1.789 1.00 23.45 794 GLY A C 1
ATOM 6000 O O . GLY A 1 794 ? 5.775 -58.015 1.564 1.00 23.45 794 GLY A O 1
ATOM 6001 N N . ASN A 1 795 ? 4.615 -56.288 2.440 1.00 23.95 795 ASN A N 1
ATOM 6002 C CA . ASN A 1 795 ? 3.248 -56.839 2.413 1.00 23.95 795 ASN A CA 1
ATOM 6003 C C . ASN A 1 795 ? 2.259 -55.974 3.214 1.00 23.95 795 ASN A C 1
ATOM 6005 O O . ASN A 1 795 ? 2.637 -55.253 4.132 1.00 23.95 795 ASN A O 1
ATOM 6009 N N . GLY A 1 796 ? 0.973 -56.126 2.903 1.00 24.52 796 GLY A N 1
ATOM 6010 C CA . GLY A 1 796 ? -0.149 -55.789 3.779 1.00 24.52 796 GLY A CA 1
ATOM 6011 C C . GLY A 1 796 ? -1.267 -56.813 3.571 1.00 24.52 796 GLY A C 1
ATOM 6012 O O . GLY A 1 796 ? -1.190 -57.614 2.639 1.00 24.52 796 GLY A O 1
ATOM 6013 N N . ASN A 1 797 ? -2.311 -56.807 4.404 1.00 24.09 797 ASN A N 1
ATOM 6014 C CA . ASN A 1 797 ? -3.582 -57.439 4.036 1.00 24.09 797 ASN A CA 1
ATOM 6015 C C . ASN A 1 797 ? -4.757 -56.952 4.893 1.00 24.09 797 ASN A C 1
ATOM 6017 O O . ASN A 1 797 ? -4.568 -56.528 6.031 1.00 24.09 797 ASN A O 1
ATOM 6021 N N . LEU A 1 798 ? -5.971 -57.048 4.344 1.00 39.38 798 LEU A N 1
ATOM 6022 C CA . LEU A 1 798 ? -7.224 -56.735 5.037 1.00 39.38 798 LEU A CA 1
ATOM 6023 C C . LEU A 1 798 ? -8.003 -58.012 5.370 1.00 39.38 798 LEU A C 1
ATOM 6025 O O . LEU A 1 798 ? -7.996 -58.957 4.579 1.00 39.38 798 LEU A O 1
ATOM 6029 N N . LYS A 1 799 ? -8.761 -57.976 6.475 1.00 24.98 799 LYS A N 1
ATOM 6030 C CA . LYS A 1 799 ? -10.119 -58.542 6.668 1.00 24.98 799 LYS A CA 1
ATOM 6031 C C . LYS A 1 799 ? -10.602 -58.198 8.088 1.00 24.98 799 LYS A C 1
ATOM 6033 O O . LYS A 1 799 ? -9.782 -57.925 8.956 1.00 24.98 799 LYS A O 1
ATOM 6038 N N . GLY A 1 800 ? -11.914 -58.178 8.325 1.00 27.67 800 GLY A N 1
ATOM 6039 C CA . GLY A 1 800 ? -12.508 -57.849 9.633 1.00 27.67 800 GLY A CA 1
ATOM 6040 C C . GLY A 1 800 ? -13.797 -58.631 9.902 1.00 27.67 800 GLY A C 1
ATOM 6041 O O . GLY A 1 800 ? -14.226 -59.377 9.025 1.00 27.67 800 GLY A O 1
ATOM 6042 N N . ASN A 1 801 ? -14.393 -58.475 11.096 1.00 23.45 801 ASN A N 1
ATOM 6043 C CA . ASN A 1 801 ? -15.755 -58.937 11.420 1.00 23.45 801 ASN A CA 1
ATOM 6044 C C . ASN A 1 801 ? -16.286 -58.424 12.786 1.00 23.45 801 ASN A C 1
ATOM 6046 O O . ASN A 1 801 ? -15.574 -58.431 13.782 1.00 23.45 801 ASN A O 1
ATOM 6050 N N . ASN A 1 802 ? -17.562 -58.032 12.793 1.00 24.94 802 ASN A N 1
ATOM 6051 C CA . ASN A 1 802 ? -18.653 -58.267 13.763 1.00 24.94 802 ASN A CA 1
ATOM 6052 C C . ASN A 1 802 ? -18.424 -58.582 15.281 1.00 24.94 802 ASN A C 1
ATOM 6054 O O . ASN A 1 802 ? -18.141 -59.717 15.642 1.00 24.94 802 ASN A O 1
ATOM 6058 N N . THR A 1 803 ? -18.846 -57.624 16.135 1.00 25.00 803 THR A N 1
ATOM 6059 C CA . THR A 1 803 ? -19.874 -57.700 17.234 1.00 25.00 803 THR A CA 1
ATOM 6060 C C . THR A 1 803 ? -19.770 -58.575 18.519 1.00 25.00 803 THR A C 1
ATOM 6062 O O . THR A 1 803 ? -19.300 -59.703 18.478 1.00 25.00 803 THR A O 1
ATOM 6065 N N . LEU A 1 804 ? -20.474 -58.085 19.577 1.00 27.33 804 LEU A N 1
ATOM 6066 C CA . LEU A 1 804 ? -20.953 -58.704 20.857 1.00 27.33 804 LEU A CA 1
ATOM 6067 C C . LEU A 1 804 ? -19.986 -58.652 22.079 1.00 27.33 804 LEU A C 1
ATOM 6069 O O . LEU A 1 804 ? -18.780 -58.622 21.880 1.00 27.33 804 LEU A O 1
ATOM 6073 N N . SER A 1 805 ? -20.425 -58.562 23.360 1.00 23.19 805 SER A N 1
ATOM 6074 C CA . SER A 1 805 ? -21.752 -58.810 24.005 1.00 23.19 805 SER A CA 1
ATOM 6075 C C . SER A 1 805 ? -22.040 -58.040 25.339 1.00 23.19 805 SER A C 1
ATOM 6077 O O . SER A 1 805 ? -21.108 -57.865 26.112 1.00 23.19 805 SER A O 1
ATOM 6079 N N . ALA A 1 806 ? -23.336 -57.800 25.670 1.00 22.77 806 ALA A N 1
ATOM 6080 C CA . ALA A 1 806 ? -23.980 -57.702 27.027 1.00 22.77 806 ALA A CA 1
ATOM 6081 C C . ALA A 1 806 ? -23.605 -56.559 28.039 1.00 22.77 806 ALA A C 1
ATOM 6083 O O . ALA A 1 806 ? -22.463 -56.129 28.068 1.00 22.77 806 ALA A O 1
ATOM 6084 N N . SER A 1 807 ? -24.472 -56.035 28.950 1.00 22.56 807 SER A N 1
ATOM 6085 C CA . SER A 1 807 ? -25.955 -56.119 29.145 1.00 22.56 807 SER A CA 1
ATOM 6086 C C . SER A 1 807 ? -26.563 -55.151 30.221 1.00 22.56 807 SER A C 1
ATOM 6088 O O . SER A 1 807 ? -26.091 -55.172 31.353 1.00 22.56 807 SER A O 1
ATOM 6090 N N . SER A 1 808 ? -27.714 -54.503 29.912 1.00 24.62 808 SER A N 1
ATOM 6091 C CA . SER A 1 808 ? -28.894 -54.181 30.797 1.00 24.62 808 SER A CA 1
ATOM 6092 C C . SER A 1 808 ? -28.816 -53.136 31.959 1.00 24.62 808 SER A C 1
ATOM 6094 O O . SER A 1 808 ? -27.718 -52.915 32.458 1.00 24.62 808 SER A O 1
ATOM 6096 N N . PRO A 1 809 ? -29.945 -52.550 32.491 1.00 45.53 809 PRO A N 1
ATOM 6097 C CA . PRO A 1 809 ? -31.379 -52.565 32.067 1.00 45.53 809 PRO A CA 1
ATOM 6098 C C . PRO A 1 809 ? -32.206 -51.219 32.095 1.00 45.53 809 PRO A C 1
ATOM 6100 O O . PRO A 1 809 ? -32.007 -50.373 32.959 1.00 45.53 809 PRO A O 1
ATOM 6103 N N . SER A 1 810 ? -33.316 -51.166 31.317 1.00 24.95 810 SER A N 1
ATOM 6104 C CA . SER A 1 810 ? -34.595 -50.394 31.525 1.00 24.95 810 SER A CA 1
ATOM 6105 C C . SER A 1 810 ? -34.601 -48.835 31.449 1.00 24.95 810 SER A C 1
ATOM 6107 O O . SER A 1 810 ? -33.575 -48.215 31.683 1.00 24.95 810 SER A O 1
ATOM 6109 N N . VAL A 1 811 ? -35.686 -48.104 31.092 1.00 21.25 811 VAL A N 1
ATOM 6110 C CA . VAL A 1 811 ? -37.166 -48.346 31.060 1.00 21.25 811 VAL A CA 1
ATOM 6111 C C . VAL A 1 811 ? -37.834 -47.868 29.725 1.00 21.25 811 VAL A C 1
ATOM 6113 O O . VAL A 1 811 ? -37.250 -47.085 28.985 1.00 21.25 811 VAL A O 1
ATOM 6116 N N . HIS A 1 812 ? -39.052 -48.359 29.416 1.00 24.06 812 HIS A N 1
ATOM 6117 C CA . HIS A 1 812 ? -39.915 -48.104 28.224 1.00 24.06 812 HIS A CA 1
ATOM 6118 C C . HIS A 1 812 ? -40.802 -46.810 28.322 1.00 24.06 812 HIS A C 1
ATOM 6120 O O . HIS A 1 812 ? -40.581 -46.039 29.249 1.00 24.06 812 HIS A O 1
ATOM 6126 N N . VAL A 1 813 ? -41.781 -46.420 27.461 1.00 22.39 813 VAL A N 1
ATOM 6127 C CA . VAL A 1 813 ? -42.845 -47.106 26.642 1.00 22.39 813 VAL A CA 1
ATOM 6128 C C . VAL A 1 813 ? -43.332 -46.208 25.430 1.00 22.39 813 VAL A C 1
ATOM 6130 O O . VAL A 1 813 ? -42.665 -45.200 25.204 1.00 22.39 813 VAL A O 1
ATOM 6133 N N . PRO A 1 814 ? -44.324 -46.540 24.540 1.00 32.00 814 PRO A N 1
ATOM 6134 C CA . PRO A 1 814 ? -44.001 -46.630 23.094 1.00 32.00 814 PRO A CA 1
ATOM 6135 C C . PRO A 1 814 ? -45.024 -46.100 22.023 1.00 32.00 814 PRO A C 1
ATOM 6137 O O . PRO A 1 814 ? -46.141 -45.716 22.334 1.00 32.00 814 PRO A O 1
ATOM 6140 N N . ILE A 1 815 ? -44.617 -46.195 20.738 1.00 25.97 815 ILE A N 1
ATOM 6141 C CA . ILE A 1 815 ? -45.361 -46.600 19.500 1.00 25.97 815 ILE A CA 1
ATOM 6142 C C . ILE A 1 815 ? -46.776 -46.038 19.186 1.00 25.97 815 ILE A C 1
ATOM 6144 O O . ILE A 1 815 ? -47.740 -46.346 19.878 1.00 25.97 815 ILE A O 1
ATOM 6148 N N . LEU A 1 816 ? -46.933 -45.462 17.974 1.00 21.12 816 LEU A N 1
ATOM 6149 C CA . LEU A 1 816 ? -47.912 -45.922 16.954 1.00 21.12 816 LEU A CA 1
ATOM 6150 C C . LEU A 1 816 ? -47.595 -45.399 15.529 1.00 21.12 816 LEU A C 1
ATOM 6152 O O . LEU A 1 816 ? -46.762 -44.513 15.359 1.00 21.12 816 LEU A O 1
ATOM 6156 N N . SER A 1 817 ? -48.224 -45.990 14.504 1.00 22.17 817 SER A N 1
ATOM 6157 C CA . SER A 1 817 ? -47.918 -45.832 13.064 1.00 22.17 817 SER A CA 1
ATOM 6158 C C . SER A 1 817 ? -49.161 -46.037 12.187 1.00 22.17 817 SER A C 1
ATOM 6160 O O . SER A 1 817 ? -50.013 -46.816 12.608 1.00 22.17 817 SER A O 1
ATOM 6162 N N . LEU A 1 818 ? -49.215 -45.477 10.962 1.00 23.00 818 LEU A N 1
ATOM 6163 C CA . LEU A 1 818 ? -49.918 -46.047 9.782 1.00 23.00 818 LEU A CA 1
ATOM 6164 C C . LEU A 1 818 ? -49.593 -45.287 8.461 1.00 23.00 818 LEU A C 1
ATOM 6166 O O . LEU A 1 818 ? -48.686 -44.456 8.455 1.00 23.00 818 LEU A O 1
ATOM 6170 N N . SER A 1 819 ? -50.235 -45.651 7.338 1.00 23.05 819 SER A N 1
ATOM 6171 C CA . SER A 1 819 ? -49.707 -45.556 5.956 1.00 23.05 819 SER A CA 1
ATOM 6172 C C . SER A 1 819 ? -50.680 -44.997 4.887 1.00 23.05 819 SER A C 1
ATOM 6174 O O . SER A 1 819 ? -51.870 -44.878 5.154 1.00 23.05 819 SER A O 1
ATOM 6176 N N . GLN A 1 820 ? -50.163 -44.795 3.650 1.00 24.80 820 GLN A N 1
ATOM 6177 C CA . GLN A 1 820 ? -50.898 -44.737 2.351 1.00 24.80 820 GLN A CA 1
ATOM 6178 C C . GLN A 1 820 ? -51.820 -43.498 2.113 1.00 24.80 820 GLN A C 1
ATOM 6180 O O . GLN A 1 820 ? -52.162 -42.803 3.059 1.00 24.80 820 GLN A O 1
ATOM 6185 N N . GLU A 1 821 ? -52.219 -43.080 0.892 1.00 23.20 821 GLU A N 1
ATOM 6186 C CA . GLU A 1 821 ? -51.881 -43.469 -0.502 1.00 23.20 821 GLU A CA 1
ATOM 6187 C C . GLU A 1 821 ? -52.205 -42.343 -1.528 1.00 23.20 821 GLU A C 1
ATOM 6189 O O . GLU A 1 821 ? -52.950 -41.421 -1.207 1.00 23.20 821 GLU A O 1
ATOM 6194 N N . SER A 1 822 ? -51.798 -42.528 -2.800 1.00 22.03 822 SER A N 1
ATOM 6195 C CA . SER A 1 822 ? -52.412 -41.966 -4.041 1.00 22.03 822 SER A CA 1
ATOM 6196 C C . SER A 1 822 ? -52.322 -40.442 -4.340 1.00 22.03 822 SER A C 1
ATOM 6198 O O . SER A 1 822 ? -51.919 -39.667 -3.483 1.00 22.03 822 SER A O 1
ATOM 6200 N N . ASN A 1 823 ? -52.740 -39.927 -5.518 1.00 22.08 823 ASN A N 1
ATOM 6201 C CA . ASN A 1 823 ? -52.314 -40.181 -6.923 1.00 22.08 823 ASN A CA 1
ATOM 6202 C C . ASN A 1 823 ? -52.832 -39.029 -7.853 1.00 22.08 823 ASN A C 1
ATOM 6204 O O . ASN A 1 823 ? -53.642 -38.231 -7.398 1.00 22.08 823 ASN A O 1
ATOM 6208 N N . GLN A 1 824 ? -52.455 -39.016 -9.150 1.00 22.20 824 GLN A N 1
ATOM 6209 C CA . GLN A 1 824 ? -53.150 -38.361 -10.302 1.00 22.20 824 GLN A CA 1
ATOM 6210 C C . GLN A 1 824 ? -53.188 -36.798 -10.384 1.00 22.20 824 GLN A C 1
ATOM 6212 O O . GLN A 1 824 ? -53.594 -36.123 -9.452 1.00 22.20 824 GLN A O 1
ATOM 6217 N N . THR A 1 825 ? -52.541 -36.168 -11.393 1.00 22.17 825 THR A N 1
ATOM 6218 C CA . THR A 1 825 ? -53.064 -35.617 -12.698 1.00 22.17 825 THR A CA 1
ATOM 6219 C C . THR A 1 825 ? -54.011 -34.404 -12.582 1.00 22.17 825 THR A C 1
ATOM 6221 O O . THR A 1 825 ? -54.802 -34.353 -11.658 1.00 22.17 825 THR A O 1
ATOM 6224 N N . GLU A 1 826 ? -54.027 -33.374 -13.447 1.00 23.61 826 GLU A N 1
ATOM 6225 C CA . GLU A 1 826 ? -53.477 -33.080 -14.800 1.00 23.61 826 GLU A CA 1
ATOM 6226 C C . GLU A 1 826 ? -53.025 -31.585 -14.815 1.00 23.61 826 GLU A C 1
ATOM 6228 O O . GLU A 1 826 ? -53.651 -30.761 -14.160 1.00 23.61 826 GLU A O 1
ATOM 6233 N N . ASN A 1 827 ? -51.892 -31.121 -15.362 1.00 23.06 827 ASN A N 1
ATOM 6234 C CA . ASN A 1 827 ? -51.362 -31.159 -16.736 1.00 23.06 827 ASN A CA 1
ATOM 6235 C C . ASN A 1 827 ? -52.202 -30.375 -17.776 1.00 23.06 827 ASN A C 1
ATOM 6237 O O . ASN A 1 827 ? -53.183 -30.897 -18.288 1.00 23.06 827 ASN A O 1
ATOM 6241 N N . TRP A 1 828 ? -51.735 -29.188 -18.194 1.00 20.38 828 TRP A N 1
ATOM 6242 C CA . TRP A 1 828 ? -51.939 -28.699 -19.569 1.00 20.38 828 TRP A CA 1
ATOM 6243 C C . TRP A 1 828 ? -50.641 -28.104 -20.132 1.00 20.38 828 TRP A C 1
ATOM 6245 O O . TRP A 1 828 ? -50.027 -27.201 -19.568 1.00 20.38 828 TRP A O 1
ATOM 6255 N N . ASN A 1 829 ? -50.225 -28.661 -21.265 1.00 22.17 829 ASN A N 1
ATOM 6256 C CA . ASN A 1 829 ? -49.157 -28.167 -22.133 1.00 22.17 829 ASN A CA 1
ATOM 6257 C C . ASN A 1 829 ? -49.718 -27.012 -23.024 1.00 22.17 829 ASN A C 1
ATOM 6259 O O . ASN A 1 829 ? -50.886 -26.672 -22.907 1.00 22.17 829 ASN A O 1
ATOM 6263 N N . ARG A 1 830 ? -49.009 -26.339 -23.943 1.00 22.39 830 ARG A N 1
ATOM 6264 C CA . ARG A 1 830 ? -47.793 -26.686 -24.698 1.00 22.39 830 ARG A CA 1
ATOM 6265 C C . ARG A 1 830 ? -47.133 -25.429 -25.283 1.00 22.39 830 ARG A C 1
ATOM 6267 O O . ARG A 1 830 ? -47.766 -24.388 -25.420 1.00 22.39 830 ARG A O 1
ATOM 6274 N N . SER A 1 831 ? -45.888 -25.560 -25.726 1.00 27.02 831 SER A N 1
ATOM 6275 C CA . SER A 1 831 ? -45.189 -24.566 -26.548 1.00 27.02 831 SER A CA 1
ATOM 6276 C C . SER A 1 831 ? -45.423 -24.765 -28.059 1.00 27.02 831 SER A C 1
ATOM 6278 O O . SER A 1 831 ? -45.717 -25.875 -28.507 1.00 27.02 831 SER A O 1
ATOM 6280 N N . SER A 1 832 ? -45.176 -23.714 -28.860 1.00 23.58 832 SER A N 1
ATOM 6281 C CA . SER A 1 832 ? -44.120 -23.672 -29.908 1.00 23.58 832 SER A CA 1
ATOM 6282 C C . SER A 1 832 ? -44.495 -22.993 -31.246 1.00 23.58 832 SER A C 1
ATOM 6284 O O . SER A 1 832 ? -45.548 -23.263 -31.811 1.00 23.58 832 SER A O 1
ATOM 6286 N N . LYS A 1 833 ? -43.522 -22.237 -31.805 1.00 23.55 833 LYS A N 1
ATOM 6287 C CA . LYS A 1 833 ? -43.416 -21.753 -33.212 1.00 23.55 833 LYS A CA 1
ATOM 6288 C C . LYS A 1 833 ? -44.507 -20.727 -33.637 1.00 23.55 833 LYS A C 1
ATOM 6290 O O . LYS A 1 833 ? -45.493 -20.556 -32.942 1.00 23.55 833 LYS A O 1
ATOM 6295 N N . SER A 1 834 ? -44.369 -19.935 -34.711 1.00 22.14 834 SER A N 1
ATOM 6296 C CA . SER A 1 834 ? -43.370 -19.898 -35.801 1.00 22.14 834 SER A CA 1
ATOM 6297 C C . SER A 1 834 ? -43.016 -18.454 -36.249 1.00 22.14 834 SER A C 1
ATOM 6299 O O . SER A 1 834 ? -43.424 -17.483 -35.620 1.00 22.14 834 SER A O 1
ATOM 6301 N N . SER A 1 835 ? -42.211 -18.323 -37.308 1.00 22.88 835 SER A N 1
ATOM 6302 C CA . SER A 1 835 ? -41.701 -17.078 -37.914 1.00 22.88 835 SER A CA 1
ATOM 6303 C C . SER A 1 835 ? -42.636 -16.423 -38.941 1.00 22.88 835 SER A C 1
ATOM 6305 O O . SER A 1 835 ? -43.365 -17.140 -39.618 1.00 22.88 835 SER A O 1
ATOM 6307 N N . LEU A 1 836 ? -42.435 -15.127 -39.224 1.00 23.67 836 LEU A N 1
ATOM 6308 C CA . LEU A 1 836 ? -42.684 -14.504 -40.542 1.00 23.67 836 LEU A CA 1
ATOM 6309 C C . LEU A 1 836 ? -41.709 -13.321 -40.786 1.00 23.67 836 LEU A C 1
ATOM 6311 O O . LEU A 1 836 ? -40.976 -12.941 -39.871 1.00 23.67 836 LEU A O 1
ATOM 6315 N N . LYS A 1 837 ? -41.635 -12.805 -42.023 1.00 24.19 837 LYS A N 1
ATOM 6316 C CA . LYS A 1 837 ? -40.669 -11.785 -42.503 1.00 24.19 837 LYS A CA 1
ATOM 6317 C C . LYS A 1 837 ? -41.371 -10.549 -43.110 1.00 24.19 837 LYS A C 1
ATOM 6319 O O . LYS A 1 837 ? -42.585 -10.574 -43.264 1.00 24.19 837 LYS A O 1
ATOM 6324 N N . ASP A 1 838 ? -40.540 -9.562 -43.495 1.00 23.78 838 ASP A N 1
ATOM 6325 C CA . ASP A 1 838 ? -40.689 -8.547 -44.576 1.00 23.78 838 ASP A CA 1
ATOM 6326 C C . ASP A 1 838 ? -40.811 -7.078 -44.103 1.00 23.78 838 ASP A C 1
ATOM 6328 O O . ASP A 1 838 ? -41.399 -6.822 -43.060 1.00 23.78 838 ASP A O 1
ATOM 6332 N N . THR A 1 839 ? -40.306 -6.025 -44.782 1.00 22.30 839 THR A N 1
ATOM 6333 C CA . THR A 1 839 ? -39.113 -5.815 -45.657 1.00 22.30 839 THR A CA 1
ATOM 6334 C C . THR A 1 839 ? -38.824 -4.292 -45.781 1.00 22.30 839 THR A C 1
ATOM 6336 O O . THR A 1 839 ? -39.752 -3.500 -45.764 1.00 22.30 839 THR A O 1
ATOM 6339 N N . HIS A 1 840 ? -37.554 -3.900 -45.988 1.00 24.41 840 HIS A N 1
ATOM 6340 C CA . HIS A 1 840 ? -37.051 -2.681 -46.683 1.00 24.41 840 HIS A CA 1
ATOM 6341 C C . HIS A 1 840 ? -37.589 -1.232 -46.429 1.00 24.41 840 HIS A C 1
ATOM 6343 O O . HIS A 1 840 ? -38.651 -0.848 -46.890 1.00 24.41 840 HIS A O 1
ATOM 6349 N N . SER A 1 841 ? -36.676 -0.362 -45.944 1.00 22.70 841 SER A N 1
ATOM 6350 C CA . SER A 1 841 ? -36.192 0.904 -46.581 1.00 22.70 841 SER A CA 1
ATOM 6351 C C . SER A 1 841 ? -37.159 2.009 -47.094 1.00 22.70 841 SER A C 1
ATOM 6353 O O . SER A 1 841 ? -37.838 1.806 -48.093 1.00 22.70 841 SER A O 1
ATOM 6355 N N . GLY A 1 842 ? -36.993 3.275 -46.643 1.00 22.59 842 GLY A N 1
ATOM 6356 C CA . GLY A 1 842 ? -37.502 4.453 -47.395 1.00 22.59 842 GLY A CA 1
ATOM 6357 C C . GLY A 1 842 ? -37.276 5.868 -46.805 1.00 22.59 842 GLY A C 1
ATOM 6358 O O . GLY A 1 842 ? -37.874 6.232 -45.808 1.00 22.59 842 GLY A O 1
ATOM 6359 N N . LYS A 1 843 ? -36.440 6.683 -47.463 1.00 24.89 843 LYS A N 1
ATOM 6360 C CA . LYS A 1 843 ? -35.994 8.073 -47.166 1.00 24.89 843 LYS A CA 1
ATOM 6361 C C . LYS A 1 843 ? -37.046 9.228 -47.129 1.00 24.89 843 LYS A C 1
ATOM 6363 O O . LYS A 1 843 ? -37.846 9.333 -48.046 1.00 24.89 843 LYS A O 1
ATOM 6368 N N . ASN A 1 844 ? -36.750 10.235 -46.281 1.00 23.88 844 ASN A N 1
ATOM 6369 C CA . ASN A 1 844 ? -36.767 11.713 -46.519 1.00 23.88 844 ASN A CA 1
ATOM 6370 C C . ASN A 1 844 ? -38.077 12.550 -46.656 1.00 23.88 844 ASN A C 1
ATOM 6372 O O . ASN A 1 844 ? -39.158 12.028 -46.877 1.00 23.88 844 ASN A O 1
ATOM 6376 N N . ILE A 1 845 ? -37.863 13.891 -46.632 1.00 24.48 845 ILE A N 1
ATOM 6377 C CA . ILE A 1 845 ? -38.749 15.045 -46.965 1.00 24.48 845 ILE A CA 1
ATOM 6378 C C . ILE A 1 845 ? -39.663 15.530 -45.807 1.00 24.48 845 ILE A C 1
ATOM 6380 O O . ILE A 1 845 ? -40.198 14.704 -45.083 1.00 24.48 845 ILE A O 1
ATOM 6384 N N . LEU A 1 846 ? -39.979 16.828 -45.609 1.00 23.73 846 LEU A N 1
ATOM 6385 C CA . LEU A 1 846 ? -39.208 18.103 -45.545 1.00 23.73 846 LEU A CA 1
ATOM 6386 C C . LEU A 1 846 ? -40.193 19.293 -45.354 1.00 23.73 846 LEU A C 1
ATOM 6388 O O . LEU A 1 846 ? -41.081 19.458 -46.179 1.00 23.73 846 LEU A O 1
ATOM 6392 N N . GLY A 1 847 ? -39.931 20.192 -44.392 1.00 22.41 847 GLY A N 1
ATOM 6393 C CA . GLY A 1 847 ? -40.197 21.645 -44.518 1.00 22.41 847 GLY A CA 1
ATOM 6394 C C . GLY A 1 847 ? -41.576 22.257 -44.164 1.00 22.41 847 GLY A C 1
ATOM 6395 O O . GLY A 1 847 ? -42.596 21.583 -44.176 1.00 22.41 847 GLY A O 1
ATOM 6396 N N . LEU A 1 848 ? -41.529 23.589 -43.949 1.00 22.75 848 LEU A N 1
ATOM 6397 C CA . LEU A 1 848 ? -42.598 24.618 -44.042 1.00 22.75 848 LEU A CA 1
ATOM 6398 C C . LEU A 1 848 ? -43.717 24.668 -42.956 1.00 22.75 848 LEU A C 1
ATOM 6400 O O . LEU A 1 848 ? -44.181 23.630 -42.506 1.00 22.75 848 LEU A O 1
ATOM 6404 N N . GLU A 1 849 ? -44.250 25.830 -42.514 1.00 21.94 849 GLU A N 1
ATOM 6405 C CA . GLU A 1 849 ? -43.664 27.185 -42.315 1.00 21.94 849 GLU A CA 1
ATOM 6406 C C . GLU A 1 849 ? -44.562 28.130 -41.440 1.00 21.94 849 GLU A C 1
ATOM 6408 O O . GLU A 1 849 ? -45.761 27.915 -41.329 1.00 21.94 849 GLU A O 1
ATOM 6413 N N . ASN A 1 850 ? -43.946 29.179 -40.863 1.00 22.03 850 ASN A N 1
ATOM 6414 C CA . ASN A 1 850 ? -44.406 30.569 -40.575 1.00 22.03 850 ASN A CA 1
ATOM 6415 C C . ASN A 1 850 ? -45.678 30.986 -39.753 1.00 22.03 850 ASN A C 1
ATOM 6417 O O . ASN A 1 850 ? -46.818 30.717 -40.102 1.00 22.03 850 ASN A O 1
ATOM 6421 N N . ASN A 1 851 ? -45.393 31.851 -38.754 1.00 20.95 851 ASN A N 1
ATOM 6422 C CA . ASN A 1 851 ? -45.965 33.183 -38.406 1.00 20.95 851 ASN A CA 1
ATOM 6423 C C . ASN A 1 851 ? -47.396 33.422 -37.837 1.00 20.95 851 ASN A C 1
ATOM 6425 O O . ASN A 1 851 ? -48.396 33.440 -38.541 1.00 20.95 851 ASN A O 1
ATOM 6429 N N . GLU A 1 852 ? -47.425 33.755 -36.535 1.00 24.39 852 GLU A N 1
ATOM 6430 C CA . GLU A 1 852 ? -47.784 35.068 -35.920 1.00 24.39 852 GLU A CA 1
ATOM 6431 C C . GLU A 1 852 ? -48.731 36.077 -36.628 1.00 24.39 852 GLU A C 1
ATOM 6433 O O . GLU A 1 852 ? -48.422 36.522 -37.727 1.00 24.39 852 GLU A O 1
ATOM 6438 N N . GLN A 1 853 ? -49.738 36.617 -35.901 1.00 22.42 853 GLN A N 1
ATOM 6439 C CA . GLN A 1 853 ? -49.694 37.983 -35.297 1.00 22.42 853 GLN A CA 1
ATOM 6440 C C . GLN A 1 853 ? -50.891 38.345 -34.360 1.00 22.42 853 GLN A C 1
ATOM 6442 O O . GLN A 1 853 ? -51.982 37.815 -34.523 1.00 22.42 853 GLN A O 1
ATOM 6447 N N . ASP A 1 854 ? -50.611 39.230 -33.379 1.00 25.23 854 ASP A N 1
ATOM 6448 C CA . ASP A 1 854 ? -51.381 40.316 -32.689 1.00 25.23 854 ASP A CA 1
ATOM 6449 C C . ASP A 1 854 ? -52.921 40.291 -32.427 1.00 25.23 854 ASP A C 1
ATOM 6451 O O . ASP A 1 854 ? -53.680 39.599 -33.091 1.00 25.23 854 ASP A O 1
ATOM 6455 N N . GLY A 1 855 ? -53.428 41.115 -31.469 1.00 22.70 855 GLY A N 1
ATOM 6456 C CA . GLY A 1 855 ? -54.901 41.323 -31.370 1.00 22.70 855 GLY A CA 1
ATOM 6457 C C . GLY A 1 855 ? -55.641 42.067 -30.220 1.00 22.70 855 GLY A C 1
ATOM 6458 O O . GLY A 1 855 ? -56.859 42.031 -30.233 1.00 22.70 855 GLY A O 1
ATOM 6459 N N . PHE A 1 856 ? -55.008 42.723 -29.235 1.00 21.33 856 PHE A N 1
ATOM 6460 C CA . PHE A 1 856 ? -55.575 43.812 -28.373 1.00 21.33 856 PHE A CA 1
ATOM 6461 C C . PHE A 1 856 ? -57.032 43.804 -27.760 1.00 21.33 856 PHE A C 1
ATOM 6463 O O . PHE A 1 856 ? -58.025 44.053 -28.426 1.00 21.33 856 PHE A O 1
ATOM 6470 N N . ARG A 1 857 ? -57.081 43.854 -26.407 1.00 21.45 857 ARG A N 1
ATOM 6471 C CA . ARG A 1 857 ? -57.948 44.681 -25.497 1.00 21.45 857 ARG A CA 1
ATOM 6472 C C . ARG A 1 857 ? -59.504 44.555 -25.373 1.00 21.45 857 ARG A C 1
ATOM 6474 O O . ARG A 1 857 ? -60.253 45.096 -26.170 1.00 21.45 857 ARG A O 1
ATOM 6481 N N . LYS A 1 858 ? -59.886 44.244 -24.113 1.00 22.31 858 LYS A N 1
ATOM 6482 C CA . LYS A 1 858 ? -60.847 44.930 -23.186 1.00 22.31 858 LYS A CA 1
ATOM 6483 C C . LYS A 1 858 ? -62.388 44.772 -23.294 1.00 22.31 858 LYS A C 1
ATOM 6485 O O . LYS A 1 858 ? -63.007 45.345 -24.175 1.00 22.31 858 LYS A O 1
ATOM 6490 N N . ASN A 1 859 ? -62.945 44.315 -22.152 1.00 21.09 859 ASN A N 1
ATOM 6491 C CA . ASN A 1 859 ? -64.184 44.767 -21.468 1.00 21.09 859 ASN A CA 1
ATOM 6492 C C . ASN A 1 859 ? -65.548 44.413 -22.132 1.00 21.09 859 ASN A C 1
ATOM 6494 O O . ASN A 1 859 ? -65.680 44.494 -23.340 1.00 21.09 859 ASN A O 1
ATOM 6498 N N . SER A 1 860 ? -66.627 44.039 -21.415 1.00 20.17 860 SER A N 1
ATOM 6499 C CA . SER A 1 860 ? -66.943 44.125 -19.964 1.00 20.17 860 SER A CA 1
ATOM 6500 C C . SER A 1 860 ? -68.198 43.306 -19.546 1.00 20.17 860 SER A C 1
ATOM 6502 O O . SER A 1 860 ? -68.941 42.860 -20.408 1.00 20.17 860 SER A O 1
ATOM 6504 N N . VAL A 1 861 ? -68.490 43.291 -18.228 1.00 20.89 861 VAL A N 1
ATOM 6505 C CA . VAL A 1 861 ? -69.792 43.040 -17.541 1.00 20.89 861 VAL A CA 1
ATOM 6506 C C . VAL A 1 861 ? -70.168 41.590 -17.138 1.00 20.89 861 VAL A C 1
ATOM 6508 O O . VAL A 1 861 ? -70.129 40.662 -17.929 1.00 20.89 861 VAL A O 1
ATOM 6511 N N . SER A 1 862 ? -70.570 41.487 -15.857 1.00 20.11 862 SER A N 1
ATOM 6512 C CA . SER A 1 862 ? -71.326 40.459 -15.101 1.00 20.11 862 SER A CA 1
ATOM 6513 C C . SER A 1 862 ? -71.083 38.954 -15.282 1.00 20.11 862 SER A C 1
ATOM 6515 O O . SER A 1 862 ? -71.307 38.384 -16.345 1.00 20.11 862 SER A O 1
ATOM 6517 N N . LEU A 1 863 ? -70.921 38.284 -14.136 1.00 22.88 863 LEU A N 1
ATOM 6518 C CA . LEU A 1 863 ? -71.430 36.931 -13.901 1.00 22.88 863 LEU A CA 1
ATOM 6519 C C . LEU A 1 863 ? -72.451 36.970 -12.757 1.00 22.88 863 LEU A C 1
ATOM 6521 O O . LEU A 1 863 ? -72.137 37.426 -11.661 1.00 22.88 863 LEU A O 1
ATOM 6525 N N . GLY A 1 864 ? -73.661 36.484 -13.030 1.00 21.33 864 GLY A N 1
ATOM 6526 C CA . GLY A 1 864 ? -74.720 36.251 -12.051 1.00 21.33 864 GLY A CA 1
ATOM 6527 C C . GLY A 1 864 ? -75.298 34.857 -12.277 1.00 21.33 864 GLY A C 1
ATOM 6528 O O . GLY A 1 864 ? -75.921 34.618 -13.303 1.00 21.33 864 GLY A O 1
ATOM 6529 N N . GLU A 1 865 ? -75.007 33.948 -11.347 1.00 31.31 865 GLU A N 1
ATOM 6530 C CA . GLU A 1 865 ? -75.558 32.593 -11.169 1.00 31.31 865 GLU A CA 1
ATOM 6531 C C . GLU A 1 865 ? -76.210 31.866 -12.371 1.00 31.31 865 GLU A C 1
ATOM 6533 O O . GLU A 1 865 ? -77.401 32.032 -12.643 1.00 31.31 865 GLU A O 1
ATOM 6538 N N . LYS A 1 866 ? -75.484 30.891 -12.946 1.00 28.00 866 LYS A N 1
ATOM 6539 C CA . LYS A 1 866 ? -75.829 29.442 -12.922 1.00 28.00 866 LYS A CA 1
ATOM 6540 C C . LYS A 1 866 ? -75.071 28.665 -14.000 1.00 28.00 866 LYS A C 1
ATOM 6542 O O . LYS A 1 866 ? -75.323 28.850 -15.185 1.00 28.00 866 LYS A O 1
ATOM 6547 N N . GLN A 1 867 ? -74.266 27.685 -13.591 1.00 24.56 867 GLN A N 1
ATOM 6548 C CA . GLN A 1 867 ? -73.975 26.505 -14.413 1.00 24.56 867 GLN A CA 1
ATOM 6549 C C . GLN A 1 867 ? -73.612 25.303 -13.531 1.00 24.56 867 GLN A C 1
ATOM 6551 O O . GLN A 1 867 ? -73.183 25.462 -12.390 1.00 24.56 867 GLN A O 1
ATOM 6556 N N . GLY A 1 868 ? -73.916 24.100 -14.022 1.00 28.41 868 GLY A N 1
ATOM 6557 C CA . GLY A 1 868 ? -73.901 22.871 -13.227 1.00 28.41 868 GLY A CA 1
ATOM 6558 C C . GLY A 1 868 ? -72.540 22.176 -13.155 1.00 28.41 868 GLY A C 1
ATOM 6559 O O . GLY A 1 868 ? -71.634 22.458 -13.933 1.00 28.41 868 GLY A O 1
ATOM 6560 N N . LYS A 1 869 ? -72.435 21.205 -12.239 1.00 34.81 869 LYS A N 1
ATOM 6561 C CA . LYS A 1 869 ? -71.260 20.336 -12.069 1.00 34.81 869 LYS A CA 1
ATOM 6562 C C . LYS A 1 869 ? -70.888 19.619 -13.376 1.00 34.81 869 LYS A C 1
ATOM 6564 O O . LYS A 1 869 ? -71.532 18.636 -13.739 1.00 34.81 869 LYS A O 1
ATOM 6569 N N . GLN A 1 870 ? -69.790 20.029 -14.005 1.00 32.12 870 GLN A N 1
ATOM 6570 C CA . GLN A 1 870 ? -68.936 19.117 -14.770 1.00 32.12 870 GLN A CA 1
ATOM 6571 C C . GLN A 1 870 ? -67.738 18.711 -13.902 1.00 32.12 870 GLN A C 1
ATOM 6573 O O . GLN A 1 870 ? -67.343 19.438 -12.992 1.00 32.12 870 GLN A O 1
ATOM 6578 N N . ARG A 1 871 ? -67.191 17.515 -14.134 1.00 42.44 871 ARG A N 1
ATOM 6579 C CA . ARG A 1 871 ? -66.086 16.965 -13.338 1.00 42.44 871 ARG A CA 1
ATOM 6580 C C . ARG A 1 871 ? -64.744 17.448 -13.886 1.00 42.44 871 ARG A C 1
ATOM 6582 O O . ARG A 1 871 ? -64.165 16.808 -14.759 1.00 42.44 871 ARG A O 1
ATOM 6589 N N . GLU A 1 872 ? -64.230 18.531 -13.310 1.00 47.25 872 GLU A N 1
ATOM 6590 C CA . GLU A 1 872 ? -62.900 19.096 -13.599 1.00 47.25 872 GLU A CA 1
ATOM 6591 C C . GLU A 1 872 ? -61.762 18.057 -13.768 1.00 47.25 872 GLU A C 1
ATOM 6593 O O . GLU A 1 872 ? -61.033 18.152 -14.757 1.00 47.25 872 GLU A O 1
ATOM 6598 N N . PRO A 1 873 ? -61.602 17.026 -12.906 1.00 48.16 873 PRO A N 1
ATOM 6599 C CA . PRO A 1 873 ? -60.464 16.107 -13.009 1.00 48.16 873 PRO A CA 1
ATOM 6600 C C . PRO A 1 873 ? -60.557 15.092 -14.162 1.00 48.16 873 PRO A C 1
ATOM 6602 O O . PRO A 1 873 ? -59.540 14.492 -14.513 1.00 48.16 873 PRO A O 1
ATOM 6605 N N . GLU A 1 874 ? -61.721 14.898 -14.798 1.00 44.41 874 GLU A N 1
ATOM 6606 C CA . GLU A 1 874 ? -61.814 14.020 -15.981 1.00 44.41 874 GLU A CA 1
ATOM 6607 C C . GLU A 1 874 ? -61.201 14.678 -17.232 1.00 44.41 874 GLU A C 1
ATOM 6609 O O . GLU A 1 874 ? -60.704 13.971 -18.111 1.00 44.41 874 GLU A O 1
ATOM 6614 N N . LEU A 1 875 ? -61.119 16.015 -17.267 1.00 48.12 875 LEU A N 1
ATOM 6615 C CA . LEU A 1 875 ? -60.494 16.787 -18.351 1.00 48.12 875 LEU A CA 1
ATOM 6616 C C . LEU A 1 875 ? -58.960 16.627 -18.410 1.00 48.12 875 LEU A C 1
ATOM 6618 O O . LEU A 1 875 ? -58.347 16.777 -19.467 1.00 48.12 875 LEU A O 1
ATOM 6622 N N . MET A 1 876 ? -58.329 16.306 -17.278 1.00 56.16 876 MET A N 1
ATOM 6623 C CA . MET A 1 876 ? -56.868 16.336 -17.116 1.00 56.16 876 MET A CA 1
ATOM 6624 C C . MET A 1 876 ? -56.128 15.199 -17.840 1.00 56.16 876 MET A C 1
ATOM 6626 O O . MET A 1 876 ? -54.944 15.334 -18.128 1.00 56.16 876 MET A O 1
ATOM 6630 N N . ASN A 1 877 ? -56.798 14.092 -18.188 1.00 55.34 877 ASN A N 1
ATOM 6631 C CA . ASN A 1 877 ? -56.155 12.971 -18.898 1.00 55.34 877 ASN A CA 1
ATOM 6632 C C . ASN A 1 877 ? -55.881 13.241 -20.393 1.00 55.34 877 ASN A C 1
ATOM 6634 O O . ASN A 1 877 ? -55.210 12.428 -21.026 1.00 55.34 877 ASN A O 1
ATOM 6638 N N . ALA A 1 878 ? -56.395 14.339 -20.960 1.00 56.31 878 ALA A N 1
ATOM 6639 C CA . ALA A 1 878 ? -56.258 14.681 -22.382 1.00 56.31 878 ALA A CA 1
ATOM 6640 C C . ALA A 1 878 ? -55.605 16.058 -22.632 1.00 56.31 878 ALA A C 1
ATOM 6642 O O . ALA A 1 878 ? -55.579 16.529 -23.768 1.00 56.31 878 ALA A O 1
ATOM 6643 N N . CYS A 1 879 ? -55.094 16.711 -21.585 1.00 70.56 879 CYS A N 1
ATOM 6644 C CA . CYS A 1 879 ? -54.579 18.078 -21.627 1.00 70.56 879 CYS A CA 1
ATOM 6645 C C . CYS A 1 879 ? -53.048 18.114 -21.504 1.00 70.56 879 CYS A C 1
ATOM 6647 O O . CYS A 1 879 ? -52.485 17.469 -20.619 1.00 70.56 879 CYS A O 1
ATOM 6649 N N . ASP A 1 880 ? -52.371 18.913 -22.336 1.00 75.81 880 ASP A N 1
ATOM 6650 C CA . ASP A 1 880 ? -50.967 19.267 -22.097 1.00 75.81 880 ASP A CA 1
ATOM 6651 C C . ASP A 1 880 ? -50.900 20.399 -21.065 1.00 75.81 880 ASP A C 1
ATOM 6653 O O . ASP A 1 880 ? -50.986 21.585 -21.391 1.00 75.81 880 ASP A O 1
ATOM 6657 N N . ILE A 1 881 ? -50.745 20.022 -19.794 1.00 81.25 881 ILE A N 1
ATOM 6658 C CA . ILE A 1 881 ? -50.657 20.969 -18.676 1.00 81.25 881 ILE A CA 1
ATOM 6659 C C . ILE A 1 881 ? -49.409 21.871 -18.734 1.00 81.25 881 ILE A C 1
ATOM 6661 O O . ILE A 1 881 ? -49.333 22.845 -17.983 1.00 81.25 881 ILE A O 1
ATOM 6665 N N . PHE A 1 882 ? -48.445 21.590 -19.620 1.00 79.31 882 PHE A N 1
ATOM 6666 C CA . PHE A 1 882 ? -47.190 22.336 -19.763 1.00 79.31 882 PHE A CA 1
ATOM 6667 C C . PHE A 1 882 ? -47.185 23.319 -20.949 1.00 79.31 882 PHE A C 1
ATOM 6669 O O . PHE A 1 882 ? -46.263 24.133 -21.058 1.00 79.31 882 PHE A O 1
ATOM 6676 N N . ASP A 1 883 ? -48.218 23.313 -21.801 1.00 82.06 883 ASP A N 1
ATOM 6677 C CA . ASP A 1 883 ? -48.397 24.285 -22.886 1.00 82.06 883 ASP A CA 1
ATOM 6678 C C . ASP A 1 883 ? -49.633 25.170 -22.643 1.00 82.06 883 ASP A C 1
ATOM 6680 O O . ASP A 1 883 ? -50.784 24.737 -22.676 1.00 82.06 883 ASP A O 1
ATOM 6684 N N . GLY A 1 884 ? -49.388 26.454 -22.390 1.00 85.31 884 GLY A N 1
ATOM 6685 C CA . GLY A 1 884 ? -50.360 27.364 -21.786 1.00 85.31 884 GLY A CA 1
ATOM 6686 C C . GLY A 1 884 ? -49.925 28.822 -21.864 1.00 85.31 884 GLY A C 1
ATOM 6687 O O . GLY A 1 884 ? -49.128 29.201 -22.728 1.00 85.31 884 GLY A O 1
ATOM 6688 N N . MET A 1 885 ? -50.462 29.642 -20.965 1.00 88.25 885 MET A N 1
ATOM 6689 C CA . MET A 1 885 ? -50.062 31.034 -20.761 1.00 88.25 885 MET A CA 1
ATOM 6690 C C . MET A 1 885 ? -50.254 31.457 -19.301 1.00 88.25 885 MET A C 1
ATOM 6692 O O . MET A 1 885 ? -51.046 30.866 -18.570 1.00 88.25 885 MET A O 1
ATOM 6696 N N . TRP A 1 886 ? -49.547 32.506 -18.880 1.00 88.75 886 TRP A N 1
ATOM 6697 C CA . TRP A 1 886 ? -49.785 33.137 -17.583 1.00 88.75 886 TRP A CA 1
ATOM 6698 C C . TRP A 1 886 ? -50.976 34.092 -17.675 1.00 88.75 886 TRP A C 1
ATOM 6700 O O . TRP A 1 886 ? -51.027 34.952 -18.556 1.00 88.75 886 TRP A O 1
ATOM 6710 N N . VAL A 1 887 ? -51.923 33.946 -16.753 1.00 90.25 887 VAL A N 1
ATOM 6711 C CA . VAL A 1 887 ? -53.135 34.767 -16.650 1.00 90.25 887 VAL A CA 1
ATOM 6712 C C . VAL A 1 887 ? -53.103 35.510 -15.322 1.00 90.25 887 VAL A C 1
ATOM 6714 O O . VAL A 1 887 ? -52.743 34.937 -14.294 1.00 90.25 887 VAL A O 1
ATOM 6717 N N . ARG A 1 888 ? -53.452 36.797 -15.349 1.00 91.56 888 ARG A N 1
ATOM 6718 C CA . ARG A 1 888 ? -53.491 37.636 -14.151 1.00 91.56 888 ARG A CA 1
ATOM 6719 C C . ARG A 1 888 ? -54.719 37.295 -13.304 1.00 91.56 888 ARG A C 1
ATOM 6721 O O . ARG A 1 888 ? -55.829 37.247 -13.828 1.00 91.56 888 ARG A O 1
ATOM 6728 N N . ASP A 1 889 ? -54.508 37.084 -12.012 1.00 91.38 889 ASP A N 1
ATOM 6729 C CA . ASP A 1 889 ? -55.541 36.821 -11.012 1.00 91.38 889 ASP A CA 1
ATOM 6730 C C . ASP A 1 889 ? -55.226 37.642 -9.752 1.00 91.38 889 ASP A C 1
ATOM 6732 O O . ASP A 1 889 ? -54.516 37.210 -8.843 1.00 91.38 889 ASP A O 1
ATOM 6736 N N . ASP A 1 890 ? -55.728 38.878 -9.717 1.00 88.94 890 ASP A N 1
ATOM 6737 C CA . ASP A 1 890 ? -55.519 39.781 -8.584 1.00 88.94 890 ASP A CA 1
ATOM 6738 C C . ASP A 1 890 ? -56.265 39.344 -7.310 1.00 88.94 890 ASP A C 1
ATOM 6740 O O . ASP A 1 890 ? -55.919 39.821 -6.225 1.00 88.94 890 ASP A O 1
ATOM 6744 N N . ALA A 1 891 ? -57.261 38.457 -7.429 1.00 87.06 891 ALA A N 1
ATOM 6745 C CA . ALA A 1 891 ? -58.184 38.088 -6.357 1.00 87.06 891 ALA A CA 1
ATOM 6746 C C . ALA A 1 891 ? -57.723 36.859 -5.559 1.00 87.06 891 ALA A C 1
ATOM 6748 O O . ALA A 1 891 ? -57.803 36.872 -4.332 1.00 87.06 891 ALA A O 1
ATOM 6749 N N . ASN A 1 892 ? -57.226 35.817 -6.235 1.00 86.62 892 ASN A N 1
ATOM 6750 C CA . ASN A 1 892 ? -56.926 34.520 -5.613 1.00 86.62 892 ASN A CA 1
ATOM 6751 C C . ASN A 1 892 ? -55.426 34.260 -5.378 1.00 86.62 892 ASN A C 1
ATOM 6753 O O . ASN A 1 892 ? -55.087 33.230 -4.786 1.00 86.62 892 ASN A O 1
ATOM 6757 N N . TYR A 1 893 ? -54.541 35.148 -5.850 1.00 89.44 893 TYR A N 1
ATOM 6758 C CA . TYR A 1 893 ? -53.081 35.025 -5.732 1.00 89.44 893 TYR A CA 1
ATOM 6759 C C . TYR A 1 893 ? -52.455 36.219 -4.983 1.00 89.44 893 TYR A C 1
ATOM 6761 O O . TYR A 1 893 ? -53.004 37.325 -5.042 1.00 89.44 893 TYR A O 1
ATOM 6769 N N . PRO A 1 894 ? -51.301 36.056 -4.304 1.00 91.38 894 PRO A N 1
ATOM 6770 C CA . PRO A 1 894 ? -50.553 34.805 -4.099 1.00 91.38 894 PRO A CA 1
ATOM 6771 C C . PRO A 1 894 ? -51.314 33.757 -3.270 1.00 91.38 894 PRO A C 1
ATOM 6773 O O . PRO A 1 894 ? -52.346 34.056 -2.671 1.00 91.38 894 PRO A O 1
ATOM 6776 N N . LEU A 1 895 ? -50.820 32.512 -3.248 1.00 90.31 895 LEU A N 1
ATOM 6777 C CA . LEU A 1 895 ? -51.519 31.402 -2.584 1.00 90.31 895 LEU A CA 1
ATOM 6778 C C . LEU A 1 895 ? -51.655 31.579 -1.064 1.00 90.31 895 LEU A C 1
ATOM 6780 O O . LEU A 1 895 ? -52.639 31.118 -0.484 1.00 90.31 895 LEU A O 1
ATOM 6784 N N . TYR A 1 896 ? -50.687 32.262 -0.453 1.00 90.81 896 TYR A N 1
ATOM 6785 C CA . TYR A 1 896 ? -50.634 32.653 0.955 1.00 90.81 896 TYR A CA 1
ATOM 6786 C C . TYR A 1 896 ? -50.122 34.105 1.072 1.00 90.81 896 TYR A C 1
ATOM 6788 O O . TYR A 1 896 ? -49.427 34.574 0.166 1.00 90.81 896 TYR A O 1
ATOM 6796 N N . PRO A 1 897 ? -50.423 34.845 2.159 1.00 88.81 897 PRO A N 1
ATOM 6797 C CA . PRO A 1 897 ? -50.019 36.248 2.270 1.00 88.81 897 PRO A CA 1
ATOM 6798 C C . PRO A 1 897 ? -48.486 36.410 2.327 1.00 88.81 897 PRO A C 1
ATOM 6800 O O . PRO A 1 897 ? -47.840 35.682 3.093 1.00 88.81 897 PRO A O 1
ATOM 6803 N N . PRO A 1 898 ? -47.880 37.371 1.601 1.00 86.69 898 PRO A N 1
ATOM 6804 C CA . PRO A 1 898 ? -46.451 37.663 1.709 1.00 86.69 898 PRO A CA 1
ATOM 6805 C C . PRO A 1 898 ? -46.033 37.942 3.160 1.00 86.69 898 PRO A C 1
ATOM 6807 O O . PRO A 1 898 ? -46.764 38.570 3.923 1.00 86.69 898 PRO A O 1
ATOM 6810 N N . GLY A 1 899 ? -44.872 37.426 3.569 1.00 82.88 899 GLY A N 1
ATOM 6811 C CA . GLY A 1 899 ? -44.358 37.577 4.937 1.00 82.88 899 GLY A CA 1
ATOM 6812 C C . GLY A 1 899 ? -45.052 36.745 6.032 1.00 82.88 899 GLY A C 1
ATOM 6813 O O . GLY A 1 899 ? -44.508 36.659 7.128 1.00 82.88 899 GLY A O 1
ATOM 6814 N N . SER A 1 900 ? -46.188 36.081 5.765 1.00 83.88 900 SER A N 1
ATOM 6815 C CA . SER A 1 900 ? -46.916 35.264 6.767 1.00 83.88 900 SER A CA 1
ATOM 6816 C C . SER A 1 900 ? -46.135 34.056 7.302 1.00 83.88 900 SER A C 1
ATOM 6818 O O . SER A 1 900 ? -46.385 33.583 8.412 1.00 83.88 900 SER A O 1
ATOM 6820 N N . CYS A 1 901 ? -45.198 33.534 6.510 1.00 81.56 901 CYS A N 1
ATOM 6821 C CA . CYS A 1 901 ? -44.479 32.306 6.808 1.00 81.56 901 CYS A CA 1
ATOM 6822 C C . CYS A 1 901 ? -43.061 32.593 7.337 1.00 81.56 901 CYS A C 1
ATOM 6824 O O . CYS A 1 901 ? -42.226 33.095 6.581 1.00 81.56 901 CYS A O 1
ATOM 6826 N N . PRO A 1 902 ? -42.737 32.224 8.593 1.00 79.44 902 PRO A N 1
ATOM 6827 C CA . PRO A 1 902 ? -41.422 32.475 9.190 1.00 79.44 902 PRO A CA 1
ATOM 6828 C C . PRO A 1 902 ? -40.337 31.477 8.743 1.00 79.44 902 PRO A C 1
ATOM 6830 O O . PRO A 1 902 ? -39.215 31.544 9.235 1.00 79.44 902 PRO A O 1
ATOM 6833 N N . HIS A 1 903 ? -40.670 30.523 7.865 1.00 77.62 903 HIS A N 1
ATOM 6834 C CA . HIS A 1 903 ? -39.773 29.444 7.431 1.00 77.62 903 HIS A CA 1
ATOM 6835 C C . HIS A 1 903 ? -39.156 29.669 6.044 1.00 77.62 903 HIS A C 1
ATOM 6837 O O . HIS A 1 903 ? -38.257 28.926 5.664 1.00 77.62 903 HIS A O 1
ATOM 6843 N N . ILE A 1 904 ? -39.601 30.699 5.316 1.00 81.25 904 ILE A N 1
ATOM 6844 C CA . ILE A 1 904 ? -38.953 31.136 4.074 1.00 81.25 904 ILE A CA 1
ATOM 6845 C C . ILE A 1 904 ? -37.591 31.727 4.437 1.00 81.25 904 ILE A C 1
ATOM 6847 O O . ILE A 1 904 ? -37.524 32.632 5.277 1.00 81.25 904 ILE A O 1
ATOM 6851 N N . ASP A 1 905 ? -36.515 31.275 3.793 1.00 78.00 905 ASP A N 1
ATOM 6852 C CA . ASP A 1 905 ? -35.199 31.889 3.977 1.00 78.00 905 ASP A CA 1
ATOM 6853 C C . ASP A 1 905 ? -35.268 33.380 3.642 1.00 78.00 905 ASP A C 1
ATOM 6855 O O . ASP A 1 905 ? -35.841 33.777 2.628 1.00 78.00 905 ASP A O 1
ATOM 6859 N N . GLN A 1 906 ? -34.618 34.230 4.435 1.00 74.75 906 GLN A N 1
ATOM 6860 C CA . GLN A 1 906 ? -34.537 35.658 4.127 1.00 74.75 906 GLN A CA 1
ATOM 6861 C C . GLN A 1 906 ? -33.966 35.926 2.717 1.00 74.75 906 GLN A C 1
ATOM 6863 O O . GLN A 1 906 ? -34.286 36.960 2.152 1.00 74.75 906 GLN A O 1
ATOM 6868 N N . SER A 1 907 ? -33.172 35.035 2.111 1.00 72.19 907 SER A N 1
ATOM 6869 C CA . SER A 1 907 ? -32.747 35.172 0.701 1.00 72.19 907 SER A CA 1
ATOM 6870 C C . SER A 1 907 ? -33.918 35.083 -0.294 1.00 72.19 907 SER A C 1
ATOM 6872 O O . SER A 1 907 ? -33.998 35.889 -1.222 1.00 72.19 907 SER A O 1
ATOM 6874 N N . PHE A 1 908 ? -34.864 34.176 -0.048 1.00 77.31 908 PHE A N 1
ATOM 6875 C CA . PHE A 1 908 ? -36.040 33.900 -0.881 1.00 77.31 908 PHE A CA 1
ATOM 6876 C C . PHE A 1 908 ? -37.266 34.766 -0.529 1.00 77.31 908 PHE A C 1
ATOM 6878 O O . PHE A 1 908 ? -38.155 35.005 -1.350 1.00 77.31 908 PHE A O 1
ATOM 6885 N N . ASN A 1 909 ? -37.307 35.309 0.688 1.00 81.44 909 ASN A N 1
ATOM 6886 C CA . ASN A 1 909 ? -38.379 36.181 1.156 1.00 81.44 909 ASN A CA 1
ATOM 6887 C C . ASN A 1 909 ? -38.244 37.600 0.557 1.00 81.44 909 ASN A C 1
ATOM 6889 O O . ASN A 1 909 ? -37.692 38.516 1.173 1.00 81.44 909 ASN A O 1
ATOM 6893 N N . CYS A 1 910 ? -38.739 37.790 -0.670 1.00 80.06 910 CYS A N 1
ATOM 6894 C CA . CYS A 1 910 ? -38.657 39.069 -1.389 1.00 80.06 910 CYS A CA 1
ATOM 6895 C C . CYS A 1 910 ? -39.395 40.222 -0.683 1.00 80.06 910 CYS A C 1
ATOM 6897 O O . CYS A 1 910 ? -38.956 41.369 -0.785 1.00 80.06 910 CYS A O 1
ATOM 6899 N N . PHE A 1 911 ? -40.429 39.913 0.107 1.00 83.75 911 PHE A N 1
ATOM 6900 C CA . PHE A 1 911 ? -41.116 40.871 0.976 1.00 83.75 911 PHE A CA 1
ATOM 6901 C C . PHE A 1 911 ? -40.182 41.414 2.075 1.00 83.75 911 PHE A C 1
ATOM 6903 O O . PHE A 1 911 ? -39.973 42.622 2.156 1.00 83.75 911 PHE A O 1
ATOM 6910 N N . LEU A 1 912 ? -39.527 40.543 2.856 1.00 81.69 912 LEU A N 1
ATOM 6911 C CA . LEU A 1 912 ? -38.552 40.964 3.881 1.00 81.69 912 LEU A CA 1
ATOM 6912 C C . LEU A 1 912 ? -37.256 41.564 3.295 1.00 81.69 912 LEU A C 1
ATOM 6914 O O . LEU A 1 912 ? -36.543 42.287 3.989 1.00 81.69 912 LEU A O 1
ATOM 6918 N N . ASN A 1 913 ? -36.953 41.296 2.021 1.00 77.38 913 ASN A N 1
ATOM 6919 C CA . ASN A 1 913 ? -35.862 41.933 1.275 1.00 77.38 913 ASN A CA 1
ATOM 6920 C C . ASN A 1 913 ? -36.252 43.268 0.608 1.00 77.38 913 ASN A C 1
ATOM 6922 O O . ASN A 1 913 ? -35.476 43.768 -0.212 1.00 77.38 913 ASN A O 1
ATOM 6926 N N . ASN A 1 914 ? -37.415 43.845 0.932 1.00 79.19 914 ASN A N 1
ATOM 6927 C CA . ASN A 1 914 ? -37.897 45.122 0.394 1.00 79.19 914 ASN A CA 1
ATOM 6928 C C . ASN A 1 914 ? -37.897 45.179 -1.149 1.00 79.19 914 ASN A C 1
ATOM 6930 O O . ASN A 1 914 ? -37.404 46.148 -1.735 1.00 79.19 914 ASN A O 1
ATOM 6934 N N . ARG A 1 915 ? -38.424 44.147 -1.828 1.00 80.88 915 ARG A N 1
ATOM 6935 C CA . ARG A 1 915 ? -38.726 44.259 -3.265 1.00 80.88 915 ARG A CA 1
ATOM 6936 C C . ARG A 1 915 ? -39.798 45.351 -3.470 1.00 80.88 915 ARG A C 1
ATOM 6938 O O . ARG A 1 915 ? -40.824 45.291 -2.795 1.00 80.88 915 ARG A O 1
ATOM 6945 N N . PRO A 1 916 ? -39.583 46.357 -4.344 1.00 77.12 916 PRO A N 1
ATOM 6946 C CA . PRO A 1 916 ? -40.481 47.512 -4.457 1.00 77.12 916 PRO A CA 1
ATOM 6947 C C . PRO A 1 916 ? -41.789 47.205 -5.205 1.00 77.12 916 PRO A C 1
ATOM 6949 O O . PRO A 1 916 ? -42.735 47.986 -5.138 1.00 77.12 916 PRO A O 1
ATOM 6952 N N . ASP A 1 917 ? -41.840 46.089 -5.931 1.00 83.81 917 ASP A N 1
ATOM 6953 C CA . ASP A 1 917 ? -42.914 45.693 -6.833 1.00 83.81 917 ASP A CA 1
ATOM 6954 C C . ASP A 1 917 ? -43.443 44.284 -6.510 1.00 83.81 917 ASP A C 1
ATOM 6956 O O . ASP A 1 917 ? -42.672 43.336 -6.399 1.00 83.81 917 ASP A O 1
ATOM 6960 N N . ASN A 1 918 ? -44.769 44.129 -6.400 1.00 84.62 918 ASN A N 1
ATOM 6961 C CA . ASN A 1 918 ? -45.438 42.856 -6.074 1.00 84.62 918 ASN A CA 1
ATOM 6962 C C . ASN A 1 918 ? -46.341 42.305 -7.198 1.00 84.62 918 ASN A C 1
ATOM 6964 O O . ASN A 1 918 ? -46.936 41.241 -7.056 1.00 84.62 918 ASN A O 1
ATOM 6968 N N . GLY A 1 919 ? -46.437 42.991 -8.345 1.00 85.31 919 GLY A N 1
ATOM 6969 C CA . GLY A 1 919 ? -47.313 42.575 -9.452 1.00 85.31 919 GLY A CA 1
ATOM 6970 C C . GLY A 1 919 ? -46.986 41.188 -10.028 1.00 85.31 919 GLY A C 1
ATOM 6971 O O . GLY A 1 919 ? -47.878 40.510 -10.531 1.00 85.31 919 GLY A O 1
ATOM 6972 N N . TYR A 1 920 ? -45.736 40.739 -9.882 1.00 83.94 920 TYR A N 1
ATOM 6973 C CA . TYR A 1 920 ? -45.258 39.416 -10.295 1.00 83.94 920 TYR A CA 1
ATOM 6974 C C . TYR A 1 920 ? -45.934 38.250 -9.533 1.00 83.94 920 TYR A C 1
ATOM 6976 O O . TYR A 1 920 ? -45.941 37.118 -10.026 1.00 83.94 920 TYR A O 1
ATOM 6984 N N . GLU A 1 921 ? -46.519 38.515 -8.359 1.00 88.19 921 GLU A N 1
ATOM 6985 C CA . GLU A 1 921 ? -47.233 37.539 -7.515 1.00 88.19 921 GLU A CA 1
ATOM 6986 C C . GLU A 1 921 ? -48.668 37.280 -8.005 1.00 88.19 921 GLU A C 1
ATOM 6988 O O . GLU A 1 921 ? -49.291 36.297 -7.615 1.00 88.19 921 GLU A O 1
ATOM 6993 N N . LYS A 1 922 ? -49.210 38.153 -8.866 1.00 90.81 922 LYS A N 1
ATOM 6994 C CA . LYS A 1 922 ? -50.621 38.155 -9.295 1.00 90.81 922 LYS A CA 1
ATOM 6995 C C . LYS A 1 922 ? -50.890 37.350 -10.569 1.00 90.81 922 LYS A C 1
ATOM 6997 O O . LYS A 1 922 ? -51.831 37.652 -11.298 1.00 90.81 922 LYS A O 1
ATOM 7002 N N . TYR A 1 923 ? -50.070 36.343 -10.868 1.00 89.06 923 TYR A N 1
ATOM 7003 C CA . TYR A 1 923 ? -50.181 35.545 -12.092 1.00 89.06 923 TYR A CA 1
ATOM 7004 C C . TYR A 1 923 ? -50.230 34.052 -11.797 1.00 89.06 923 TYR A C 1
ATOM 7006 O O . TYR A 1 923 ? -49.343 33.520 -11.133 1.00 89.06 923 TYR A O 1
ATOM 7014 N N . ARG A 1 924 ? -51.215 33.376 -12.391 1.00 90.69 924 ARG A N 1
ATOM 7015 C CA . ARG A 1 924 ? -51.371 31.919 -12.367 1.00 90.69 924 ARG A CA 1
ATOM 7016 C C . ARG A 1 924 ? -51.138 31.308 -13.740 1.00 90.69 924 ARG A C 1
ATOM 7018 O O . ARG A 1 924 ? -51.294 31.982 -14.761 1.00 90.69 924 ARG A O 1
ATOM 7025 N N . TRP A 1 925 ? -50.809 30.023 -13.783 1.00 90.06 925 TRP A N 1
ATOM 7026 C CA . TRP A 1 925 ? -50.729 29.293 -15.046 1.00 90.06 925 TRP A CA 1
ATOM 7027 C C . TRP A 1 925 ? -52.116 28.870 -15.540 1.00 90.06 925 TRP A C 1
ATOM 7029 O O . TRP A 1 925 ? -53.009 28.531 -14.759 1.00 90.06 925 TRP A O 1
ATOM 7039 N N . GLN A 1 926 ? -52.295 28.903 -16.857 1.00 89.19 926 GLN A N 1
ATOM 7040 C CA . GLN A 1 926 ? -53.493 28.456 -17.554 1.00 89.19 926 GLN A CA 1
ATOM 7041 C C . GLN A 1 926 ? -53.072 27.578 -18.743 1.00 89.19 926 GLN A C 1
ATOM 7043 O O . GLN A 1 926 ? -52.637 28.115 -19.768 1.00 89.19 926 GLN A O 1
ATOM 7048 N N . PRO A 1 927 ? -53.189 26.243 -18.637 1.00 88.00 927 PRO A N 1
ATOM 7049 C CA . PRO A 1 927 ? -53.009 25.343 -19.771 1.00 88.00 927 PRO A CA 1
ATOM 7050 C C . PRO A 1 927 ? -54.012 25.597 -20.899 1.00 88.00 927 PRO A C 1
ATOM 7052 O O . PRO A 1 927 ? -55.079 26.190 -20.701 1.00 88.00 927 PRO A O 1
ATOM 7055 N N . LYS A 1 928 ? -53.692 25.100 -22.096 1.00 82.75 928 LYS A N 1
ATOM 7056 C CA . LYS A 1 928 ? -54.621 25.093 -23.234 1.00 82.75 928 LYS A CA 1
ATOM 7057 C C . LYS A 1 928 ? -55.614 23.940 -23.103 1.00 82.75 928 LYS A C 1
ATOM 7059 O O . LYS A 1 928 ? -55.221 22.784 -23.031 1.00 82.75 928 LYS A O 1
ATOM 7064 N N . GLY A 1 929 ? -56.907 24.253 -23.146 1.00 78.56 929 GLY A N 1
ATOM 7065 C CA . GLY A 1 929 ? -57.977 23.248 -23.188 1.00 78.56 929 GLY A CA 1
ATOM 7066 C C . GLY A 1 929 ? -58.361 22.625 -21.841 1.00 78.56 929 GLY A C 1
ATOM 7067 O O . GLY A 1 929 ? -59.347 21.897 -21.792 1.00 78.56 929 GLY A O 1
ATOM 7068 N N . CYS A 1 930 ? -57.660 22.938 -20.747 1.00 83.31 930 CYS A N 1
ATOM 7069 C CA . CYS A 1 930 ? -58.079 22.579 -19.392 1.00 83.31 930 CYS A CA 1
ATOM 7070 C C . CYS A 1 930 ? -57.683 23.637 -18.354 1.00 83.31 930 CYS A C 1
ATOM 7072 O O . CYS A 1 930 ? -56.814 24.475 -18.598 1.00 83.31 930 CYS A O 1
ATOM 7074 N N . ASN A 1 931 ? -58.309 23.561 -17.179 1.00 83.44 931 ASN A N 1
ATOM 7075 C CA . ASN A 1 931 ? -57.908 24.296 -15.982 1.00 83.44 931 ASN A CA 1
ATOM 7076 C C . ASN A 1 931 ? -57.129 23.363 -15.049 1.00 83.44 931 ASN A C 1
ATOM 7078 O O . ASN A 1 931 ? -57.522 22.212 -14.869 1.00 83.44 931 ASN A O 1
ATOM 7082 N N . ILE A 1 932 ? -56.079 23.881 -14.411 1.00 85.69 932 ILE A N 1
ATOM 7083 C CA . ILE A 1 932 ? -55.517 23.263 -13.205 1.00 85.69 932 ILE A CA 1
ATOM 7084 C C . ILE A 1 932 ? -56.319 23.726 -11.978 1.00 85.69 932 ILE A C 1
ATOM 7086 O O . ILE A 1 932 ? -56.691 24.902 -11.923 1.00 85.69 932 ILE A O 1
ATOM 7090 N N . PRO A 1 933 ? -56.592 22.848 -10.997 1.00 87.19 933 PRO A N 1
ATOM 7091 C CA . PRO A 1 933 ? -57.165 23.267 -9.725 1.00 87.19 933 PRO A CA 1
ATOM 7092 C C . PRO A 1 933 ? -56.146 24.116 -8.954 1.00 87.19 933 PRO A C 1
ATOM 7094 O O . PRO A 1 933 ? -54.977 23.737 -8.853 1.00 87.19 933 PRO A O 1
ATOM 7097 N N . ARG A 1 934 ? -56.594 25.242 -8.384 1.00 89.75 934 ARG A N 1
ATOM 7098 C CA . ARG A 1 934 ? -55.777 26.042 -7.458 1.00 89.75 934 ARG A CA 1
ATOM 7099 C C . ARG A 1 934 ? -55.394 25.176 -6.259 1.00 89.75 934 ARG A C 1
ATOM 7101 O O . ARG A 1 934 ? -56.246 24.460 -5.726 1.00 89.75 934 ARG A O 1
ATOM 7108 N N . LEU A 1 935 ? -54.149 25.266 -5.800 1.00 94.00 935 LEU A N 1
ATOM 7109 C CA . LEU A 1 935 ? -53.712 24.545 -4.603 1.00 94.00 935 LEU A CA 1
ATOM 7110 C C . LEU A 1 935 ? -54.513 25.000 -3.369 1.00 94.00 935 LEU A C 1
ATOM 7112 O O . LEU A 1 935 ? -54.491 26.173 -2.984 1.00 94.00 935 LEU A O 1
ATOM 7116 N N . ASN A 1 936 ? -55.202 24.045 -2.743 1.00 93.56 936 ASN A N 1
ATOM 7117 C CA . ASN A 1 936 ? -55.792 24.175 -1.415 1.00 93.56 936 ASN A CA 1
ATOM 7118 C C . ASN A 1 936 ? -54.909 23.407 -0.424 1.00 93.56 936 ASN A C 1
ATOM 7120 O O . ASN A 1 936 ? -54.677 22.209 -0.591 1.00 93.56 936 ASN A O 1
ATOM 7124 N N . GLY A 1 937 ? -54.397 24.092 0.600 1.00 93.88 937 GLY A N 1
ATOM 7125 C CA . GLY A 1 937 ? -53.498 23.471 1.568 1.00 93.88 937 GLY A CA 1
ATOM 7126 C C . GLY A 1 937 ? -54.188 22.470 2.497 1.00 93.88 937 GLY A C 1
ATOM 7127 O O . GLY A 1 937 ? -53.535 21.519 2.908 1.00 93.88 937 GLY A O 1
ATOM 7128 N N . LEU A 1 938 ? -55.491 22.616 2.776 1.00 93.94 938 LEU A N 1
ATOM 7129 C CA . LEU A 1 938 ? -56.249 21.611 3.538 1.00 93.94 938 LEU A CA 1
ATOM 7130 C C . LEU A 1 938 ? -56.409 20.315 2.732 1.00 93.94 938 LEU A C 1
ATOM 7132 O O . LEU A 1 938 ? -56.033 19.246 3.206 1.00 93.94 938 LEU A O 1
ATOM 7136 N N . ASP A 1 939 ? -56.868 20.412 1.483 1.00 94.75 939 ASP A N 1
ATOM 7137 C CA . ASP A 1 939 ? -57.030 19.248 0.600 1.00 94.75 939 ASP A CA 1
ATOM 7138 C C . ASP A 1 939 ? -55.683 18.552 0.332 1.00 94.75 939 ASP A C 1
ATOM 7140 O O . ASP A 1 939 ? -55.600 17.325 0.302 1.00 94.75 939 ASP A O 1
ATOM 7144 N N . MET A 1 940 ? -54.598 19.323 0.186 1.00 95.56 940 MET A N 1
ATOM 7145 C CA . MET A 1 940 ? -53.241 18.787 0.054 1.00 95.56 940 MET A CA 1
ATOM 7146 C C . MET A 1 940 ? -52.756 18.103 1.343 1.00 95.56 940 MET A C 1
ATOM 7148 O O . MET A 1 940 ? -52.117 17.055 1.264 1.00 95.56 940 MET A O 1
ATOM 7152 N N . LEU A 1 941 ? -53.087 18.623 2.529 1.00 95.81 941 LEU A N 1
ATOM 7153 C CA . LEU A 1 941 ? -52.800 17.948 3.800 1.00 95.81 941 LEU A CA 1
ATOM 7154 C C . LEU A 1 941 ? -53.592 16.638 3.958 1.00 95.81 941 LEU A C 1
ATOM 7156 O O . LEU A 1 941 ? -53.042 15.658 4.458 1.00 95.81 941 LEU A O 1
ATOM 7160 N N . GLU A 1 942 ? -54.832 16.569 3.464 1.00 94.06 942 GLU A N 1
ATOM 7161 C CA . GLU A 1 942 ? -55.602 15.317 3.400 1.00 94.06 942 GLU A CA 1
ATOM 7162 C C . GLU A 1 942 ? -55.025 14.319 2.377 1.00 94.06 942 GLU A C 1
ATOM 7164 O O . GLU A 1 942 ? -54.897 13.130 2.678 1.00 94.06 942 GLU A O 1
ATOM 7169 N N . LEU A 1 943 ? -54.579 14.775 1.198 1.00 93.62 943 LEU A N 1
ATOM 7170 C CA . LEU A 1 943 ? -53.861 13.930 0.227 1.00 93.62 943 LEU A CA 1
ATOM 7171 C C . LEU A 1 943 ? -52.565 13.340 0.804 1.00 93.62 943 LEU A C 1
ATOM 7173 O O . LEU A 1 943 ? -52.180 12.221 0.437 1.00 93.62 943 LEU A O 1
ATOM 7177 N N . LEU A 1 944 ? -51.900 14.084 1.689 1.00 96.19 944 LEU A N 1
ATOM 7178 C CA . LEU A 1 944 ? -50.680 13.682 2.385 1.00 96.19 944 LEU A CA 1
ATOM 7179 C C . LEU A 1 944 ? -50.931 12.927 3.698 1.00 96.19 944 LEU A C 1
ATOM 7181 O O . LEU A 1 944 ? -49.965 12.432 4.277 1.00 96.19 944 LEU A O 1
ATOM 7185 N N . ARG A 1 945 ? -52.179 12.791 4.169 1.00 95.50 945 ARG A N 1
ATOM 7186 C CA . ARG A 1 945 ? -52.488 12.203 5.482 1.00 95.50 945 ARG A CA 1
ATOM 7187 C C . ARG A 1 945 ? -51.840 10.822 5.651 1.00 95.50 945 ARG A C 1
ATOM 7189 O O . ARG A 1 945 ? -52.091 9.905 4.871 1.00 95.50 945 ARG A O 1
ATOM 7196 N N . GLY A 1 946 ? -51.011 10.682 6.687 1.00 95.19 946 GLY A N 1
ATOM 7197 C CA . GLY A 1 946 ? -50.267 9.454 6.991 1.00 95.19 946 GLY A CA 1
ATOM 7198 C C . GLY A 1 946 ? -49.001 9.189 6.160 1.00 95.19 946 GLY A C 1
ATOM 7199 O O . GLY A 1 946 ? -48.441 8.106 6.305 1.00 95.19 946 GLY A O 1
ATOM 7200 N N . LYS A 1 947 ? -48.562 10.118 5.297 1.00 96.50 947 LYS A N 1
ATOM 7201 C CA . LYS A 1 947 ? -47.476 9.913 4.315 1.00 96.50 947 LYS A CA 1
ATOM 7202 C C . LYS A 1 947 ? -46.247 10.793 4.562 1.00 96.50 947 LYS A C 1
ATOM 7204 O O . LYS A 1 947 ? -46.335 11.864 5.167 1.00 96.50 947 LYS A O 1
ATOM 7209 N N . ARG A 1 948 ? -45.112 10.379 3.999 1.00 96.81 948 ARG A N 1
ATOM 7210 C CA . ARG A 1 948 ? -43.882 11.170 3.856 1.00 96.81 948 ARG A CA 1
ATOM 7211 C C . ARG A 1 948 ? -43.758 11.695 2.424 1.00 96.81 948 ARG A C 1
ATOM 7213 O O . ARG A 1 948 ? -43.500 10.923 1.497 1.00 96.81 948 ARG A O 1
ATOM 7220 N N . LEU A 1 949 ? -43.912 13.007 2.250 1.00 96.62 949 LEU A N 1
ATOM 7221 C CA . LEU A 1 949 ? -43.544 13.712 1.020 1.00 96.62 949 LEU A CA 1
ATOM 7222 C C . LEU A 1 949 ? -42.112 14.227 1.167 1.00 96.62 949 LEU A C 1
ATOM 7224 O O . LEU A 1 949 ? -41.832 15.016 2.068 1.00 96.62 949 LEU A O 1
ATOM 7228 N N . VAL A 1 950 ? -41.215 13.808 0.278 1.00 95.31 950 VAL A N 1
ATOM 7229 C CA . VAL A 1 950 ? -39.802 14.184 0.344 1.00 95.31 950 VAL A CA 1
ATOM 7230 C C . VAL A 1 950 ? -39.347 14.867 -0.942 1.00 95.31 950 VAL A C 1
ATOM 7232 O O . VAL A 1 950 ? -39.496 14.341 -2.043 1.00 95.31 950 VAL A O 1
ATOM 7235 N N . PHE A 1 951 ? -38.757 16.043 -0.783 1.00 92.69 951 PHE A N 1
ATOM 7236 C CA . PHE A 1 951 ? -38.072 16.810 -1.813 1.00 92.69 951 PHE A CA 1
ATOM 7237 C C . PHE A 1 951 ? -36.576 16.487 -1.756 1.00 92.69 951 PHE A C 1
ATOM 7239 O O . PHE A 1 951 ? -35.984 16.480 -0.676 1.00 92.69 951 PHE A O 1
ATOM 7246 N N . VAL A 1 952 ? -35.961 16.185 -2.897 1.00 90.00 952 VAL A N 1
ATOM 7247 C CA . VAL A 1 952 ? -34.528 15.871 -2.982 1.00 90.00 952 VAL A CA 1
ATOM 7248 C C . VAL A 1 952 ? -33.908 16.608 -4.166 1.00 90.00 952 VAL A C 1
ATOM 7250 O O . VAL A 1 952 ? -34.228 16.320 -5.323 1.00 90.00 952 VAL A O 1
ATOM 7253 N N . GLY A 1 953 ? -33.027 17.573 -3.897 1.00 84.25 953 GLY A N 1
ATOM 7254 C CA . GLY A 1 953 ? -32.474 18.392 -4.974 1.00 84.25 953 GLY A CA 1
ATOM 7255 C C . GLY A 1 953 ? -31.651 19.606 -4.553 1.00 84.25 953 GLY A C 1
ATOM 7256 O O . GLY A 1 953 ? -31.174 19.719 -3.420 1.00 84.25 953 GLY A O 1
ATOM 7257 N N . ASP A 1 954 ? -31.498 20.526 -5.506 1.00 77.88 954 ASP A N 1
ATOM 7258 C CA . ASP A 1 954 ? -30.818 21.813 -5.341 1.00 77.88 954 ASP A CA 1
ATOM 7259 C C . ASP A 1 954 ? -31.725 22.925 -4.758 1.00 77.88 954 ASP A C 1
ATOM 7261 O O . ASP A 1 954 ? -32.810 22.679 -4.223 1.00 77.88 954 ASP A O 1
ATOM 7265 N N . SER A 1 955 ? -31.273 24.180 -4.852 1.00 74.62 955 SER A N 1
ATOM 7266 C CA . SER A 1 955 ? -32.012 25.368 -4.407 1.00 74.62 955 SER A CA 1
ATOM 7267 C C . SER A 1 955 ? -33.437 25.474 -4.951 1.00 74.62 955 SER A C 1
ATOM 7269 O O . SER A 1 955 ? -34.323 25.829 -4.185 1.00 74.62 955 SER A O 1
ATOM 7271 N N . LEU A 1 956 ? -33.698 25.134 -6.219 1.00 76.25 956 LEU A N 1
ATOM 7272 C CA . LEU A 1 956 ? -35.049 25.242 -6.789 1.00 76.25 956 LEU A CA 1
ATOM 7273 C C . LEU A 1 956 ? -36.012 24.251 -6.127 1.00 76.25 956 LEU A C 1
ATOM 7275 O O . LEU A 1 956 ? -37.175 24.561 -5.874 1.00 76.25 956 LEU A O 1
ATOM 7279 N N . ASN A 1 957 ? -35.511 23.054 -5.826 1.00 82.06 957 ASN A N 1
ATOM 7280 C CA . ASN A 1 957 ? -36.263 22.022 -5.122 1.00 82.06 957 ASN A CA 1
ATOM 7281 C C . ASN A 1 957 ? -36.534 22.445 -3.667 1.00 82.06 957 ASN A C 1
ATOM 7283 O O . ASN A 1 957 ? -37.648 22.274 -3.173 1.00 82.06 957 ASN A O 1
ATOM 7287 N N . ARG A 1 958 ? -35.567 23.122 -3.030 1.00 83.44 958 ARG A N 1
ATOM 7288 C CA . ARG A 1 958 ? -35.765 23.794 -1.740 1.00 83.44 958 ARG A CA 1
ATOM 7289 C C . ARG A 1 958 ? -36.796 24.927 -1.811 1.00 83.44 958 ARG A C 1
ATOM 7291 O O . ARG A 1 958 ? -37.612 25.030 -0.904 1.00 83.44 958 ARG A O 1
ATOM 7298 N N . ASN A 1 959 ? -36.812 25.752 -2.862 1.00 82.25 959 ASN A N 1
ATOM 7299 C CA . ASN A 1 959 ? -37.813 26.817 -3.024 1.00 82.25 959 ASN A CA 1
ATOM 7300 C C . ASN A 1 959 ? -39.229 26.254 -3.176 1.00 82.25 959 ASN A C 1
ATOM 7302 O O . ASN A 1 959 ? -40.170 26.781 -2.584 1.00 82.25 959 ASN A O 1
ATOM 7306 N N . MET A 1 960 ? -39.372 25.152 -3.914 1.00 87.94 960 MET A N 1
ATOM 7307 C CA . MET A 1 960 ? -40.632 24.420 -4.022 1.00 87.94 960 MET A CA 1
ATOM 7308 C C . MET A 1 960 ? -41.078 23.855 -2.660 1.00 87.94 960 MET A C 1
ATOM 7310 O O . MET A 1 960 ? -42.245 23.993 -2.296 1.00 87.94 960 MET A O 1
ATOM 7314 N N . TRP A 1 961 ? -40.153 23.299 -1.871 1.00 91.75 961 TRP A N 1
ATOM 7315 C CA . TRP A 1 961 ? -40.421 22.821 -0.509 1.00 91.75 961 TRP A CA 1
ATOM 7316 C C . TRP A 1 961 ? -40.787 23.952 0.471 1.00 91.75 961 TRP A C 1
ATOM 7318 O O . TRP A 1 961 ? -41.794 23.830 1.166 1.00 91.75 961 TRP A O 1
ATOM 7328 N N . GLU A 1 962 ? -40.047 25.070 0.499 1.00 89.31 962 GLU A N 1
ATOM 7329 C CA . GLU A 1 962 ? -40.362 26.231 1.355 1.00 89.31 962 GLU A CA 1
ATOM 7330 C C . GLU A 1 962 ? -41.745 26.810 1.006 1.00 89.31 962 GLU A C 1
ATOM 7332 O O . GLU A 1 962 ? -42.563 27.008 1.904 1.00 89.31 962 GLU A O 1
ATOM 7337 N N . SER A 1 963 ? -42.049 26.988 -0.288 1.00 90.50 963 SER A N 1
ATOM 7338 C CA . SER A 1 963 ? -43.385 27.368 -0.778 1.00 90.50 963 SER A CA 1
ATOM 7339 C C . SER A 1 963 ? -44.472 26.427 -0.245 1.00 90.50 963 SER A C 1
ATOM 7341 O O . SER A 1 963 ? -45.439 26.884 0.371 1.00 90.50 963 SER A O 1
ATOM 7343 N N . LEU A 1 964 ? -44.300 25.108 -0.404 1.00 94.44 964 LEU A N 1
ATOM 7344 C CA . LEU A 1 964 ? -45.315 24.139 0.008 1.00 94.44 964 LEU A CA 1
ATOM 7345 C C . LEU A 1 964 ? -45.516 24.136 1.526 1.00 94.44 964 LEU A C 1
ATOM 7347 O O . LEU A 1 964 ? -46.652 24.229 1.987 1.00 94.44 964 LEU A O 1
ATOM 7351 N N . VAL A 1 965 ? -44.436 24.090 2.313 1.00 93.31 965 VAL A N 1
ATOM 7352 C CA . VAL A 1 965 ? -44.512 24.165 3.783 1.00 93.31 965 VAL A CA 1
ATOM 7353 C C . VAL A 1 965 ? -45.251 25.435 4.220 1.00 93.31 965 VAL A C 1
ATOM 7355 O O . VAL A 1 965 ? -46.059 25.379 5.147 1.00 93.31 965 VAL A O 1
ATOM 7358 N N . CYS A 1 966 ? -45.056 26.559 3.526 1.00 91.62 966 CYS A N 1
ATOM 7359 C CA . CYS A 1 966 ? -45.756 27.809 3.805 1.00 91.62 966 CYS A CA 1
ATOM 7360 C C . CYS A 1 966 ? -47.236 27.817 3.393 1.00 91.62 966 CYS A C 1
ATOM 7362 O O . CYS A 1 966 ? -48.050 28.361 4.143 1.00 91.62 966 CYS A O 1
ATOM 7364 N N . VAL A 1 967 ? -47.619 27.192 2.273 1.00 93.69 967 VAL A N 1
ATOM 7365 C CA . VAL A 1 967 ? -49.038 27.003 1.911 1.00 93.69 967 VAL A CA 1
ATOM 7366 C C . VAL A 1 967 ? -49.743 26.139 2.960 1.00 93.69 967 VAL A C 1
ATOM 7368 O O . VAL A 1 967 ? -50.772 26.540 3.508 1.00 93.69 967 VAL A O 1
ATOM 7371 N N . LEU A 1 968 ? -49.171 24.974 3.280 1.00 95.12 968 LEU A N 1
ATOM 7372 C CA . LEU A 1 968 ? -49.768 24.019 4.215 1.00 95.12 968 LEU A CA 1
ATOM 7373 C C . LEU A 1 968 ? -49.837 24.602 5.636 1.00 95.12 968 LEU A C 1
ATOM 7375 O O . LEU A 1 968 ? -50.875 24.507 6.288 1.00 95.12 968 LEU A O 1
ATOM 7379 N N . ARG A 1 969 ? -48.780 25.281 6.112 1.00 91.75 969 ARG A N 1
ATOM 7380 C CA . ARG A 1 969 ? -48.762 25.898 7.452 1.00 91.75 969 ARG A CA 1
ATOM 7381 C C . ARG A 1 969 ? -49.752 27.058 7.593 1.00 91.75 969 ARG A C 1
ATOM 7383 O O . ARG A 1 969 ? -50.298 27.235 8.675 1.00 91.75 969 ARG A O 1
ATOM 7390 N N . ASN A 1 970 ? -49.997 27.835 6.537 1.00 91.25 970 ASN A N 1
ATOM 7391 C CA . ASN A 1 970 ? -51.038 28.871 6.554 1.00 91.25 970 ASN A CA 1
ATOM 7392 C C . ASN A 1 970 ? -52.464 28.303 6.397 1.00 91.25 970 ASN A C 1
ATOM 7394 O O . ASN A 1 970 ? -53.422 29.060 6.509 1.00 91.25 970 ASN A O 1
ATOM 7398 N N . SER A 1 971 ? -52.607 26.997 6.144 1.00 91.88 971 SER A N 1
ATOM 7399 C CA . SER A 1 971 ? -53.904 26.328 5.967 1.00 91.88 971 SER A CA 1
ATOM 7400 C C . SER A 1 971 ? -54.366 25.532 7.196 1.00 91.88 971 SER A C 1
ATOM 7402 O O . SER A 1 971 ? -55.500 25.068 7.208 1.00 91.88 971 SER A O 1
ATOM 7404 N N . VAL A 1 972 ? -53.529 25.359 8.228 1.00 91.81 972 VAL A N 1
ATOM 7405 C CA . VAL A 1 972 ? -53.935 24.707 9.489 1.00 91.81 972 VAL A CA 1
ATOM 7406 C C . VAL A 1 972 ? -54.507 25.710 10.491 1.00 91.81 972 VAL A C 1
ATOM 7408 O O . VAL A 1 972 ? -54.024 26.835 10.594 1.00 91.81 972 VAL A O 1
ATOM 7411 N N . GLU A 1 973 ? -55.484 25.274 11.290 1.00 86.88 973 GLU A N 1
ATOM 7412 C CA . GLU A 1 973 ? -56.067 26.085 12.370 1.00 86.88 973 GLU A CA 1
ATOM 7413 C C . GLU A 1 973 ? -55.040 26.391 13.477 1.00 86.88 973 GLU A C 1
ATOM 7415 O O . GLU A 1 973 ? -54.856 27.543 13.869 1.00 86.88 973 GLU A O 1
ATOM 7420 N N . ASP A 1 974 ? -54.321 25.367 13.953 1.00 88.56 974 ASP A N 1
ATOM 7421 C CA . ASP A 1 974 ? -53.284 25.499 14.982 1.00 88.56 974 ASP A CA 1
ATOM 7422 C C . ASP A 1 974 ? -51.877 25.359 14.383 1.00 88.56 974 ASP A C 1
ATOM 7424 O O . ASP A 1 974 ? -51.271 24.284 14.331 1.00 88.56 974 ASP A O 1
ATOM 7428 N N . SER A 1 975 ? -51.313 26.496 13.974 1.00 84.69 975 SER A N 1
ATOM 7429 C CA . SER A 1 975 ? -49.952 26.568 13.430 1.00 84.69 975 SER A CA 1
ATOM 7430 C C . SER A 1 975 ? -48.822 26.311 14.448 1.00 84.69 975 SER A C 1
ATOM 7432 O O . SER A 1 975 ? -47.651 26.380 14.061 1.00 84.69 975 SER A O 1
ATOM 7434 N N . SER A 1 976 ? -49.131 26.000 15.720 1.00 84.31 976 SER A N 1
ATOM 7435 C CA . SER A 1 976 ? -48.159 25.486 16.705 1.00 84.31 976 SER A CA 1
ATOM 7436 C C . SER A 1 976 ? -47.947 23.968 16.597 1.00 84.31 976 SER A C 1
ATOM 7438 O O . SER A 1 976 ? -46.917 23.448 17.029 1.00 84.31 976 SER A O 1
ATOM 7440 N N . ARG A 1 977 ? -48.887 23.254 15.961 1.00 88.81 977 ARG A N 1
ATOM 7441 C CA . ARG A 1 977 ? -48.831 21.799 15.714 1.00 88.81 977 ARG A CA 1
ATOM 7442 C C . ARG A 1 977 ? -48.111 21.436 14.408 1.00 88.81 977 ARG A C 1
ATOM 7444 O O . ARG A 1 977 ? -48.024 20.258 14.056 1.00 88.81 977 ARG A O 1
ATOM 7451 N N . VAL A 1 978 ? -47.549 22.445 13.739 1.00 90.31 978 VAL A N 1
ATOM 7452 C CA . VAL A 1 978 ? -46.658 22.336 12.579 1.00 90.31 978 VAL A CA 1
ATOM 7453 C C . VAL A 1 978 ? -45.266 22.808 12.984 1.00 90.31 978 VAL A C 1
ATOM 7455 O O . VAL A 1 978 ? -45.070 23.985 13.286 1.00 90.31 978 VAL A O 1
ATOM 7458 N N . PHE A 1 979 ? -44.298 21.893 13.006 1.00 88.00 979 PHE A N 1
ATOM 7459 C CA . PHE A 1 979 ? -42.943 22.160 13.497 1.00 88.00 979 PHE A CA 1
ATOM 7460 C C . PHE A 1 979 ? -41.884 21.395 12.700 1.00 88.00 979 PHE A C 1
ATOM 7462 O O . PHE A 1 979 ? -42.147 20.316 12.172 1.00 88.00 979 PHE A O 1
ATOM 7469 N N . GLU A 1 980 ? -40.669 21.943 12.635 1.00 90.06 980 GLU A N 1
ATOM 7470 C CA . GLU A 1 980 ? -39.501 21.213 12.136 1.00 90.06 980 GLU A CA 1
ATOM 7471 C C . GLU A 1 980 ? -39.058 20.192 13.199 1.00 90.06 980 GLU A C 1
ATOM 7473 O O . GLU A 1 980 ? -38.955 20.528 14.381 1.00 90.06 980 GLU A O 1
ATOM 7478 N N . ALA A 1 981 ? -38.824 18.943 12.793 1.00 86.75 981 ALA A N 1
ATOM 7479 C CA . ALA A 1 981 ? -38.611 17.798 13.683 1.00 86.75 981 ALA A CA 1
ATOM 7480 C C . ALA A 1 981 ? -37.403 17.951 14.628 1.00 86.75 981 ALA A C 1
ATOM 7482 O O . ALA A 1 981 ? -37.398 17.385 15.722 1.00 86.75 981 ALA A O 1
ATOM 7483 N N . SER A 1 982 ? -36.401 18.733 14.225 1.00 83.56 982 SER A N 1
ATOM 7484 C CA . SER A 1 982 ? -35.186 19.036 14.990 1.00 83.56 982 SER A CA 1
ATOM 7485 C C . SER A 1 982 ? -35.281 20.342 15.802 1.00 83.56 982 SER A C 1
ATOM 7487 O O . SER A 1 982 ? -34.306 20.731 16.448 1.00 83.56 982 SER A O 1
ATOM 7489 N N . GLY A 1 983 ? -36.422 21.045 15.768 1.00 77.19 983 GLY A N 1
ATOM 7490 C CA . GLY A 1 983 ? -36.656 22.317 16.464 1.00 77.19 983 GLY A CA 1
ATOM 7491 C C . GLY A 1 983 ? -35.921 23.536 15.882 1.00 77.19 983 GLY A C 1
ATOM 7492 O O . GLY A 1 983 ? -35.795 24.558 16.565 1.00 77.19 983 GLY A O 1
ATOM 7493 N N . ARG A 1 984 ? -35.401 23.445 14.651 1.00 74.81 984 ARG A N 1
ATOM 7494 C CA . ARG A 1 984 ? -34.536 24.461 14.025 1.00 74.81 984 ARG A CA 1
ATOM 7495 C C . ARG A 1 984 ? -35.320 25.700 13.576 1.00 74.81 984 ARG A C 1
ATOM 7497 O O . ARG A 1 984 ? -36.514 25.646 13.293 1.00 74.81 984 ARG A O 1
ATOM 7504 N N . ARG A 1 985 ? -34.620 26.841 13.513 1.00 62.28 985 ARG A N 1
ATOM 7505 C CA . ARG A 1 985 ? -35.170 28.150 13.097 1.00 62.28 985 ARG A CA 1
ATOM 7506 C C . ARG A 1 985 ? -34.409 28.833 11.956 1.00 62.28 985 ARG A C 1
ATOM 7508 O O . ARG A 1 985 ? -34.868 29.859 11.471 1.00 62.28 985 ARG A O 1
ATOM 7515 N N . GLU A 1 986 ? -33.270 28.288 11.536 1.00 61.38 986 GLU A N 1
ATOM 7516 C CA . GLU A 1 986 ? -32.496 28.781 10.396 1.00 61.38 986 GLU A CA 1
ATOM 7517 C C . GLU A 1 986 ? -32.156 27.611 9.469 1.00 61.38 986 GLU A C 1
ATOM 7519 O O . GLU A 1 986 ? -31.787 26.526 9.923 1.00 61.38 986 GLU A O 1
ATOM 7524 N N . PHE A 1 987 ? -32.312 27.838 8.164 1.00 63.38 987 PHE A N 1
ATOM 7525 C CA . PHE A 1 987 ? -32.340 26.784 7.148 1.00 63.38 987 PHE A CA 1
ATOM 7526 C C . PHE A 1 987 ? -31.119 26.834 6.205 1.00 63.38 987 PHE A C 1
ATOM 7528 O O . PHE A 1 987 ? -31.159 26.329 5.088 1.00 63.38 987 PHE A O 1
ATOM 7535 N N . ARG A 1 988 ? -30.021 27.489 6.609 1.00 58.78 988 ARG A N 1
ATOM 7536 C CA . ARG A 1 988 ? -28.909 27.861 5.704 1.00 58.78 988 ARG A CA 1
ATOM 7537 C C . ARG A 1 988 ? -27.728 26.895 5.632 1.00 58.78 988 ARG A C 1
ATOM 7539 O O . ARG A 1 988 ? -26.985 26.951 4.653 1.00 58.78 988 ARG A O 1
ATOM 7546 N N . THR A 1 989 ? -27.527 26.065 6.651 1.00 57.25 989 THR A N 1
ATOM 7547 C CA . THR A 1 989 ? -26.264 25.334 6.874 1.00 57.25 989 THR A CA 1
ATOM 7548 C C . THR A 1 989 ? -26.374 23.817 6.785 1.00 57.25 989 THR A C 1
ATOM 7550 O O . THR A 1 989 ? -25.345 23.153 6.824 1.00 57.25 989 THR A O 1
ATOM 7553 N N . GLU A 1 990 ? -27.582 23.261 6.684 1.00 63.25 990 GLU A N 1
ATOM 7554 C CA . GLU A 1 990 ? -27.819 21.826 6.867 1.00 63.25 990 GLU A CA 1
ATOM 7555 C C . GLU A 1 990 ? -28.303 21.163 5.577 1.00 63.25 990 GLU A C 1
ATOM 7557 O O . GLU A 1 990 ? -29.043 21.753 4.789 1.00 63.25 990 GLU A O 1
ATOM 7562 N N . ASP A 1 991 ? -27.947 19.892 5.405 1.00 71.19 991 ASP A N 1
ATOM 7563 C CA . ASP A 1 991 ? -28.281 19.131 4.199 1.00 71.19 991 ASP A CA 1
ATOM 7564 C C . ASP A 1 991 ? -29.632 18.391 4.285 1.00 71.19 991 ASP A C 1
ATOM 7566 O O . ASP A 1 991 ? -30.000 17.674 3.354 1.00 71.19 991 ASP A O 1
ATOM 7570 N N . SER A 1 992 ? -30.398 18.548 5.374 1.00 85.19 992 SER A N 1
ATOM 7571 C CA . SER A 1 992 ? -31.751 17.982 5.490 1.00 85.19 992 SER A CA 1
ATOM 7572 C C . SER A 1 992 ? -32.647 18.671 6.526 1.00 85.19 992 SER A C 1
ATOM 7574 O O . SER A 1 992 ? -32.176 19.020 7.612 1.00 85.19 992 SER A O 1
ATOM 7576 N N . TYR A 1 993 ? -33.947 18.757 6.227 1.00 86.69 993 TYR A N 1
ATOM 7577 C CA . TYR A 1 993 ? -35.005 19.306 7.089 1.00 86.69 993 TYR A CA 1
ATOM 7578 C C . TYR A 1 993 ? -36.293 18.470 6.993 1.00 86.69 993 TYR A C 1
ATOM 7580 O O . TYR A 1 993 ? -36.581 17.894 5.947 1.00 86.69 993 TYR A O 1
ATOM 7588 N N . SER A 1 994 ? -37.101 18.427 8.058 1.00 91.81 994 SER A N 1
ATOM 7589 C CA . SER A 1 994 ? -38.378 17.692 8.083 1.00 91.81 994 SER A CA 1
ATOM 7590 C C . SER A 1 994 ? -39.445 18.486 8.832 1.00 91.81 994 SER A C 1
ATOM 7592 O O . SER A 1 994 ? -39.304 18.698 10.034 1.00 91.81 994 SER A O 1
ATOM 7594 N N . PHE A 1 995 ? -40.502 18.937 8.147 1.00 92.75 995 PHE A N 1
ATOM 7595 C CA . PHE A 1 995 ? -41.672 19.537 8.799 1.00 92.75 995 PHE A CA 1
ATOM 7596 C C . PHE A 1 995 ? -42.742 18.484 9.066 1.00 92.75 995 PHE A C 1
ATOM 7598 O O . PHE A 1 995 ? -43.164 17.777 8.152 1.00 92.75 995 PHE A O 1
ATOM 7605 N N . ILE A 1 996 ? -43.204 18.416 10.313 1.00 94.44 996 ILE A N 1
ATOM 7606 C CA . ILE A 1 996 ? -44.240 17.494 10.778 1.00 94.44 996 ILE A CA 1
ATOM 7607 C C . ILE A 1 996 ? -45.561 18.250 10.912 1.00 94.44 996 ILE A C 1
ATOM 7609 O O . ILE A 1 996 ? -45.642 19.234 11.648 1.00 94.44 996 ILE A O 1
ATOM 7613 N N . PHE A 1 997 ? -46.606 17.761 10.244 1.00 95.88 997 PHE A N 1
ATOM 7614 C CA . PHE A 1 997 ? -47.971 18.282 10.342 1.00 95.88 997 PHE A CA 1
ATOM 7615 C C . PHE A 1 997 ? -48.785 17.330 11.221 1.00 95.88 997 PHE A C 1
ATOM 7617 O O . PHE A 1 997 ? -49.363 16.348 10.747 1.00 95.88 997 PHE A O 1
ATOM 7624 N N . LYS A 1 998 ? -48.767 17.581 12.536 1.00 92.75 998 LYS A N 1
ATOM 7625 C CA . LYS A 1 998 ? -49.130 16.583 13.556 1.00 92.75 998 LYS A CA 1
ATOM 7626 C C . LYS A 1 998 ? -50.548 16.021 13.407 1.00 92.75 998 LYS A C 1
ATOM 7628 O O . LYS A 1 998 ? -50.737 14.820 13.569 1.00 92.75 998 LYS A O 1
ATOM 7633 N N . ASP A 1 999 ? -51.519 16.858 13.057 1.00 93.81 999 ASP A N 1
ATOM 7634 C CA . ASP A 1 999 ? -52.937 16.470 12.932 1.00 93.81 999 ASP A CA 1
ATOM 7635 C C . ASP A 1 999 ? -53.265 15.696 11.651 1.00 93.81 999 ASP A C 1
ATOM 7637 O O . ASP A 1 999 ? -54.317 15.063 11.544 1.00 93.81 999 ASP A O 1
ATOM 7641 N N . TYR A 1 1000 ? -52.331 15.693 10.701 1.00 95.19 1000 TYR A N 1
ATOM 7642 C CA . TYR A 1 1000 ? -52.400 14.953 9.443 1.00 95.19 1000 TYR A CA 1
ATOM 7643 C C . TYR A 1 1000 ? -51.478 13.724 9.458 1.00 95.19 1000 TYR A C 1
ATOM 7645 O O . TYR A 1 1000 ? -51.521 12.903 8.545 1.00 95.19 1000 TYR A O 1
ATOM 7653 N N . ASN A 1 1001 ? -50.683 13.552 10.524 1.00 95.12 1001 ASN A N 1
ATOM 7654 C CA . ASN A 1 1001 ? -49.696 12.481 10.679 1.00 95.12 1001 ASN A CA 1
ATOM 7655 C C . ASN A 1 1001 ? -48.786 12.338 9.441 1.00 95.12 1001 ASN A C 1
ATOM 7657 O O . ASN A 1 1001 ? -48.502 11.230 8.995 1.00 95.12 1001 ASN A O 1
ATOM 7661 N N . CYS A 1 1002 ? -48.385 13.465 8.850 1.00 96.88 1002 CYS A N 1
ATOM 7662 C CA . CYS A 1 1002 ? -47.588 13.502 7.628 1.00 96.88 1002 CYS A CA 1
ATOM 7663 C C . CYS A 1 1002 ? -46.344 14.379 7.788 1.00 96.88 1002 CYS A C 1
ATOM 7665 O O . CYS A 1 1002 ? -46.319 15.306 8.610 1.00 96.88 1002 CYS A O 1
ATOM 7667 N N . SER A 1 1003 ? -45.319 14.096 6.985 1.00 96.56 1003 SER A N 1
ATOM 7668 C CA . SER A 1 1003 ? -44.103 14.906 6.906 1.00 96.56 1003 SER A CA 1
ATOM 7669 C C . SER A 1 1003 ? -43.900 15.493 5.512 1.00 96.56 1003 SER A C 1
ATOM 7671 O O . SER A 1 1003 ? -44.250 14.885 4.497 1.00 96.56 1003 SER A O 1
ATOM 7673 N N . VAL A 1 1004 ? -43.323 16.695 5.480 1.00 96.50 1004 VAL A N 1
ATOM 7674 C CA . VAL A 1 1004 ? -42.864 17.373 4.264 1.00 96.50 1004 VAL A CA 1
ATOM 7675 C C . VAL A 1 1004 ? -41.384 17.687 4.450 1.00 96.50 1004 VAL A C 1
ATOM 7677 O O . VAL A 1 1004 ? -40.992 18.604 5.179 1.00 96.50 1004 VAL A O 1
ATOM 7680 N N . GLU A 1 1005 ? -40.546 16.860 3.842 1.00 94.56 1005 GLU A N 1
ATOM 7681 C CA . GLU A 1 1005 ? -39.106 16.786 4.093 1.00 94.56 1005 GLU A CA 1
ATOM 7682 C C . GLU A 1 1005 ? -38.316 17.320 2.896 1.00 94.56 1005 GLU A C 1
ATOM 7684 O O . GLU A 1 1005 ? -38.778 17.240 1.759 1.00 94.56 1005 GLU A O 1
ATOM 7689 N N . PHE A 1 1006 ? -37.116 17.835 3.145 1.00 91.56 1006 PHE A N 1
ATOM 7690 C CA . PHE A 1 1006 ? -36.159 18.230 2.115 1.00 91.56 1006 PHE A CA 1
ATOM 7691 C C . PHE A 1 1006 ? -34.787 17.636 2.420 1.00 91.56 1006 PHE A C 1
ATOM 7693 O O . PHE A 1 1006 ? -34.301 17.758 3.545 1.00 91.56 1006 PHE A O 1
ATOM 7700 N N . PHE A 1 1007 ? -34.143 17.055 1.409 1.00 89.31 1007 PHE A N 1
ATOM 7701 C CA . PHE A 1 1007 ? -32.733 16.675 1.431 1.00 89.31 1007 PHE A CA 1
ATOM 7702 C C . PHE A 1 1007 ? -31.992 17.422 0.328 1.00 89.31 1007 PHE A C 1
ATOM 7704 O O . PHE A 1 1007 ? -32.354 17.370 -0.850 1.00 89.31 1007 PHE A O 1
ATOM 7711 N N . ARG A 1 1008 ? -30.914 18.100 0.711 1.00 84.12 1008 ARG A N 1
ATOM 7712 C CA . ARG A 1 1008 ? -30.039 18.786 -0.228 1.00 84.12 1008 ARG A CA 1
ATOM 7713 C C . ARG A 1 1008 ? -29.224 17.748 -0.989 1.00 84.12 1008 ARG A C 1
ATOM 7715 O O . ARG A 1 1008 ? -28.307 17.138 -0.447 1.00 84.12 1008 ARG A O 1
ATOM 7722 N N . SER A 1 1009 ? -29.546 17.589 -2.261 1.00 82.31 1009 SER A N 1
ATOM 7723 C CA . SER A 1 1009 ? -28.876 16.680 -3.182 1.00 82.31 1009 SER A CA 1
ATOM 7724 C C . SER A 1 1009 ? -28.617 17.444 -4.478 1.00 82.31 1009 SER A C 1
ATOM 7726 O O . SER A 1 1009 ? -29.493 17.525 -5.338 1.00 82.31 1009 SER A O 1
ATOM 7728 N N . PRO A 1 1010 ? -27.434 18.065 -4.631 1.00 69.81 1010 PRO A N 1
ATOM 7729 C CA . PRO A 1 1010 ? -27.116 18.806 -5.852 1.00 69.81 1010 PRO A CA 1
ATOM 7730 C C . PRO A 1 1010 ? -27.116 17.887 -7.093 1.00 69.81 1010 PRO A C 1
ATOM 7732 O O . PRO A 1 1010 ? -27.510 18.294 -8.187 1.00 69.81 1010 PRO A O 1
ATOM 7735 N N . PHE A 1 1011 ? -26.751 16.616 -6.897 1.00 75.69 1011 PHE A N 1
ATOM 7736 C CA . PHE A 1 1011 ? -26.863 15.529 -7.863 1.00 75.69 1011 PHE A CA 1
ATOM 7737 C C . PHE A 1 1011 ? -27.448 14.284 -7.171 1.00 75.69 1011 PHE A C 1
ATOM 7739 O O . PHE A 1 1011 ? -27.001 13.923 -6.083 1.00 75.69 1011 PHE A O 1
ATOM 7746 N N . LEU A 1 1012 ? -28.379 13.574 -7.826 1.00 77.00 1012 LEU A N 1
ATOM 7747 C CA . LEU A 1 1012 ? -28.951 12.302 -7.319 1.00 77.00 1012 LEU A CA 1
ATOM 7748 C C . LEU A 1 1012 ? -27.934 11.142 -7.302 1.00 77.00 1012 LEU A C 1
ATOM 7750 O 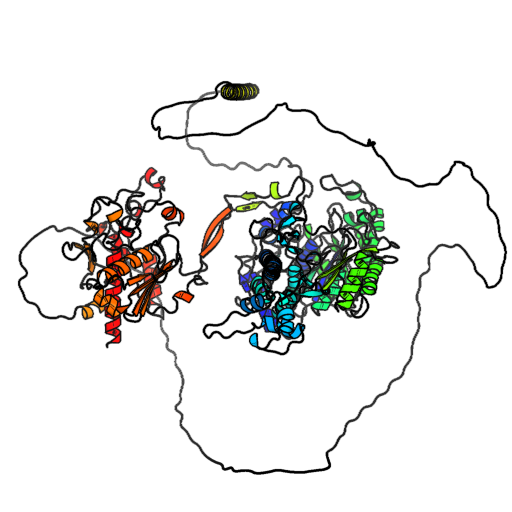O . LEU A 1 1012 ? -28.176 10.070 -6.749 1.00 77.00 1012 LEU A O 1
ATOM 7754 N N . VAL A 1 1013 ? -26.801 11.367 -7.960 1.00 80.19 1013 VAL A N 1
ATOM 7755 C CA . VAL A 1 1013 ? -25.658 10.472 -8.115 1.00 80.19 1013 VAL A CA 1
ATOM 7756 C C . VAL A 1 1013 ? -24.457 11.075 -7.398 1.00 80.19 1013 VAL A C 1
ATOM 7758 O O . VAL A 1 1013 ? -24.357 12.296 -7.291 1.00 80.19 1013 VAL A O 1
ATOM 7761 N N . GLN A 1 1014 ? -23.546 10.248 -6.887 1.00 79.62 1014 GLN A N 1
ATOM 7762 C CA . GLN A 1 1014 ? -22.499 10.732 -5.996 1.00 79.62 1014 GLN A CA 1
ATOM 7763 C C . GLN A 1 1014 ? -21.559 11.727 -6.704 1.00 79.62 1014 GLN A C 1
ATOM 7765 O O . GLN A 1 1014 ? -20.873 11.400 -7.677 1.00 79.62 1014 GLN A O 1
ATOM 7770 N N . GLU A 1 1015 ? -21.485 12.929 -6.135 1.00 72.81 1015 GLU A N 1
ATOM 7771 C CA . GLU A 1 1015 ? -20.510 13.959 -6.480 1.00 72.81 1015 GLU A CA 1
ATOM 7772 C C . GLU A 1 1015 ? -19.091 13.570 -6.039 1.00 72.81 1015 GLU A C 1
ATOM 7774 O O . GLU A 1 1015 ? -18.873 12.962 -4.981 1.00 72.81 1015 GLU A O 1
ATOM 7779 N N . TRP A 1 1016 ? -18.112 13.920 -6.870 1.00 76.94 1016 TRP A N 1
ATOM 7780 C CA . TRP A 1 1016 ? -16.710 13.594 -6.660 1.00 76.94 1016 TRP A CA 1
ATOM 7781 C C . TRP A 1 1016 ? -15.792 14.699 -7.192 1.00 76.94 1016 TRP A C 1
ATOM 7783 O O . TRP A 1 1016 ? -15.822 15.031 -8.377 1.00 76.94 1016 TRP A O 1
ATOM 7793 N N . GLU A 1 1017 ? -14.917 15.234 -6.343 1.00 72.38 1017 GLU A N 1
ATOM 7794 C CA . GLU A 1 1017 ? -13.859 16.154 -6.767 1.00 72.38 1017 GLU A CA 1
ATOM 7795 C C . GLU A 1 1017 ? -12.685 15.367 -7.373 1.00 72.38 1017 GLU A C 1
ATOM 7797 O O . GLU A 1 1017 ? -12.013 14.599 -6.681 1.00 72.38 1017 GLU A O 1
ATOM 7802 N N . ILE A 1 1018 ? -12.393 15.577 -8.657 1.00 67.06 1018 ILE A N 1
ATOM 7803 C CA . ILE A 1 1018 ? -11.122 15.158 -9.261 1.00 67.06 1018 ILE A CA 1
ATOM 7804 C C . ILE A 1 1018 ? -10.184 16.373 -9.250 1.00 67.06 1018 ILE A C 1
ATOM 7806 O O . ILE A 1 1018 ? -10.604 17.449 -9.684 1.00 67.06 1018 ILE A O 1
ATOM 7810 N N . PRO A 1 1019 ? -8.925 16.253 -8.782 1.00 66.06 1019 PRO A N 1
ATOM 7811 C CA . PRO A 1 1019 ? -7.917 17.284 -8.997 1.00 66.06 1019 PRO A CA 1
ATOM 7812 C C . PRO A 1 1019 ? -7.794 17.559 -10.496 1.00 66.06 1019 PRO A C 1
ATOM 7814 O O . PRO A 1 1019 ? -7.386 16.696 -11.273 1.00 66.06 1019 PRO A O 1
ATOM 7817 N N . ASN A 1 1020 ? -8.220 18.746 -10.917 1.00 56.72 1020 ASN A N 1
ATOM 7818 C CA . ASN A 1 1020 ? -8.017 19.195 -12.277 1.00 56.72 1020 ASN A CA 1
ATOM 7819 C C . ASN A 1 1020 ? -6.551 19.570 -12.435 1.00 56.72 1020 ASN A C 1
ATOM 7821 O O . ASN A 1 1020 ? -5.844 19.889 -11.478 1.00 56.72 1020 ASN A O 1
ATOM 7825 N N . MET A 1 1021 ? -6.091 19.513 -13.672 1.00 49.47 1021 MET A N 1
ATOM 7826 C CA . MET A 1 1021 ? -4.691 19.201 -13.898 1.00 49.47 1021 MET A CA 1
ATOM 7827 C C . MET A 1 1021 ? -3.733 20.383 -13.560 1.00 49.47 1021 MET A C 1
ATOM 7829 O O . MET A 1 1021 ? -2.551 20.178 -13.339 1.00 49.47 1021 MET A O 1
ATOM 7833 N N . GLY A 1 1022 ? -4.269 21.596 -13.345 1.00 45.06 1022 GLY A N 1
ATOM 7834 C CA . GLY A 1 1022 ? -3.583 22.757 -12.749 1.00 45.06 1022 GLY A CA 1
ATOM 7835 C C . GLY A 1 1022 ? -3.860 23.007 -11.253 1.00 45.06 1022 GLY A C 1
ATOM 7836 O O . GLY A 1 1022 ? -4.026 24.160 -10.859 1.00 45.06 1022 GLY A O 1
ATOM 7837 N N . GLY A 1 1023 ? -4.047 21.970 -10.428 1.00 56.22 1023 GLY A N 1
ATOM 7838 C CA . GLY A 1 1023 ? -4.247 22.068 -8.965 1.00 56.22 1023 GLY A CA 1
ATOM 7839 C C . GLY A 1 1023 ? -5.615 22.596 -8.491 1.00 56.22 1023 GLY A C 1
ATOM 7840 O O . GLY A 1 1023 ? -6.026 22.341 -7.358 1.00 56.22 1023 GLY A O 1
ATOM 7841 N N . SER A 1 1024 ? -6.364 23.282 -9.357 1.00 49.59 1024 SER A N 1
ATOM 7842 C CA . SER A 1 1024 ? -7.799 23.533 -9.166 1.00 49.59 1024 SER A CA 1
ATOM 7843 C C . SER A 1 1024 ? -8.571 22.210 -9.108 1.00 49.59 1024 SER A C 1
ATOM 7845 O O . SER A 1 1024 ? -8.221 21.256 -9.792 1.00 49.59 1024 SER A O 1
ATOM 7847 N N . LYS A 1 1025 ? -9.639 22.114 -8.315 1.00 64.25 1025 LYS A N 1
ATOM 7848 C CA . LYS A 1 1025 ? -10.501 20.921 -8.316 1.00 64.25 1025 LYS A CA 1
ATOM 7849 C C . LYS A 1 1025 ? -11.583 21.027 -9.391 1.00 64.25 1025 LYS A C 1
ATOM 7851 O O . LYS A 1 1025 ? -12.038 22.124 -9.709 1.00 64.25 1025 LYS A O 1
ATOM 7856 N N . LYS A 1 1026 ? -12.011 19.883 -9.922 1.00 61.53 1026 LYS A N 1
ATOM 7857 C CA . LYS A 1 1026 ? -13.124 19.751 -10.864 1.00 61.53 1026 LYS A CA 1
ATOM 7858 C C . LYS A 1 1026 ? -14.155 18.780 -10.304 1.00 61.53 1026 LYS A C 1
ATOM 7860 O O . LYS A 1 1026 ? -13.856 17.610 -10.075 1.00 61.53 1026 LYS A O 1
ATOM 7865 N N . GLU A 1 1027 ? -15.366 19.279 -10.108 1.00 63.75 1027 GLU A N 1
ATOM 7866 C CA . GLU A 1 1027 ? -16.536 18.488 -9.730 1.00 63.75 1027 GLU A CA 1
ATOM 7867 C C . GLU A 1 1027 ? -16.893 17.516 -10.872 1.00 63.75 1027 GLU A C 1
ATOM 7869 O O . GLU A 1 1027 ? -16.861 17.866 -12.058 1.00 63.75 1027 GLU A O 1
ATOM 7874 N N . THR A 1 1028 ? -17.173 16.261 -10.522 1.00 75.00 1028 THR A N 1
ATOM 7875 C CA . THR A 1 1028 ? -17.498 15.164 -11.447 1.00 75.00 1028 THR A CA 1
ATOM 7876 C C . THR A 1 1028 ? -18.527 14.222 -10.826 1.00 75.00 1028 THR A C 1
ATOM 7878 O O . THR A 1 1028 ? -18.730 14.231 -9.614 1.00 75.00 1028 THR A O 1
ATOM 7881 N N . LEU A 1 1029 ? -19.184 13.405 -11.656 1.00 72.81 1029 LEU A N 1
ATOM 7882 C CA . LEU A 1 1029 ? -20.316 12.573 -11.246 1.00 72.81 1029 LEU A CA 1
ATOM 7883 C C . LEU A 1 1029 ? -20.038 11.090 -11.428 1.00 72.81 1029 LEU A C 1
ATOM 7885 O O . LEU A 1 1029 ? -19.713 10.638 -12.529 1.00 72.81 1029 LEU A O 1
ATOM 7889 N N . ARG A 1 1030 ? -20.279 10.320 -10.369 1.00 80.19 1030 ARG A N 1
ATOM 7890 C CA . ARG A 1 1030 ? -20.392 8.863 -10.436 1.00 80.19 1030 ARG A CA 1
ATOM 7891 C C . ARG A 1 1030 ? -21.806 8.480 -10.843 1.00 80.19 1030 ARG A C 1
ATOM 7893 O O . ARG A 1 1030 ? -22.612 8.120 -10.001 1.00 80.19 1030 ARG A O 1
ATOM 7900 N N . LEU A 1 1031 ? -22.106 8.571 -12.143 1.00 74.50 1031 LEU A N 1
ATOM 7901 C CA . LEU A 1 1031 ? -23.422 8.239 -12.726 1.00 74.50 1031 LEU A CA 1
ATOM 7902 C C . LEU A 1 1031 ? -23.919 6.815 -12.387 1.00 74.50 1031 LEU A C 1
ATOM 7904 O O . LEU A 1 1031 ? -25.094 6.511 -12.562 1.00 74.50 1031 LEU A O 1
ATOM 7908 N N . ASP A 1 1032 ? -23.008 5.954 -11.937 1.00 78.69 1032 ASP A N 1
ATOM 7909 C CA . ASP A 1 1032 ? -23.187 4.568 -11.518 1.00 78.69 1032 ASP A CA 1
ATOM 7910 C C . ASP A 1 1032 ? -23.415 4.380 -10.001 1.00 78.69 1032 ASP A C 1
ATOM 7912 O O . ASP A 1 1032 ? -23.710 3.268 -9.567 1.00 78.69 1032 ASP A O 1
ATOM 7916 N N . VAL A 1 1033 ? -23.288 5.437 -9.191 1.00 78.69 1033 VAL A N 1
ATOM 7917 C CA . VAL A 1 1033 ? -23.413 5.402 -7.723 1.00 78.69 1033 VAL A CA 1
ATOM 7918 C C . VAL A 1 1033 ? -24.418 6.461 -7.273 1.00 78.69 1033 VAL A C 1
ATOM 7920 O O . VAL A 1 1033 ? -24.272 7.637 -7.593 1.00 78.69 1033 VAL A O 1
ATOM 7923 N N . THR A 1 1034 ? -25.432 6.074 -6.504 1.00 80.44 1034 THR A N 1
ATOM 7924 C CA . THR A 1 1034 ? -26.414 7.007 -5.926 1.00 80.44 1034 THR A CA 1
ATOM 7925 C C . THR A 1 1034 ? -25.798 7.883 -4.836 1.00 80.44 1034 THR A C 1
ATOM 7927 O O . THR A 1 1034 ? -24.792 7.523 -4.226 1.00 80.44 1034 THR A O 1
ATOM 7930 N N . GLU A 1 1035 ? -26.389 9.047 -4.567 1.00 81.62 1035 GLU A N 1
ATOM 7931 C CA . GLU A 1 1035 ? -25.886 9.935 -3.515 1.00 81.62 1035 GLU A CA 1
ATOM 7932 C C . GLU A 1 1035 ? -26.059 9.357 -2.088 1.00 81.62 1035 GLU A C 1
ATOM 7934 O O . GLU A 1 1035 ? -26.842 8.437 -1.844 1.00 81.62 1035 GLU A O 1
ATOM 7939 N N . ARG A 1 1036 ? -25.283 9.883 -1.132 1.00 79.88 1036 ARG A N 1
ATOM 7940 C CA . ARG A 1 1036 ? -25.041 9.280 0.196 1.00 79.88 1036 ARG A CA 1
ATOM 7941 C C . ARG A 1 1036 ? -26.222 9.333 1.172 1.00 79.88 1036 ARG A C 1
ATOM 7943 O O . ARG A 1 1036 ? -26.160 8.678 2.210 1.00 79.88 1036 ARG A O 1
ATOM 7950 N N . SER A 1 1037 ? -27.245 10.141 0.912 1.00 80.88 1037 SER A N 1
ATOM 7951 C CA . SER A 1 1037 ? -28.436 10.269 1.759 1.00 80.88 1037 SER A CA 1
ATOM 7952 C C . SER A 1 1037 ? -29.629 9.433 1.290 1.00 80.88 1037 SER A C 1
ATOM 7954 O O . SER A 1 1037 ? -30.645 9.457 1.986 1.00 80.88 1037 SER A O 1
ATOM 7956 N N . LEU A 1 1038 ? -29.508 8.658 0.201 1.00 85.62 1038 LEU A N 1
ATOM 7957 C CA . LEU A 1 1038 ? -30.594 7.849 -0.372 1.00 85.62 1038 LEU A CA 1
ATOM 7958 C C . LEU A 1 1038 ? -31.352 7.019 0.675 1.00 85.62 1038 LEU A C 1
ATOM 7960 O O . LEU A 1 1038 ? -32.579 7.077 0.730 1.00 85.62 1038 LEU A O 1
ATOM 7964 N N . ASP A 1 1039 ? -30.638 6.328 1.565 1.00 86.19 1039 ASP A N 1
ATOM 7965 C CA . ASP A 1 1039 ? -31.223 5.469 2.608 1.00 86.19 1039 ASP A CA 1
ATOM 7966 C C . ASP A 1 1039 ? -32.205 6.201 3.551 1.00 86.19 1039 ASP A C 1
ATOM 7968 O O . ASP A 1 1039 ? -33.025 5.565 4.212 1.00 86.19 1039 ASP A O 1
ATOM 7972 N N . LYS A 1 1040 ? -32.158 7.540 3.617 1.00 85.00 1040 LYS A N 1
ATOM 7973 C CA . LYS A 1 1040 ? -33.026 8.372 4.474 1.00 85.00 1040 LYS A CA 1
ATOM 7974 C C . LYS A 1 1040 ? -34.407 8.639 3.853 1.00 85.00 1040 LYS A C 1
ATOM 7976 O O . LYS A 1 1040 ? -35.373 8.897 4.581 1.00 85.00 1040 LYS A O 1
ATOM 7981 N N . TYR A 1 1041 ? -34.507 8.587 2.521 1.00 89.12 1041 TYR A N 1
ATOM 7982 C CA . TYR A 1 1041 ? -35.716 8.931 1.758 1.00 89.12 1041 TYR A CA 1
ATOM 7983 C C . TYR A 1 1041 ? -36.136 7.889 0.710 1.00 89.12 1041 TYR A C 1
ATOM 7985 O O . TYR A 1 1041 ? -37.188 8.044 0.098 1.00 89.12 1041 TYR A O 1
ATOM 7993 N N . ILE A 1 1042 ? -35.388 6.795 0.533 1.00 87.06 1042 ILE A N 1
ATOM 7994 C CA . ILE A 1 1042 ? -35.788 5.655 -0.313 1.00 87.06 1042 ILE A CA 1
ATOM 7995 C C . ILE A 1 1042 ? -37.140 5.043 0.112 1.00 87.06 1042 ILE A C 1
ATOM 7997 O O . ILE A 1 1042 ? -37.832 4.437 -0.698 1.00 87.06 1042 ILE A O 1
ATOM 8001 N N . SER A 1 1043 ? -37.540 5.251 1.371 1.00 89.12 1043 SER A N 1
ATOM 8002 C CA . SER A 1 1043 ? -38.834 4.869 1.944 1.00 89.12 1043 SER A CA 1
ATOM 8003 C C . SER A 1 1043 ? -39.825 6.049 2.050 1.00 89.12 1043 SER A C 1
ATOM 8005 O O . SER A 1 1043 ? -40.540 6.167 3.050 1.00 89.12 1043 SER A O 1
ATOM 8007 N N . ALA A 1 1044 ? -39.799 6.979 1.092 1.00 92.50 1044 ALA A N 1
ATOM 8008 C CA . ALA A 1 1044 ? -40.791 8.047 0.951 1.00 92.50 1044 ALA A CA 1
ATOM 8009 C C . ALA A 1 1044 ? -42.013 7.562 0.155 1.00 92.50 1044 ALA A C 1
ATOM 8011 O O . ALA A 1 1044 ? -41.860 6.869 -0.850 1.00 92.50 1044 ALA A O 1
ATOM 8012 N N . ASP A 1 1045 ? -43.217 7.972 0.558 1.00 93.50 1045 ASP A N 1
ATOM 8013 C CA . ASP A 1 1045 ? -44.454 7.667 -0.176 1.00 93.50 1045 ASP A CA 1
ATOM 8014 C C . ASP A 1 1045 ? -44.574 8.491 -1.467 1.00 93.50 1045 ASP A C 1
ATOM 8016 O O . ASP A 1 1045 ? -45.158 8.044 -2.456 1.00 93.50 1045 ASP A O 1
ATOM 8020 N N . ILE A 1 1046 ? -44.044 9.719 -1.448 1.00 92.06 1046 ILE A N 1
ATOM 8021 C CA . ILE A 1 1046 ? -43.992 10.633 -2.593 1.00 92.06 1046 ILE A CA 1
ATOM 8022 C C . ILE A 1 1046 ? -42.611 11.292 -2.600 1.00 92.06 1046 ILE A C 1
ATOM 8024 O O . ILE A 1 1046 ? -42.180 11.843 -1.588 1.00 92.06 1046 ILE A O 1
ATOM 8028 N N . LEU A 1 1047 ? -41.923 11.251 -3.742 1.00 91.19 1047 LEU A N 1
ATOM 8029 C CA . LEU A 1 1047 ? -40.520 11.644 -3.863 1.00 91.19 1047 LEU A CA 1
ATOM 8030 C C . LEU A 1 1047 ? -40.326 12.586 -5.063 1.00 91.19 1047 LEU A C 1
ATOM 8032 O O . LEU A 1 1047 ? -40.622 12.219 -6.202 1.00 91.19 1047 LEU A O 1
ATOM 8036 N N . VAL A 1 1048 ? -39.874 13.816 -4.801 1.00 90.50 1048 VAL A N 1
ATOM 8037 C CA . VAL A 1 1048 ? -39.838 14.931 -5.765 1.00 90.50 1048 VAL A CA 1
ATOM 8038 C C . VAL A 1 1048 ? -38.394 15.367 -6.017 1.00 90.50 1048 VAL A C 1
ATOM 8040 O O . VAL A 1 1048 ? -37.819 16.158 -5.265 1.00 90.50 1048 VAL A O 1
ATOM 8043 N N . PHE A 1 1049 ? -37.817 14.854 -7.103 1.00 85.75 1049 PHE A N 1
ATOM 8044 C CA . PHE A 1 1049 ? -36.430 15.099 -7.501 1.00 85.75 1049 PHE A CA 1
ATOM 8045 C C . PHE A 1 1049 ? -36.260 16.301 -8.446 1.00 85.75 1049 PHE A C 1
ATOM 8047 O O . PHE A 1 1049 ? -37.047 16.468 -9.379 1.00 85.75 1049 PHE A O 1
ATOM 8054 N N . ASN A 1 1050 ? -35.183 17.079 -8.284 1.00 76.12 1050 ASN A N 1
ATOM 8055 C CA . ASN A 1 1050 ? -34.689 18.003 -9.319 1.00 76.12 1050 ASN A CA 1
ATOM 8056 C C . ASN A 1 1050 ? -33.173 18.248 -9.189 1.00 76.12 1050 ASN A C 1
ATOM 8058 O O . ASN A 1 1050 ? -32.663 18.365 -8.079 1.00 76.12 1050 ASN A O 1
ATOM 8062 N N . THR A 1 1051 ? -32.476 18.394 -10.319 1.00 62.78 1051 THR A N 1
ATOM 8063 C CA . THR A 1 1051 ? -31.038 18.713 -10.378 1.00 62.78 1051 THR A CA 1
ATOM 8064 C C . THR A 1 1051 ? -30.732 19.641 -11.554 1.00 62.78 1051 THR A C 1
ATOM 8066 O O . THR A 1 1051 ? -30.932 19.251 -12.711 1.00 62.78 1051 THR A O 1
ATOM 8069 N N . GLY A 1 1052 ? -30.173 20.826 -11.305 1.00 58.50 1052 GLY A N 1
ATOM 8070 C CA . GLY A 1 1052 ? -29.598 21.632 -12.382 1.00 58.50 1052 GLY A CA 1
ATOM 8071 C C . GLY A 1 1052 ? -29.289 23.108 -12.124 1.00 58.50 1052 GLY A C 1
ATOM 8072 O O . GLY A 1 1052 ? -28.831 23.744 -13.076 1.00 58.50 1052 GLY A O 1
ATOM 8073 N N . HIS A 1 1053 ? -29.538 23.693 -10.948 1.00 55.03 1053 HIS A N 1
ATOM 8074 C CA . HIS A 1 1053 ? -29.233 25.111 -10.666 1.00 55.03 1053 HIS A CA 1
ATOM 8075 C C . HIS A 1 1053 ? -28.269 25.279 -9.481 1.00 55.03 1053 HIS A C 1
ATOM 8077 O O . HIS A 1 1053 ? -28.515 24.837 -8.363 1.00 55.03 1053 HIS A O 1
ATOM 8083 N N . TRP A 1 1054 ? -27.142 25.944 -9.757 1.00 54.47 1054 TRP A N 1
ATOM 8084 C CA . TRP A 1 1054 ? -25.926 25.898 -8.941 1.00 54.47 1054 TRP A CA 1
ATOM 8085 C C . TRP A 1 1054 ? -25.619 27.246 -8.295 1.00 54.47 1054 TRP A C 1
ATOM 8087 O O . TRP A 1 1054 ? -24.924 28.089 -8.868 1.00 54.47 1054 TRP A O 1
ATOM 8097 N N . TRP A 1 1055 ? -26.086 27.438 -7.062 1.00 51.12 1055 TRP A N 1
ATOM 8098 C CA . TRP A 1 1055 ? -25.622 28.532 -6.207 1.00 51.12 1055 TRP A CA 1
ATOM 8099 C C . TRP A 1 1055 ? -24.605 27.990 -5.204 1.00 51.12 1055 TRP A C 1
ATOM 8101 O O . TRP A 1 1055 ? -24.945 27.240 -4.291 1.00 51.12 1055 TRP A O 1
ATOM 8111 N N . THR A 1 1056 ? -23.333 28.353 -5.395 1.00 47.38 1056 THR A N 1
ATOM 8112 C CA . THR A 1 1056 ? -22.241 27.872 -4.542 1.00 47.38 1056 THR A CA 1
ATOM 8113 C C . THR A 1 1056 ? -22.427 28.319 -3.095 1.00 47.38 1056 THR A C 1
ATOM 8115 O O . THR A 1 1056 ? -22.881 29.434 -2.821 1.00 47.38 1056 THR A O 1
ATOM 8118 N N . HIS A 1 1057 ? -22.013 27.457 -2.161 1.00 44.16 1057 HIS A N 1
ATOM 8119 C CA . HIS A 1 1057 ? -22.176 27.665 -0.718 1.00 44.16 1057 HIS A CA 1
ATOM 8120 C C . HIS A 1 1057 ? -21.587 29.000 -0.225 1.00 44.16 1057 HIS A C 1
ATOM 8122 O O . HIS A 1 1057 ? -22.085 29.585 0.734 1.00 44.16 1057 HIS A O 1
ATOM 8128 N N . GLU A 1 1058 ? -20.560 29.503 -0.918 1.00 49.03 1058 GLU A N 1
ATOM 8129 C CA . GLU A 1 1058 ? -19.951 30.811 -0.681 1.00 49.03 1058 GLU A CA 1
ATOM 8130 C C . GLU A 1 1058 ? -20.898 32.004 -0.845 1.00 49.03 1058 GLU A C 1
ATOM 8132 O O . GLU A 1 1058 ? -20.692 33.004 -0.163 1.00 49.03 1058 GLU A O 1
ATOM 8137 N N . LYS A 1 1059 ? -21.877 31.966 -1.763 1.00 49.59 1059 LYS A N 1
ATOM 8138 C CA . LYS A 1 1059 ? -22.775 33.116 -1.971 1.00 49.59 1059 LYS A CA 1
ATOM 8139 C C . LYS A 1 1059 ? -23.676 33.298 -0.752 1.00 49.59 1059 LYS A C 1
ATOM 8141 O O . LYS A 1 1059 ? -23.616 34.333 -0.087 1.00 49.59 1059 LYS A O 1
ATOM 8146 N N . THR A 1 1060 ? -24.447 32.260 -0.436 1.00 48.78 1060 THR A N 1
ATOM 8147 C CA . THR A 1 1060 ? -25.430 32.266 0.652 1.00 48.78 1060 THR A CA 1
ATOM 8148 C C . THR A 1 1060 ? -24.766 32.438 2.016 1.00 48.78 1060 THR A C 1
ATOM 8150 O O . THR A 1 1060 ? -25.228 33.257 2.807 1.00 48.78 1060 THR A O 1
ATOM 8153 N N . ALA A 1 1061 ? -23.626 31.781 2.268 1.00 47.75 1061 ALA A N 1
ATOM 8154 C CA . ALA A 1 1061 ? -22.871 31.946 3.516 1.00 47.75 1061 ALA A CA 1
ATOM 8155 C C . ALA A 1 1061 ? -22.261 33.353 3.702 1.00 47.75 1061 ALA A C 1
ATOM 8157 O O . ALA A 1 1061 ? -21.948 33.736 4.827 1.00 47.75 1061 ALA A O 1
ATOM 8158 N N . LYS A 1 1062 ? -22.107 34.142 2.628 1.00 51.34 1062 LYS A N 1
ATOM 8159 C CA . LYS A 1 1062 ? -21.640 35.544 2.675 1.00 51.34 1062 LYS A CA 1
ATOM 8160 C C . LYS A 1 1062 ? -22.790 36.562 2.594 1.00 51.34 1062 LYS A C 1
ATOM 8162 O O . LYS A 1 1062 ? -22.539 37.751 2.415 1.00 51.34 1062 LYS A O 1
ATOM 8167 N N . GLY A 1 1063 ? -24.049 36.121 2.697 1.00 49.78 1063 GLY A N 1
ATOM 8168 C CA . GLY A 1 1063 ? -25.230 36.993 2.627 1.00 49.78 1063 GLY A CA 1
ATOM 8169 C C . GLY A 1 1063 ? -25.556 37.538 1.227 1.00 49.78 1063 GLY A C 1
ATOM 8170 O O . GLY A 1 1063 ? -26.386 38.441 1.104 1.00 49.78 1063 GLY A O 1
ATOM 8171 N N . ALA A 1 1064 ? -24.928 37.001 0.175 1.00 53.31 1064 ALA A N 1
ATOM 8172 C CA . ALA A 1 1064 ? -25.269 37.280 -1.219 1.00 53.31 1064 ALA A CA 1
ATOM 8173 C C . ALA A 1 1064 ? -26.302 36.256 -1.729 1.00 53.31 1064 ALA A C 1
ATOM 8175 O O . ALA A 1 1064 ? -26.248 35.082 -1.368 1.00 53.31 1064 ALA A O 1
ATOM 8176 N N . GLY A 1 1065 ? -27.235 36.690 -2.581 1.00 53.19 1065 GLY A N 1
ATOM 8177 C CA . GLY A 1 1065 ? -28.461 35.937 -2.892 1.00 53.19 1065 GLY A CA 1
ATOM 8178 C C . GLY A 1 1065 ? -29.751 36.636 -2.442 1.00 53.19 1065 GLY A C 1
ATOM 8179 O O . GLY A 1 1065 ? -30.737 35.974 -2.155 1.00 53.19 1065 GLY A O 1
ATOM 8180 N N . ARG A 1 1066 ? -29.761 37.974 -2.359 1.00 60.12 1066 ARG A N 1
ATOM 8181 C CA . ARG A 1 1066 ? -31.017 38.747 -2.417 1.00 60.12 1066 ARG A CA 1
ATOM 8182 C C . ARG A 1 1066 ? -31.481 38.838 -3.871 1.00 60.12 1066 ARG A C 1
ATOM 8184 O O . ARG A 1 1066 ? -30.635 38.846 -4.769 1.00 60.12 1066 ARG A O 1
ATOM 8191 N N . TRP A 1 1067 ? -32.781 39.037 -4.088 1.00 61.94 1067 TRP A N 1
ATOM 8192 C CA . TRP A 1 1067 ? -33.399 39.217 -5.415 1.00 61.94 1067 TRP A CA 1
ATOM 8193 C C . TRP A 1 1067 ? -32.716 40.276 -6.306 1.00 61.94 1067 TRP A C 1
ATOM 8195 O O . TRP A 1 1067 ? -32.727 40.141 -7.522 1.00 61.94 1067 TRP A O 1
ATOM 8205 N N . ASN A 1 1068 ? -32.077 41.296 -5.716 1.00 60.00 1068 ASN A N 1
ATOM 8206 C CA . ASN A 1 1068 ? -31.361 42.370 -6.417 1.00 60.00 1068 ASN A CA 1
ATOM 8207 C C . ASN A 1 1068 ? -29.826 42.201 -6.472 1.00 60.00 1068 ASN A C 1
ATOM 8209 O O . ASN A 1 1068 ? -29.120 43.075 -6.974 1.00 60.00 1068 ASN A O 1
ATOM 8213 N N . SER A 1 1069 ? -29.262 41.106 -5.950 1.00 53.31 1069 SER A N 1
ATOM 8214 C CA . SER A 1 1069 ? -27.809 40.977 -5.714 1.00 53.31 1069 SER A CA 1
ATOM 8215 C C . SER A 1 1069 ? -26.974 40.600 -6.954 1.00 53.31 1069 SER A C 1
ATOM 8217 O O . SER A 1 1069 ? -26.020 39.822 -6.866 1.00 53.31 1069 SER A O 1
ATOM 8219 N N . GLY A 1 1070 ? -27.320 41.157 -8.119 1.00 52.12 1070 GLY A N 1
ATOM 8220 C CA . GLY A 1 1070 ? -26.598 40.952 -9.382 1.00 52.12 1070 GLY A CA 1
ATOM 8221 C C . GLY A 1 1070 ? -27.309 41.417 -10.662 1.00 52.12 1070 GLY A C 1
ATOM 8222 O O . GLY A 1 1070 ? -26.933 40.953 -11.738 1.00 52.12 1070 GLY A O 1
ATOM 8223 N N . GLY A 1 1071 ? -28.334 42.270 -10.571 1.00 56.59 1071 GLY A N 1
ATOM 8224 C CA . GLY A 1 1071 ? -29.089 42.779 -11.721 1.00 56.59 1071 GLY A CA 1
ATOM 8225 C C . GLY A 1 1071 ? -30.295 43.623 -11.295 1.00 56.59 1071 GLY A C 1
ATOM 8226 O O . GLY A 1 1071 ? -30.647 43.636 -10.117 1.00 56.59 1071 GLY A O 1
ATOM 8227 N N . GLN A 1 1072 ? -30.911 44.313 -12.257 1.00 57.88 1072 GLN A N 1
ATOM 8228 C CA . GLN A 1 1072 ? -32.201 44.990 -12.086 1.00 57.88 1072 GLN A CA 1
ATOM 8229 C C . GLN A 1 1072 ? -33.329 44.052 -12.525 1.00 57.88 1072 GLN A C 1
ATOM 8231 O O . GLN A 1 1072 ? -33.308 43.525 -13.637 1.00 57.88 1072 GLN A O 1
ATOM 8236 N N . CYS A 1 1073 ? -34.278 43.838 -11.621 1.00 63.00 1073 CYS A N 1
ATOM 8237 C CA . CYS A 1 1073 ? -35.457 42.970 -11.782 1.00 63.00 1073 CYS A CA 1
ATOM 8238 C C . CYS A 1 1073 ? -36.726 43.607 -11.181 1.00 63.00 1073 CYS A C 1
ATOM 8240 O O . CYS A 1 1073 ? -37.839 43.122 -11.380 1.00 63.00 1073 CYS A O 1
ATOM 8242 N N . ASP A 1 1074 ? -36.535 44.712 -10.466 1.00 64.69 1074 ASP A N 1
ATOM 8243 C CA . ASP A 1 1074 ? -37.511 45.721 -10.104 1.00 64.69 1074 ASP A CA 1
ATOM 8244 C C . ASP A 1 1074 ? -38.256 46.226 -11.350 1.00 64.69 1074 ASP A C 1
ATOM 8246 O O . ASP A 1 1074 ? -37.659 46.759 -12.284 1.00 64.69 1074 ASP A O 1
ATOM 8250 N N . GLY A 1 1075 ? -39.577 46.031 -11.371 1.00 68.94 1075 GLY A N 1
ATOM 8251 C CA . GLY A 1 1075 ? -40.457 46.479 -12.453 1.00 68.94 1075 GLY A CA 1
ATOM 8252 C C . GLY A 1 1075 ? -40.752 45.434 -13.533 1.00 68.94 1075 GLY A C 1
ATOM 8253 O O . GLY A 1 1075 ? -41.711 45.618 -14.283 1.00 68.94 1075 GLY A O 1
ATOM 8254 N N . GLU A 1 1076 ? -40.032 44.307 -13.588 1.00 76.38 1076 GLU A N 1
ATOM 8255 C CA . GLU A 1 1076 ? -40.373 43.195 -14.491 1.00 76.38 1076 GLU A CA 1
ATOM 8256 C C . GLU A 1 1076 ? -41.493 42.323 -13.893 1.00 76.38 1076 GLU A C 1
ATOM 8258 O O . GLU A 1 1076 ? -41.301 41.172 -13.505 1.00 76.38 1076 GLU A O 1
ATOM 8263 N N . ILE A 1 1077 ? -42.687 42.918 -13.794 1.00 80.19 1077 ILE A N 1
ATOM 8264 C CA . ILE A 1 1077 ? -43.887 42.323 -13.182 1.00 80.19 1077 ILE A CA 1
ATOM 8265 C C . ILE A 1 1077 ? -44.810 41.584 -14.160 1.00 80.19 1077 ILE A C 1
ATOM 8267 O O . ILE A 1 1077 ? -45.743 40.926 -13.706 1.00 80.19 1077 ILE A O 1
ATOM 8271 N N . GLU A 1 1078 ? -44.611 41.707 -15.477 1.00 83.06 1078 GLU A N 1
ATOM 8272 C CA . GLU A 1 1078 ? -45.509 41.126 -16.488 1.00 83.06 1078 GLU A CA 1
ATOM 8273 C C . GLU A 1 1078 ? -44.868 39.953 -17.255 1.00 83.06 1078 GLU A C 1
ATOM 8275 O O . GLU A 1 1078 ? -43.697 40.026 -17.646 1.00 83.06 1078 GLU A O 1
ATOM 8280 N N . PRO A 1 1079 ? -45.627 38.872 -17.528 1.00 83.81 1079 PRO A N 1
ATOM 8281 C CA . PRO A 1 1079 ? -45.162 37.771 -18.358 1.00 83.81 1079 PRO A CA 1
ATOM 8282 C C . PRO A 1 1079 ? -45.070 38.177 -19.836 1.00 83.81 1079 PRO A C 1
ATOM 8284 O O . PRO A 1 1079 ? -45.785 39.045 -20.340 1.00 83.81 1079 PRO A O 1
ATOM 8287 N N . ILE A 1 1080 ? -44.204 37.485 -20.569 1.00 81.94 1080 ILE A N 1
ATOM 8288 C CA . ILE A 1 1080 ? -43.997 37.678 -22.002 1.00 81.94 1080 ILE A CA 1
ATOM 8289 C C . ILE A 1 1080 ? -45.195 37.114 -22.767 1.00 81.94 1080 ILE A C 1
ATOM 8291 O O . ILE A 1 1080 ? -45.342 35.903 -22.891 1.00 81.94 1080 ILE A O 1
ATOM 8295 N N . MET A 1 1081 ? -46.030 37.978 -23.341 1.00 76.50 1081 MET A N 1
ATOM 8296 C CA . MET A 1 1081 ? -47.180 37.527 -24.139 1.00 76.50 1081 MET A CA 1
ATOM 8297 C C . MET A 1 1081 ? -46.811 37.120 -25.579 1.00 76.50 1081 MET A C 1
ATOM 8299 O O . MET A 1 1081 ? -47.541 36.350 -26.205 1.00 76.50 1081 MET A O 1
ATOM 8303 N N . ASN A 1 1082 ? -45.682 37.599 -26.123 1.00 72.88 1082 ASN A N 1
ATOM 8304 C CA . ASN A 1 1082 ? -45.275 37.295 -27.500 1.00 72.88 1082 ASN A CA 1
ATOM 8305 C C . ASN A 1 1082 ? -44.424 36.010 -27.597 1.00 72.88 1082 ASN A C 1
ATOM 8307 O O . ASN A 1 1082 ? -43.294 35.945 -27.107 1.00 72.88 1082 ASN A O 1
ATOM 8311 N N . LYS A 1 1083 ? -44.944 35.010 -28.320 1.00 66.50 1083 LYS A N 1
ATOM 8312 C CA . LYS A 1 1083 ? -44.289 33.715 -28.580 1.00 66.50 1083 LYS A CA 1
ATOM 8313 C C . LYS A 1 1083 ? -43.018 33.825 -29.444 1.00 66.50 1083 LYS A C 1
ATOM 8315 O O . LYS A 1 1083 ? -42.152 32.966 -29.306 1.00 66.50 1083 LYS A O 1
ATOM 8320 N N . ALA A 1 1084 ? -42.852 34.885 -30.243 1.00 64.81 1084 ALA A N 1
ATOM 8321 C CA . ALA A 1 1084 ? -41.648 35.169 -31.049 1.00 64.81 1084 ALA A CA 1
ATOM 8322 C C . ALA A 1 1084 ? -40.354 35.315 -30.214 1.00 64.81 1084 ALA A C 1
ATOM 8324 O O . ALA A 1 1084 ? -39.224 35.164 -30.705 1.00 64.81 1084 ALA A O 1
ATOM 8325 N N . TYR A 1 1085 ? -40.527 35.657 -28.934 1.00 65.00 1085 TYR A N 1
ATOM 8326 C CA . TYR A 1 1085 ? -39.453 35.881 -27.970 1.00 65.00 1085 TYR A CA 1
ATOM 8327 C C . TYR A 1 1085 ? -38.923 34.575 -27.349 1.00 65.00 1085 TYR A C 1
ATOM 8329 O O . TYR A 1 1085 ? -37.836 34.569 -26.773 1.00 65.00 1085 TYR A O 1
ATOM 8337 N N . LEU A 1 1086 ? -39.667 33.469 -27.467 1.00 65.25 1086 LEU A N 1
ATOM 8338 C CA . LEU A 1 1086 ? -39.273 32.167 -26.927 1.00 65.25 1086 LEU A CA 1
ATOM 8339 C C . LEU A 1 1086 ? -38.087 31.565 -27.696 1.00 65.25 1086 LEU A C 1
ATOM 8341 O O . LEU A 1 1086 ? -37.852 31.860 -28.874 1.00 65.25 1086 LEU A O 1
ATOM 8345 N N . GLY A 1 1087 ? -37.348 30.680 -27.027 1.00 66.31 1087 GLY A N 1
ATOM 8346 C CA . GLY A 1 1087 ? -36.305 29.884 -27.663 1.00 66.31 1087 GLY A CA 1
ATOM 8347 C C . GLY A 1 1087 ? -36.877 28.787 -28.568 1.00 66.31 1087 GLY A C 1
ATOM 8348 O O . GLY A 1 1087 ? -38.055 28.427 -28.507 1.00 66.31 1087 GLY A O 1
ATOM 8349 N N . LYS A 1 1088 ? -36.016 28.171 -29.388 1.00 70.56 1088 LYS A N 1
ATOM 8350 C CA . LYS A 1 1088 ? -36.329 26.838 -29.925 1.00 70.56 1088 LYS A CA 1
ATOM 8351 C C . LYS A 1 1088 ? -36.288 25.854 -28.757 1.00 70.56 1088 LYS A C 1
ATOM 8353 O O . LYS A 1 1088 ? -35.237 25.718 -28.134 1.00 70.56 1088 LYS A O 1
ATOM 8358 N N . TYR A 1 1089 ? -37.409 25.178 -28.492 1.00 72.56 1089 TYR A N 1
ATOM 8359 C CA . TYR A 1 1089 ? -37.551 24.269 -27.350 1.00 72.56 1089 TYR A CA 1
ATOM 8360 C C . TYR A 1 1089 ? -36.353 23.298 -27.245 1.00 72.56 1089 TYR A C 1
ATOM 8362 O O . TYR A 1 1089 ? -36.046 22.640 -28.251 1.00 72.56 1089 TYR A O 1
ATOM 8370 N N . PRO A 1 1090 ? -35.638 23.216 -26.101 1.00 70.75 1090 PRO A N 1
ATOM 8371 C CA . PRO A 1 1090 ? -34.275 22.689 -26.104 1.00 70.75 1090 PRO A CA 1
ATOM 8372 C C . PRO A 1 1090 ? -34.204 21.200 -26.459 1.00 70.75 1090 PRO A C 1
ATOM 8374 O O . PRO A 1 1090 ? -34.871 20.369 -25.848 1.00 70.75 1090 PRO A O 1
ATOM 8377 N N . ALA A 1 1091 ? -33.326 20.835 -27.399 1.00 74.62 1091 ALA A N 1
ATOM 8378 C CA . ALA A 1 1091 ? -33.211 19.459 -27.895 1.00 74.62 1091 ALA A CA 1
ATOM 8379 C C . ALA A 1 1091 ? -32.938 18.420 -26.785 1.00 74.62 1091 ALA A C 1
ATOM 8381 O O . ALA A 1 1091 ? -33.465 17.312 -26.845 1.00 74.62 1091 ALA A O 1
ATOM 8382 N N . LYS A 1 1092 ? -32.192 18.801 -25.734 1.00 72.88 1092 LYS A N 1
ATOM 8383 C CA . LYS A 1 1092 ? -31.942 17.962 -24.546 1.00 72.88 1092 LYS A CA 1
ATOM 8384 C C . LYS A 1 1092 ? -33.224 17.505 -23.834 1.00 72.88 1092 LYS A C 1
ATOM 8386 O O . LYS A 1 1092 ? -33.256 16.409 -23.289 1.00 72.88 1092 LYS A O 1
ATOM 8391 N N . MET A 1 1093 ? -34.277 18.321 -23.869 1.00 74.56 1093 MET A N 1
ATOM 8392 C CA . MET A 1 1093 ? -35.549 18.039 -23.201 1.00 74.56 1093 MET A CA 1
ATOM 8393 C C . MET A 1 1093 ? -36.331 16.972 -23.966 1.00 74.56 1093 MET A C 1
ATOM 8395 O O . MET A 1 1093 ? -36.791 16.011 -23.371 1.00 74.56 1093 MET A O 1
ATOM 8399 N N . ARG A 1 1094 ? -36.351 17.057 -25.304 1.00 79.94 1094 ARG A N 1
ATOM 8400 C CA . ARG A 1 1094 ? -36.949 16.029 -26.178 1.00 79.94 1094 ARG A CA 1
ATOM 8401 C C . ARG A 1 1094 ? -36.281 14.661 -26.029 1.00 79.94 1094 ARG A C 1
ATOM 8403 O O . ARG A 1 1094 ? -36.938 13.632 -26.144 1.00 79.94 1094 ARG A O 1
ATOM 8410 N N . ILE A 1 1095 ? -34.974 14.648 -25.759 1.00 82.31 1095 ILE A N 1
ATOM 8411 C CA . ILE A 1 1095 ? -34.234 13.421 -25.441 1.00 82.31 1095 ILE A CA 1
ATOM 8412 C C . ILE A 1 1095 ? -34.694 12.866 -24.083 1.00 82.31 1095 ILE A C 1
ATOM 8414 O O . ILE A 1 1095 ? -35.007 11.682 -23.999 1.00 82.31 1095 ILE A O 1
ATOM 8418 N N . LEU A 1 1096 ? -34.809 13.709 -23.050 1.00 78.94 1096 LEU A N 1
ATOM 8419 C CA . LEU A 1 1096 ? -35.315 13.309 -21.731 1.00 78.94 1096 LEU A CA 1
ATOM 8420 C C . LEU A 1 1096 ? -36.760 12.779 -21.795 1.00 78.94 1096 LEU A C 1
ATOM 8422 O O . LEU A 1 1096 ? -37.032 11.697 -21.284 1.00 78.94 1096 LEU A O 1
ATOM 8426 N N . GLU A 1 1097 ? -37.660 13.480 -22.486 1.00 81.88 1097 GLU A N 1
ATOM 8427 C CA . GLU A 1 1097 ? -39.042 13.053 -22.757 1.00 81.88 1097 GLU A CA 1
ATOM 8428 C C . GLU A 1 1097 ? -39.082 11.679 -23.448 1.00 81.88 1097 GLU A C 1
ATOM 8430 O O . GLU A 1 1097 ? -39.845 10.796 -23.048 1.00 81.88 1097 GLU A O 1
ATOM 8435 N N . SER A 1 1098 ? -38.222 11.463 -24.451 1.00 83.25 1098 SER A N 1
ATOM 8436 C CA . SER A 1 1098 ? -38.113 10.180 -25.155 1.00 83.25 1098 SER A CA 1
ATOM 8437 C C . SER A 1 1098 ? -37.545 9.055 -24.284 1.00 83.25 1098 SER A C 1
ATOM 8439 O O . SER A 1 1098 ? -37.911 7.900 -24.500 1.00 83.25 1098 SER A O 1
ATOM 8441 N N . ILE A 1 1099 ? -36.665 9.361 -23.325 1.00 84.50 1099 ILE A N 1
ATOM 8442 C CA . ILE A 1 1099 ? -36.144 8.386 -22.356 1.00 84.50 1099 ILE A CA 1
ATOM 8443 C C . ILE A 1 1099 ? -37.243 8.015 -21.358 1.00 84.50 1099 ILE A C 1
ATOM 8445 O O . ILE A 1 1099 ? -37.528 6.832 -21.198 1.00 84.50 1099 ILE A O 1
ATOM 8449 N N . ILE A 1 1100 ? -37.908 9.005 -20.751 1.00 82.56 1100 ILE A N 1
ATOM 8450 C CA . ILE A 1 1100 ? -38.982 8.798 -19.764 1.00 82.56 1100 ILE A CA 1
ATOM 8451 C C . ILE A 1 1100 ? -40.134 7.988 -20.374 1.00 82.56 1100 ILE A C 1
ATOM 8453 O O . ILE A 1 1100 ? -40.604 7.033 -19.759 1.00 82.56 1100 ILE A O 1
ATOM 8457 N N . LYS A 1 1101 ? -40.519 8.274 -21.626 1.00 80.88 1101 LYS A N 1
ATOM 8458 C CA . LYS A 1 1101 ? -41.522 7.493 -22.372 1.00 80.88 1101 LYS A CA 1
ATOM 8459 C C . LYS A 1 1101 ? -41.125 6.020 -22.598 1.00 80.88 1101 LYS A C 1
ATOM 8461 O O . LYS A 1 1101 ? -42.000 5.193 -22.840 1.00 80.88 1101 LYS A O 1
ATOM 8466 N N . GLY A 1 1102 ? -39.833 5.693 -22.534 1.00 81.38 1102 GLY A N 1
ATOM 8467 C CA . GLY A 1 1102 ? -39.300 4.331 -22.634 1.00 81.38 1102 GLY A CA 1
ATOM 8468 C C . GLY A 1 1102 ? -39.007 3.648 -21.290 1.00 81.38 1102 GLY A C 1
ATOM 8469 O O . GLY A 1 1102 ? -38.563 2.497 -21.288 1.00 81.38 1102 GLY A O 1
ATOM 8470 N N . MET A 1 1103 ? -39.217 4.315 -20.149 1.00 84.56 1103 MET A N 1
ATOM 8471 C CA . MET A 1 1103 ? -38.953 3.727 -18.832 1.00 84.56 1103 MET A CA 1
ATOM 8472 C C . MET A 1 1103 ? -40.017 2.687 -18.456 1.00 84.56 1103 MET A C 1
ATOM 8474 O O . MET A 1 1103 ? -41.214 2.925 -18.580 1.00 84.56 1103 MET A O 1
ATOM 8478 N N . LYS A 1 1104 ? -39.574 1.532 -17.938 1.00 81.44 1104 LYS A N 1
ATOM 8479 C CA . LYS A 1 1104 ? -40.473 0.473 -17.432 1.00 81.44 1104 LYS A CA 1
ATOM 8480 C C . LYS A 1 1104 ? -41.265 0.913 -16.196 1.00 81.44 1104 LYS A C 1
ATOM 8482 O O . LYS A 1 1104 ? -42.397 0.481 -16.013 1.00 81.44 1104 LYS A O 1
ATOM 8487 N N . THR A 1 1105 ? -40.661 1.754 -15.360 1.00 75.25 1105 THR A N 1
ATOM 8488 C CA . THR A 1 1105 ? -41.319 2.400 -14.221 1.00 75.25 1105 THR A CA 1
ATOM 8489 C C . THR A 1 1105 ? -41.852 3.756 -14.685 1.00 75.25 1105 THR A C 1
ATOM 8491 O O . THR A 1 1105 ? -41.050 4.559 -15.168 1.00 75.25 1105 THR A O 1
ATOM 8494 N N . PRO A 1 1106 ? -43.159 4.046 -14.557 1.00 74.06 1106 PRO A N 1
ATOM 8495 C CA . PRO A 1 1106 ? -43.722 5.315 -15.004 1.00 74.06 1106 PRO A CA 1
ATOM 8496 C C . PRO A 1 1106 ? -43.264 6.461 -14.092 1.00 74.06 1106 PRO A C 1
ATOM 8498 O O . PRO A 1 1106 ? -43.712 6.582 -12.954 1.00 74.06 1106 PRO A O 1
ATOM 8501 N N . VAL A 1 1107 ? -42.383 7.321 -14.605 1.00 79.56 1107 VAL A N 1
ATOM 8502 C CA . VAL A 1 1107 ? -41.961 8.562 -13.939 1.00 79.56 1107 VAL A CA 1
ATOM 8503 C C . VAL A 1 1107 ? -42.811 9.717 -14.461 1.00 79.56 1107 VAL A C 1
ATOM 8505 O O . VAL A 1 1107 ? -42.894 9.932 -15.670 1.00 79.56 1107 VAL A O 1
ATOM 8508 N N . PHE A 1 1108 ? -43.438 10.476 -13.561 1.00 81.25 1108 PHE A N 1
ATOM 8509 C CA . PHE A 1 1108 ? -44.141 11.700 -13.941 1.00 81.25 1108 PHE A CA 1
ATOM 8510 C C . PHE A 1 1108 ? -43.153 12.858 -14.114 1.00 81.25 1108 PHE A C 1
ATOM 8512 O O . PHE A 1 1108 ? -42.288 13.070 -13.266 1.00 81.25 1108 PHE A O 1
ATOM 8519 N N . TYR A 1 1109 ? -43.283 13.609 -15.208 1.00 82.31 1109 TYR A N 1
ATOM 8520 C CA . TYR A 1 1109 ? -42.320 14.635 -15.599 1.00 82.31 1109 TYR A CA 1
ATOM 8521 C C . TYR A 1 1109 ? -42.941 16.036 -15.588 1.00 82.31 1109 TYR A C 1
ATOM 8523 O O . TYR A 1 1109 ? -43.788 16.350 -16.420 1.00 82.31 1109 TYR A O 1
ATOM 8531 N N . LEU A 1 1110 ? -42.492 16.889 -14.662 1.00 80.25 1110 LEU A N 1
ATOM 8532 C CA . LEU A 1 1110 ? -42.906 18.292 -14.562 1.00 80.25 1110 LEU A CA 1
ATOM 8533 C C . LEU A 1 1110 ? -42.108 19.170 -15.546 1.00 80.25 1110 LEU A C 1
ATOM 8535 O O . LEU A 1 1110 ? -41.067 19.731 -15.203 1.00 80.25 1110 LEU A O 1
ATOM 8539 N N . ASN A 1 1111 ? -42.601 19.305 -16.780 1.00 78.94 1111 ASN A N 1
ATOM 8540 C CA . ASN A 1 1111 ? -41.943 20.045 -17.867 1.00 78.94 1111 ASN A CA 1
ATOM 8541 C C . ASN A 1 1111 ? -42.117 21.577 -17.753 1.00 78.94 1111 ASN A C 1
ATOM 8543 O O . ASN A 1 1111 ? -42.660 22.248 -18.632 1.00 78.94 1111 ASN A O 1
ATOM 8547 N N . ILE A 1 1112 ? -41.654 22.159 -16.645 1.00 78.12 1112 ILE A N 1
ATOM 8548 C CA . ILE A 1 1112 ? -41.853 23.582 -16.319 1.00 78.12 1112 ILE A CA 1
ATOM 8549 C C . ILE A 1 1112 ? -41.078 24.562 -17.218 1.00 78.12 1112 ILE A C 1
ATOM 8551 O O . ILE A 1 1112 ? -41.343 25.764 -17.185 1.00 78.12 1112 ILE A O 1
ATOM 8555 N N . THR A 1 1113 ? -40.122 24.099 -18.033 1.00 75.44 1113 THR A N 1
ATOM 8556 C CA . THR A 1 1113 ? -39.193 24.979 -18.765 1.00 75.44 1113 THR A CA 1
ATOM 8557 C C . THR A 1 1113 ? -39.914 25.988 -19.654 1.00 75.44 1113 THR A C 1
ATOM 8559 O O . THR A 1 1113 ? -39.623 27.177 -19.556 1.00 75.44 1113 THR A O 1
ATOM 8562 N N . ARG A 1 1114 ? -40.908 25.567 -20.447 1.00 74.81 1114 ARG A N 1
ATOM 8563 C CA . ARG A 1 1114 ? -41.642 26.485 -21.337 1.00 74.81 1114 ARG A CA 1
ATOM 8564 C C . ARG A 1 1114 ? -42.557 27.452 -20.574 1.00 74.81 1114 ARG A C 1
ATOM 8566 O O . ARG A 1 1114 ? -42.728 28.591 -20.992 1.00 74.81 1114 ARG A O 1
ATOM 8573 N N . MET A 1 1115 ? -43.087 27.027 -19.427 1.00 80.38 1115 MET A N 1
ATOM 8574 C CA . MET A 1 1115 ? -43.857 27.878 -18.515 1.00 80.38 1115 MET A CA 1
ATOM 8575 C C . MET A 1 1115 ? -42.975 28.974 -17.893 1.00 80.38 1115 MET A C 1
ATOM 8577 O O . MET A 1 1115 ? -43.363 30.144 -17.895 1.00 80.38 1115 MET A O 1
ATOM 8581 N N . THR A 1 1116 ? -41.770 28.629 -17.422 1.00 77.75 1116 THR A N 1
ATOM 8582 C CA . THR A 1 1116 ? -40.802 29.620 -16.907 1.00 77.75 1116 THR A CA 1
ATOM 8583 C C . THR A 1 1116 ? -40.198 30.490 -18.015 1.00 77.75 1116 THR A C 1
ATOM 8585 O O . THR A 1 1116 ? -39.861 31.641 -17.756 1.00 77.75 1116 THR A O 1
ATOM 8588 N N . GLU A 1 1117 ? -40.138 30.027 -19.274 1.00 74.75 1117 GLU A N 1
ATOM 8589 C CA . GLU A 1 1117 ? -39.721 30.882 -20.396 1.00 74.75 1117 GLU A CA 1
ATOM 8590 C C . GLU A 1 1117 ? -40.627 32.117 -20.569 1.00 74.75 1117 GLU A C 1
ATOM 8592 O O . GLU A 1 1117 ? -40.144 33.194 -20.917 1.00 74.75 1117 GLU A O 1
ATOM 8597 N N . PHE A 1 1118 ? -41.919 32.024 -20.250 1.00 79.38 1118 PHE A N 1
ATOM 8598 C CA . PHE A 1 1118 ? -42.821 33.181 -20.287 1.00 79.38 1118 PHE A CA 1
ATOM 8599 C C . PHE A 1 1118 ? -42.605 34.193 -19.148 1.00 79.38 1118 PHE A C 1
ATOM 8601 O O . PHE A 1 1118 ? -43.160 35.288 -19.202 1.00 79.38 1118 PHE A O 1
ATOM 8608 N N . ARG A 1 1119 ? -41.804 33.877 -18.127 1.00 79.69 1119 ARG A N 1
ATOM 8609 C CA . ARG A 1 1119 ? -41.462 34.793 -17.031 1.00 79.69 1119 ARG A CA 1
ATOM 8610 C C . ARG A 1 1119 ? -40.113 35.449 -17.331 1.00 79.69 1119 ARG A C 1
ATOM 8612 O O . ARG A 1 1119 ? -39.120 34.757 -17.566 1.00 79.69 1119 ARG A O 1
ATOM 8619 N N . LYS A 1 1120 ? -40.088 36.785 -17.396 1.00 71.94 1120 LYS A N 1
ATOM 8620 C CA . LYS A 1 1120 ? -38.844 37.565 -17.563 1.00 71.94 1120 LYS A CA 1
ATOM 8621 C C . LYS A 1 1120 ? -38.038 37.578 -16.270 1.00 71.94 1120 LYS A C 1
ATOM 8623 O O . LYS A 1 1120 ? -36.828 37.396 -16.273 1.00 71.94 1120 LYS A O 1
ATOM 8628 N N . ASP A 1 1121 ? -38.759 37.769 -15.174 1.00 66.62 1121 ASP A N 1
ATOM 8629 C CA . ASP A 1 1121 ? -38.272 37.775 -13.807 1.00 66.62 1121 ASP A CA 1
ATOM 8630 C C . ASP A 1 1121 ? -37.620 36.438 -13.415 1.00 66.62 1121 ASP A C 1
ATOM 8632 O O . ASP A 1 1121 ? -36.705 36.431 -12.597 1.00 66.62 1121 ASP A O 1
ATOM 8636 N N . ALA A 1 1122 ? -37.998 35.335 -14.071 1.00 66.06 1122 ALA A N 1
ATOM 8637 C CA . ALA A 1 1122 ? -37.450 33.997 -13.841 1.00 66.06 1122 ALA A CA 1
ATOM 8638 C C . ALA A 1 1122 ? -36.238 33.620 -14.720 1.00 66.06 1122 ALA A C 1
ATOM 8640 O O . ALA A 1 1122 ? -35.871 32.453 -14.721 1.00 66.06 1122 ALA A O 1
ATOM 8641 N N . HIS A 1 1123 ? -35.680 34.527 -15.545 1.00 63.25 1123 HIS A N 1
ATOM 8642 C CA . HIS A 1 1123 ? -34.498 34.248 -16.392 1.00 63.25 1123 HIS A CA 1
ATOM 8643 C C . HIS A 1 1123 ? -33.804 35.546 -16.882 1.00 63.25 1123 HIS A C 1
ATOM 8645 O O . HIS A 1 1123 ? -34.336 36.220 -17.772 1.00 63.25 1123 HIS A O 1
ATOM 8651 N N . PRO A 1 1124 ? -32.586 35.889 -16.418 1.00 49.38 1124 PRO A N 1
ATOM 8652 C CA . PRO A 1 1124 ? -31.937 37.164 -16.740 1.00 49.38 1124 PRO A CA 1
ATOM 8653 C C . PRO A 1 1124 ? -31.445 37.278 -18.197 1.00 49.38 1124 PRO A C 1
ATOM 8655 O O . PRO A 1 1124 ? -30.520 36.586 -18.626 1.00 49.38 1124 PRO A O 1
ATOM 8658 N N . SER A 1 1125 ? -32.042 38.231 -18.921 1.00 48.47 1125 SER A N 1
ATOM 8659 C CA . SER A 1 1125 ? -31.531 38.989 -20.085 1.00 48.47 1125 SER A CA 1
ATOM 8660 C C . SER A 1 1125 ? -30.597 38.297 -21.101 1.00 48.47 1125 SER A C 1
ATOM 8662 O O . SER A 1 1125 ? -31.017 38.062 -22.238 1.00 48.47 1125 SER A O 1
ATOM 8664 N N . PHE A 1 1126 ? -29.332 38.024 -20.758 1.00 41.06 1126 PHE A N 1
ATOM 8665 C CA . PHE A 1 1126 ? -28.260 37.662 -21.702 1.00 41.06 1126 PHE A CA 1
ATOM 8666 C C . PHE A 1 1126 ? -28.619 36.466 -22.595 1.00 41.06 1126 PHE A C 1
ATOM 8668 O O . PHE A 1 1126 ? -28.535 36.570 -23.815 1.00 41.06 1126 PHE A O 1
ATOM 8675 N N . TYR A 1 1127 ? -29.123 35.364 -22.026 1.00 44.53 1127 TYR A N 1
ATOM 8676 C CA . TYR A 1 1127 ? -29.484 34.160 -22.794 1.00 44.53 1127 TYR A CA 1
ATOM 8677 C C . TYR A 1 1127 ? -30.674 34.341 -23.756 1.00 44.53 1127 TYR A C 1
ATOM 8679 O O . TYR A 1 1127 ? -30.961 33.438 -24.543 1.00 44.53 1127 TYR A O 1
ATOM 8687 N N . ARG A 1 1128 ? -31.368 35.487 -23.719 1.00 50.44 1128 ARG A N 1
ATOM 8688 C CA . ARG A 1 1128 ? -32.494 35.809 -24.616 1.00 50.44 1128 ARG A CA 1
ATOM 8689 C C . ARG A 1 1128 ? -32.217 36.979 -25.559 1.00 50.44 1128 ARG A C 1
ATOM 8691 O O . ARG A 1 1128 ? -32.933 37.143 -26.549 1.00 50.44 1128 ARG A O 1
ATOM 8698 N N . LYS A 1 1129 ? -31.164 37.765 -25.318 1.00 50.34 1129 LYS A N 1
ATOM 8699 C CA . LYS A 1 1129 ? -30.706 38.798 -26.253 1.00 50.34 1129 LYS A CA 1
ATOM 8700 C C . LYS A 1 1129 ? -30.049 38.096 -27.455 1.00 50.34 1129 LYS A C 1
ATOM 8702 O O . LYS A 1 1129 ? -28.880 37.735 -27.413 1.00 50.34 1129 LYS A O 1
ATOM 8707 N N . LYS A 1 1130 ? -30.823 37.858 -28.526 1.00 49.12 1130 LYS A N 1
ATOM 8708 C CA . LYS A 1 1130 ? -30.386 37.074 -29.709 1.00 49.12 1130 LYS A CA 1
ATOM 8709 C C . LYS A 1 1130 ? -29.078 37.598 -30.336 1.00 49.12 1130 LYS A C 1
ATOM 8711 O O . LYS A 1 1130 ? -28.306 36.799 -30.851 1.00 49.12 1130 LYS A O 1
ATOM 8716 N N . ASN A 1 1131 ? -28.822 38.907 -30.233 1.00 51.91 1131 ASN A N 1
ATOM 8717 C CA . ASN A 1 1131 ? -27.552 39.552 -30.572 1.00 51.91 1131 ASN A CA 1
ATOM 8718 C C . ASN A 1 1131 ? -26.974 40.262 -29.335 1.00 51.91 1131 ASN A C 1
ATOM 8720 O O . ASN A 1 1131 ? -27.688 40.994 -28.647 1.00 51.91 1131 ASN A O 1
ATOM 8724 N N . LEU A 1 1132 ? -25.676 40.073 -29.094 1.00 56.09 1132 LEU A N 1
ATOM 8725 C CA . LEU A 1 1132 ? -24.928 40.563 -27.932 1.00 56.09 1132 LEU A CA 1
ATOM 8726 C C . LEU A 1 1132 ? -23.631 41.229 -28.389 1.00 56.09 1132 LEU A C 1
ATOM 8728 O O . LEU A 1 1132 ? -22.965 40.714 -29.293 1.00 56.09 1132 LEU A O 1
ATOM 8732 N N . THR A 1 1133 ? -23.269 42.352 -27.771 1.00 56.66 1133 THR A N 1
ATOM 8733 C CA . THR A 1 1133 ? -22.034 43.081 -28.109 1.00 56.66 1133 THR A CA 1
ATOM 8734 C C . THR A 1 1133 ? -20.783 42.369 -27.577 1.00 56.66 1133 THR A C 1
ATOM 8736 O O . THR A 1 1133 ? -20.855 41.546 -26.666 1.00 56.66 1133 THR A O 1
ATOM 8739 N N . GLU A 1 1134 ? -19.609 42.687 -28.128 1.00 56.16 1134 GLU A N 1
ATOM 8740 C CA . GLU A 1 1134 ? -18.338 42.096 -27.675 1.00 56.16 1134 GLU A CA 1
ATOM 8741 C C . GLU A 1 1134 ? -17.953 42.484 -26.239 1.00 56.16 1134 GLU A C 1
ATOM 8743 O O . GLU A 1 1134 ? -17.199 41.758 -25.595 1.00 56.16 1134 GLU A O 1
ATOM 8748 N N . GLU A 1 1135 ? -18.478 43.589 -25.707 1.00 52.16 1135 GLU A N 1
ATOM 8749 C CA . GLU A 1 1135 ? -18.294 43.963 -24.300 1.00 52.16 1135 GLU A CA 1
ATOM 8750 C C . GLU A 1 1135 ? -19.248 43.184 -23.388 1.00 52.16 1135 GLU A C 1
ATOM 8752 O O . GLU A 1 1135 ? -18.806 42.624 -22.385 1.00 52.16 1135 GLU A O 1
ATOM 8757 N N . GLU A 1 1136 ? -20.518 43.024 -23.784 1.00 53.78 1136 GLU A N 1
ATOM 8758 C CA . GLU A 1 1136 ? -21.469 42.150 -23.078 1.00 53.78 1136 GLU A CA 1
ATOM 8759 C C . GLU A 1 1136 ? -20.953 40.704 -22.997 1.00 53.78 1136 GLU A C 1
ATOM 8761 O O . GLU A 1 1136 ? -21.057 40.076 -21.946 1.00 53.78 1136 GLU A O 1
ATOM 8766 N N . LYS A 1 1137 ? -20.334 40.182 -24.067 1.00 58.12 1137 LYS A N 1
ATOM 8767 C CA . LYS A 1 1137 ? -19.715 38.840 -24.076 1.00 58.12 1137 LYS A CA 1
ATOM 8768 C C . LYS A 1 1137 ? -18.511 38.709 -23.135 1.00 58.12 1137 LYS A C 1
ATOM 8770 O O . LYS A 1 1137 ? -18.266 37.617 -22.625 1.00 58.12 1137 LYS A O 1
ATOM 8775 N N . LYS A 1 1138 ? -17.748 39.789 -22.926 1.00 50.56 1138 LYS A N 1
ATOM 8776 C CA . LYS A 1 1138 ? -16.556 39.810 -22.054 1.00 50.56 1138 LYS A CA 1
ATOM 8777 C C . LYS A 1 1138 ? -16.909 40.016 -20.582 1.00 50.56 1138 LYS A C 1
ATOM 8779 O O . LYS A 1 1138 ? -16.199 39.512 -19.714 1.00 50.56 1138 LYS A O 1
ATOM 8784 N N . LEU A 1 1139 ? -18.016 40.696 -20.289 1.00 50.75 1139 LEU A N 1
ATOM 8785 C CA . LEU A 1 1139 ? -18.541 40.902 -18.937 1.00 50.75 1139 LEU A CA 1
ATOM 8786 C C . LEU A 1 1139 ? -19.237 39.640 -18.389 1.00 50.75 1139 LEU A C 1
ATOM 8788 O O . LEU A 1 1139 ? -20.415 39.661 -18.034 1.00 50.75 1139 LEU A O 1
ATOM 8792 N N . GLN A 1 1140 ? -18.481 38.544 -18.237 1.00 42.53 1140 GLN A N 1
ATOM 8793 C CA . GLN A 1 1140 ? -18.915 37.306 -17.566 1.00 42.53 1140 GLN A CA 1
ATOM 8794 C C . GLN A 1 1140 ? -19.063 37.460 -16.035 1.00 42.53 1140 GLN A C 1
ATOM 8796 O O . GLN A 1 1140 ? -18.639 36.611 -15.248 1.00 42.53 1140 GLN A O 1
ATOM 8801 N N . MET A 1 1141 ? -19.711 38.535 -15.581 1.00 38.47 1141 MET A N 1
ATOM 8802 C CA . MET A 1 1141 ? -20.265 38.573 -14.231 1.00 38.47 1141 MET A CA 1
ATOM 8803 C C . MET A 1 1141 ? -21.430 37.577 -14.112 1.00 38.47 1141 MET A C 1
ATOM 8805 O O . MET A 1 1141 ? -22.160 37.298 -15.066 1.00 38.47 1141 MET A O 1
ATOM 8809 N N . ARG A 1 1142 ? -21.590 37.009 -12.913 1.00 48.28 1142 ARG A N 1
ATOM 8810 C CA . ARG A 1 1142 ? -22.550 35.936 -12.607 1.00 48.28 1142 ARG A CA 1
ATOM 8811 C C . ARG A 1 1142 ? -23.970 36.500 -12.412 1.00 48.28 1142 ARG A C 1
ATOM 8813 O O . ARG A 1 1142 ? -24.409 36.648 -11.269 1.00 48.28 1142 ARG A O 1
ATOM 8820 N N . HIS A 1 1143 ? -24.650 36.824 -13.513 1.00 47.72 1143 HIS A N 1
ATOM 8821 C CA . HIS A 1 1143 ? -26.030 37.340 -13.546 1.00 47.72 1143 HIS A CA 1
ATOM 8822 C C . HIS A 1 1143 ? -27.053 36.317 -13.006 1.00 47.72 1143 HIS A C 1
ATOM 8824 O O . HIS A 1 1143 ? -26.782 35.114 -13.015 1.00 47.72 1143 HIS A O 1
ATOM 8830 N N . GLN A 1 1144 ? -28.178 36.791 -12.447 1.00 54.78 1144 GLN A N 1
ATOM 8831 C CA . GLN A 1 1144 ? -28.956 36.027 -11.453 1.00 54.78 1144 GLN A CA 1
ATOM 8832 C C . GLN A 1 1144 ? -30.464 35.936 -11.715 1.00 54.78 1144 GLN A C 1
ATOM 8834 O O . GLN A 1 1144 ? -31.055 36.754 -12.409 1.00 54.78 1144 GLN A O 1
ATOM 8839 N N . ASP A 1 1145 ? -31.057 34.895 -11.137 1.00 55.78 1145 ASP A N 1
ATOM 8840 C CA . ASP A 1 1145 ? -32.350 34.328 -11.511 1.00 55.78 1145 ASP A CA 1
ATOM 8841 C C . ASP A 1 1145 ? -33.519 34.814 -10.628 1.00 55.78 1145 ASP A C 1
ATOM 8843 O O . ASP A 1 1145 ? -34.035 34.087 -9.782 1.00 55.78 1145 ASP A O 1
ATOM 8847 N N . CYS A 1 1146 ? -33.861 36.096 -10.760 1.00 56.41 1146 CYS A N 1
ATOM 8848 C CA . CYS A 1 1146 ? -34.569 36.889 -9.750 1.00 56.41 1146 CYS A CA 1
ATOM 8849 C C . CYS A 1 1146 ? -35.854 36.286 -9.140 1.00 56.41 1146 CYS A C 1
ATOM 8851 O O . CYS A 1 1146 ? -36.008 36.357 -7.920 1.00 56.41 1146 CYS A O 1
ATOM 8853 N N . SER A 1 1147 ? -36.769 35.694 -9.915 1.00 53.31 1147 SER A N 1
ATOM 8854 C CA . SER A 1 1147 ? -38.053 35.181 -9.393 1.00 53.31 1147 SER A CA 1
ATOM 8855 C C . SER A 1 1147 ? -38.108 33.674 -9.165 1.00 53.31 1147 SER A C 1
ATOM 8857 O O . SER A 1 1147 ? -39.129 33.195 -8.674 1.00 53.31 1147 SER A O 1
ATOM 8859 N N . HIS A 1 1148 ? -37.039 32.929 -9.455 1.00 60.94 1148 HIS A N 1
ATOM 8860 C CA . HIS A 1 1148 ? -36.861 31.624 -8.818 1.00 60.94 1148 HIS A CA 1
ATOM 8861 C C . HIS A 1 1148 ? -36.502 31.776 -7.326 1.00 60.94 1148 HIS A C 1
ATOM 8863 O O . HIS A 1 1148 ? -36.767 30.858 -6.557 1.00 60.94 1148 HIS A O 1
ATOM 8869 N N . TRP A 1 1149 ? -35.996 32.946 -6.890 1.00 64.50 1149 TRP A N 1
ATOM 8870 C CA . TRP A 1 1149 ? -35.848 33.259 -5.459 1.00 64.50 1149 TRP A CA 1
ATOM 8871 C C . TRP A 1 1149 ? -37.173 33.643 -4.788 1.00 64.50 1149 TRP A C 1
ATOM 8873 O O . TRP A 1 1149 ? -37.387 33.253 -3.648 1.00 64.50 1149 TRP A O 1
ATOM 8883 N N . CYS A 1 1150 ? -38.028 34.448 -5.432 1.00 76.69 1150 CYS A N 1
ATOM 8884 C CA . CYS A 1 1150 ? -39.142 35.093 -4.728 1.00 76.69 1150 CYS A CA 1
ATOM 8885 C C . CYS A 1 1150 ? -40.276 34.139 -4.336 1.00 76.69 1150 CYS A C 1
ATOM 8887 O O . CYS A 1 1150 ? -40.920 33.534 -5.195 1.00 76.69 1150 CYS A O 1
ATOM 8889 N N . LEU A 1 1151 ? -40.553 34.101 -3.029 1.00 83.44 1151 LEU A N 1
ATOM 8890 C CA . LEU A 1 1151 ? -41.691 33.426 -2.414 1.00 83.44 1151 LEU A CA 1
ATOM 8891 C C . LEU A 1 1151 ? -42.579 34.431 -1.643 1.00 83.44 1151 LEU A C 1
ATOM 8893 O O . LEU A 1 1151 ? -42.055 35.133 -0.767 1.00 83.44 1151 LEU A O 1
ATOM 8897 N N . PRO A 1 1152 ? -43.905 34.484 -1.890 1.00 84.94 1152 PRO A N 1
ATOM 8898 C CA . PRO A 1 1152 ? -44.648 33.740 -2.920 1.00 84.94 1152 PRO A CA 1
ATOM 8899 C C . PRO A 1 1152 ? -44.261 34.152 -4.355 1.00 84.94 1152 PRO A C 1
ATOM 8901 O O . PRO A 1 1152 ? -43.664 35.209 -4.569 1.00 84.94 1152 PRO A O 1
ATOM 8904 N N . GLY A 1 1153 ? -44.565 33.310 -5.346 1.00 81.62 1153 GLY A N 1
ATOM 8905 C CA . GLY A 1 1153 ? -44.111 33.518 -6.726 1.00 81.62 1153 GLY A CA 1
ATOM 8906 C C . GLY A 1 1153 ? -44.169 32.277 -7.622 1.00 81.62 1153 GLY A C 1
ATOM 8907 O O . GLY A 1 1153 ? -45.015 31.404 -7.462 1.00 81.62 1153 GLY A O 1
ATOM 8908 N N . VAL A 1 1154 ? -43.259 32.192 -8.600 1.00 81.56 1154 VAL A N 1
ATOM 8909 C CA . VAL A 1 1154 ? -43.237 31.119 -9.621 1.00 81.56 1154 VAL A CA 1
ATOM 8910 C C . VAL A 1 1154 ? -43.179 29.688 -9.039 1.00 81.56 1154 VAL A C 1
ATOM 8912 O O . VAL A 1 1154 ? -43.860 28.825 -9.601 1.00 81.56 1154 VAL A O 1
ATOM 8915 N N . PRO A 1 1155 ? -42.449 29.400 -7.936 1.00 85.06 1155 PRO A N 1
ATOM 8916 C CA . PRO A 1 1155 ? -42.441 28.062 -7.335 1.00 85.06 1155 PRO A CA 1
ATOM 8917 C C . PRO A 1 1155 ? -43.802 27.605 -6.786 1.00 85.06 1155 PRO A C 1
ATOM 8919 O O . PRO A 1 1155 ? -44.054 26.401 -6.731 1.00 85.06 1155 PRO A O 1
ATOM 8922 N N . ASP A 1 1156 ? -44.705 28.531 -6.443 1.00 88.06 1156 ASP A N 1
ATOM 8923 C CA . ASP A 1 1156 ? -46.050 28.196 -5.956 1.00 88.06 1156 ASP A CA 1
ATOM 8924 C C . ASP A 1 1156 ? -46.822 27.404 -7.018 1.00 88.06 1156 ASP A C 1
ATOM 8926 O O . ASP A 1 1156 ? -47.361 26.335 -6.738 1.00 88.06 1156 ASP A O 1
ATOM 8930 N N . THR A 1 1157 ? -46.773 27.862 -8.274 1.00 87.00 1157 THR A N 1
ATOM 8931 C CA . THR A 1 1157 ? -47.382 27.192 -9.434 1.00 87.00 1157 THR A CA 1
ATOM 8932 C C . THR A 1 1157 ? -46.842 25.773 -9.653 1.00 87.00 1157 THR A C 1
ATOM 8934 O O . THR A 1 1157 ? -47.562 24.911 -10.156 1.00 87.00 1157 THR A O 1
ATOM 8937 N N . TRP A 1 1158 ? -45.600 25.475 -9.257 1.00 88.19 1158 TRP A N 1
ATOM 8938 C CA . TRP A 1 1158 ? -45.063 24.110 -9.348 1.00 88.19 1158 TRP A CA 1
ATOM 8939 C C . TRP A 1 1158 ? -45.730 23.179 -8.333 1.00 88.19 1158 TRP A C 1
ATOM 8941 O O . TRP A 1 1158 ? -46.010 22.021 -8.651 1.00 88.19 1158 TRP A O 1
ATOM 8951 N N . ASN A 1 1159 ? -46.037 23.692 -7.139 1.00 91.56 1159 ASN A N 1
ATOM 8952 C CA . ASN A 1 1159 ? -46.808 22.966 -6.134 1.00 91.56 1159 ASN A CA 1
ATOM 8953 C C . ASN A 1 1159 ? -48.270 22.770 -6.563 1.00 91.56 1159 ASN A C 1
ATOM 8955 O O . ASN A 1 1159 ? -48.847 21.727 -6.261 1.00 91.56 1159 ASN A O 1
ATOM 8959 N N . GLU A 1 1160 ? -48.847 23.693 -7.340 1.00 90.69 1160 GLU A N 1
ATOM 8960 C CA . GLU A 1 1160 ? -50.168 23.493 -7.961 1.00 90.69 1160 GLU A CA 1
ATOM 8961 C C . GLU A 1 1160 ? -50.155 22.358 -8.995 1.00 90.69 1160 GLU A C 1
ATOM 8963 O O . GLU A 1 1160 ? -51.051 21.517 -8.993 1.00 90.69 1160 GLU A O 1
ATOM 8968 N N . LEU A 1 1161 ? -49.111 22.266 -9.831 1.00 89.25 1161 LEU A N 1
ATOM 8969 C CA . LEU A 1 1161 ? -48.944 21.154 -10.779 1.00 89.25 1161 LEU A CA 1
ATOM 8970 C C . LEU A 1 1161 ? -48.728 19.805 -10.065 1.00 89.25 1161 LEU A C 1
ATOM 8972 O O . LEU A 1 1161 ? -49.273 18.789 -10.502 1.00 89.25 1161 LEU A O 1
ATOM 8976 N N . LEU A 1 1162 ? -47.980 19.786 -8.954 1.00 90.62 1162 LEU A N 1
ATOM 8977 C CA . LEU A 1 1162 ? -47.820 18.598 -8.105 1.00 90.62 1162 LEU A CA 1
ATOM 8978 C C . LEU A 1 1162 ? -49.161 18.168 -7.483 1.00 90.62 1162 LEU A C 1
ATOM 8980 O O . LEU A 1 1162 ? -49.536 17.000 -7.580 1.00 90.62 1162 LEU A O 1
ATOM 8984 N N . TYR A 1 1163 ? -49.905 19.104 -6.894 1.00 92.44 1163 TYR A N 1
ATOM 8985 C CA . TYR A 1 1163 ? -51.223 18.864 -6.298 1.00 92.44 1163 TYR A CA 1
ATOM 8986 C C . TYR A 1 1163 ? -52.247 18.362 -7.323 1.00 92.44 1163 TYR A C 1
ATOM 8988 O O . TYR A 1 1163 ? -52.908 17.34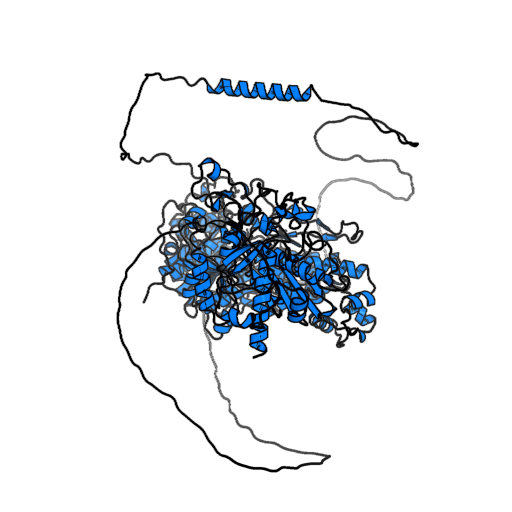8 -7.094 1.00 92.44 1163 TYR A O 1
ATOM 8996 N N . ALA A 1 1164 ? -52.310 18.996 -8.496 1.00 88.06 1164 ALA A N 1
ATOM 8997 C CA . ALA A 1 1164 ? -53.154 18.564 -9.604 1.00 88.06 1164 ALA A CA 1
ATOM 8998 C C . ALA A 1 1164 ? -52.844 17.119 -10.039 1.00 88.06 1164 ALA A C 1
ATOM 9000 O O . ALA A 1 1164 ? -53.763 16.327 -10.262 1.00 88.06 1164 ALA A O 1
ATOM 9001 N N . GLN A 1 1165 ? -51.563 16.738 -10.096 1.00 86.12 1165 GLN A N 1
ATOM 9002 C CA . GLN A 1 1165 ? -51.167 15.361 -10.392 1.00 86.12 1165 GLN A CA 1
ATOM 9003 C C . GLN A 1 1165 ? -51.524 14.387 -9.255 1.00 86.12 1165 GLN A C 1
ATOM 9005 O O . GLN A 1 1165 ? -51.956 13.267 -9.532 1.00 86.12 1165 GLN A O 1
ATOM 9010 N N . LEU A 1 1166 ? -51.387 14.786 -7.986 1.00 89.06 1166 LEU A N 1
ATOM 9011 C CA . LEU A 1 1166 ? -51.769 13.951 -6.840 1.00 89.06 1166 LEU A CA 1
ATOM 9012 C C . LEU A 1 1166 ? -53.285 13.700 -6.785 1.00 89.06 1166 LEU A C 1
ATOM 9014 O O . LEU A 1 1166 ? -53.689 12.569 -6.515 1.00 89.06 1166 LEU A O 1
ATOM 9018 N N . LEU A 1 1167 ? -54.119 14.686 -7.137 1.00 87.88 1167 LEU A N 1
ATOM 9019 C CA . LEU A 1 1167 ? -55.567 14.500 -7.319 1.00 87.88 1167 LEU A CA 1
ATOM 9020 C C . LEU A 1 1167 ? -55.882 13.487 -8.435 1.00 87.88 1167 LEU A C 1
ATOM 9022 O O . LEU A 1 1167 ? -56.704 12.587 -8.250 1.00 87.88 1167 LEU A O 1
ATOM 9026 N N . VAL A 1 1168 ? -55.201 13.590 -9.584 1.00 83.00 1168 VAL A N 1
ATOM 9027 C CA . VAL A 1 1168 ? -55.352 12.639 -10.704 1.00 83.00 1168 VAL A CA 1
ATOM 9028 C C . VAL A 1 1168 ? -54.905 11.226 -10.309 1.00 83.00 1168 VAL A C 1
ATOM 9030 O O . VAL A 1 1168 ? -55.532 10.251 -10.727 1.00 83.00 1168 VAL A O 1
ATOM 9033 N N . LEU A 1 1169 ? -53.852 11.090 -9.497 1.00 82.44 1169 LEU A N 1
ATOM 9034 C CA . LEU A 1 1169 ? -53.390 9.799 -8.978 1.00 82.44 1169 LEU A CA 1
ATOM 9035 C C . LEU A 1 1169 ? -54.361 9.211 -7.946 1.00 82.44 1169 LEU A C 1
ATOM 9037 O O . LEU A 1 1169 ? -54.705 8.037 -8.063 1.00 82.44 1169 LEU A O 1
ATOM 9041 N N . GLN A 1 1170 ? -54.871 10.011 -7.004 1.00 83.06 1170 GLN A N 1
ATOM 9042 C CA . GLN A 1 1170 ? -55.869 9.561 -6.025 1.00 83.06 1170 GLN A CA 1
ATOM 9043 C C . GLN A 1 1170 ? -57.127 9.025 -6.728 1.00 83.06 1170 GLN A C 1
ATOM 9045 O O . GLN A 1 1170 ? -57.615 7.948 -6.396 1.00 83.06 1170 GLN A O 1
ATOM 9050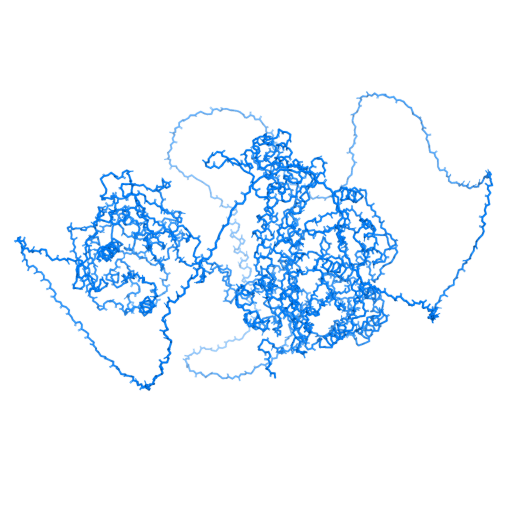 N N . GLN A 1 1171 ? -57.610 9.708 -7.770 1.00 77.31 1171 GLN A N 1
ATOM 9051 C CA . GLN A 1 1171 ? -58.779 9.251 -8.532 1.00 77.31 1171 GLN A CA 1
ATOM 9052 C C . GLN A 1 1171 ? -58.504 8.044 -9.437 1.00 77.31 1171 GLN A C 1
ATOM 9054 O O . GLN A 1 1171 ? -59.445 7.353 -9.817 1.00 77.31 1171 GLN A O 1
ATOM 9059 N N . LYS A 1 1172 ? -57.237 7.755 -9.760 1.00 75.94 1172 LYS A N 1
ATOM 9060 C CA . LYS A 1 1172 ? -56.810 6.495 -10.398 1.00 75.94 1172 LYS A CA 1
ATOM 9061 C C . LYS A 1 1172 ? -56.595 5.352 -9.395 1.00 75.94 1172 LYS A C 1
ATOM 9063 O O . LYS A 1 1172 ? -56.371 4.230 -9.826 1.00 75.94 1172 LYS A O 1
ATOM 9068 N N . GLN A 1 1173 ? -56.662 5.631 -8.090 1.00 73.00 1173 GLN A N 1
ATOM 9069 C CA . GLN A 1 1173 ? -56.663 4.642 -7.000 1.00 73.00 1173 GLN A CA 1
ATOM 9070 C C . GLN A 1 1173 ? -58.066 4.421 -6.397 1.00 73.00 1173 GLN A C 1
ATOM 9072 O O . GLN A 1 1173 ? -58.278 3.452 -5.678 1.00 73.00 1173 GLN A O 1
ATOM 9077 N N . GLN A 1 1174 ? -59.018 5.319 -6.677 1.00 66.81 1174 GLN A N 1
ATOM 9078 C CA . GLN A 1 1174 ? -60.437 5.227 -6.289 1.00 66.81 1174 GLN A CA 1
ATOM 9079 C C . GLN A 1 1174 ? -61.342 4.659 -7.406 1.00 66.81 1174 GLN A C 1
ATOM 9081 O O . GLN A 1 1174 ? -62.561 4.606 -7.233 1.00 66.81 1174 GLN A O 1
ATOM 9086 N N . ARG A 1 1175 ? -60.761 4.284 -8.553 1.00 50.16 1175 ARG A N 1
ATOM 9087 C CA . ARG A 1 1175 ? -61.408 3.618 -9.695 1.00 50.16 1175 ARG A CA 1
ATOM 9088 C C . ARG A 1 1175 ? -60.839 2.216 -9.857 1.00 50.16 1175 ARG A C 1
ATOM 9090 O O . ARG A 1 1175 ? -61.631 1.345 -10.267 1.00 50.16 1175 ARG A O 1
#

Foldseek 3Di:
DDDQPLFAFDDFDPPFDFFLVLQVVFDHQFLVSLCVVLVHDPVQWADPPGFKIFGDLCLLVVLPPFFFAFEEAFFAFQDDPVGQQRLQQLQLLLSQCVNPVVALEEEEAAQEQLAQQQFFAFFPQGFGQRGFPPRVCRNPCVRPLLVLLQVLLVVLVVLVLVQVVDVVVDDLVVLLCVQFPADPVRATFHDPLLVVVCVVQVHPDGGSVVDDSVRSNSQSDQQFDQVFFPRAHEASHQDPVQQKDKDLPDPVSPPVIDIGGYFYSLADLLLLLLQLDDDLVLSLVLQQFFFRGHHPVLATQGSSSSVCSVVSSVSCVSLSTWMWGARSRSRIYTHHGAHDQQQHQAWGHLSVSSSSRSSSGYRHYYRTYFPFHCLGGVLSCQQPRCVSNVDFHQEYEYTGELLQLLVLLPDDGDDPPDDDDVSSQADDLNSNLSSLLSVLLSLLLNCVQQHAYEYEYEDDPRADPSNLVSNQVSNVVSPHQGYDYFHCSRRRNVRCNVVSVSSSVSSVDRDDTGDHLDAQPDFPQVLVQSSLVSLQEPEEAEDPQAVVVSVSCVVNVLRSFHERENADSCGSANDNSNHNRDHHHYQYFHHKADSVSSGYIYTHSDDDRSRHHHDPDTQSVQWAADLVQQDTRRDHNDDPDDDDDDDDDDDDDDDDDDDDDDDDDDDDDDDDDPPVVVVVVVVVVVVVVVVVVPDDDDDDDDDDDDDDDDDDDDDDDDDDDDDDDDDDDDDDDDDDDDDDDDDDDDDDDDDDDDDDDDDDDDDDDDDDDDDDDDDDDDDDDDDDDDDDDDDDDDDDDDDDDDDDDDDDDDDDDDDDDDDDDDDDDDDDDDDDDDDDDDDDDDDDDDDDDDDDDDDDDDDDDDDDDDDDDDPQLVQVVPFPQQAFAKDFAPDCWDLDDQPPDLQQACLLRLVNVCQPDDLQGRIATDTPRHGFDADQLVVVLLLQQQFEAEFEAAPLSVLLLSQNLRSNLRRDPDSVQWAWPVRDRHDQDDQKIWIANPVSNYIRMYGYDLDQFDWDWDQDSNRDTDIDGPPVHGYDCCVVPVPGPHYHYDHDDDDDSVQVVVVHNHLPRADDLRPQSAFAPDPVQADDPDPVVVVVVVVQVVDPDNDDDDPNPSVLSRRCLQDDDPVRPPDDDPVRVVPPDDHDGRQSSYPPHDSSNVVSVVVSVSVSVVVVVVD

Secondary structure (DSSP, 8-state):
-PPPSSPPPPP--SS---HHHHHHTSPPPPHHHHHHHTT--TTSEEESSSS-EEE-THHHHHTTTPPP-EEEEEEESSP-TT---HHHHHHHHHHIIIIIT---EEEEEPPPPHHHHTTTPPP-SEETTEEEESHHHHHTTTTSHHHHHHHHHHHHHHHHHHHHHHHHHS-HHHHHHHHS---TTS-----HHHHHHHHHHT----SGGG--HHHHHHHH---B-GGG----EE-SS--GGGGSEEE--SSSSTT--EEE-EE-GGGSHHHHHHHH-SSHHHHHHHHHH-EEEEBTTSPEEETTTTT-HHHHHHHHSGGGS-EEEEETT--EEEE-----SSSS--B--HHHHHHHHHHH-TT-EEEEEBSS-IIIIIHHIIIIIIHHH----SEEEEEE-HHHHHHHTTPPP--TTSPPPGGGTS--HHHHHHHHHHHHHHHHHHHTTT-EEEEEEE--TT--HHHHHHHHHHHHHTT-SEEEEE-HHHHGGGGGHHHHHHHHHHHH---S----SS-SSS-HHHHHHHHHHHHT-SEEEE-HHHHHHHHHHHHTTGGGSPB--B--SSSSSS-TT--S---S-EEEE-EEEEETTTTEEEEESS---SS----SS-GGGS-EE-TTT--EE-PPP-PPPPP-----------------------------SHHHHHHHHHHHHHHHHHHHHH--------------------------------------------------------------------------------------------------------------------------------------------------------------------------S------GGGGGGG--TTSEEEEE-TTT-SSS-TT--TTS-TTT-TTTTT-S--GGGSEEEEESSSPPPPPPHHHHHHHTTT-EEEEEESHHHHHHHHHHHHHHHTTSS-TTSEEETT-----SS-SEEEEEEGGGTEEEEEEE-S-SEEEEEEE-TTS-EEEEEEEEEE-TTHHHHTT-SEEEEE------HHHHHTT---TTTTS--TT--S----GGGSPPPPHHHHHHHHHHTT-SS------THHHHHT-STTS-GGGG-SS--HHHHH-------HHHH-SSSHHHHHHHHHHHHHHHHHHHH--

InterPro domains:
  IPR000559 Formate-tetrahydrofolate ligase, FTHFS [MF_01543] (16-637)
  IPR000559 Formate-tetrahydrofolate ligase, FTHFS [PF01268] (18-630)
  IPR000559 Formate-tetrahydrofolate ligase, FTHFS [cd00477] (31-631)
  IPR020628 Formate-tetrahydrofolate ligase, FTHFS, conserved site [PS00721] (119-129)
  IPR020628 Formate-tetrahydrofolate ligase, FTHFS, conserved site [PS00722] (399-410)
  IPR025846 Trichome birefringence-like, N-terminal domain [PF14416] (878-931)
  IPR026057 Trichome birefringence-like, C-terminal domain [PF13839] (932-1061)
  IPR026057 Trichome birefringence-like, C-terminal domain [PF13839] (1065-1164)
  IPR027417 P-loop containing nucleoside triphosphate hydrolase [G3DSA:3.40.50.300] (18-177)
  IPR027417 P-loop containing nucleoside triphosphate hydrolase [G3DSA:3.40.50.300] (316-505)
  IPR027417 P-loop containing nucleoside triphosphate hydrolase [SSF52540] (19-627)
  IPR029962 Trichome birefringence-like family [PTHR32285] (831-1060)